Protein AF-0000000068265104 (afdb_homodimer)

Radius of gyration: 33.18 Å; Cα contacts (8 Å, |Δi|>4): 2713; chains: 2; bounding box: 72×123×111 Å

InterPro domains:
  IPR002937 Amine oxidase [PF01593] (46-385)
  IPR036188 FAD/NAD(P)-binding domain superfamily [G3DSA:3.50.50.60] (34-154)
  IPR036188 FAD/NAD(P)-binding domain superfamily [G3DSA:3.50.50.60] (238-384)
  IPR036188 FAD/NAD(P)-binding domain superfamily [SSF51905] (33-458)

Solvent-accessible surface area (backbone atoms only — not comparable to full-atom values): 57844 Å² total; per-residue (Å²): 138,82,81,77,78,79,77,80,78,79,78,79,73,76,75,77,71,79,80,69,75,72,64,69,59,55,84,78,60,70,84,62,61,63,39,51,29,38,27,40,31,34,23,51,22,23,31,38,18,41,26,51,30,21,68,74,69,40,52,26,36,32,31,15,56,45,84,61,67,5,53,52,31,18,48,42,63,88,47,88,70,35,48,33,33,70,60,42,69,70,46,24,48,39,42,65,64,57,48,61,75,52,38,25,58,82,42,66,44,45,74,45,77,39,74,33,38,36,26,35,55,48,93,59,74,84,77,64,100,60,71,32,55,56,42,56,37,51,84,48,62,72,59,31,28,56,36,40,37,76,71,29,59,68,35,27,66,37,44,63,57,50,53,54,55,52,48,51,54,41,64,25,47,51,56,50,46,70,42,62,41,58,52,49,53,34,62,71,43,84,48,66,68,46,31,54,55,36,53,57,39,42,46,44,56,54,51,21,48,61,66,44,41,52,48,40,46,54,55,49,31,45,47,35,23,21,34,52,61,56,41,55,76,62,39,82,43,44,50,62,48,11,47,54,41,45,49,19,30,64,74,42,72,56,30,44,78,33,54,29,29,25,54,50,32,49,56,63,55,55,7,35,42,96,88,34,80,41,33,45,25,35,42,52,78,22,30,22,34,53,29,48,8,45,45,47,36,17,40,74,56,62,30,45,67,41,59,62,36,37,74,54,30,53,34,64,45,96,86,54,31,39,41,26,37,28,32,71,90,64,52,62,34,35,16,58,29,39,36,30,28,47,23,60,51,52,45,54,72,60,28,33,62,60,92,64,46,58,67,71,56,52,50,52,51,72,63,54,56,22,61,19,16,38,31,38,35,42,34,35,24,61,49,76,74,36,28,62,49,59,64,64,50,95,87,62,54,74,51,63,65,48,54,6,49,27,34,40,59,34,52,33,55,65,44,46,36,50,10,37,53,31,18,76,67,21,31,62,24,89,54,38,36,33,39,38,32,26,61,33,62,79,33,66,83,25,22,52,91,70,36,33,35,35,44,34,48,29,30,22,30,41,63,53,35,54,94,74,40,70,84,43,74,66,56,47,51,53,50,51,49,52,52,43,51,55,48,26,73,50,12,64,63,38,67,78,30,54,77,46,74,46,82,35,38,18,60,47,36,21,70,75,62,56,19,49,52,22,9,82,25,36,33,42,82,42,72,43,35,35,48,42,16,6,63,37,51,89,41,20,65,27,50,50,87,36,46,44,38,29,40,16,9,34,26,20,35,63,31,50,64,75,25,39,37,16,3,45,43,30,27,55,52,48,52,57,51,59,72,73,106,134,88,79,77,82,80,75,84,74,80,77,76,74,77,73,76,71,78,81,66,74,70,64,69,58,55,85,78,58,71,85,62,60,63,39,52,30,38,28,40,30,34,23,50,21,22,32,36,18,41,25,51,31,20,68,71,70,39,52,28,36,32,33,15,56,45,85,62,66,4,54,51,30,17,46,43,63,87,47,90,69,33,48,33,32,70,59,41,68,70,45,24,48,40,42,65,64,56,47,60,74,51,39,24,58,82,43,65,45,46,73,44,78,40,74,33,38,35,25,37,58,48,93,58,73,84,77,63,101,61,70,30,55,57,41,54,37,51,84,49,63,70,58,31,27,56,36,40,36,78,69,27,59,67,36,26,66,36,44,65,56,50,52,52,54,53,48,50,52,40,64,25,47,51,55,50,45,69,41,62,41,59,53,48,53,34,63,70,44,84,49,66,67,45,31,52,55,33,51,57,38,41,46,44,56,53,50,22,48,61,66,43,41,52,46,41,46,55,56,47,30,44,48,35,23,20,34,52,62,56,42,55,75,62,40,82,44,44,51,62,48,10,48,53,42,45,49,19,30,63,75,43,72,55,29,45,78,33,53,29,29,25,53,51,31,48,56,62,57,55,7,36,43,94,88,34,76,41,34,45,26,35,43,52,77,23,30,21,35,51,30,47,8,44,45,47,36,16,39,74,58,62,30,45,67,40,59,61,36,34,74,54,31,53,34,64,45,97,87,54,31,41,42,27,36,28,33,71,89,64,52,62,32,33,17,60,32,38,36,30,28,47,24,59,51,52,43,54,71,62,28,32,63,61,91,63,46,58,67,71,57,53,51,51,50,72,63,55,56,24,61,20,17,36,32,38,35,42,33,35,25,60,47,77,73,35,28,61,48,59,64,63,49,93,86,62,54,74,53,63,65,47,53,7,48,27,34,39,60,34,52,34,54,65,42,47,36,50,10,38,51,32,18,76,66,21,31,61,25,88,55,37,36,33,38,39,32,27,62,33,61,80,33,66,85,24,24,52,93,69,36,31,36,35,44,34,48,28,29,22,30,40,63,53,34,56,94,74,40,70,83,43,74,65,55,48,49,53,51,51,50,51,53,42,51,55,48,27,75,50,11,64,64,38,67,79,31,54,77,46,74,47,81,34,41,17,60,46,36,21,71,75,62,58,20,49,51,22,8,82,25,36,33,41,82,42,71,42,36,36,48,42,16,6,61,38,51,89,40,20,65,25,50,50,87,36,45,43,38,31,39,14,9,34,28,21,35,63,31,51,64,74,25,38,37,17,3,46,42,30,26,54,52,48,51,57,52,59,72,73,105

Foldseek 3Di:
DPPCPDPPDPPPPDPPPPPPVPPCLPPPDDDDQEFAEEEEAQALLSLLLLLQLLVVPGAYAYEAQAPAHHQLLAWDCPDPFFIDSQHDWKAFQADVCSCVVLVLVVLPWDWAWAFQAEKEWDLDPCPDPDQGAIQTHGDDLVVNLVSCVVFPNQLSVLVVVVLVVLVLLLVLCVVLQQAAFQQPVLCVDPDPVSNVVSVVNCVSVVSSCVSCPPVVVVVVQLQFAQVLVVVVVRDDAFQVSLRLLCQQCFLFLDASHDTRSRPSSSSQQQTDDPHDGSIMTGIASGSSSSSSSSNSSSVVSPYNYYYSWHWFAFDADPVLATQFTATPVGRTHGHRFYEYQAFLCCVQVGHYDVVSADPVVNVLSVPFAQATFKKKKKFKFLAQFAFSNHGADPVRQDDSNQQYFYWFLRRGSVSRVQQSVQVVQQHHGLGKTWGKHWNCSRHVSRRDPSMTMIIIIIGGHGCAHPPRDHDDPVNQVVVVVSVQVRSCSGGPCSVVGTPDMDIQDLVNCCVPSVQVNSRQFSGHQGPCCARCQFVHHSQQQQDHSRHRYGYQHQSHPHTDDSHSSSSNNNSVVNVVVSVVD/DPDDPPDPDDPPPDPPPPPPVPPCLPPPDDDDQEFAEEEEAQALLSLLLLLQLLVVPGAYEYEAQAPAGHQLLAWDCPDPFFIDSQHDWKAFQAAVCSCVVLVLVVLPWDWAWAFQAEKEWDLDPCPDPDQGQIQTHGDDLVVNLVSCVVFPNQLSVLVVVVLVVLVLLLVLCVVLQQAAFQQPVLCVDPDPVSNVVSVVNCVSVVSSCVSCPPVVVVVVQLQFAQVLVVVVVRDDAFQVSLRLLCQQCFLFLDASHDTRSRPSSSSQQQTDDPHDGSIMTGIASGSSSSSSSSNSSSVVSPYNYDYSWHWFAFDADPVLATFFTATPVGRTHGHRFYEYQFFLCCVQVGHYDVVSADPVVNVLSVPFAQATFKKKKKFKFLAQFAFSNHGADPVRQDDSNQQYFYWFLRSGSVSRVQQSVQVVQQHHGLGKTWGKHWNCSRHVSRRDPSMTMIIIIIGGHGCAHPPRDHDDPVNQVVVVVSVQVRSCSGGPCSVVGTPDMDIQDLVNCCVPSVQVNSRQFNGHQGPCCARCQFVHHSQQQQDHSRHRYGYQHQSHPHIDDSHSSSSSNNSVVNSVVSVVD

Structure (mmCIF, N/CA/C/O backbone):
data_AF-0000000068265104-model_v1
#
loop_
_entity.id
_entity.type
_entity.pdbx_description
1 polymer 'Pyridine nucleotide-disulfide oxidoreductase domain-containing protein 2'
#
loop_
_atom_site.group_PDB
_atom_site.id
_atom_site.type_symbol
_atom_site.label_atom_id
_atom_site.label_alt_id
_atom_site.label_comp_id
_atom_site.label_asym_id
_atom_site.label_entity_id
_atom_site.label_seq_id
_atom_site.pdbx_PDB_ins_code
_atom_site.Cartn_x
_atom_site.Cartn_y
_atom_site.Cartn_z
_atom_site.occupancy
_atom_site.B_iso_or_equiv
_atom_site.auth_seq_id
_atom_site.auth_comp_id
_atom_site.auth_asym_id
_atom_site.auth_atom_id
_atom_site.pdbx_PDB_model_num
ATOM 1 N N . MET A 1 1 ? 15.789 -28.594 -76.938 1 16.75 1 MET A N 1
ATOM 2 C CA . MET A 1 1 ? 16.047 -29.781 -76.188 1 16.75 1 MET A CA 1
ATOM 3 C C . MET A 1 1 ? 15.664 -29.562 -74.688 1 16.75 1 MET A C 1
ATOM 5 O O . MET A 1 1 ? 16.234 -28.703 -74.062 1 16.75 1 MET A O 1
ATOM 9 N N . ALA A 1 2 ? 14.367 -29.578 -74.5 1 20.11 2 ALA A N 1
ATOM 10 C CA . ALA A 1 2 ? 13.094 -29.406 -73.812 1 20.11 2 ALA A CA 1
ATOM 11 C C . ALA A 1 2 ? 13.086 -30.172 -72.5 1 20.11 2 ALA A C 1
ATOM 13 O O . ALA A 1 2 ? 13.141 -31.391 -72.5 1 20.11 2 ALA A O 1
ATOM 14 N N . ALA A 1 3 ? 13.961 -29.453 -71.5 1 21.52 3 ALA A N 1
ATOM 15 C CA . ALA A 1 3 ? 14.5 -29.672 -70.188 1 21.52 3 ALA A CA 1
ATOM 16 C C . ALA A 1 3 ? 13.43 -30.234 -69.25 1 21.52 3 ALA A C 1
ATOM 18 O O . ALA A 1 3 ? 12.422 -29.578 -68.938 1 21.52 3 ALA A O 1
ATOM 19 N N . SER A 1 4 ? 13.109 -31.547 -69.188 1 20.06 4 SER A N 1
ATOM 20 C CA . SER A 1 4 ? 12.078 -32.469 -68.75 1 20.06 4 SER A CA 1
ATOM 21 C C . SER A 1 4 ? 11.953 -32.5 -67.188 1 20.06 4 SER A C 1
ATOM 23 O O . SER A 1 4 ? 12.625 -33.281 -66.5 1 20.06 4 SER A O 1
ATOM 25 N N . CYS A 1 5 ? 12.117 -31.312 -66.5 1 24.08 5 CYS A N 1
ATOM 26 C CA . CYS A 1 5 ? 12.367 -31.297 -65.062 1 24.08 5 CYS A CA 1
ATOM 27 C C . CYS A 1 5 ? 11.25 -32 -64.312 1 24.08 5 CYS A C 1
ATOM 29 O O . CYS A 1 5 ? 10.078 -31.656 -64.438 1 24.08 5 CYS A O 1
ATOM 31 N N . ARG A 1 6 ? 11.398 -33.312 -63.969 1 24.14 6 ARG A N 1
ATOM 32 C CA . ARG A 1 6 ? 10.633 -34.375 -63.312 1 24.14 6 ARG A CA 1
ATOM 33 C C . ARG A 1 6 ? 10.055 -33.875 -62 1 24.14 6 ARG A C 1
ATOM 35 O O . ARG A 1 6 ? 10.734 -33.219 -61.219 1 24.14 6 ARG A O 1
ATOM 42 N N . GLY A 1 7 ? 8.75 -33.656 -61.906 1 22.62 7 GLY A N 1
ATOM 43 C CA . GLY A 1 7 ? 7.688 -33.219 -61.031 1 22.62 7 GLY A CA 1
ATOM 44 C C . GLY A 1 7 ? 7.602 -34.031 -59.75 1 22.62 7 GLY A C 1
ATOM 45 O O . GLY A 1 7 ? 7.195 -35.188 -59.781 1 22.62 7 GLY A O 1
ATOM 46 N N . LEU A 1 8 ? 8.734 -34.125 -58.844 1 25.05 8 LEU A N 1
ATOM 47 C CA . LEU A 1 8 ? 8.773 -35 -57.656 1 25.05 8 LEU A CA 1
ATOM 48 C C . LEU A 1 8 ? 7.48 -34.875 -56.844 1 25.05 8 LEU A C 1
ATOM 50 O O . LEU A 1 8 ? 7.066 -33.75 -56.5 1 25.05 8 LEU A O 1
ATOM 54 N N . SER A 1 9 ? 6.527 -35.75 -57.031 1 22.89 9 SER A N 1
ATOM 55 C CA . SER A 1 9 ? 5.227 -36.062 -56.438 1 22.89 9 SER A CA 1
ATOM 56 C C . SER A 1 9 ? 5.301 -36.094 -54.906 1 22.89 9 SER A C 1
ATOM 58 O O . SER A 1 9 ? 6.113 -36.812 -54.344 1 22.89 9 SER A O 1
ATOM 60 N N . ARG A 1 10 ? 4.957 -34.938 -54.219 1 25.56 10 ARG A N 1
ATOM 61 C CA . ARG A 1 10 ? 4.938 -34.562 -52.812 1 25.56 10 ARG A CA 1
ATOM 62 C C . ARG A 1 10 ? 4.207 -35.594 -51.969 1 25.56 10 ARG A C 1
ATOM 64 O O . ARG A 1 10 ? 3.094 -36 -52.312 1 25.56 10 ARG A O 1
ATOM 71 N N . VAL A 1 11 ? 4.973 -36.469 -51.219 1 24.08 11 VAL A N 1
ATOM 72 C CA . VAL A 1 11 ? 4.625 -37.531 -50.281 1 24.08 11 VAL A CA 1
ATOM 73 C C . VAL A 1 11 ? 3.58 -37 -49.281 1 24.08 11 VAL A C 1
ATOM 75 O O . VAL A 1 11 ? 3.73 -35.906 -48.75 1 24.08 11 VAL A O 1
ATOM 78 N N . VAL A 1 12 ? 2.311 -37.344 -49.438 1 27.17 12 VAL A N 1
ATOM 79 C CA . VAL A 1 12 ? 1.102 -37.188 -48.625 1 27.17 12 VAL A CA 1
ATOM 80 C C . VAL A 1 12 ? 1.37 -37.656 -47.188 1 27.17 12 VAL A C 1
ATOM 82 O O . VAL A 1 12 ? 1.638 -38.812 -46.969 1 27.17 12 VAL A O 1
ATOM 85 N N . GLY A 1 13 ? 2.256 -36.875 -46.5 1 22.86 13 GLY A N 1
ATOM 86 C CA . GLY A 1 13 ? 2.627 -37.25 -45.156 1 22.86 13 GLY A CA 1
ATOM 87 C C . GLY A 1 13 ? 1.435 -37.594 -44.281 1 22.86 13 GLY A C 1
ATOM 88 O O . GLY A 1 13 ? 0.411 -36.906 -44.312 1 22.86 13 GLY A O 1
ATOM 89 N N . VAL A 1 14 ? 1.171 -38.875 -44 1 26.86 14 VAL A N 1
ATOM 90 C CA . VAL A 1 14 ? 0.206 -39.531 -43.125 1 26.86 14 VAL A CA 1
ATOM 91 C C . VAL A 1 14 ? 0.221 -38.844 -41.75 1 26.86 14 VAL A C 1
ATOM 93 O O . VAL A 1 14 ? 1.29 -38.562 -41.219 1 26.86 14 VAL A O 1
ATOM 96 N N . SER A 1 15 ? -0.787 -38.031 -41.5 1 25.83 15 SER A N 1
ATOM 97 C CA . SER A 1 15 ? -1.079 -37.281 -40.312 1 25.83 15 SER A CA 1
ATOM 98 C C . SER A 1 15 ? -0.967 -38.156 -39.062 1 25.83 15 SER A C 1
ATOM 100 O O . SER A 1 15 ? -1.677 -39.156 -38.938 1 25.83 15 SER A O 1
ATOM 102 N N . PRO A 1 16 ? 0.275 -38.406 -38.531 1 30.05 16 PRO A N 1
ATOM 103 C CA . PRO A 1 16 ? 0.283 -39.25 -37.344 1 30.05 16 PRO A CA 1
ATOM 104 C C . PRO A 1 16 ? -0.766 -38.812 -36.312 1 30.05 16 PRO A C 1
ATOM 106 O O . PRO A 1 16 ? -1.133 -37.656 -36.25 1 30.05 16 PRO A O 1
ATOM 109 N N . GLY A 1 17 ? -1.808 -39.562 -36.062 1 28.11 17 GLY A N 1
ATOM 110 C CA . GLY A 1 17 ? -2.852 -39.438 -35.062 1 28.11 17 GLY A CA 1
ATOM 111 C C . GLY A 1 17 ? -2.324 -38.969 -33.719 1 28.11 17 GLY A C 1
ATOM 112 O O . GLY A 1 17 ? -1.131 -39.125 -33.438 1 28.11 17 GLY A O 1
ATOM 113 N N . PRO A 1 18 ? -2.924 -37.938 -33.156 1 32.25 18 PRO A N 1
ATOM 114 C CA . PRO A 1 18 ? -2.547 -37.312 -31.891 1 32.25 18 PRO A CA 1
ATOM 115 C C . PRO A 1 18 ? -2.201 -38.312 -30.797 1 32.25 18 PRO A C 1
ATOM 117 O O . PRO A 1 18 ? -2.826 -39.375 -30.703 1 32.25 18 PRO A O 1
ATOM 120 N N . ALA A 1 19 ? -0.945 -38.5 -30.516 1 33.31 19 ALA A N 1
ATOM 121 C CA . ALA A 1 19 ? -0.547 -39.25 -29.328 1 33.31 19 ALA A CA 1
ATOM 122 C C . ALA A 1 19 ? -1.354 -38.812 -28.109 1 33.31 19 ALA A C 1
ATOM 124 O O . ALA A 1 19 ? -1.101 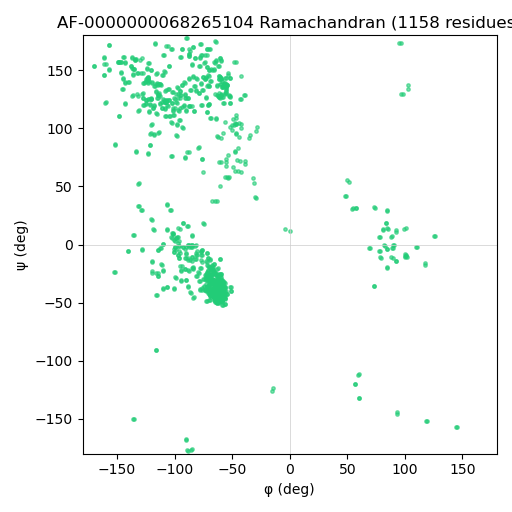-37.75 -27.547 1 33.31 19 ALA A O 1
ATOM 125 N N . VAL A 1 20 ? -2.65 -39 -28.125 1 33.41 20 VAL A N 1
ATOM 126 C CA . VAL A 1 20 ? -3.439 -38.812 -26.906 1 33.41 20 VAL A CA 1
ATOM 127 C C . VAL A 1 20 ? -2.744 -39.5 -25.734 1 33.41 20 VAL A C 1
ATOM 129 O O . VAL A 1 20 ? -2.598 -40.719 -25.719 1 33.41 20 VAL A O 1
ATOM 132 N N . ARG A 1 21 ? -1.657 -39 -25.219 1 35.62 21 ARG A N 1
ATOM 133 C CA . ARG A 1 21 ? -1.228 -39.5 -23.938 1 35.62 21 ARG A CA 1
ATOM 134 C C . ARG A 1 21 ? -2.426 -39.844 -23.047 1 35.62 21 ARG A C 1
ATOM 136 O O . ARG A 1 21 ? -3.273 -39 -22.781 1 35.62 21 ARG A O 1
ATOM 143 N N . ARG A 1 22 ? -2.791 -41.094 -23.109 1 35.44 22 ARG A N 1
ATOM 144 C CA . ARG A 1 22 ? -3.738 -41.812 -22.25 1 35.44 22 ARG A CA 1
ATOM 145 C C . ARG A 1 22 ? -3.588 -41.375 -20.797 1 35.44 22 ARG A C 1
ATOM 147 O O . ARG A 1 22 ? -2.523 -41.562 -20.203 1 35.44 22 ARG A O 1
ATOM 154 N N . VAL A 1 23 ? -3.975 -40.25 -20.469 1 38.09 23 VAL A N 1
ATOM 155 C CA . VAL A 1 23 ? -4.211 -40 -19.047 1 38.09 23 VAL A CA 1
ATOM 156 C C . VAL A 1 23 ? -4.629 -41.281 -18.359 1 38.09 23 VAL A C 1
ATOM 158 O O . VAL A 1 23 ? -5.48 -42.031 -18.875 1 38.09 23 VAL A O 1
ATOM 161 N N . HIS A 1 24 ? -3.666 -41.906 -17.75 1 34.09 24 HIS A N 1
ATOM 162 C CA . HIS A 1 24 ? -4.02 -42.938 -16.797 1 34.09 24 HIS A CA 1
ATOM 163 C C . HIS A 1 24 ? -5.348 -42.625 -16.109 1 34.09 24 HIS A C 1
ATOM 165 O O . HIS A 1 24 ? -5.418 -41.719 -15.258 1 34.09 24 HIS A O 1
ATOM 171 N N . SER A 1 25 ? -6.352 -42.375 -16.875 1 38.88 25 SER A N 1
ATOM 172 C CA . SER A 1 25 ? -7.496 -42.781 -16.062 1 38.88 25 SER A CA 1
ATOM 173 C C . SER A 1 25 ? -7.133 -43.906 -15.109 1 38.88 25 SER A C 1
ATOM 175 O O . SER A 1 25 ? -7.066 -45.062 -15.523 1 38.88 25 SER A O 1
ATOM 177 N N . GLY A 1 26 ? -5.926 -43.844 -14.508 1 36.38 26 GLY A N 1
ATOM 178 C CA . GLY A 1 26 ? -5.652 -45 -13.672 1 36.38 26 GLY A CA 1
ATOM 179 C C . GLY A 1 26 ? -6.895 -45.812 -13.359 1 36.38 26 GLY A C 1
ATOM 180 O O . GLY A 1 26 ? -7.305 -46.656 -14.164 1 36.38 26 GLY A O 1
ATOM 181 N N . ALA A 1 27 ? -7.105 -46.031 -11.992 1 40.47 27 ALA A N 1
ATOM 182 C CA . ALA A 1 27 ? -8.031 -47.094 -11.594 1 40.47 27 ALA A CA 1
ATOM 183 C C . ALA A 1 27 ? -9.398 -46.906 -12.234 1 40.47 27 ALA A C 1
ATOM 185 O O . ALA A 1 27 ? -10.078 -45.906 -11.969 1 40.47 27 ALA A O 1
ATOM 186 N N . GLY A 1 28 ? -9.586 -47.094 -13.477 1 49.06 28 GLY A N 1
ATOM 187 C CA . GLY A 1 28 ? -10.781 -47.438 -14.227 1 49.06 28 GLY A CA 1
ATOM 188 C C . GLY A 1 28 ? -11.992 -47.688 -13.352 1 49.06 28 GLY A C 1
ATOM 189 O O . GLY A 1 28 ? -12.875 -48.469 -13.703 1 49.06 28 GLY A O 1
ATOM 190 N N . GLY A 1 29 ? -11.727 -47.281 -12.219 1 67.88 29 GLY A N 1
ATOM 191 C CA . GLY A 1 29 ? -12.844 -47.625 -11.367 1 67.88 29 GLY A CA 1
ATOM 192 C C . GLY A 1 29 ? -14.016 -46.656 -11.492 1 67.88 29 GLY A C 1
ATOM 193 O O . GLY A 1 29 ? -13.891 -45.594 -12.094 1 67.88 29 GLY A O 1
ATOM 194 N N . HIS A 1 30 ? -15.031 -47 -11.453 1 87.75 30 HIS A N 1
ATOM 195 C CA . HIS A 1 30 ? -16.312 -46.281 -11.422 1 87.75 30 HIS A CA 1
ATOM 196 C C . HIS A 1 30 ? -16.406 -45.406 -10.188 1 87.75 30 HIS A C 1
ATOM 198 O O . HIS A 1 30 ? -15.844 -45.719 -9.141 1 87.75 30 HIS A O 1
ATOM 204 N N . VAL A 1 31 ? -16.703 -44.125 -10.5 1 94.88 31 VAL A N 1
ATOM 205 C CA . VAL A 1 31 ? -16.969 -43.219 -9.398 1 94.88 31 VAL A CA 1
ATOM 206 C C . VAL A 1 31 ? -17.859 -43.906 -8.359 1 94.88 31 VAL A C 1
ATOM 208 O O . VAL A 1 31 ? -18.891 -44.5 -8.695 1 94.88 31 VAL A O 1
ATOM 211 N N . LYS A 1 32 ? -17.375 -43.906 -7.199 1 95.5 32 LYS A N 1
ATOM 212 C CA . LYS A 1 32 ? -18.188 -44.438 -6.117 1 95.5 32 LYS A CA 1
ATOM 213 C C . LYS A 1 32 ? -19.266 -43.438 -5.691 1 95.5 32 LYS A C 1
ATOM 215 O O . LYS A 1 32 ? -19.141 -42.25 -5.965 1 95.5 32 LYS A O 1
ATOM 220 N N . ALA A 1 33 ? -20.234 -43.969 -4.98 1 95.81 33 ALA A N 1
ATOM 221 C CA . ALA A 1 33 ? -21.359 -43.156 -4.547 1 95.81 33 ALA A CA 1
ATOM 222 C C . ALA A 1 33 ? -20.969 -42.312 -3.342 1 95.81 33 ALA A C 1
ATOM 224 O O . ALA A 1 33 ? -21.578 -41.25 -3.094 1 95.81 33 ALA A O 1
ATOM 225 N N . GLU A 1 34 ? -19.953 -42.812 -2.621 1 97.81 34 GLU A N 1
ATOM 226 C CA . GLU A 1 34 ? -19.609 -42.125 -1.39 1 97.81 34 GLU A CA 1
ATOM 227 C C . GLU A 1 34 ? -18.094 -42.125 -1.15 1 97.81 34 GLU A C 1
ATOM 229 O O . GLU A 1 34 ? -17.438 -43.125 -1.391 1 97.81 34 GLU A O 1
ATOM 234 N N . TYR A 1 35 ? -17.547 -41.031 -0.697 1 98.25 35 TYR A N 1
ATOM 235 C CA . TYR A 1 35 ? -16.188 -40.812 -0.233 1 98.25 35 TYR A CA 1
ATOM 236 C C . TYR A 1 35 ? -16.156 -40.031 1.072 1 98.25 35 TYR A C 1
ATOM 238 O O . TYR A 1 35 ? -17.156 -39.438 1.455 1 98.25 35 TYR A O 1
ATOM 246 N N . ASP A 1 36 ? -15.07 -40.125 1.822 1 98.19 36 ASP A N 1
ATOM 247 C CA . ASP A 1 36 ? -14.922 -39.281 3.008 1 98.19 36 ASP A CA 1
ATOM 248 C C . ASP A 1 36 ? -14.711 -37.812 2.623 1 98.19 36 ASP A C 1
ATOM 250 O O . ASP A 1 36 ? -15.188 -36.906 3.312 1 98.19 36 ASP A O 1
ATOM 254 N N . ALA A 1 37 ? -13.922 -37.594 1.493 1 98.81 37 ALA A N 1
ATOM 255 C CA . ALA A 1 37 ? -13.602 -36.25 1.043 1 98.81 37 ALA A CA 1
ATOM 256 C C . ALA A 1 37 ? -13.656 -36.156 -0.479 1 98.81 37 ALA A C 1
ATOM 258 O O . ALA A 1 37 ? -13.227 -37.094 -1.181 1 98.81 37 ALA A O 1
ATOM 259 N N . VAL A 1 38 ? -14.18 -35.094 -0.966 1 98.88 38 VAL A N 1
ATOM 260 C CA . VAL A 1 38 ? -14.172 -34.75 -2.385 1 98.88 38 VAL A CA 1
ATOM 261 C C . VAL A 1 38 ? -13.312 -33.5 -2.609 1 98.88 38 VAL A C 1
ATOM 263 O O . VAL A 1 38 ? -13.453 -32.531 -1.888 1 98.88 38 VAL A O 1
ATOM 266 N N . VAL A 1 39 ? -12.414 -33.562 -3.553 1 98.94 39 VAL A N 1
ATOM 267 C CA . VAL A 1 39 ? -11.633 -32.406 -3.969 1 98.94 39 VAL A CA 1
ATOM 268 C C . VAL A 1 39 ? -12.102 -31.938 -5.348 1 98.94 39 VAL A C 1
ATOM 270 O O . VAL A 1 39 ? -12.117 -32.719 -6.301 1 98.94 39 VAL A O 1
ATOM 273 N N . ILE A 1 40 ? -12.492 -30.672 -5.422 1 98.94 40 ILE A N 1
ATOM 274 C CA . ILE A 1 40 ? -12.906 -30.062 -6.688 1 98.94 40 ILE A CA 1
ATOM 275 C C . ILE A 1 40 ? -11.695 -29.438 -7.375 1 98.94 40 ILE A C 1
ATOM 277 O O . ILE A 1 40 ? -11.148 -28.438 -6.891 1 98.94 40 ILE A O 1
ATOM 281 N N . GLY A 1 41 ? -11.305 -29.953 -8.539 1 98.75 41 GLY A N 1
ATOM 282 C CA . GLY A 1 41 ? -10.18 -29.422 -9.289 1 98.75 41 GLY A CA 1
ATOM 283 C C . GLY A 1 41 ? -8.891 -30.188 -9.047 1 98.75 41 GLY A C 1
ATOM 284 O O . GLY A 1 41 ? -8.477 -30.375 -7.898 1 98.75 41 GLY A O 1
ATOM 285 N N . ALA A 1 42 ? -8.258 -30.562 -10.141 1 98.75 42 ALA A N 1
ATOM 286 C CA . ALA A 1 42 ? -7.016 -31.328 -10.078 1 98.75 42 ALA A CA 1
ATOM 287 C C . ALA A 1 42 ? -5.812 -30.453 -10.438 1 98.75 42 ALA A C 1
ATOM 289 O O . ALA A 1 42 ? -4.906 -30.906 -11.141 1 98.75 42 ALA A O 1
ATOM 290 N N . GLY A 1 43 ? -5.875 -29.141 -10.047 1 98.25 43 GLY A N 1
ATOM 291 C CA . GLY A 1 43 ? -4.641 -28.375 -10.047 1 98.25 43 GLY A CA 1
ATOM 292 C C . GLY A 1 43 ? -3.619 -28.875 -9.047 1 98.25 43 GLY A C 1
ATOM 293 O O . GLY A 1 43 ? -3.916 -29.766 -8.242 1 98.25 43 GLY A O 1
ATOM 294 N N . HIS A 1 44 ? -2.449 -28.312 -9.039 1 98.31 44 HIS A N 1
ATOM 295 C CA . HIS A 1 44 ? -1.394 -28.844 -8.188 1 98.31 44 HIS A CA 1
ATOM 296 C C . HIS A 1 44 ? -1.791 -28.797 -6.719 1 98.31 44 HIS A C 1
ATOM 298 O O . HIS A 1 44 ? -1.5 -29.734 -5.965 1 98.31 44 HIS A O 1
ATOM 304 N N . ASN A 1 45 ? -2.432 -27.75 -6.262 1 98.75 45 ASN A N 1
ATOM 305 C CA . ASN A 1 45 ? -2.855 -27.656 -4.871 1 98.75 45 ASN A CA 1
ATOM 306 C C . ASN A 1 45 ? -3.914 -28.703 -4.535 1 98.75 45 ASN A C 1
ATOM 308 O O . ASN A 1 45 ? -3.887 -29.281 -3.453 1 98.75 45 ASN A O 1
ATOM 312 N N . GLY A 1 46 ? -4.902 -28.875 -5.441 1 98.88 46 GLY A N 1
ATOM 313 C CA . GLY A 1 46 ? -5.914 -29.891 -5.238 1 98.88 46 GLY A CA 1
ATOM 314 C C . GLY A 1 46 ? -5.336 -31.297 -5.156 1 98.88 46 GLY A C 1
ATOM 315 O O . GLY A 1 46 ? -5.723 -32.094 -4.285 1 98.88 46 GLY A O 1
ATOM 316 N N . LEU A 1 47 ? -4.441 -31.609 -6.023 1 98.88 47 LEU A N 1
ATOM 317 C CA . LEU A 1 47 ? -3.783 -32.906 -6.031 1 98.88 47 LEU A CA 1
ATOM 318 C C . LEU A 1 47 ? -2.979 -33.125 -4.75 1 98.88 47 LEU A C 1
ATOM 320 O O . LEU A 1 47 ? -2.982 -34.219 -4.184 1 98.88 47 LEU A O 1
ATOM 324 N N . VAL A 1 48 ? -2.305 -32.062 -4.324 1 98.88 48 VAL A N 1
ATOM 325 C CA . VAL A 1 48 ? -1.537 -32.125 -3.086 1 98.88 48 VAL A CA 1
ATOM 326 C C . VAL A 1 48 ? -2.477 -32.406 -1.91 1 98.88 48 VAL A C 1
ATOM 328 O O . VAL A 1 48 ? -2.197 -33.25 -1.062 1 98.88 48 VAL A O 1
ATOM 331 N N . ALA A 1 49 ? -3.58 -31.656 -1.851 1 98.94 49 ALA A N 1
ATOM 332 C CA . ALA A 1 49 ? -4.555 -31.844 -0.782 1 98.94 49 ALA A CA 1
ATOM 333 C C . ALA A 1 49 ? -5.059 -33.281 -0.756 1 98.94 49 ALA A C 1
ATOM 335 O O . ALA A 1 49 ? -5.117 -33.906 0.305 1 98.94 49 ALA A O 1
ATOM 336 N N . ALA A 1 50 ? -5.383 -33.812 -1.902 1 98.88 50 ALA A N 1
ATOM 337 C CA . ALA A 1 50 ? -5.898 -35.188 -2.02 1 98.88 50 ALA A CA 1
ATOM 338 C C . ALA A 1 50 ? -4.855 -36.188 -1.567 1 98.88 50 ALA A C 1
ATOM 340 O O . ALA A 1 50 ? -5.184 -37.156 -0.862 1 98.88 50 ALA A O 1
ATOM 341 N N . ALA A 1 51 ? -3.637 -36.031 -1.993 1 98.88 51 ALA A N 1
ATOM 342 C CA . ALA A 1 51 ? -2.555 -36.938 -1.631 1 98.88 51 ALA A CA 1
ATOM 343 C C . ALA A 1 51 ? -2.369 -37 -0.118 1 98.88 51 ALA A C 1
ATOM 345 O O . ALA A 1 51 ? -2.266 -38.062 0.462 1 98.88 51 ALA A O 1
ATOM 346 N N . TYR A 1 52 ? -2.314 -35.844 0.489 1 98.88 52 TYR A N 1
ATOM 347 C CA . TYR A 1 52 ? -2.096 -35.781 1.931 1 98.88 52 TYR A CA 1
ATOM 348 C C . TYR A 1 52 ? -3.273 -36.375 2.684 1 98.88 52 TYR A C 1
ATOM 350 O O . TYR A 1 52 ? -3.088 -37.094 3.672 1 98.88 52 TYR A O 1
ATOM 358 N N . LEU A 1 53 ? -4.504 -36.062 2.281 1 98.75 53 LEU A N 1
ATOM 359 C CA . LEU A 1 53 ? -5.672 -36.625 2.934 1 98.75 53 LEU A CA 1
ATOM 360 C C . LEU A 1 53 ? -5.648 -38.156 2.836 1 98.75 53 LEU A C 1
ATOM 362 O O . LEU A 1 53 ? -5.867 -38.844 3.832 1 98.75 53 LEU A O 1
ATOM 366 N N . GLN A 1 54 ? -5.406 -38.656 1.662 1 98.12 54 GLN A N 1
ATOM 367 C CA . GLN A 1 54 ? -5.363 -40.125 1.476 1 98.12 54 GLN A CA 1
ATOM 368 C C . GLN A 1 54 ? -4.246 -40.75 2.303 1 98.12 54 GLN A C 1
ATOM 370 O O . GLN A 1 54 ? -4.426 -41.812 2.889 1 98.12 54 GLN A O 1
ATOM 375 N N . LYS A 1 55 ? -3.105 -40.094 2.307 1 97.81 55 LYS A N 1
ATOM 376 C CA . LYS A 1 55 ? -1.979 -40.531 3.119 1 97.81 55 LYS A CA 1
ATOM 377 C C . LYS A 1 55 ? -2.365 -40.625 4.594 1 97.81 55 LYS A C 1
ATOM 379 O O . LYS A 1 55 ? -1.879 -41.5 5.316 1 97.81 55 LYS A O 1
ATOM 384 N N . LEU A 1 56 ? -3.234 -39.781 4.984 1 97.44 56 LEU A N 1
ATOM 385 C CA . LEU A 1 56 ? -3.678 -39.719 6.375 1 97.44 56 LEU A CA 1
ATOM 386 C C . LEU A 1 56 ? -4.844 -40.688 6.609 1 97.44 56 LEU A C 1
ATOM 388 O O . LEU A 1 56 ? -5.387 -40.75 7.711 1 97.44 56 LEU A O 1
ATOM 392 N N . GLY A 1 57 ? -5.309 -41.375 5.617 1 97.31 57 GLY A N 1
ATOM 393 C CA . GLY A 1 57 ? -6.305 -42.438 5.766 1 97.31 57 GLY A CA 1
ATOM 394 C C . 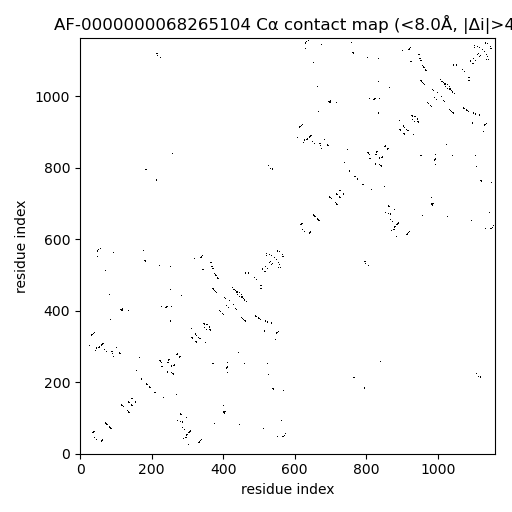GLY A 1 57 ? -7.703 -41.969 5.402 1 97.31 57 GLY A C 1
ATOM 395 O O . GLY A 1 57 ? -8.688 -42.656 5.719 1 97.31 57 GLY A O 1
ATOM 396 N N . VAL A 1 58 ? -7.836 -40.875 4.773 1 98.5 58 VAL A N 1
ATOM 397 C CA . VAL A 1 58 ? -9.133 -40.344 4.363 1 98.5 58 VAL A CA 1
ATOM 398 C C . VAL A 1 58 ? -9.43 -40.75 2.928 1 98.5 58 VAL A C 1
ATOM 400 O O . VAL A 1 58 ? -8.68 -40.438 2.008 1 98.5 58 VAL A O 1
ATOM 403 N N . ASN A 1 59 ? -10.469 -41.5 2.719 1 98.44 59 ASN A N 1
ATOM 404 C CA . ASN A 1 59 ? -10.859 -41.906 1.371 1 98.44 59 ASN A CA 1
ATOM 405 C C . ASN A 1 59 ? -11.258 -40.688 0.522 1 98.44 59 ASN A C 1
ATOM 407 O O . ASN A 1 59 ? -12.352 -40.156 0.684 1 98.44 59 ASN A O 1
ATOM 411 N N . THR A 1 60 ? -10.383 -40.344 -0.469 1 98.75 60 THR A N 1
ATOM 412 C CA . THR A 1 60 ? -10.523 -39.062 -1.146 1 98.75 60 THR A CA 1
ATOM 413 C C . THR A 1 60 ? -10.672 -39.25 -2.652 1 98.75 60 THR A C 1
ATOM 415 O O . THR A 1 60 ? -10.031 -40.125 -3.238 1 98.75 60 THR A O 1
ATOM 418 N N . VAL A 1 61 ? -11.523 -38.438 -3.312 1 98.81 61 VAL A N 1
ATOM 419 C CA . VAL A 1 61 ? -11.68 -38.438 -4.762 1 98.81 61 VAL A CA 1
ATOM 420 C C . VAL A 1 61 ? -11.445 -37 -5.281 1 98.81 61 VAL A C 1
ATOM 422 O O . VAL A 1 61 ? -11.773 -36.031 -4.602 1 98.81 61 VAL A O 1
ATOM 425 N N . VAL A 1 62 ? -10.797 -36.875 -6.469 1 98.88 62 VAL A N 1
ATOM 426 C CA . VAL A 1 62 ? -10.594 -35.625 -7.145 1 98.88 62 VAL A CA 1
ATOM 427 C C . VAL A 1 62 ? -11.391 -35.562 -8.445 1 98.88 62 VAL A C 1
ATOM 429 O O . VAL A 1 62 ? -11.32 -36.5 -9.242 1 98.88 62 VAL A O 1
ATOM 432 N N . PHE A 1 63 ? -12.172 -34.531 -8.641 1 98.81 63 PHE A N 1
ATOM 433 C CA . PHE A 1 63 ? -12.875 -34.344 -9.898 1 98.81 63 PHE A CA 1
ATOM 434 C C . PHE A 1 63 ? -12.289 -33.156 -10.656 1 98.81 63 PHE A C 1
ATOM 436 O O . PHE A 1 63 ? -12.195 -32.031 -10.117 1 98.81 63 PHE A O 1
ATOM 443 N N . GLU A 1 64 ? -11.883 -33.344 -11.859 1 98.62 64 GLU A N 1
ATOM 444 C CA . GLU A 1 64 ? -11.344 -32.344 -12.75 1 98.62 64 GLU A CA 1
ATOM 445 C C . GLU A 1 64 ? -12.234 -32.156 -13.977 1 98.62 64 GLU A C 1
ATOM 447 O O . GLU A 1 64 ? -12.695 -33.125 -14.57 1 98.62 64 GLU A O 1
ATOM 452 N N . ARG A 1 65 ? -12.531 -30.875 -14.281 1 97.81 65 ARG A N 1
ATOM 453 C CA . ARG A 1 65 ? -13.43 -30.578 -15.391 1 97.81 65 ARG A CA 1
ATOM 454 C C . ARG A 1 65 ? -12.758 -30.828 -16.734 1 97.81 65 ARG A C 1
ATOM 456 O O . ARG A 1 65 ? -13.414 -31.234 -17.688 1 97.81 65 ARG A O 1
ATOM 463 N N . ARG A 1 66 ? -11.484 -30.594 -16.859 1 97.75 66 ARG A N 1
ATOM 464 C CA . ARG A 1 66 ? -10.773 -30.719 -18.125 1 97.75 66 ARG A CA 1
ATOM 465 C C . ARG A 1 66 ? -10.352 -32.156 -18.375 1 97.75 66 ARG A C 1
ATOM 467 O O . ARG A 1 66 ? -10.406 -33 -17.469 1 97.75 66 ARG A O 1
ATOM 474 N N . HIS A 1 67 ? -9.891 -32.438 -19.547 1 96.69 67 HIS A N 1
ATOM 475 C CA . HIS A 1 67 ? -9.477 -33.781 -19.938 1 96.69 67 HIS A CA 1
ATOM 476 C C . HIS A 1 67 ? -8.07 -34.094 -19.438 1 96.69 67 HIS A C 1
ATOM 478 O O . HIS A 1 67 ? -7.613 -35.219 -19.516 1 96.69 67 HIS A O 1
ATOM 484 N N . VAL A 1 68 ? -7.438 -33.094 -18.938 1 97.25 68 VAL A N 1
ATOM 485 C CA . VAL A 1 68 ? -6.082 -33.219 -18.406 1 97.25 68 VAL A CA 1
ATOM 486 C C . VAL A 1 68 ? -6.023 -32.656 -16.984 1 97.25 68 VAL A C 1
ATOM 488 O O . VAL A 1 68 ? -6.777 -31.734 -16.656 1 97.25 68 VAL A O 1
ATOM 491 N N . ILE A 1 69 ? -5.16 -33.219 -16.094 1 98.12 69 ILE A N 1
ATOM 492 C CA . ILE A 1 69 ? -4.973 -32.688 -14.742 1 98.12 69 ILE A CA 1
ATOM 493 C C . ILE A 1 69 ? -3.898 -31.609 -14.758 1 98.12 69 ILE A C 1
ATOM 495 O O . ILE A 1 69 ? -3.211 -31.422 -15.758 1 98.12 69 ILE A O 1
ATOM 499 N N . GLY A 1 70 ? -3.826 -30.906 -13.672 1 97.94 70 GLY A N 1
ATOM 500 C CA . GLY A 1 70 ? -2.721 -29.984 -13.461 1 97.94 70 GLY A CA 1
ATOM 501 C C . GLY A 1 70 ? -3.16 -28.531 -13.344 1 97.94 70 GLY A C 1
ATOM 502 O O . GLY A 1 70 ? -2.426 -27.688 -12.82 1 97.94 70 GLY A O 1
ATOM 503 N N . GLY A 1 71 ? -4.398 -28.234 -13.797 1 97.12 71 GLY A N 1
ATOM 504 C CA . GLY A 1 71 ? -4.793 -26.844 -13.836 1 97.12 71 GLY A CA 1
ATOM 505 C C . GLY A 1 71 ? -3.852 -25.969 -14.648 1 97.12 71 GLY A C 1
ATOM 506 O O . GLY A 1 71 ? -3.566 -26.281 -15.812 1 97.12 71 GLY A O 1
ATOM 507 N N . ALA A 1 72 ? -3.275 -24.969 -13.977 1 97.69 72 ALA A N 1
ATOM 508 C CA . ALA A 1 72 ? -2.336 -24.109 -14.68 1 97.69 72 ALA A CA 1
ATOM 509 C C . ALA A 1 72 ? -0.953 -24.734 -14.758 1 97.69 72 ALA A C 1
ATOM 511 O O . ALA A 1 72 ? -0.099 -24.297 -15.531 1 97.69 72 ALA A O 1
ATOM 512 N N . SER A 1 73 ? -0.706 -25.766 -14.016 1 97.81 73 SER A N 1
ATOM 513 C CA . SER A 1 73 ? 0.517 -26.562 -14.125 1 97.81 73 SER A CA 1
ATOM 514 C C . SER A 1 73 ? 0.342 -27.719 -15.102 1 97.81 73 SER A C 1
ATOM 516 O O . SER A 1 73 ? 0.332 -28.875 -14.703 1 97.81 73 SER A O 1
ATOM 518 N N . VAL A 1 74 ? 0.338 -27.359 -16.391 1 98.12 74 VAL A N 1
ATOM 519 C CA . VAL A 1 74 ? -0.063 -28.344 -17.391 1 98.12 74 VAL A CA 1
ATOM 520 C C . VAL A 1 74 ? 0.899 -28.297 -18.578 1 98.12 74 VAL A C 1
ATOM 522 O O . VAL A 1 74 ? 1.526 -27.266 -18.844 1 98.12 74 VAL A O 1
ATOM 525 N N . THR A 1 75 ? 1.124 -29.438 -19.188 1 98.31 75 THR A N 1
ATOM 526 C CA . THR A 1 75 ? 1.802 -29.547 -20.469 1 98.31 75 THR A CA 1
ATOM 527 C C . THR A 1 75 ? 0.813 -29.906 -21.578 1 98.31 75 THR A C 1
ATOM 529 O O . THR A 1 75 ? 0.057 -30.859 -21.453 1 98.31 75 THR A O 1
ATOM 532 N N . GLU A 1 76 ? 0.793 -29.078 -22.594 1 98.06 76 GLU A N 1
ATOM 533 C CA . GLU A 1 76 ? -0.111 -29.344 -23.703 1 98.06 76 GLU A CA 1
ATOM 534 C C . GLU A 1 76 ? 0.614 -29.219 -25.047 1 98.06 76 GLU A C 1
ATOM 536 O O . GLU A 1 76 ? 1.59 -28.469 -25.156 1 98.06 76 GLU A O 1
ATOM 541 N N . GLU A 1 77 ? 0.162 -30.016 -25.953 1 97.31 77 GLU A N 1
ATOM 542 C CA . GLU A 1 77 ? 0.683 -30 -27.328 1 97.31 77 GLU A CA 1
ATOM 543 C C . GLU A 1 77 ? -0.271 -29.266 -28.266 1 97.31 77 GLU A C 1
ATOM 545 O O . GLU A 1 77 ? -0.938 -29.906 -29.094 1 97.31 77 GLU A O 1
ATOM 550 N N . ILE A 1 78 ? -0.256 -28 -28.188 1 95.31 78 ILE A N 1
ATOM 551 C CA . ILE A 1 78 ? -1.166 -27.188 -28.984 1 95.31 78 ILE A CA 1
ATOM 552 C C . ILE A 1 78 ? -0.653 -27.078 -30.422 1 95.31 78 ILE A C 1
ATOM 554 O O . ILE A 1 78 ? -1.435 -26.875 -31.359 1 95.31 78 ILE A O 1
ATOM 558 N N . ILE A 1 79 ? 0.636 -27.094 -30.609 1 96.38 79 ILE A N 1
ATOM 559 C CA . ILE A 1 79 ? 1.317 -27.219 -31.891 1 96.38 79 ILE A CA 1
ATOM 560 C C . ILE A 1 79 ? 1.949 -28.594 -32.031 1 96.38 79 ILE A C 1
ATOM 562 O O . ILE A 1 79 ? 2.768 -28.984 -31.188 1 96.38 79 ILE A O 1
ATOM 566 N N . PRO A 1 80 ? 1.551 -29.281 -33.094 1 96.31 80 PRO A N 1
ATOM 567 C CA . PRO A 1 80 ? 2.029 -30.672 -33.188 1 96.31 80 PRO A CA 1
ATOM 568 C C . PRO A 1 80 ? 3.547 -30.781 -33.062 1 96.31 80 PRO A C 1
ATOM 570 O O . PRO A 1 80 ? 4.281 -30.047 -33.719 1 96.31 80 PRO A O 1
ATOM 573 N N . GLY A 1 81 ? 3.947 -31.641 -32.188 1 96.75 81 GLY A N 1
ATOM 574 C CA . GLY A 1 81 ? 5.363 -31.891 -31.984 1 96.75 81 GLY A CA 1
ATOM 575 C C . GLY A 1 81 ? 5.98 -31.031 -30.906 1 96.75 81 GLY A C 1
ATOM 576 O O . GLY A 1 81 ? 7.105 -31.281 -30.453 1 96.75 81 GLY A O 1
ATOM 577 N N . PHE A 1 82 ? 5.316 -30.016 -30.484 1 98.5 82 PHE A N 1
ATOM 578 C CA . PHE A 1 82 ? 5.816 -29.094 -29.469 1 98.5 82 PHE A CA 1
ATOM 579 C C . PHE A 1 82 ? 4.996 -29.203 -28.188 1 98.5 82 PHE A C 1
ATOM 581 O O . PHE A 1 82 ? 3.781 -29 -28.203 1 98.5 82 PHE A O 1
ATOM 588 N N . LYS A 1 83 ? 5.637 -29.531 -27.109 1 98.44 83 LYS A N 1
ATOM 589 C CA . LYS A 1 83 ? 4.984 -29.625 -25.797 1 98.44 83 LYS A CA 1
ATOM 590 C C . LYS A 1 83 ? 5.246 -28.375 -24.969 1 98.44 83 LYS A C 1
ATOM 592 O O . LYS A 1 83 ? 6.387 -28.094 -24.578 1 98.44 83 LYS A O 1
ATOM 597 N N . PHE A 1 84 ? 4.164 -27.672 -24.641 1 98.5 84 PHE A N 1
ATOM 598 C CA . PHE A 1 84 ? 4.301 -26.406 -23.922 1 98.5 84 PHE A CA 1
ATOM 599 C C . PHE A 1 84 ? 3.838 -26.562 -22.469 1 98.5 84 PHE A C 1
ATOM 601 O O . PHE A 1 84 ? 2.842 -27.234 -22.203 1 98.5 84 PHE A O 1
ATOM 608 N N . SER A 1 85 ? 4.641 -26.078 -21.484 1 98.44 85 SER A N 1
ATOM 609 C CA . SER A 1 85 ? 4.008 -25.625 -20.25 1 98.44 85 SER A CA 1
ATOM 610 C C . SER A 1 85 ? 3.064 -24.453 -20.5 1 98.44 85 SER A C 1
ATOM 612 O O . SER A 1 85 ? 3.482 -23.297 -20.484 1 98.44 85 SER A O 1
ATOM 614 N N . ARG A 1 86 ? 1.894 -24.703 -20.703 1 98.38 86 ARG A N 1
ATOM 615 C CA . ARG A 1 86 ? 0.978 -23.797 -21.375 1 98.38 86 ARG A CA 1
ATOM 616 C C . ARG A 1 86 ? 0.692 -22.578 -20.5 1 98.38 86 ARG A C 1
ATOM 618 O O . ARG A 1 86 ? 0.458 -21.484 -21.031 1 98.38 86 ARG A O 1
ATOM 625 N N . ALA A 1 87 ? 0.646 -22.75 -19.141 1 97.62 87 ALA A N 1
ATOM 626 C CA . ALA A 1 87 ? 0.465 -21.656 -18.203 1 97.62 87 ALA A CA 1
ATOM 627 C C . ALA A 1 87 ? 1.691 -21.484 -17.297 1 97.62 87 ALA A C 1
ATOM 629 O O . ALA A 1 87 ? 2.682 -20.875 -17.703 1 97.62 87 ALA A O 1
ATOM 630 N N . SER A 1 88 ? 1.75 -22.125 -16.156 1 97.25 88 SER A N 1
ATOM 631 C CA . SER A 1 88 ? 2.961 -22.109 -15.344 1 97.25 88 SER A CA 1
ATOM 632 C C . SER A 1 88 ? 4.141 -22.734 -16.078 1 97.25 88 SER A C 1
ATOM 634 O O . SER A 1 88 ? 3.977 -23.719 -16.781 1 97.25 88 SER A O 1
ATOM 636 N N . TYR A 1 89 ? 5.371 -22.188 -15.859 1 97 89 TYR A N 1
ATOM 637 C CA . TYR A 1 89 ? 6.434 -22.609 -16.766 1 97 89 TYR A CA 1
ATOM 638 C C . TYR A 1 89 ? 7.746 -22.797 -16.016 1 97 89 TYR A C 1
ATOM 640 O O . TYR A 1 89 ? 8.734 -23.266 -16.594 1 97 89 TYR A O 1
ATOM 648 N N . LEU A 1 90 ? 7.773 -22.469 -14.773 1 95.69 90 LEU A N 1
ATOM 649 C CA . LEU A 1 90 ? 8.945 -22.672 -13.93 1 95.69 90 LEU A CA 1
ATOM 650 C C . LEU A 1 90 ? 8.547 -23.25 -12.57 1 95.69 90 LEU A C 1
ATOM 652 O O . LEU A 1 90 ? 7.414 -23.047 -12.117 1 95.69 90 LEU A O 1
ATOM 656 N N . LEU A 1 91 ? 9.438 -23.984 -12 1 95.69 91 LEU A N 1
ATOM 657 C CA . LEU A 1 91 ? 9.211 -24.531 -10.672 1 95.69 91 LEU A CA 1
ATOM 658 C C . LEU A 1 91 ? 10.273 -24.062 -9.695 1 95.69 91 LEU A C 1
ATOM 660 O O . LEU A 1 91 ? 11.469 -24.156 -9.977 1 95.69 91 LEU A O 1
ATOM 664 N N . SER A 1 92 ? 9.844 -23.484 -8.617 1 92.88 92 SER A N 1
ATOM 665 C CA . SER A 1 92 ? 10.789 -23.094 -7.582 1 92.88 92 SER A CA 1
ATOM 666 C C . SER A 1 92 ? 10.133 -23.094 -6.207 1 92.88 92 SER A C 1
ATOM 668 O O . SER A 1 92 ? 10.781 -23.391 -5.199 1 92.88 92 SER A O 1
ATOM 670 N N . LEU A 1 93 ? 8.891 -22.953 -6.164 1 93.19 93 LEU A N 1
ATOM 671 C CA . LEU A 1 93 ? 8.227 -22.594 -4.914 1 93.19 93 LEU A CA 1
ATOM 672 C C . LEU A 1 93 ? 7.602 -23.812 -4.258 1 93.19 93 LEU A C 1
ATOM 674 O O . LEU A 1 93 ? 7.086 -23.734 -3.141 1 93.19 93 LEU A O 1
ATOM 678 N N . LEU A 1 94 ? 7.613 -24.953 -4.938 1 95.94 94 LEU A N 1
ATOM 679 C CA . LEU A 1 94 ? 7.078 -26.156 -4.312 1 95.94 94 LEU A CA 1
ATOM 680 C C . LEU A 1 94 ? 7.711 -26.391 -2.943 1 95.94 94 LEU A C 1
ATOM 682 O O . LEU A 1 94 ? 8.938 -26.438 -2.82 1 95.94 94 LEU A O 1
ATOM 686 N N . ARG A 1 95 ? 6.824 -26.438 -1.957 1 95.38 95 ARG A N 1
ATOM 687 C CA . ARG A 1 95 ? 7.363 -26.609 -0.611 1 95.38 95 ARG A CA 1
ATOM 688 C C . ARG A 1 95 ? 8.195 -27.891 -0.506 1 95.38 95 ARG A C 1
ATOM 690 O O . ARG A 1 95 ? 7.758 -28.953 -0.937 1 95.38 95 ARG A O 1
ATOM 697 N N . PRO A 1 96 ? 9.352 -27.844 0.121 1 93 96 PRO A N 1
ATOM 698 C CA . PRO A 1 96 ? 10.258 -29 0.162 1 93 96 PRO A CA 1
ATOM 699 C C . PRO A 1 96 ? 9.633 -30.203 0.853 1 93 96 PRO A C 1
ATOM 701 O O . PRO A 1 96 ? 9.906 -31.344 0.468 1 93 96 PRO A O 1
ATOM 704 N N . GLN A 1 97 ? 8.828 -30 1.82 1 94.75 97 GLN A N 1
ATOM 705 C CA . GLN A 1 97 ? 8.219 -31.125 2.523 1 94.75 97 GLN A CA 1
ATOM 706 C C . GLN A 1 97 ? 7.281 -31.891 1.607 1 94.75 97 GLN A C 1
ATOM 708 O O . GLN A 1 97 ? 7.137 -33.125 1.744 1 94.75 97 GLN A O 1
ATOM 713 N N . ILE A 1 98 ? 6.668 -31.234 0.664 1 96.75 98 ILE A N 1
ATOM 714 C CA . ILE A 1 98 ? 5.77 -31.906 -0.267 1 96.75 98 ILE A CA 1
ATOM 715 C C . ILE A 1 98 ? 6.578 -32.812 -1.196 1 96.75 98 ILE A C 1
ATOM 717 O O . ILE A 1 98 ? 6.195 -33.969 -1.442 1 96.75 98 ILE A O 1
ATOM 721 N N . TYR A 1 99 ? 7.672 -32.281 -1.657 1 95.19 99 TYR A N 1
ATOM 722 C CA . TYR A 1 99 ? 8.57 -33.031 -2.523 1 95.19 99 TYR A CA 1
ATOM 723 C C . TYR A 1 99 ? 9.031 -34.312 -1.844 1 95.19 99 TYR A C 1
ATOM 725 O O . TYR A 1 99 ? 9.023 -35.406 -2.455 1 95.19 99 TYR A O 1
ATOM 733 N N . THR A 1 100 ? 9.352 -34.25 -0.571 1 95.44 100 THR A N 1
ATOM 734 C CA . THR A 1 100 ? 9.93 -35.375 0.176 1 95.44 100 THR A CA 1
ATOM 735 C C . THR A 1 100 ? 8.836 -36.312 0.67 1 95.44 100 THR A C 1
ATOM 737 O O . THR A 1 100 ? 8.922 -37.531 0.487 1 95.44 100 THR A O 1
ATOM 740 N N . GLU A 1 101 ? 7.801 -35.719 1.22 1 97.5 101 GLU A N 1
ATOM 741 C CA . GLU A 1 101 ? 6.77 -36.531 1.867 1 97.5 101 GLU A CA 1
ATOM 742 C C . GLU A 1 101 ? 5.941 -37.281 0.84 1 97.5 101 GLU A C 1
ATOM 744 O O . GLU A 1 101 ? 5.473 -38.406 1.112 1 97.5 101 GLU A O 1
ATOM 749 N N . LEU A 1 102 ? 5.797 -36.75 -0.335 1 98.19 102 LEU A N 1
ATOM 750 C CA . LEU A 1 102 ? 5.035 -37.406 -1.378 1 98.19 102 LEU A CA 1
ATOM 751 C C . LEU A 1 102 ? 5.961 -38.188 -2.32 1 98.19 102 LEU A C 1
ATOM 753 O O . LEU A 1 102 ? 5.508 -38.75 -3.32 1 98.19 102 LEU A O 1
ATOM 757 N N . GLU A 1 103 ? 7.242 -38.156 -2.031 1 97.5 103 GLU A N 1
ATOM 758 C CA . GLU A 1 103 ? 8.258 -38.906 -2.771 1 97.5 103 GLU A CA 1
ATOM 759 C C . GLU A 1 103 ? 8.141 -38.656 -4.273 1 97.5 103 GLU A C 1
ATOM 761 O O . GLU A 1 103 ? 8.07 -39.625 -5.059 1 97.5 103 GLU A O 1
ATOM 766 N N . LEU A 1 104 ? 8.148 -37.469 -4.684 1 97.38 104 LEU A N 1
ATOM 767 C CA . LEU A 1 104 ? 7.816 -37.094 -6.055 1 97.38 104 LEU A CA 1
ATOM 768 C C . LEU A 1 104 ? 8.891 -37.562 -7.023 1 97.38 104 LEU A C 1
ATOM 770 O O . LEU A 1 104 ? 8.602 -37.875 -8.188 1 97.38 104 LEU A O 1
ATOM 774 N N . LYS A 1 105 ? 10.109 -37.688 -6.598 1 95.56 105 LYS A N 1
ATOM 775 C CA . LYS A 1 105 ? 11.156 -38.219 -7.445 1 95.56 105 LYS A CA 1
ATOM 776 C C . LYS A 1 105 ? 10.844 -39.688 -7.828 1 95.56 105 LYS A C 1
ATOM 778 O O . LYS A 1 105 ? 11.031 -40.062 -8.977 1 95.56 105 LYS A O 1
ATOM 783 N N . LYS A 1 106 ? 10.398 -40.375 -6.898 1 97.56 106 LYS A N 1
ATOM 784 C CA . LYS A 1 106 ? 10.008 -41.781 -7.125 1 97.56 106 LYS A CA 1
ATOM 785 C C . LYS A 1 106 ? 8.867 -41.875 -8.133 1 97.56 106 LYS A C 1
ATOM 787 O O . LYS A 1 106 ? 8.781 -42.844 -8.891 1 97.56 106 LYS A O 1
ATOM 792 N N . HIS A 1 107 ? 8.133 -40.875 -8.102 1 98.06 107 HIS A N 1
ATOM 793 C CA . HIS A 1 107 ? 6.953 -40.906 -8.953 1 98.06 107 HIS A CA 1
ATOM 794 C C . HIS A 1 107 ? 7.215 -40.188 -10.266 1 98.06 107 HIS A C 1
ATOM 796 O O . HIS A 1 107 ? 6.273 -39.781 -10.961 1 98.06 107 HIS A O 1
ATOM 802 N N . GLY A 1 108 ? 8.469 -39.906 -10.586 1 96.81 108 GLY A N 1
ATOM 803 C CA . GLY A 1 108 ? 8.805 -39.531 -11.953 1 96.81 108 GLY A CA 1
ATOM 804 C C . GLY A 1 108 ? 9.195 -38.062 -12.094 1 96.81 108 GLY A C 1
ATOM 805 O O . GLY A 1 108 ? 9.562 -37.625 -13.188 1 96.81 108 GLY A O 1
ATOM 806 N N . LEU A 1 109 ? 9.148 -37.281 -11.023 1 97.06 109 LEU A N 1
ATOM 807 C CA . LEU A 1 109 ? 9.508 -35.875 -11.148 1 97.06 109 LEU A CA 1
ATOM 808 C C . LEU A 1 109 ? 11.008 -35.719 -11.383 1 97.06 109 LEU A C 1
ATOM 810 O O . LEU A 1 109 ? 11.82 -36.219 -10.609 1 97.06 109 LEU A O 1
ATOM 814 N N . ARG A 1 110 ? 11.359 -35.125 -12.477 1 96.44 110 ARG A N 1
ATOM 815 C CA . ARG A 1 110 ? 12.742 -34.781 -12.812 1 96.44 110 ARG A CA 1
ATOM 816 C C . ARG A 1 110 ? 12.891 -33.312 -13.125 1 96.44 110 ARG A C 1
ATOM 818 O O . ARG A 1 110 ? 12.023 -32.719 -13.781 1 96.44 110 ARG A O 1
ATOM 825 N N . LEU A 1 111 ? 14 -32.75 -12.656 1 95.5 111 LEU A N 1
ATOM 826 C CA . LEU A 1 111 ? 14.188 -31.297 -12.789 1 95.5 111 LEU A CA 1
ATOM 827 C C . LEU A 1 111 ? 15.484 -30.984 -13.531 1 95.5 111 LEU A C 1
ATOM 829 O O . LEU A 1 111 ? 16.453 -31.75 -13.445 1 95.5 111 LEU A O 1
ATOM 833 N N . HIS A 1 112 ? 15.438 -29.938 -14.328 1 96.12 112 HIS A N 1
ATOM 834 C CA . HIS A 1 112 ? 16.625 -29.328 -14.914 1 96.12 112 HIS A CA 1
ATOM 835 C C . HIS A 1 112 ? 17 -28.047 -14.18 1 96.12 112 HIS A C 1
ATOM 837 O O . HIS A 1 112 ? 16.344 -27.016 -14.359 1 96.12 112 HIS A O 1
ATOM 843 N N . PRO A 1 113 ? 18.047 -28.109 -13.359 1 93.12 113 PRO A N 1
ATOM 844 C CA . PRO A 1 113 ? 18.453 -26.875 -12.695 1 93.12 113 PRO A CA 1
ATOM 845 C C . PRO A 1 113 ? 18.969 -25.812 -13.68 1 93.12 113 PRO A C 1
ATOM 847 O O . PRO A 1 113 ? 19.531 -26.156 -14.719 1 93.12 113 PRO A O 1
ATOM 850 N N . ARG A 1 114 ? 18.781 -24.625 -13.305 1 94.31 114 ARG A N 1
ATOM 851 C CA . ARG A 1 114 ? 19.188 -23.516 -14.148 1 94.31 114 ARG A CA 1
ATOM 852 C C . ARG A 1 114 ? 20.281 -22.688 -13.484 1 94.31 114 ARG A C 1
ATOM 854 O O . ARG A 1 114 ? 20.031 -22 -12.492 1 94.31 114 ARG A O 1
ATOM 861 N N . ASN A 1 115 ? 21.406 -22.719 -14.031 1 92.88 115 ASN A N 1
ATOM 862 C CA . ASN A 1 115 ? 22.547 -21.891 -13.625 1 92.88 115 ASN A CA 1
ATOM 863 C C . ASN A 1 115 ? 23.438 -21.547 -14.812 1 92.88 115 ASN A C 1
ATOM 865 O O . ASN A 1 115 ? 24.109 -22.422 -15.359 1 92.88 115 ASN A O 1
ATOM 869 N N . PRO A 1 116 ? 23.484 -20.312 -15.258 1 96 116 PRO A N 1
ATOM 870 C CA . PRO A 1 116 ? 22.828 -19.141 -14.664 1 96 116 PRO A CA 1
ATOM 871 C C . PRO A 1 116 ? 21.312 -19.188 -14.805 1 96 116 PRO A C 1
ATOM 873 O O . PRO A 1 116 ? 20.766 -20.047 -15.508 1 96 116 PRO A O 1
ATOM 876 N N . TYR A 1 117 ? 20.656 -18.25 -14.039 1 94.94 117 TYR A N 1
ATOM 877 C CA . TYR A 1 117 ? 19.203 -18.328 -14.016 1 94.94 117 TYR A CA 1
ATOM 878 C C . TYR A 1 117 ? 18.562 -17.062 -14.555 1 94.94 117 TYR A C 1
ATOM 880 O O . TYR A 1 117 ? 17.359 -17.031 -14.844 1 94.94 117 TYR A O 1
ATOM 888 N N . SER A 1 118 ? 19.266 -15.992 -14.688 1 97.12 118 SER A N 1
ATOM 889 C CA . SER A 1 118 ? 18.688 -14.711 -15.094 1 97.12 118 SER A CA 1
ATOM 890 C C . SER A 1 118 ? 19.562 -14.016 -16.125 1 97.12 118 SER A C 1
ATOM 892 O O . SER A 1 118 ? 20.781 -13.938 -15.969 1 97.12 118 SER A O 1
ATOM 894 N N . PHE A 1 119 ? 18.984 -13.602 -17.219 1 98.5 119 PHE A N 1
ATOM 895 C CA . PHE A 1 119 ? 19.672 -12.906 -18.297 1 98.5 119 PHE A CA 1
ATOM 896 C C . PHE A 1 119 ? 18.891 -11.664 -18.719 1 98.5 119 PHE A C 1
ATOM 898 O O . PHE A 1 119 ? 17.734 -11.758 -19.141 1 98.5 119 PHE A O 1
ATOM 905 N N . THR A 1 120 ? 19.453 -10.438 -18.516 1 98.75 120 THR A N 1
ATOM 906 C CA . THR A 1 120 ? 18.859 -9.172 -18.938 1 98.75 120 THR A CA 1
ATOM 907 C C . THR A 1 120 ? 19.766 -8.469 -19.953 1 98.75 120 THR A C 1
ATOM 909 O O . THR A 1 120 ? 20.672 -7.723 -19.578 1 98.75 120 THR A O 1
ATOM 912 N N . PRO A 1 121 ? 19.453 -8.711 -21.25 1 98.06 121 PRO A N 1
ATOM 913 C CA . PRO A 1 121 ? 20.219 -8.008 -22.281 1 98.06 121 PRO A CA 1
ATOM 914 C C . PRO A 1 121 ? 19.812 -6.539 -22.422 1 98.06 121 PRO A C 1
ATOM 916 O O . PRO A 1 121 ? 18.641 -6.203 -22.266 1 98.06 121 PRO A O 1
ATOM 919 N N . MET A 1 122 ? 20.797 -5.629 -22.703 1 96.81 122 MET A N 1
ATOM 920 C CA . MET A 1 122 ? 20.531 -4.203 -22.891 1 96.81 122 MET A CA 1
ATOM 921 C C . MET A 1 122 ? 20.281 -3.889 -24.359 1 96.81 122 MET A C 1
ATOM 923 O O . MET A 1 122 ? 20.875 -4.504 -25.25 1 96.81 122 MET A O 1
ATOM 927 N N . LEU A 1 123 ? 19.266 -2.979 -24.547 1 93.31 123 LEU A N 1
ATOM 928 C CA . LEU A 1 123 ? 19.125 -2.4 -25.875 1 93.31 123 LEU A CA 1
ATOM 929 C C . LEU A 1 123 ? 19.969 -1.146 -26.016 1 93.31 123 LEU A C 1
ATOM 931 O O . LEU A 1 123 ? 19.609 -0.083 -25.5 1 93.31 123 LEU A O 1
ATOM 935 N N . GLU A 1 124 ? 21.203 -1.261 -26.234 1 86.94 124 GLU A N 1
ATOM 936 C CA . GLU A 1 124 ? 22.109 -0.126 -26.375 1 86.94 124 GLU A CA 1
ATOM 937 C C . GLU A 1 124 ? 22.359 0.188 -27.859 1 86.94 124 GLU A C 1
ATOM 939 O O . GLU A 1 124 ? 22.359 -0.713 -28.688 1 86.94 124 GLU A O 1
ATOM 944 N N . GLY A 1 125 ? 22.047 1.471 -28.344 1 69.25 125 GLY A N 1
ATOM 945 C CA . GLY A 1 125 ? 22.25 1.878 -29.719 1 69.25 125 GLY A CA 1
ATOM 946 C C . GLY A 1 125 ? 23.625 1.496 -30.25 1 69.25 125 GLY A C 1
ATOM 947 O O . GLY A 1 125 ? 24.5 1.073 -29.484 1 69.25 125 GLY A O 1
ATOM 948 N N . ASP A 1 126 ? 23.609 1.427 -31.578 1 60.5 126 ASP A N 1
ATOM 949 C CA . ASP A 1 126 ? 24.812 1.062 -32.344 1 60.5 126 ASP A CA 1
ATOM 950 C C . ASP A 1 126 ? 25.984 1.949 -31.953 1 60.5 126 ASP A C 1
ATOM 952 O O . ASP A 1 126 ? 26.031 3.123 -32.312 1 60.5 126 ASP A O 1
ATOM 956 N N . THR A 1 127 ? 26.344 1.951 -30.656 1 56.19 127 THR A N 1
ATOM 957 C CA . THR A 1 127 ? 27.5 2.773 -30.344 1 56.19 127 THR A CA 1
ATOM 958 C C . THR A 1 127 ? 28.75 2.223 -31.031 1 56.19 127 THR A C 1
ATOM 960 O O . THR A 1 127 ? 29.859 2.336 -30.5 1 56.19 127 THR A O 1
ATOM 963 N N . GLY A 1 128 ? 28.625 1.688 -32.312 1 59.84 128 GLY A N 1
ATOM 964 C CA . GLY A 1 128 ? 29.766 1.177 -33.062 1 59.84 128 GLY A CA 1
ATOM 965 C C . GLY A 1 128 ? 29.969 -0.316 -32.875 1 59.84 128 GLY A C 1
ATOM 966 O O . GLY A 1 128 ? 29 -1.073 -32.75 1 59.84 128 GLY A O 1
ATOM 967 N N . ASN A 1 129 ? 31.391 -0.889 -32.875 1 60.34 129 ASN A N 1
ATOM 968 C CA . ASN A 1 129 ? 31.844 -2.273 -32.875 1 60.34 129 ASN A CA 1
ATOM 969 C C . ASN A 1 129 ? 31.656 -2.936 -31.516 1 60.34 129 ASN A C 1
ATOM 971 O O . ASN A 1 129 ? 32.25 -3.975 -31.234 1 60.34 129 ASN A O 1
ATOM 975 N N . LYS A 1 130 ? 30.703 -2.277 -30.531 1 76.88 130 LYS A N 1
ATOM 976 C CA . LYS A 1 130 ? 30.688 -2.889 -29.203 1 76.88 130 LYS A CA 1
ATOM 977 C C . LYS A 1 130 ? 29.391 -3.637 -28.953 1 76.88 130 LYS A C 1
ATOM 979 O O . LYS A 1 130 ? 28.312 -3.143 -29.281 1 76.88 130 LYS A O 1
ATOM 984 N N . VAL A 1 131 ? 29.547 -4.965 -28.641 1 88.31 131 VAL A N 1
ATOM 985 C CA . VAL A 1 131 ? 28.453 -5.84 -28.219 1 88.31 131 VAL A CA 1
ATOM 986 C C . VAL A 1 131 ? 27.703 -5.199 -27.062 1 88.31 131 VAL A C 1
ATOM 988 O O . VAL A 1 131 ? 28.312 -4.691 -26.109 1 88.31 131 VAL A O 1
ATOM 991 N N . PRO A 1 132 ? 26.344 -5.094 -27.234 1 94.56 132 PRO A N 1
ATOM 992 C CA . PRO A 1 132 ? 25.594 -4.551 -26.109 1 94.56 132 PRO A CA 1
ATOM 993 C C . PRO A 1 132 ? 25.859 -5.297 -24.797 1 94.56 132 PRO A C 1
ATOM 995 O O . PRO A 1 132 ? 26.141 -6.496 -24.812 1 94.56 132 PRO A O 1
ATOM 998 N N . ARG A 1 133 ? 25.797 -4.559 -23.797 1 95.75 133 ARG A N 1
ATOM 999 C CA . ARG A 1 133 ? 26.016 -5.172 -22.5 1 95.75 133 ARG A CA 1
ATOM 1000 C C . ARG A 1 133 ? 24.812 -6.02 -22.078 1 95.75 133 ARG A C 1
ATOM 1002 O O . ARG A 1 133 ? 23.734 -5.914 -22.688 1 95.75 133 ARG A O 1
ATOM 1009 N N . SER A 1 134 ? 25 -6.902 -21.094 1 97.56 134 SER A N 1
ATOM 1010 C CA . SER A 1 134 ? 23.938 -7.688 -20.469 1 97.56 134 SER A CA 1
ATOM 1011 C C . SER A 1 134 ? 24.25 -7.961 -19 1 97.56 134 SER A C 1
ATOM 1013 O O . SER A 1 134 ? 25.375 -7.785 -18.562 1 97.56 134 SER A O 1
ATOM 1015 N N . LEU A 1 135 ? 23.203 -8.219 -18.266 1 98.5 135 LEU A N 1
ATOM 1016 C CA . LEU A 1 135 ? 23.328 -8.68 -16.891 1 98.5 135 LEU A CA 1
ATOM 1017 C C . LEU A 1 135 ? 22.969 -10.156 -16.766 1 98.5 135 LEU A C 1
ATOM 1019 O O . LEU A 1 135 ? 21.812 -10.539 -17.016 1 98.5 135 LEU A O 1
ATOM 1023 N N . LEU A 1 136 ? 23.953 -10.977 -16.5 1 98.31 136 LEU A N 1
ATOM 1024 C CA . LEU A 1 136 ? 23.797 -12.414 -16.328 1 98.31 136 LEU A CA 1
ATOM 1025 C C . LEU A 1 136 ? 24.031 -12.812 -14.875 1 98.31 136 LEU A C 1
ATOM 1027 O O . LEU A 1 136 ? 25.125 -12.594 -14.336 1 98.31 136 LEU A O 1
ATOM 1031 N N . LEU A 1 137 ? 23 -13.352 -14.234 1 97 137 LEU A N 1
ATOM 1032 C CA . LEU A 1 137 ? 23.109 -13.734 -12.828 1 97 137 LEU A CA 1
ATOM 1033 C C . LEU A 1 137 ? 22.953 -15.242 -12.664 1 97 137 LEU A C 1
ATOM 1035 O O . LEU A 1 137 ? 22.141 -15.859 -13.344 1 97 137 LEU A O 1
ATOM 1039 N N . GLY A 1 138 ? 23.797 -15.82 -11.805 1 94.5 138 GLY A N 1
ATOM 1040 C CA . GLY A 1 138 ? 23.75 -17.234 -11.438 1 94.5 138 GLY A CA 1
ATOM 1041 C C . GLY A 1 138 ? 23.891 -17.469 -9.945 1 94.5 138 GLY A C 1
ATOM 1042 O O . GLY A 1 138 ? 23.422 -16.656 -9.133 1 94.5 138 GLY A O 1
ATOM 1043 N N . THR A 1 139 ? 24.438 -18.578 -9.57 1 91.38 139 THR A N 1
ATOM 1044 C CA . THR A 1 139 ? 24.516 -18.938 -8.156 1 91.38 139 THR A CA 1
ATOM 1045 C C . THR A 1 139 ? 25.891 -18.547 -7.59 1 91.38 139 THR A C 1
ATOM 1047 O O . THR A 1 139 ? 26.078 -18.531 -6.371 1 91.38 139 THR A O 1
ATOM 1050 N N . ASP A 1 140 ? 26.781 -18.219 -8.43 1 94.25 140 ASP A N 1
ATOM 1051 C CA . ASP A 1 140 ? 28.125 -17.828 -7.988 1 94.25 140 ASP A CA 1
ATOM 1052 C C . ASP A 1 140 ? 28.188 -16.328 -7.691 1 94.25 140 ASP A C 1
ATOM 1054 O O . ASP A 1 140 ? 28.078 -15.508 -8.602 1 94.25 140 ASP A O 1
ATOM 1058 N N . MET A 1 141 ? 28.5 -16.016 -6.484 1 96.12 141 MET A N 1
ATOM 1059 C CA . MET A 1 141 ? 28.453 -14.633 -6.047 1 96.12 141 MET A CA 1
ATOM 1060 C C . MET A 1 141 ? 29.547 -13.812 -6.707 1 96.12 141 MET A C 1
ATOM 1062 O O . MET A 1 141 ? 29.328 -12.672 -7.117 1 96.12 141 MET A O 1
ATOM 1066 N N . ALA A 1 142 ? 30.719 -14.414 -6.766 1 97.88 142 ALA A N 1
ATOM 1067 C CA . ALA A 1 142 ? 31.828 -13.703 -7.391 1 97.88 142 ALA A CA 1
ATOM 1068 C C . ALA A 1 142 ? 31.5 -13.359 -8.844 1 97.88 142 ALA A C 1
ATOM 1070 O O . ALA A 1 142 ? 31.797 -12.25 -9.305 1 97.88 142 ALA A O 1
ATOM 1071 N N . GLU A 1 143 ? 30.938 -14.289 -9.531 1 97.75 143 GLU A N 1
ATOM 1072 C CA . GLU A 1 143 ? 30.547 -14.055 -10.914 1 97.75 143 GLU A CA 1
ATOM 1073 C C . GLU A 1 143 ? 29.438 -13.008 -11 1 97.75 143 GLU A C 1
ATOM 1075 O O . GLU A 1 143 ? 29.438 -12.18 -11.914 1 97.75 143 GLU A O 1
ATOM 1080 N N . ASN A 1 144 ? 28.516 -13.062 -10.109 1 98 144 ASN A N 1
ATOM 1081 C CA . ASN A 1 144 ? 27.453 -12.062 -10.07 1 98 144 ASN A CA 1
ATOM 1082 C C . ASN A 1 144 ? 28 -10.656 -9.867 1 98 144 ASN A C 1
ATOM 1084 O O . ASN A 1 144 ? 27.594 -9.719 -10.539 1 98 144 ASN A O 1
ATOM 1088 N N . GLN A 1 145 ? 28.906 -10.562 -8.992 1 98.62 145 GLN A N 1
ATOM 1089 C CA . GLN A 1 145 ? 29.516 -9.266 -8.719 1 98.62 145 GLN A CA 1
ATOM 1090 C C . GLN A 1 145 ? 30.25 -8.734 -9.953 1 98.62 145 GLN A C 1
ATOM 1092 O O . GLN A 1 145 ? 30.203 -7.535 -10.234 1 98.62 145 GLN A O 1
ATOM 1097 N N . LYS A 1 146 ? 30.922 -9.633 -10.625 1 98.56 146 LYS A N 1
ATOM 1098 C CA . LYS A 1 146 ? 31.594 -9.227 -11.859 1 98.56 146 LYS A CA 1
ATOM 1099 C C . LYS A 1 146 ? 30.594 -8.703 -12.891 1 98.56 146 LYS A C 1
ATOM 1101 O O . LYS A 1 146 ? 30.844 -7.691 -13.547 1 98.56 146 LYS A O 1
ATOM 1106 N N . GLN A 1 147 ? 29.484 -9.422 -13.023 1 98.5 147 GLN A N 1
ATOM 1107 C CA . GLN A 1 147 ? 28.438 -9.008 -13.953 1 98.5 147 GLN A CA 1
ATOM 1108 C C . GLN A 1 147 ? 27.859 -7.652 -13.555 1 98.5 147 GLN A C 1
ATOM 1110 O O . GLN A 1 147 ? 27.688 -6.777 -14.406 1 98.5 147 GLN A O 1
ATOM 1115 N N . ILE A 1 148 ? 27.594 -7.391 -12.336 1 98.75 148 ILE A N 1
ATOM 1116 C CA . ILE A 1 148 ? 27 -6.168 -11.82 1 98.75 148 ILE A CA 1
ATOM 1117 C C . ILE A 1 148 ? 27.984 -5.012 -11.938 1 98.75 148 ILE A C 1
ATOM 1119 O O . ILE A 1 148 ? 27.594 -3.879 -12.234 1 98.75 148 ILE A O 1
ATOM 1123 N N . ALA A 1 149 ? 29.297 -5.305 -11.758 1 98.69 149 ALA A N 1
ATOM 1124 C CA . ALA A 1 149 ? 30.344 -4.289 -11.766 1 98.69 149 ALA A CA 1
ATOM 1125 C C . ALA A 1 149 ? 30.422 -3.602 -13.125 1 98.69 149 ALA A C 1
ATOM 1127 O O . ALA A 1 149 ? 30.906 -2.467 -13.227 1 98.69 149 ALA A O 1
ATOM 1128 N N . GLN A 1 150 ? 29.891 -4.27 -14.156 1 97.19 150 GLN A N 1
ATOM 1129 C CA . GLN A 1 150 ? 29.844 -3.656 -15.477 1 97.19 150 GLN A CA 1
ATOM 1130 C C . GLN A 1 150 ? 29.031 -2.363 -15.453 1 97.19 150 GLN A C 1
ATOM 1132 O O . GLN A 1 150 ? 29.25 -1.466 -16.266 1 97.19 150 GLN A O 1
ATOM 1137 N N . PHE A 1 151 ? 28.172 -2.328 -14.523 1 98.06 151 PHE A N 1
ATOM 1138 C CA . PHE A 1 151 ? 27.25 -1.196 -14.477 1 98.06 151 PHE A CA 1
ATOM 1139 C C . PHE A 1 151 ? 27.562 -0.289 -13.289 1 98.06 151 PHE A C 1
ATOM 1141 O O . PHE A 1 151 ? 27.391 0.928 -13.367 1 98.06 151 PHE A O 1
ATOM 1148 N N . SER A 1 152 ? 27.938 -0.894 -12.141 1 98.56 152 SER A N 1
ATOM 1149 C CA . SER A 1 152 ? 28.281 -0.124 -10.945 1 98.56 152 SER A CA 1
ATOM 1150 C C . SER A 1 152 ? 29.125 -0.946 -9.984 1 98.56 152 SER A C 1
ATOM 1152 O O . SER A 1 152 ? 28.688 -1.986 -9.492 1 98.56 152 SER A O 1
ATOM 1154 N N . GLN A 1 153 ? 30.297 -0.461 -9.648 1 98.5 153 GLN A N 1
ATOM 1155 C CA . GLN A 1 153 ? 31.156 -1.106 -8.672 1 98.5 153 GLN A CA 1
ATOM 1156 C C . GLN A 1 153 ? 30.547 -1.073 -7.277 1 98.5 153 GLN A C 1
ATOM 1158 O O . GLN A 1 153 ? 30.688 -2.027 -6.512 1 98.5 153 GLN A O 1
ATOM 1163 N N . LYS A 1 154 ? 29.906 -0.027 -7.012 1 97.94 154 LYS A N 1
ATOM 1164 C CA . LYS A 1 154 ? 29.234 0.109 -5.719 1 97.94 154 LYS A CA 1
ATOM 1165 C C . LYS A 1 154 ? 28.141 -0.939 -5.555 1 97.94 154 LYS A C 1
ATOM 1167 O O . LYS A 1 154 ? 28 -1.543 -4.488 1 97.94 154 LYS A O 1
ATOM 1172 N N . ASP A 1 155 ? 27.406 -1.168 -6.598 1 98.75 155 ASP A N 1
ATOM 1173 C CA . ASP A 1 155 ? 26.344 -2.164 -6.562 1 98.75 155 ASP A CA 1
ATOM 1174 C C . ASP A 1 155 ? 26.906 -3.57 -6.375 1 98.75 155 ASP A C 1
ATOM 1176 O O . ASP A 1 155 ? 26.359 -4.375 -5.629 1 98.75 155 ASP A O 1
ATOM 1180 N N . ALA A 1 156 ? 27.953 -3.803 -7.09 1 98.81 156 ALA A N 1
ATOM 1181 C CA . ALA A 1 156 ? 28.594 -5.109 -6.992 1 98.81 156 ALA A CA 1
ATOM 1182 C C . ALA A 1 156 ? 29.016 -5.406 -5.555 1 98.81 156 ALA A C 1
ATOM 1184 O O . ALA A 1 156 ? 28.906 -6.539 -5.09 1 98.81 156 ALA A O 1
ATOM 1185 N N . GLN A 1 157 ? 29.469 -4.414 -4.906 1 98.25 157 GLN A N 1
ATOM 1186 C CA . GLN A 1 157 ? 29.922 -4.574 -3.531 1 98.25 157 GLN A CA 1
ATOM 1187 C C . GLN A 1 157 ? 28.75 -4.73 -2.574 1 98.25 157 GLN A C 1
ATOM 1189 O O . GLN A 1 157 ? 28.844 -5.441 -1.574 1 98.25 157 GLN A O 1
ATOM 1194 N N . ALA A 1 158 ? 27.656 -4.152 -2.898 1 98.25 158 ALA A N 1
ATOM 1195 C CA . ALA A 1 158 ? 26.484 -4.145 -2.02 1 98.25 158 ALA A CA 1
ATOM 1196 C C . ALA A 1 158 ? 25.656 -5.414 -2.191 1 98.25 158 ALA A C 1
ATOM 1198 O O . ALA A 1 158 ? 24.953 -5.824 -1.275 1 98.25 158 ALA A O 1
ATOM 1199 N N . PHE A 1 159 ? 25.797 -6.098 -3.271 1 98.44 159 PHE A N 1
ATOM 1200 C CA . PHE A 1 159 ? 24.875 -7.145 -3.684 1 98.44 159 PHE A CA 1
ATOM 1201 C C . PHE A 1 159 ? 24.891 -8.305 -2.691 1 98.44 159 PHE A C 1
ATOM 1203 O O . PHE A 1 159 ? 23.828 -8.812 -2.305 1 98.44 159 PHE A O 1
ATOM 1210 N N . PRO A 1 160 ? 26.031 -8.758 -2.199 1 98 160 PRO A N 1
ATOM 1211 C CA . PRO A 1 160 ? 26 -9.852 -1.222 1 98 160 PRO A CA 1
ATOM 1212 C C . PRO A 1 160 ? 25.266 -9.477 0.062 1 98 160 PRO A C 1
ATOM 1214 O O . PRO A 1 160 ? 24.578 -10.32 0.649 1 98 160 PRO A O 1
ATOM 1217 N N . ARG A 1 161 ? 25.359 -8.273 0.453 1 97.5 161 ARG A N 1
ATOM 1218 C CA . ARG A 1 161 ? 24.672 -7.82 1.656 1 97.5 161 ARG A CA 1
ATOM 1219 C C . ARG A 1 161 ? 23.172 -7.738 1.429 1 97.5 161 ARG A C 1
ATOM 1221 O O . ARG A 1 161 ? 22.375 -8.047 2.326 1 97.5 161 ARG A O 1
ATOM 1228 N N . TYR A 1 162 ? 22.875 -7.293 0.288 1 97.12 162 TYR A N 1
ATOM 1229 C CA . TYR A 1 162 ? 21.469 -7.27 -0.088 1 97.12 162 TYR A CA 1
ATOM 1230 C C . TYR A 1 162 ? 20.875 -8.672 -0.046 1 97.12 162 TYR A C 1
ATOM 1232 O O . TYR A 1 162 ? 19.781 -8.867 0.49 1 97.12 162 TYR A O 1
ATOM 1240 N N . GLU A 1 163 ? 21.516 -9.625 -0.62 1 95.56 163 GLU A N 1
ATOM 1241 C CA . GLU A 1 163 ? 21.031 -11 -0.635 1 95.56 163 GLU A CA 1
ATOM 1242 C C . GLU A 1 163 ? 20.859 -11.539 0.782 1 95.56 163 GLU A C 1
ATOM 1244 O O . GLU A 1 163 ? 19.875 -12.234 1.074 1 95.56 163 GLU A O 1
ATOM 1249 N N . GLU A 1 164 ? 21.828 -11.219 1.6 1 95.69 164 GLU A N 1
ATOM 1250 C CA . GLU A 1 164 ? 21.734 -11.648 2.992 1 95.69 164 GLU A CA 1
ATOM 1251 C C . GLU A 1 164 ? 20.531 -11.016 3.678 1 95.69 164 GLU A C 1
ATOM 1253 O O . GLU A 1 164 ? 19.844 -11.672 4.469 1 95.69 164 GLU A O 1
ATOM 1258 N N . TYR A 1 165 ? 20.359 -9.766 3.391 1 95.94 165 TYR A N 1
ATOM 1259 C CA . TYR A 1 165 ? 19.234 -9.008 3.932 1 95.94 165 TYR A CA 1
ATOM 1260 C C . TYR A 1 165 ? 17.906 -9.641 3.52 1 95.94 165 TYR A C 1
ATOM 1262 O O . TYR A 1 165 ? 17.047 -9.891 4.363 1 95.94 165 TYR A O 1
ATOM 1270 N N . MET A 1 166 ? 17.766 -9.969 2.285 1 95.88 166 MET A N 1
ATOM 1271 C CA . MET A 1 166 ? 16.531 -10.539 1.77 1 95.88 166 MET A CA 1
ATOM 1272 C C . MET A 1 166 ? 16.344 -11.969 2.268 1 95.88 166 MET A C 1
ATOM 1274 O O . MET A 1 166 ? 15.211 -12.391 2.547 1 95.88 166 MET A O 1
ATOM 1278 N N . ASN A 1 167 ? 17.375 -12.695 2.379 1 94.5 167 ASN A N 1
ATOM 1279 C CA . ASN A 1 167 ? 17.297 -14.07 2.859 1 94.5 167 ASN A CA 1
ATOM 1280 C C . ASN A 1 167 ? 16.797 -14.141 4.297 1 94.5 167 ASN A C 1
ATOM 1282 O O . ASN A 1 167 ? 16.109 -15.086 4.676 1 94.5 167 ASN A O 1
ATOM 1286 N N . ARG A 1 168 ? 17.172 -13.172 5.062 1 95.25 168 ARG A N 1
ATOM 1287 C CA . ARG A 1 168 ? 16.688 -13.125 6.434 1 95.25 168 ARG A CA 1
ATOM 1288 C C . ARG A 1 168 ? 15.172 -12.953 6.465 1 95.25 168 ARG A C 1
ATOM 1290 O O . ARG A 1 168 ? 14.484 -13.594 7.262 1 95.25 168 ARG A O 1
ATOM 1297 N N . LEU A 1 169 ? 14.688 -12.109 5.633 1 96 169 LEU A N 1
ATOM 1298 C CA . LEU A 1 169 ? 13.242 -11.93 5.547 1 96 169 LEU A CA 1
ATOM 1299 C C . LEU A 1 169 ? 12.555 -13.219 5.109 1 96 169 LEU A C 1
ATOM 1301 O O . LEU A 1 169 ? 11.508 -13.586 5.648 1 96 169 LEU A O 1
ATOM 1305 N N . VAL A 1 170 ? 13.109 -13.906 4.18 1 94.19 170 VAL A N 1
ATOM 1306 C CA . VAL A 1 170 ? 12.562 -15.156 3.678 1 94.19 170 VAL A CA 1
ATOM 1307 C C . VAL A 1 170 ? 12.531 -16.188 4.797 1 94.19 170 VAL A C 1
ATOM 1309 O O . VAL A 1 170 ? 11.539 -16.906 4.961 1 94.19 170 VAL A O 1
ATOM 1312 N N . ARG A 1 171 ? 13.586 -16.234 5.57 1 93.94 171 ARG A N 1
ATOM 1313 C CA . ARG A 1 171 ? 13.641 -17.156 6.688 1 93.94 171 ARG A CA 1
ATOM 1314 C C . ARG A 1 171 ? 12.523 -16.891 7.691 1 93.94 171 ARG A C 1
ATOM 1316 O O . ARG A 1 171 ? 11.984 -17.812 8.305 1 93.94 171 ARG A O 1
ATOM 1323 N N . ALA A 1 172 ? 12.219 -15.648 7.785 1 95.38 172 ALA A N 1
ATOM 1324 C CA . ALA A 1 172 ? 11.164 -15.258 8.719 1 95.38 172 ALA A CA 1
ATOM 1325 C C . ALA A 1 172 ? 9.789 -15.633 8.172 1 95.38 172 ALA A C 1
ATOM 1327 O O . ALA A 1 172 ? 8.906 -16.047 8.93 1 95.38 172 ALA A O 1
ATOM 1328 N N . ILE A 1 173 ? 9.562 -15.547 6.906 1 94.06 173 ILE A N 1
ATOM 1329 C CA . ILE A 1 173 ? 8.25 -15.703 6.289 1 94.06 173 ILE A CA 1
ATOM 1330 C C . ILE A 1 173 ? 8 -17.172 5.977 1 94.06 173 ILE A C 1
ATOM 1332 O O . ILE A 1 173 ? 6.852 -17.641 5.992 1 94.06 173 ILE A O 1
ATOM 1336 N N . ASP A 1 174 ? 9.008 -17.922 5.863 1 92.94 174 ASP A N 1
ATOM 1337 C CA . ASP A 1 174 ? 8.953 -19.312 5.406 1 92.94 174 ASP A CA 1
ATOM 1338 C C . ASP A 1 174 ? 7.996 -20.141 6.27 1 92.94 174 ASP A C 1
ATOM 1340 O O . ASP A 1 174 ? 7.105 -20.812 5.75 1 92.94 174 ASP A O 1
ATOM 1344 N N . PRO A 1 175 ? 8.086 -20.031 7.578 1 93.12 175 PRO A N 1
ATOM 1345 C CA . PRO A 1 175 ? 7.184 -20.844 8.406 1 93.12 175 PRO A CA 1
ATOM 1346 C C . PRO A 1 175 ? 5.727 -20.391 8.305 1 93.12 175 PRO A C 1
ATOM 1348 O O . PRO A 1 175 ? 4.812 -21.188 8.539 1 93.12 175 PRO A O 1
ATOM 1351 N N . LEU A 1 176 ? 5.527 -19.141 7.977 1 94.5 176 LEU A N 1
ATOM 1352 C CA . LEU A 1 176 ? 4.172 -18.609 7.855 1 94.5 176 LEU A CA 1
ATOM 1353 C C . LEU A 1 176 ? 3.463 -19.203 6.645 1 94.5 176 LEU A C 1
ATOM 1355 O O . LEU A 1 176 ? 2.236 -19.328 6.633 1 94.5 176 LEU A O 1
ATOM 1359 N N . LEU A 1 177 ? 4.199 -19.625 5.633 1 94.88 177 LEU A N 1
ATOM 1360 C CA . LEU A 1 177 ? 3.635 -20.203 4.422 1 94.88 177 LEU A CA 1
ATOM 1361 C C . LEU A 1 177 ? 3.117 -21.609 4.684 1 94.88 177 LEU A C 1
ATOM 1363 O O . LEU A 1 177 ? 2.195 -22.078 4.008 1 94.88 177 LEU A O 1
ATOM 1367 N N . ASP A 1 178 ? 3.67 -22.297 5.684 1 94.44 178 ASP A N 1
ATOM 1368 C CA . ASP A 1 178 ? 3.412 -23.719 5.895 1 94.44 178 ASP A CA 1
ATOM 1369 C C . ASP A 1 178 ? 2.393 -23.922 7.012 1 94.44 178 ASP A C 1
ATOM 1371 O O . ASP A 1 178 ? 2.193 -25.047 7.473 1 94.44 178 ASP A O 1
ATOM 1375 N N . ALA A 1 179 ? 1.793 -22.828 7.453 1 93.88 179 ALA A N 1
ATOM 1376 C CA . ALA A 1 179 ? 0.832 -22.922 8.547 1 93.88 179 ALA A CA 1
ATOM 1377 C C . ALA A 1 179 ? -0.391 -22.047 8.281 1 93.88 179 ALA A C 1
ATOM 1379 O O . ALA A 1 179 ? -0.316 -21.078 7.523 1 93.88 179 ALA A O 1
ATOM 1380 N N . ALA A 1 180 ? -1.495 -22.484 8.891 1 93.69 180 ALA A N 1
ATOM 1381 C CA . ALA A 1 180 ? -2.684 -21.625 8.82 1 93.69 180 ALA A CA 1
ATOM 1382 C C . ALA A 1 180 ? -2.43 -20.281 9.469 1 93.69 180 ALA A C 1
ATOM 1384 O O . ALA A 1 180 ? -1.709 -20.172 10.461 1 93.69 180 ALA A O 1
ATOM 1385 N N . PRO A 1 181 ? -2.98 -19.188 8.906 1 93.69 181 PRO A N 1
ATOM 1386 C CA . PRO A 1 181 ? -2.83 -17.875 9.547 1 93.69 181 PRO A CA 1
ATOM 1387 C C . PRO A 1 181 ? -3.424 -17.828 10.945 1 93.69 181 PRO A C 1
ATOM 1389 O O . PRO A 1 181 ? -4.254 -18.672 11.305 1 93.69 181 PRO A O 1
ATOM 1392 N N . VAL A 1 182 ? -3 -16.859 11.711 1 87.88 182 VAL A N 1
ATOM 1393 C CA . VAL A 1 182 ? -3.504 -16.688 13.07 1 87.88 182 VAL A CA 1
ATOM 1394 C C . VAL A 1 182 ? -5.012 -16.438 13.031 1 87.88 182 VAL A C 1
ATOM 1396 O O . VAL A 1 182 ? -5.504 -15.68 12.195 1 87.88 182 VAL A O 1
ATOM 1399 N N . ASP A 1 183 ? -5.664 -17.219 13.852 1 82.06 183 ASP A N 1
ATOM 1400 C CA . ASP A 1 183 ? -7.105 -17.047 14.008 1 82.06 183 ASP A CA 1
ATOM 1401 C C . ASP A 1 183 ? -7.426 -16.109 15.172 1 82.06 183 ASP A C 1
ATOM 1403 O O . ASP A 1 183 ? -7.535 -16.547 16.312 1 82.06 183 ASP A O 1
ATOM 1407 N N . MET A 1 184 ? -7.719 -14.93 14.953 1 78 184 MET A N 1
ATOM 1408 C CA . MET A 1 184 ? -7.953 -13.938 15.992 1 78 184 MET A CA 1
ATOM 1409 C C . MET A 1 184 ? -9.258 -14.219 16.734 1 78 184 MET A C 1
ATOM 1411 O O . MET A 1 184 ? -9.391 -13.883 17.906 1 78 184 MET A O 1
ATOM 1415 N N . ALA A 1 185 ? -10.125 -14.797 16.047 1 75.81 185 ALA A N 1
ATOM 1416 C CA . ALA A 1 185 ? -11.422 -15.094 16.656 1 75.81 185 ALA A CA 1
ATOM 1417 C C . ALA A 1 185 ? -11.289 -16.172 17.734 1 75.81 185 ALA A C 1
ATOM 1419 O O . ALA A 1 185 ? -12.07 -16.203 18.688 1 75.81 185 ALA A O 1
ATOM 1420 N N . ALA A 1 186 ? -10.344 -16.953 17.578 1 73.62 186 ALA A N 1
ATOM 1421 C CA . ALA A 1 186 ? -10.164 -18.062 18.516 1 73.62 186 ALA A CA 1
ATOM 1422 C C . ALA A 1 186 ? -9.75 -17.562 19.891 1 73.62 186 ALA A C 1
ATOM 1424 O O . ALA A 1 186 ? -9.977 -18.234 20.906 1 73.62 186 ALA A O 1
ATOM 1425 N N . PHE A 1 187 ? -9.242 -16.359 19.906 1 71.56 187 PHE A N 1
ATOM 1426 C CA . PHE A 1 187 ? -8.781 -15.797 21.172 1 71.56 187 PHE A CA 1
ATOM 1427 C C . PHE A 1 187 ? -9.953 -15.32 22.016 1 71.56 187 PHE A C 1
ATOM 1429 O O . PHE A 1 187 ? -9.82 -15.125 23.219 1 71.56 187 PHE A O 1
ATOM 1436 N N . GLN A 1 188 ? -11.062 -15.242 21.375 1 67.38 188 GLN A N 1
ATOM 1437 C CA . GLN A 1 188 ? -12.227 -14.742 22.078 1 67.38 188 GLN A CA 1
ATOM 1438 C C . GLN A 1 188 ? -13.125 -15.891 22.531 1 67.38 188 GLN A C 1
ATOM 1440 O O . GLN A 1 188 ? -14.133 -15.664 23.219 1 67.38 188 GLN A O 1
ATOM 1445 N N . HIS A 1 189 ? -12.688 -17.047 22.109 1 65.25 189 HIS A N 1
ATOM 1446 C CA . HIS A 1 189 ? -13.516 -18.188 22.5 1 65.25 189 HIS A CA 1
ATOM 1447 C C . HIS A 1 189 ? -13.344 -18.516 23.969 1 65.25 189 HIS A C 1
ATOM 1449 O O . HIS A 1 189 ? -12.273 -18.281 24.547 1 65.25 189 HIS A O 1
ATOM 1455 N N . ASP A 1 190 ? -14.406 -18.891 24.562 1 60.22 190 ASP A N 1
ATOM 1456 C CA . ASP A 1 190 ? -14.5 -19.141 26 1 60.22 190 ASP A CA 1
ATOM 1457 C C . ASP A 1 190 ? -13.711 -20.375 26.406 1 60.22 190 ASP A C 1
ATOM 1459 O O . ASP A 1 190 ? -13.188 -20.453 27.516 1 60.22 190 ASP A O 1
ATOM 1463 N N . SER A 1 191 ? -13.578 -21.266 25.484 1 69.56 191 SER A N 1
ATOM 1464 C CA . SER A 1 191 ? -12.914 -22.5 25.875 1 69.56 191 SER A CA 1
ATOM 1465 C C . SER A 1 191 ? -11.406 -22.312 25.984 1 69.56 191 SER A C 1
ATOM 1467 O O . SER A 1 191 ? -10.766 -21.812 25.047 1 69.56 191 SER A O 1
ATOM 1469 N N . LEU A 1 192 ? -10.836 -22.531 27.125 1 70.56 192 LEU A N 1
ATOM 1470 C CA . LEU A 1 192 ? -9.406 -22.438 27.375 1 70.56 192 LEU A CA 1
ATOM 1471 C C . LEU A 1 192 ? -8.609 -23.234 26.359 1 70.56 192 LEU A C 1
ATOM 1473 O O . LEU A 1 192 ? -7.531 -22.797 25.938 1 70.56 192 LEU A O 1
ATOM 1477 N N . LEU A 1 193 ? -9.188 -24.344 26 1 66.94 193 LEU A N 1
ATOM 1478 C CA . LEU A 1 193 ? -8.523 -25.203 25.016 1 66.94 193 LEU A CA 1
ATOM 1479 C C . LEU A 1 193 ? -8.406 -24.484 23.688 1 66.94 193 LEU A C 1
ATOM 1481 O O . LEU A 1 193 ? -7.367 -24.562 23.016 1 66.94 193 LEU A O 1
ATOM 1485 N N . GLN A 1 194 ? -9.391 -23.781 23.328 1 70.94 194 GLN A N 1
ATOM 1486 C CA . GLN A 1 194 ? -9.383 -23.047 22.062 1 70.94 194 GLN A CA 1
ATOM 1487 C C . GLN A 1 194 ? -8.406 -21.875 22.109 1 70.94 194 GLN A C 1
ATOM 1489 O O . GLN A 1 194 ? -7.746 -21.578 21.109 1 70.94 194 GLN A O 1
ATOM 1494 N N . ARG A 1 195 ? -8.25 -21.391 23.234 1 74.31 195 ARG A N 1
ATOM 1495 C CA . ARG A 1 195 ? -7.32 -20.281 23.391 1 74.31 195 ARG A CA 1
ATOM 1496 C C . ARG A 1 195 ? -5.875 -20.75 23.297 1 74.31 195 ARG A C 1
ATOM 1498 O O . ARG A 1 195 ? -5.039 -20.078 22.688 1 74.31 195 ARG A O 1
ATOM 1505 N N . LEU A 1 196 ? -5.707 -21.906 23.891 1 70.5 196 LEU A N 1
ATOM 1506 C CA . LEU A 1 196 ? -4.363 -22.469 23.812 1 70.5 196 LEU A CA 1
ATOM 1507 C C . LEU A 1 196 ? -4.004 -22.844 22.391 1 70.5 196 LEU A C 1
ATOM 1509 O O . LEU A 1 196 ? -2.869 -22.656 21.953 1 70.5 196 LEU A O 1
ATOM 1513 N N . LYS A 1 197 ? -4.98 -23.391 21.688 1 71 197 LYS A N 1
ATOM 1514 C CA . LYS A 1 197 ? -4.777 -23.703 20.281 1 71 197 LYS A CA 1
ATOM 1515 C C . LYS A 1 197 ? -4.496 -22.453 19.469 1 71 197 LYS A C 1
ATOM 1517 O O . LYS A 1 197 ? -3.652 -22.453 18.578 1 71 197 LYS A O 1
ATOM 1522 N N . ALA A 1 198 ? -5.203 -21.484 19.891 1 73.44 198 ALA A N 1
ATOM 1523 C CA . ALA A 1 198 ? -4.996 -20.203 19.219 1 73.44 198 ALA A CA 1
ATOM 1524 C C . ALA A 1 198 ? -3.586 -19.672 19.469 1 73.44 198 ALA A C 1
ATOM 1526 O O . ALA A 1 198 ? -2.975 -19.078 18.578 1 73.44 198 ALA A O 1
ATOM 1527 N N . LEU A 1 199 ? -3.082 -19.953 20.562 1 76.25 199 LEU A N 1
ATOM 1528 C CA . LEU A 1 199 ? -1.735 -19.516 20.906 1 76.25 199 LEU A CA 1
ATOM 1529 C C . LEU A 1 199 ? -0.695 -20.203 20.047 1 76.25 199 LEU A C 1
ATOM 1531 O O . LEU A 1 199 ? 0.339 -19.625 19.719 1 76.25 199 LEU A O 1
ATOM 1535 N N . SER A 1 200 ? -1.024 -21.422 19.641 1 78.31 200 SER A N 1
ATOM 1536 C CA . SER A 1 200 ? -0.092 -22.156 18.797 1 78.31 200 SER A CA 1
ATOM 1537 C C . SER A 1 200 ? 0.018 -21.531 17.422 1 78.31 200 SER A C 1
ATOM 1539 O O . SER A 1 200 ? 1.05 -21.656 16.75 1 78.31 200 SER A O 1
ATOM 1541 N N . THR A 1 201 ? -1.037 -20.922 17.016 1 79.75 201 THR A N 1
ATOM 1542 C CA . THR A 1 201 ? -1.025 -20.281 15.703 1 79.75 201 THR A CA 1
ATOM 1543 C C . THR A 1 201 ? -0.153 -19.031 15.727 1 79.75 201 THR A C 1
ATOM 1545 O O . THR A 1 201 ? 0.196 -18.484 14.68 1 79.75 201 THR A O 1
ATOM 1548 N N . LEU A 1 202 ? 0.282 -18.672 16.891 1 86.31 202 LEU A N 1
ATOM 1549 C CA . LEU A 1 202 ? 1.121 -17.484 17.031 1 86.31 202 LEU A CA 1
ATOM 1550 C C . LEU A 1 202 ? 2.598 -17.844 16.906 1 86.31 202 LEU A C 1
ATOM 1552 O O . LEU A 1 202 ? 3.443 -16.969 16.734 1 86.31 202 LEU A O 1
ATOM 1556 N N . LYS A 1 203 ? 2.881 -19.094 16.938 1 89.38 203 LYS A N 1
ATOM 1557 C CA . LYS A 1 203 ? 4.27 -19.531 17 1 89.38 203 LYS A CA 1
ATOM 1558 C C . LYS A 1 203 ? 5.047 -19.078 15.773 1 89.38 203 LYS A C 1
ATOM 1560 O O . LYS A 1 203 ? 6.141 -18.531 15.891 1 89.38 203 LYS A O 1
ATOM 1565 N N . PRO A 1 204 ? 4.477 -19.328 14.531 1 91.31 204 PRO A N 1
ATOM 1566 C CA . PRO A 1 204 ? 5.223 -18.875 13.359 1 91.31 204 PRO A CA 1
ATOM 1567 C C . PRO A 1 204 ? 5.469 -17.359 13.367 1 91.31 204 PRO A C 1
ATOM 1569 O O . PRO A 1 204 ? 6.531 -16.906 12.938 1 91.31 204 PRO A O 1
ATOM 1572 N N . LEU A 1 205 ? 4.566 -16.625 13.875 1 90.62 205 LEU A N 1
ATOM 1573 C CA . LEU A 1 205 ? 4.723 -15.172 13.938 1 90.62 205 LEU A CA 1
ATOM 1574 C C . LEU A 1 205 ? 5.809 -14.781 14.938 1 90.62 205 LEU A C 1
ATOM 1576 O O . LEU A 1 205 ? 6.609 -13.883 14.672 1 90.62 205 LEU A O 1
ATOM 1580 N N . LEU A 1 206 ? 5.777 -15.43 16.109 1 89.81 206 LEU A N 1
ATOM 1581 C CA . LEU A 1 206 ? 6.793 -15.172 17.125 1 89.81 206 LEU A CA 1
ATOM 1582 C C . LEU A 1 206 ? 8.18 -15.531 16.609 1 89.81 206 LEU A C 1
ATOM 1584 O O . LEU A 1 206 ? 9.148 -14.82 16.859 1 89.81 206 LEU A O 1
ATOM 1588 N N . ARG A 1 207 ? 8.203 -16.609 15.891 1 91.81 207 ARG A N 1
ATOM 1589 C CA . ARG A 1 207 ? 9.469 -17.016 15.297 1 91.81 207 ARG A CA 1
ATOM 1590 C C . ARG A 1 207 ? 9.953 -15.992 14.281 1 91.81 207 ARG A C 1
ATOM 1592 O O . ARG A 1 207 ? 11.141 -15.656 14.234 1 91.81 207 ARG A O 1
ATOM 1599 N N . ALA A 1 208 ? 9.078 -15.578 13.453 1 92.5 208 ALA A N 1
ATOM 1600 C CA . ALA A 1 208 ? 9.414 -14.539 12.484 1 92.5 208 ALA A CA 1
ATOM 1601 C C . ALA A 1 208 ? 9.938 -13.281 13.172 1 92.5 208 ALA A C 1
ATOM 1603 O O . ALA A 1 208 ? 10.93 -12.695 12.742 1 92.5 208 ALA A O 1
ATOM 1604 N N . GLY A 1 209 ? 9.281 -12.883 14.281 1 91.12 209 GLY A N 1
ATOM 1605 C CA . GLY A 1 209 ? 9.719 -11.727 15.047 1 91.12 209 GLY A CA 1
ATOM 1606 C C . GLY A 1 209 ? 11.109 -11.883 15.625 1 91.12 209 GLY A C 1
ATOM 1607 O O . GLY A 1 209 ? 11.898 -10.938 15.617 1 91.12 209 GLY A O 1
ATOM 1608 N N . ARG A 1 210 ? 11.344 -13.039 16.047 1 90.94 210 ARG A N 1
ATOM 1609 C CA . ARG A 1 210 ? 12.656 -13.312 16.625 1 90.94 210 ARG A CA 1
ATOM 1610 C C . ARG A 1 210 ? 13.742 -13.25 15.555 1 90.94 210 ARG A C 1
ATOM 1612 O O . ARG A 1 210 ? 14.836 -12.742 15.805 1 90.94 210 ARG A O 1
ATOM 1619 N N . ILE A 1 211 ? 13.445 -13.742 14.375 1 93.5 211 ILE A N 1
ATOM 1620 C CA . ILE A 1 211 ? 14.414 -13.773 13.281 1 93.5 211 ILE A CA 1
ATOM 1621 C C . ILE A 1 211 ? 14.719 -12.344 12.828 1 93.5 211 ILE A C 1
ATOM 1623 O O . ILE A 1 211 ? 15.875 -11.984 12.625 1 93.5 211 ILE A O 1
ATOM 1627 N N . LEU A 1 212 ? 13.711 -11.562 12.727 1 93.62 212 LEU A N 1
ATOM 1628 C CA . LEU A 1 212 ? 13.898 -10.203 12.242 1 93.62 212 LEU A CA 1
ATOM 1629 C C . LEU A 1 212 ? 14.469 -9.305 13.328 1 93.62 212 LEU A C 1
ATOM 1631 O O . LEU A 1 212 ? 15.266 -8.406 13.047 1 93.62 212 LEU A O 1
ATOM 1635 N N . GLY A 1 213 ? 14.031 -9.492 14.578 1 89.81 213 GLY A N 1
ATOM 1636 C CA . GLY A 1 213 ? 14.578 -8.797 15.734 1 89.81 213 GLY A CA 1
ATOM 1637 C C . GLY A 1 213 ? 14.445 -7.285 15.633 1 89.81 213 GLY A C 1
ATOM 1638 O O . GLY A 1 213 ? 13.375 -6.77 15.312 1 89.81 213 GLY A O 1
ATOM 1639 N N . ALA A 1 214 ? 15.547 -6.59 15.906 1 87 214 ALA A N 1
ATOM 1640 C CA . ALA A 1 214 ? 15.594 -5.129 15.961 1 87 214 ALA A CA 1
ATOM 1641 C C . ALA A 1 214 ? 15.414 -4.527 14.57 1 87 214 ALA A C 1
ATOM 1643 O O . ALA A 1 214 ? 15.07 -3.35 14.438 1 87 214 ALA A O 1
ATOM 1644 N N . ARG A 1 215 ? 15.5 -5.336 13.547 1 91.12 215 ARG A N 1
ATOM 1645 C CA . ARG A 1 215 ? 15.445 -4.82 12.18 1 91.12 215 ARG A CA 1
ATOM 1646 C C . ARG A 1 215 ? 14.047 -4.961 11.602 1 91.12 215 ARG A C 1
ATOM 1648 O O . ARG A 1 215 ? 13.828 -4.68 10.422 1 91.12 215 ARG A O 1
ATOM 1655 N N . LEU A 1 216 ? 13.125 -5.363 12.398 1 93.19 216 LEU A N 1
ATOM 1656 C CA . LEU A 1 216 ? 11.75 -5.602 11.969 1 93.19 216 LEU A CA 1
ATOM 1657 C C . LEU A 1 216 ? 11.203 -4.395 11.211 1 93.19 216 LEU A C 1
ATOM 1659 O O . LEU A 1 216 ? 10.617 -4.539 10.141 1 93.19 216 LEU A O 1
ATOM 1663 N N . PRO A 1 217 ? 11.484 -3.121 11.641 1 91.75 217 PRO A N 1
ATOM 1664 C CA . PRO A 1 217 ? 10.938 -1.98 10.898 1 91.75 217 PRO A CA 1
ATOM 1665 C C . PRO A 1 217 ? 11.516 -1.854 9.492 1 91.75 217 PRO A C 1
ATOM 1667 O O . PRO A 1 217 ? 10.828 -1.398 8.578 1 91.75 217 PRO A O 1
ATOM 1670 N N . GLN A 1 218 ? 12.719 -2.244 9.359 1 93.06 218 GLN A N 1
ATOM 1671 C CA . GLN A 1 218 ? 13.328 -2.207 8.039 1 93.06 218 GLN A CA 1
ATOM 1672 C C . GLN A 1 218 ? 12.672 -3.215 7.102 1 93.06 218 GLN A C 1
ATOM 1674 O O . GLN A 1 218 ? 12.414 -2.912 5.934 1 93.06 218 GLN A O 1
ATOM 1679 N N . TYR A 1 219 ? 12.445 -4.375 7.645 1 95.19 219 TYR A N 1
ATOM 1680 C CA . TYR A 1 219 ? 11.812 -5.414 6.844 1 95.19 219 TYR A CA 1
ATOM 1681 C C . TYR A 1 219 ? 10.344 -5.078 6.582 1 95.19 219 TYR A C 1
ATOM 1683 O O . TYR A 1 219 ? 9.797 -5.43 5.535 1 95.19 219 TYR A O 1
ATOM 1691 N N . TYR A 1 220 ? 9.773 -4.402 7.52 1 95.25 220 TYR A N 1
ATOM 1692 C CA . TYR A 1 220 ? 8.422 -3.883 7.34 1 95.25 220 TYR A CA 1
ATOM 1693 C C . TYR A 1 220 ? 8.344 -2.99 6.105 1 95.25 220 TYR A C 1
ATOM 1695 O O . TYR A 1 220 ? 7.375 -3.062 5.34 1 95.25 220 TYR A O 1
ATOM 1703 N N . GLN A 1 221 ? 9.312 -2.217 5.773 1 95.06 221 GLN A N 1
ATOM 1704 C CA . GLN A 1 221 ? 9.344 -1.331 4.617 1 95.06 221 GLN A CA 1
ATOM 1705 C C . GLN A 1 221 ? 9.406 -2.127 3.316 1 95.06 221 GLN A C 1
ATOM 1707 O O . GLN A 1 221 ? 8.875 -1.7 2.291 1 95.06 221 GLN A O 1
ATOM 1712 N N . VAL A 1 222 ? 10.047 -3.301 3.371 1 95.94 222 VAL A N 1
ATOM 1713 C CA . VAL A 1 222 ? 10.117 -4.133 2.176 1 95.94 222 VAL A CA 1
ATOM 1714 C C . VAL A 1 222 ? 8.711 -4.539 1.74 1 95.94 222 VAL A C 1
ATOM 1716 O O . VAL A 1 222 ? 8.422 -4.594 0.544 1 95.94 222 VAL A O 1
ATOM 1719 N N . LEU A 1 223 ? 7.863 -4.688 2.709 1 95.81 223 LEU A N 1
ATOM 1720 C CA . LEU A 1 223 ? 6.523 -5.195 2.428 1 95.81 223 LEU A CA 1
ATOM 1721 C C . LEU A 1 223 ? 5.559 -4.047 2.148 1 95.81 223 LEU A C 1
ATOM 1723 O O . LEU A 1 223 ? 4.539 -4.234 1.478 1 95.81 223 LEU A O 1
ATOM 1727 N N . THR A 1 224 ? 5.898 -2.824 2.605 1 96.75 224 THR A N 1
ATOM 1728 C CA . THR A 1 224 ? 4.883 -1.777 2.58 1 96.75 224 THR A CA 1
ATOM 1729 C C . THR A 1 224 ? 5.273 -0.669 1.605 1 96.75 224 THR A C 1
ATOM 1731 O O . THR A 1 224 ? 4.41 0.052 1.101 1 96.75 224 THR A O 1
ATOM 1734 N N . ALA A 1 225 ? 6.559 -0.455 1.354 1 97.12 225 ALA A N 1
ATOM 1735 C CA . ALA A 1 225 ? 7.035 0.613 0.477 1 97.12 225 ALA A CA 1
ATOM 1736 C C . ALA A 1 225 ? 6.961 0.193 -0.988 1 97.12 225 ALA A C 1
ATOM 1738 O O . ALA A 1 225 ? 6.82 -0.994 -1.294 1 97.12 225 ALA A O 1
ATOM 1739 N N . PRO A 1 226 ? 6.973 1.191 -1.941 1 96.88 226 PRO A N 1
ATOM 1740 C CA . PRO A 1 226 ? 7.289 0.81 -3.318 1 96.88 226 PRO A CA 1
ATOM 1741 C C . PRO A 1 226 ? 8.641 0.111 -3.441 1 96.88 226 PRO A C 1
ATOM 1743 O O . PRO A 1 226 ? 9.609 0.517 -2.793 1 96.88 226 PRO A O 1
ATOM 1746 N N . ILE A 1 227 ? 8.688 -0.872 -4.207 1 98 227 ILE A N 1
ATOM 1747 C CA . ILE A 1 227 ? 9.922 -1.657 -4.277 1 98 227 ILE A CA 1
ATOM 1748 C C . ILE A 1 227 ? 11.062 -0.784 -4.793 1 98 227 ILE A C 1
ATOM 1750 O O . ILE A 1 227 ? 12.227 -1.003 -4.441 1 98 227 ILE A O 1
ATOM 1754 N N . THR A 1 228 ? 10.781 0.213 -5.613 1 97.75 228 THR A N 1
ATOM 1755 C CA . THR A 1 228 ? 11.828 1.114 -6.09 1 97.75 228 THR A CA 1
ATOM 1756 C C . THR A 1 228 ? 12.516 1.809 -4.918 1 97.75 228 THR A C 1
ATOM 1758 O O . THR A 1 228 ? 13.734 2.002 -4.938 1 97.75 228 THR A O 1
ATOM 1761 N N . LYS A 1 229 ? 11.719 2.146 -3.9 1 96.38 229 LYS A N 1
ATOM 1762 C CA . LYS A 1 229 ? 12.297 2.785 -2.725 1 96.38 229 LYS A CA 1
ATOM 1763 C C . LYS A 1 229 ? 13.281 1.852 -2.021 1 96.38 229 LYS A C 1
ATOM 1765 O O . LYS A 1 229 ? 14.375 2.27 -1.632 1 96.38 229 LYS A O 1
ATOM 1770 N N . VAL A 1 230 ? 12.922 0.653 -1.887 1 96.81 230 VAL A N 1
ATOM 1771 C CA . VAL A 1 230 ? 13.766 -0.339 -1.227 1 96.81 230 VAL A CA 1
ATOM 1772 C C . VAL A 1 230 ? 15.039 -0.565 -2.043 1 96.81 230 VAL A C 1
ATOM 1774 O O . VAL A 1 230 ? 16.141 -0.554 -1.498 1 96.81 230 VAL A O 1
ATOM 1777 N N . LEU A 1 231 ? 14.883 -0.714 -3.314 1 98.19 231 LEU A N 1
ATOM 1778 C CA . LEU A 1 231 ? 16.016 -1.004 -4.176 1 98.19 231 LEU A CA 1
ATOM 1779 C C . LEU A 1 231 ? 16.953 0.204 -4.273 1 98.19 231 LEU A C 1
ATOM 1781 O O . LEU A 1 231 ? 18.172 0.05 -4.383 1 98.19 231 LEU A O 1
ATOM 1785 N N . ASP A 1 232 ? 16.422 1.394 -4.215 1 97.12 232 ASP A N 1
ATOM 1786 C CA . ASP A 1 232 ? 17.219 2.615 -4.281 1 97.12 232 ASP A CA 1
ATOM 1787 C C . ASP A 1 232 ? 18.125 2.752 -3.051 1 97.12 232 ASP A C 1
ATOM 1789 O O . ASP A 1 232 ? 19.156 3.426 -3.1 1 97.12 232 ASP A O 1
ATOM 1793 N N . GLN A 1 233 ? 17.734 2.15 -1.976 1 95.25 233 GLN A N 1
ATOM 1794 C CA . GLN A 1 233 ? 18.578 2.17 -0.78 1 95.25 233 GLN A CA 1
ATOM 1795 C C . GLN A 1 233 ? 19.812 1.305 -0.964 1 95.25 233 GLN A C 1
ATOM 1797 O O . GLN A 1 233 ? 20.844 1.553 -0.338 1 95.25 233 GLN A O 1
ATOM 1802 N N . TRP A 1 234 ? 19.734 0.368 -1.881 1 97.31 234 TRP A N 1
ATOM 1803 C CA . TRP A 1 234 ? 20.812 -0.599 -2.025 1 97.31 234 TRP A CA 1
ATOM 1804 C C . TRP A 1 234 ? 21.641 -0.312 -3.275 1 97.31 234 TRP A C 1
ATOM 1806 O O . TRP A 1 234 ? 22.859 -0.477 -3.273 1 97.31 234 TRP A O 1
ATOM 1816 N N . PHE A 1 235 ? 20.938 0.127 -4.332 1 98.38 235 PHE A N 1
ATOM 1817 C CA . PHE A 1 235 ? 21.594 0.114 -5.633 1 98.38 235 PHE A CA 1
ATOM 1818 C C . PHE A 1 235 ? 21.359 1.427 -6.371 1 98.38 235 PHE A C 1
ATOM 1820 O O . PHE A 1 235 ? 20.406 2.146 -6.082 1 98.38 235 PHE A O 1
ATOM 1827 N N . GLU A 1 236 ? 22.25 1.673 -7.328 1 97.62 236 GLU A N 1
ATOM 1828 C CA . GLU A 1 236 ? 22.109 2.891 -8.125 1 97.62 236 GLU A CA 1
ATOM 1829 C C . GLU A 1 236 ? 21.938 2.566 -9.602 1 97.62 236 GLU A C 1
ATOM 1831 O O . GLU A 1 236 ? 21.406 3.387 -10.359 1 97.62 236 GLU A O 1
ATOM 1836 N N . SER A 1 237 ? 22.391 1.373 -10.07 1 98.19 237 SER A N 1
ATOM 1837 C CA . SER A 1 237 ? 22.344 1.064 -11.5 1 98.19 237 SER A CA 1
ATOM 1838 C C . SER A 1 237 ? 20.953 0.549 -11.898 1 98.19 237 SER A C 1
ATOM 1840 O O . SER A 1 237 ? 20.406 -0.332 -11.234 1 98.19 237 SER A O 1
ATOM 1842 N N . GLU A 1 238 ? 20.438 1.026 -13.016 1 97.88 238 GLU A N 1
ATOM 1843 C CA . GLU A 1 238 ? 19.078 0.703 -13.453 1 97.88 238 GLU A CA 1
ATOM 1844 C C . GLU A 1 238 ? 18.984 -0.752 -13.898 1 97.88 238 GLU A C 1
ATOM 1846 O O . GLU A 1 238 ? 18.016 -1.443 -13.562 1 97.88 238 GLU A O 1
ATOM 1851 N N . PRO A 1 239 ? 19.984 -1.341 -14.602 1 97.94 239 PRO A N 1
ATOM 1852 C CA . PRO A 1 239 ? 19.812 -2.727 -15.039 1 97.94 239 PRO A CA 1
ATOM 1853 C C . PRO A 1 239 ? 19.625 -3.697 -13.875 1 97.94 239 PRO A C 1
ATOM 1855 O O . PRO A 1 239 ? 18.766 -4.586 -13.938 1 97.94 239 PRO A O 1
ATOM 1858 N N . LEU A 1 240 ? 20.359 -3.445 -12.82 1 98.69 240 LEU A N 1
ATOM 1859 C CA . LEU A 1 240 ? 20.203 -4.316 -11.664 1 98.69 240 LEU A CA 1
ATOM 1860 C C . LEU A 1 240 ? 18.875 -4.051 -10.961 1 98.69 240 LEU A C 1
ATOM 1862 O O . LEU A 1 240 ? 18.109 -4.98 -10.695 1 98.69 240 LEU A O 1
ATOM 1866 N N . LYS A 1 241 ? 18.562 -2.795 -10.695 1 98.56 241 LYS A N 1
ATOM 1867 C CA . LYS A 1 241 ? 17.312 -2.43 -10.023 1 98.56 241 LYS A CA 1
ATOM 1868 C C . LYS A 1 241 ? 16.094 -2.92 -10.805 1 98.56 241 LYS A C 1
ATOM 1870 O O . LYS A 1 241 ? 15.172 -3.488 -10.234 1 98.56 241 LYS A O 1
ATOM 1875 N N . ALA A 1 242 ? 16.172 -2.725 -12.102 1 98.62 242 ALA A N 1
ATOM 1876 C CA . ALA A 1 242 ? 15.039 -3.074 -12.953 1 98.62 242 ALA A CA 1
ATOM 1877 C C . ALA A 1 242 ? 14.852 -4.586 -13.023 1 98.62 242 ALA A C 1
ATOM 1879 O O . ALA A 1 242 ? 13.719 -5.078 -13.062 1 98.62 242 ALA A O 1
ATOM 1880 N N . THR A 1 243 ? 15.93 -5.316 -13.078 1 98.31 243 THR A N 1
ATOM 1881 C CA . THR A 1 243 ? 15.852 -6.773 -13.07 1 98.31 243 THR A CA 1
ATOM 1882 C C . THR A 1 243 ? 15.188 -7.27 -11.789 1 98.31 243 THR A C 1
ATOM 1884 O O . THR A 1 243 ? 14.266 -8.094 -11.844 1 98.31 243 THR A O 1
ATOM 1887 N N . LEU A 1 244 ? 15.586 -6.719 -10.695 1 98.06 244 LEU A N 1
ATOM 1888 C CA . LEU A 1 244 ? 15.016 -7.109 -9.414 1 98.06 244 LEU A CA 1
ATOM 1889 C C . LEU A 1 244 ? 13.57 -6.625 -9.297 1 98.06 244 LEU A C 1
ATOM 1891 O O . LEU A 1 244 ? 12.719 -7.336 -8.766 1 98.06 244 LEU A O 1
ATOM 1895 N N . ALA A 1 245 ? 13.281 -5.445 -9.789 1 98.62 245 ALA A N 1
ATOM 1896 C CA . ALA A 1 245 ? 11.93 -4.902 -9.773 1 98.62 245 ALA A CA 1
ATOM 1897 C C . ALA A 1 245 ? 10.992 -5.746 -10.633 1 98.62 245 ALA A C 1
ATOM 1899 O O . ALA A 1 245 ? 9.805 -5.891 -10.312 1 98.62 245 ALA A O 1
ATOM 1900 N N . THR A 1 246 ? 11.5 -6.285 -11.688 1 98.38 246 THR A N 1
ATOM 1901 C CA . THR A 1 246 ? 10.719 -7.191 -12.523 1 98.38 246 THR A CA 1
ATOM 1902 C C . THR A 1 246 ? 10.219 -8.383 -11.711 1 98.38 246 THR A C 1
ATOM 1904 O O . THR A 1 246 ? 9.039 -8.734 -11.781 1 98.38 246 THR A O 1
ATOM 1907 N N . ASP A 1 247 ? 11.062 -8.891 -10.914 1 96.12 247 ASP A N 1
ATOM 1908 C CA . ASP A 1 247 ? 10.695 -10.016 -10.055 1 96.12 247 ASP A CA 1
ATOM 1909 C C . ASP A 1 247 ? 9.648 -9.602 -9.023 1 96.12 247 ASP A C 1
ATOM 1911 O O . ASP A 1 247 ? 8.859 -10.438 -8.562 1 96.12 247 ASP A O 1
ATOM 1915 N N . ALA A 1 248 ? 9.602 -8.359 -8.727 1 97.38 248 ALA A N 1
ATOM 1916 C CA . ALA A 1 248 ? 8.68 -7.867 -7.711 1 97.38 248 ALA A CA 1
ATOM 1917 C C . ALA A 1 248 ? 7.273 -7.695 -8.281 1 97.38 248 ALA A C 1
ATOM 1919 O O . ALA A 1 248 ? 6.281 -7.816 -7.559 1 97.38 248 ALA A O 1
ATOM 1920 N N . VAL A 1 249 ? 7.191 -7.453 -9.578 1 97.69 249 VAL A N 1
ATOM 1921 C CA . VAL A 1 249 ? 5.883 -7.055 -10.086 1 97.69 249 VAL A CA 1
ATOM 1922 C C . VAL A 1 249 ? 5.348 -8.125 -11.031 1 97.69 249 VAL A C 1
ATOM 1924 O O . VAL A 1 249 ? 4.195 -8.062 -11.461 1 97.69 249 VAL A O 1
ATOM 1927 N N . ILE A 1 250 ? 6.121 -9.164 -11.328 1 96.81 250 ILE A N 1
ATOM 1928 C CA . ILE A 1 250 ? 5.754 -10.156 -12.336 1 96.81 250 ILE A CA 1
ATOM 1929 C C . ILE A 1 250 ? 4.473 -10.867 -11.906 1 96.81 250 ILE A C 1
ATOM 1931 O O . ILE A 1 250 ? 4.336 -11.281 -10.75 1 96.81 250 ILE A O 1
ATOM 1935 N N . GLY A 1 251 ? 3.504 -10.883 -12.812 1 96.62 251 GLY A N 1
ATOM 1936 C CA . GLY A 1 251 ? 2.25 -11.586 -12.594 1 96.62 251 GLY A CA 1
ATOM 1937 C C . GLY A 1 251 ? 1.23 -10.766 -11.828 1 96.62 251 GLY A C 1
ATOM 1938 O O . GLY A 1 251 ? 0.09 -11.195 -11.641 1 96.62 251 GLY A O 1
ATOM 1939 N N . ALA A 1 252 ? 1.564 -9.625 -11.391 1 96.81 252 ALA A N 1
ATOM 1940 C CA . ALA A 1 252 ? 0.667 -8.797 -10.578 1 96.81 252 ALA A CA 1
ATOM 1941 C C . ALA A 1 252 ? 0.374 -7.469 -11.266 1 96.81 252 ALA A C 1
ATOM 1943 O O . ALA A 1 252 ? 1.258 -6.875 -11.891 1 96.81 252 ALA A O 1
ATOM 1944 N N . MET A 1 253 ? -0.888 -7.031 -11.188 1 97.31 253 MET A N 1
ATOM 1945 C CA . MET A 1 253 ? -1.248 -5.711 -11.695 1 97.31 253 MET A CA 1
ATOM 1946 C C . MET A 1 253 ? -0.785 -4.617 -10.742 1 97.31 253 MET A C 1
ATOM 1948 O O . MET A 1 253 ? -1.602 -3.992 -10.062 1 97.31 253 MET A O 1
ATOM 1952 N N . THR A 1 254 ? 0.502 -4.395 -10.734 1 97.19 254 THR A N 1
ATOM 1953 C CA . THR A 1 254 ? 1.149 -3.422 -9.859 1 97.19 254 THR A CA 1
ATOM 1954 C C . THR A 1 254 ? 2.389 -2.834 -10.523 1 97.19 254 THR A C 1
ATOM 1956 O O . THR A 1 254 ? 2.883 -3.377 -11.516 1 97.19 254 THR A O 1
ATOM 1959 N N . SER A 1 255 ? 2.783 -1.655 -10.078 1 96.88 255 SER A N 1
ATOM 1960 C CA . SER A 1 255 ? 3.979 -0.95 -10.531 1 96.88 255 SER A CA 1
ATOM 1961 C C . SER A 1 255 ? 5.09 -1.021 -9.484 1 96.88 255 SER A C 1
ATOM 1963 O O . SER A 1 255 ? 4.824 -1.203 -8.297 1 96.88 255 SER A O 1
ATOM 1965 N N . PRO A 1 256 ? 6.352 -0.926 -9.977 1 97.81 256 PRO A N 1
ATOM 1966 C CA . PRO A 1 256 ? 7.422 -0.826 -8.977 1 97.81 256 PRO A CA 1
ATOM 1967 C C . PRO A 1 256 ? 7.281 0.405 -8.086 1 97.81 256 PRO A C 1
ATOM 1969 O O . PRO A 1 256 ? 7.922 0.486 -7.035 1 97.81 256 PRO A O 1
ATOM 1972 N N . HIS A 1 257 ? 6.41 1.338 -8.453 1 96.31 257 HIS A N 1
ATOM 1973 C CA . HIS A 1 257 ? 6.207 2.562 -7.688 1 96.31 257 HIS A CA 1
ATOM 1974 C C . HIS A 1 257 ? 4.969 2.463 -6.801 1 96.31 257 HIS A C 1
ATOM 1976 O O . HIS A 1 257 ? 4.652 3.4 -6.066 1 96.31 257 HIS A O 1
ATOM 1982 N N . THR A 1 258 ? 4.242 1.375 -6.848 1 96.5 258 THR A N 1
ATOM 1983 C CA . THR A 1 258 ? 3.062 1.162 -6.016 1 96.5 258 THR A CA 1
ATOM 1984 C C . THR A 1 258 ? 3.465 0.757 -4.602 1 96.5 258 THR A C 1
ATOM 1986 O O . THR A 1 258 ? 4.285 -0.146 -4.418 1 96.5 258 THR A O 1
ATOM 1989 N N . PRO A 1 259 ? 2.9 1.41 -3.605 1 96 259 PRO A N 1
ATOM 1990 C CA . PRO A 1 259 ? 3.182 0.941 -2.246 1 96 259 PRO A CA 1
ATOM 1991 C C . PRO A 1 259 ? 2.811 -0.526 -2.041 1 96 259 PRO A C 1
ATOM 1993 O O . PRO A 1 259 ? 1.774 -0.979 -2.531 1 96 259 PRO A O 1
ATOM 1996 N N . GLY A 1 260 ? 3.699 -1.248 -1.36 1 95.38 260 GLY A N 1
ATOM 1997 C CA . GLY A 1 260 ? 3.408 -2.637 -1.044 1 95.38 260 GLY A CA 1
ATOM 1998 C C . GLY A 1 260 ? 3.744 -3.59 -2.176 1 95.38 260 GLY A C 1
ATOM 1999 O O . GLY A 1 260 ? 3.305 -4.742 -2.176 1 95.38 260 GLY A O 1
ATOM 2000 N N . SER A 1 261 ? 4.566 -3.209 -3.133 1 95.19 261 SER A N 1
ATOM 2001 C CA . SER A 1 261 ? 4.871 -4.023 -4.305 1 95.19 261 SER A CA 1
ATOM 2002 C C . SER A 1 261 ? 6.051 -4.949 -4.047 1 95.19 261 SER A C 1
ATOM 2004 O O . SER A 1 261 ? 6.582 -5.562 -4.977 1 95.19 261 SER A O 1
ATOM 2006 N N . GLY A 1 262 ? 6.449 -5.176 -2.832 1 93.56 262 GLY A N 1
ATOM 2007 C CA . GLY A 1 262 ? 7.684 -5.898 -2.562 1 93.56 262 GLY A CA 1
ATOM 2008 C C . GLY A 1 262 ? 7.457 -7.375 -2.277 1 93.56 262 GLY A C 1
ATOM 2009 O O . GLY A 1 262 ? 8.406 -8.164 -2.293 1 93.56 262 GLY A O 1
ATOM 2010 N N . TYR A 1 263 ? 6.238 -7.809 -2.121 1 91.88 263 TYR A N 1
ATOM 2011 C CA . TYR A 1 263 ? 5.992 -9.164 -1.636 1 91.88 263 TYR A CA 1
ATOM 2012 C C . TYR A 1 263 ? 6.371 -10.195 -2.688 1 91.88 263 TYR A C 1
ATOM 2014 O O . TYR A 1 263 ? 7.023 -11.195 -2.377 1 91.88 263 TYR A O 1
ATOM 2022 N N . VAL A 1 264 ? 6.039 -9.961 -3.904 1 89.94 264 VAL A N 1
ATOM 2023 C CA . VAL A 1 264 ? 6.242 -10.961 -4.949 1 89.94 264 VAL A CA 1
ATOM 2024 C C . VAL A 1 264 ? 7.734 -11.156 -5.191 1 89.94 264 VAL A C 1
ATOM 2026 O O . VAL A 1 264 ? 8.156 -12.219 -5.656 1 89.94 264 VAL A O 1
ATOM 2029 N N . LEU A 1 265 ? 8.508 -10.195 -4.832 1 92.12 265 LEU A N 1
ATOM 2030 C CA . LEU A 1 265 ? 9.953 -10.336 -4.926 1 92.12 265 LEU A CA 1
ATOM 2031 C C . LEU A 1 265 ? 10.453 -11.469 -4.035 1 92.12 265 LEU A C 1
ATOM 2033 O O . LEU A 1 265 ? 11.398 -12.18 -4.395 1 92.12 265 LEU A O 1
ATOM 2037 N N . LEU A 1 266 ? 9.805 -11.695 -2.955 1 90.62 266 LEU A N 1
ATOM 2038 C CA . LEU A 1 266 ? 10.219 -12.719 -2.004 1 90.62 266 LEU A CA 1
ATOM 2039 C C . LEU A 1 266 ? 10.039 -14.117 -2.596 1 90.62 266 LEU A C 1
ATOM 2041 O O . LEU A 1 266 ? 10.758 -15.047 -2.236 1 90.62 266 LEU A O 1
ATOM 2045 N N . HIS A 1 267 ? 9.102 -14.25 -3.512 1 87.06 267 HIS A N 1
ATOM 2046 C CA . HIS A 1 267 ? 8.914 -15.523 -4.191 1 87.06 267 HIS A CA 1
ATOM 2047 C C . HIS A 1 267 ? 10.18 -15.945 -4.93 1 87.06 267 HIS A C 1
ATOM 2049 O O . HIS A 1 267 ? 10.508 -17.125 -4.996 1 87.06 267 HIS A O 1
ATOM 2055 N N . HIS A 1 268 ? 10.898 -15.016 -5.383 1 85.81 268 HIS A N 1
ATOM 2056 C CA . HIS A 1 268 ? 12.078 -15.297 -6.188 1 85.81 268 HIS A CA 1
ATOM 2057 C C . HIS A 1 268 ? 13.305 -15.523 -5.301 1 85.81 268 HIS A C 1
ATOM 2059 O O . HIS A 1 268 ? 14.305 -16.094 -5.754 1 85.81 268 HIS A O 1
ATOM 2065 N N . VAL A 1 269 ? 13.125 -15.156 -4.078 1 82.06 269 VAL A N 1
ATOM 2066 C CA . VAL A 1 269 ? 14.195 -15.375 -3.121 1 82.06 269 VAL A CA 1
ATOM 2067 C C . VAL A 1 269 ? 13.977 -16.703 -2.389 1 82.06 269 VAL A C 1
ATOM 2069 O O . VAL A 1 269 ? 14.93 -17.406 -2.076 1 82.06 269 VAL A O 1
ATOM 2072 N N . MET A 1 270 ? 12.742 -17.016 -2.24 1 85.56 270 MET A N 1
ATOM 2073 C CA . MET A 1 270 ? 12.367 -18.141 -1.392 1 85.56 270 MET A CA 1
ATOM 2074 C C . MET A 1 270 ? 12.438 -19.453 -2.162 1 85.56 270 MET A C 1
ATOM 2076 O O . MET A 1 270 ? 12.406 -20.531 -1.566 1 85.56 270 MET A O 1
ATOM 2080 N N . GLY A 1 271 ? 12.586 -19.422 -3.365 1 80.44 271 GLY A N 1
ATOM 2081 C CA . GLY A 1 271 ? 12.609 -20.656 -4.145 1 80.44 271 GLY A CA 1
ATOM 2082 C C . GLY A 1 271 ? 13.641 -21.656 -3.656 1 80.44 271 GLY A C 1
ATOM 2083 O O . GLY A 1 271 ? 14.695 -21.266 -3.145 1 80.44 271 GLY A O 1
ATOM 2084 N N . HIS A 1 272 ? 13.164 -22.891 -3.639 1 80.56 272 HIS A N 1
ATOM 2085 C CA . HIS A 1 272 ? 14.023 -23.984 -3.186 1 80.56 272 HIS A CA 1
ATOM 2086 C C . HIS A 1 272 ? 13.773 -25.25 -3.992 1 80.56 272 HIS A C 1
ATOM 2088 O O . HIS A 1 272 ? 12.633 -25.719 -4.078 1 80.56 272 HIS A O 1
ATOM 2094 N N . LEU A 1 273 ? 14.867 -25.688 -4.609 1 81.25 273 LEU A N 1
ATOM 2095 C CA . LEU A 1 273 ? 14.75 -26.938 -5.348 1 81.25 273 LEU A CA 1
ATOM 2096 C C . LEU A 1 273 ? 15.898 -27.891 -5.008 1 81.25 273 LEU A C 1
ATOM 2098 O O . LEU A 1 273 ? 17.062 -27.484 -5.047 1 81.25 273 LEU A O 1
ATOM 2102 N N . GLU A 1 274 ? 15.547 -29.031 -4.672 1 75.94 274 GLU A N 1
ATOM 2103 C CA . GLU A 1 274 ? 16.516 -30.078 -4.387 1 75.94 274 GLU A CA 1
ATOM 2104 C C . GLU A 1 274 ? 17.609 -29.594 -3.443 1 75.94 274 GLU A C 1
ATOM 2106 O O . GLU A 1 274 ? 18.797 -29.766 -3.719 1 75.94 274 GLU A O 1
ATOM 2111 N N . GLY A 1 275 ? 17.25 -28.875 -2.473 1 74.31 275 GLY A N 1
ATOM 2112 C CA . GLY A 1 275 ? 18.156 -28.469 -1.4 1 74.31 275 GLY A CA 1
ATOM 2113 C C . GLY A 1 275 ? 18.875 -27.172 -1.674 1 74.31 275 GLY A C 1
ATOM 2114 O O . GLY A 1 275 ? 19.625 -26.688 -0.829 1 74.31 275 GLY A O 1
ATOM 2115 N N . VAL A 1 276 ? 18.625 -26.578 -2.812 1 77.44 276 VAL A N 1
ATOM 2116 C CA . VAL A 1 276 ? 19.312 -25.328 -3.156 1 77.44 276 VAL A CA 1
ATOM 2117 C C . VAL A 1 276 ? 18.344 -24.156 -3.012 1 77.44 276 VAL A C 1
ATOM 2119 O O . VAL A 1 276 ? 17.344 -24.078 -3.725 1 77.44 276 VAL A O 1
ATOM 2122 N N . GLN A 1 277 ? 18.734 -23.297 -2.148 1 77.31 277 GLN A N 1
ATOM 2123 C CA . GLN A 1 277 ? 17.906 -22.109 -1.914 1 77.31 277 GLN A CA 1
ATOM 2124 C C . GLN A 1 277 ? 17.969 -21.141 -3.1 1 77.31 277 GLN A C 1
ATOM 2126 O O . GLN A 1 277 ? 19.047 -20.922 -3.67 1 77.31 277 GLN A O 1
ATOM 2131 N N . GLY A 1 278 ? 16.828 -20.609 -3.475 1 76.38 278 GLY A N 1
ATOM 2132 C CA . GLY A 1 278 ? 16.766 -19.625 -4.543 1 76.38 278 GLY A CA 1
ATOM 2133 C C . GLY A 1 278 ? 16.75 -20.25 -5.926 1 76.38 278 GLY A C 1
ATOM 2134 O O . GLY A 1 278 ? 16.578 -19.547 -6.926 1 76.38 278 GLY A O 1
ATOM 2135 N N . ALA A 1 279 ? 16.812 -21.531 -5.984 1 80.06 279 ALA A N 1
ATOM 2136 C CA . ALA A 1 279 ? 16.938 -22.219 -7.27 1 80.06 279 ALA A CA 1
ATOM 2137 C C . ALA A 1 279 ? 15.578 -22.344 -7.957 1 80.06 279 ALA A C 1
ATOM 2139 O O . ALA A 1 279 ? 14.57 -22.609 -7.305 1 80.06 279 ALA A O 1
ATOM 2140 N N . TRP A 1 280 ? 15.602 -21.984 -9.227 1 85.38 280 TRP A N 1
ATOM 2141 C CA . TRP A 1 280 ? 14.5 -22.25 -10.141 1 85.38 280 TRP A CA 1
ATOM 2142 C C . TRP A 1 280 ? 14.891 -23.312 -11.172 1 85.38 280 TRP A C 1
ATOM 2144 O O . TRP A 1 280 ? 16.062 -23.406 -11.547 1 85.38 280 TRP A O 1
ATOM 2154 N N . GLY A 1 281 ? 13.93 -24.141 -11.578 1 92.81 281 GLY A N 1
ATOM 2155 C CA . GLY A 1 281 ? 14.234 -25.156 -12.562 1 92.81 281 GLY A CA 1
ATOM 2156 C C . GLY A 1 281 ? 13.094 -25.438 -13.523 1 92.81 281 GLY A C 1
ATOM 2157 O O . GLY A 1 281 ? 11.984 -24.938 -13.328 1 92.81 281 GLY A O 1
ATOM 2158 N N . TYR A 1 282 ? 13.484 -26.031 -14.586 1 97.44 282 TYR A N 1
ATOM 2159 C CA . TYR A 1 282 ? 12.5 -26.594 -15.508 1 97.44 282 TYR A CA 1
ATOM 2160 C C . TYR A 1 282 ? 12.125 -28.016 -15.109 1 97.44 282 TYR A C 1
ATOM 2162 O O . TYR A 1 282 ? 12.969 -28.781 -14.641 1 97.44 282 TYR A O 1
ATOM 2170 N N . VAL A 1 283 ? 10.875 -28.312 -15.289 1 97.75 283 VAL A N 1
ATOM 2171 C CA . VAL A 1 283 ? 10.414 -29.688 -15.086 1 97.75 283 VAL A CA 1
ATOM 2172 C C . VAL A 1 283 ? 10.562 -30.484 -16.375 1 97.75 283 VAL A C 1
ATOM 2174 O O . VAL A 1 283 ? 10.078 -30.047 -17.438 1 97.75 283 VAL A O 1
ATOM 2177 N N . GLN A 1 284 ? 11.25 -31.609 -16.281 1 98 284 GLN A N 1
ATOM 2178 C CA . GLN A 1 284 ? 11.352 -32.469 -17.469 1 98 284 GLN A CA 1
ATOM 2179 C C . GLN A 1 284 ? 9.977 -32.875 -17.953 1 98 284 GLN A C 1
ATOM 2181 O O . GLN A 1 284 ? 9.164 -33.406 -17.188 1 98 284 GLN A O 1
ATOM 2186 N N . GLY A 1 285 ? 9.734 -32.625 -19.219 1 97.88 285 GLY A N 1
ATOM 2187 C CA . GLY A 1 285 ? 8.43 -32.969 -19.781 1 97.88 285 GLY A CA 1
ATOM 2188 C C . GLY A 1 285 ? 7.43 -31.828 -19.656 1 97.88 285 GLY A C 1
ATOM 2189 O O . GLY A 1 285 ? 6.297 -31.938 -20.125 1 97.88 285 GLY A O 1
ATOM 2190 N N . GLY A 1 286 ? 7.812 -30.75 -19.031 1 98.19 286 GLY A N 1
ATOM 2191 C CA . GLY A 1 286 ? 6.922 -29.625 -18.812 1 98.19 286 GLY A CA 1
ATOM 2192 C C . GLY A 1 286 ? 6.242 -29.656 -17.453 1 98.19 286 GLY A C 1
ATOM 2193 O O . GLY A 1 286 ? 6.324 -30.656 -16.734 1 98.19 286 GLY A O 1
ATOM 2194 N N . MET A 1 287 ? 5.531 -28.625 -17.125 1 98.19 287 MET A N 1
ATOM 2195 C CA . MET A 1 287 ? 4.934 -28.469 -15.812 1 98.19 287 MET A CA 1
ATOM 2196 C C . MET A 1 287 ? 3.859 -29.516 -15.562 1 98.19 287 MET A C 1
ATOM 2198 O O . MET A 1 287 ? 3.529 -29.812 -14.414 1 98.19 287 MET A O 1
ATOM 2202 N N . GLY A 1 288 ? 3.283 -30.047 -16.609 1 98.31 288 GLY A N 1
ATOM 2203 C CA . GLY A 1 288 ? 2.334 -31.141 -16.469 1 98.31 288 GLY A CA 1
ATOM 2204 C C . GLY A 1 288 ? 2.936 -32.375 -15.805 1 98.31 288 GLY A C 1
ATOM 2205 O O . GLY A 1 288 ? 2.23 -33.125 -15.133 1 98.31 288 GLY A O 1
ATOM 2206 N N . ALA A 1 289 ? 4.211 -32.531 -15.969 1 98.31 289 ALA A N 1
ATOM 2207 C CA . ALA A 1 289 ? 4.902 -33.656 -15.352 1 98.31 289 ALA A CA 1
ATOM 2208 C C . ALA A 1 289 ? 4.891 -33.562 -13.836 1 98.31 289 ALA A C 1
ATOM 2210 O O . ALA A 1 289 ? 4.879 -34.594 -13.133 1 98.31 289 ALA A O 1
ATOM 2211 N N . LEU A 1 290 ? 4.898 -32.344 -13.352 1 98.06 290 LEU A N 1
ATOM 2212 C CA . LEU A 1 290 ? 4.75 -32.156 -11.906 1 98.06 290 LEU A CA 1
ATOM 2213 C C . LEU A 1 290 ? 3.385 -32.656 -11.438 1 98.06 290 LEU A C 1
ATOM 2215 O O . LEU A 1 290 ? 3.289 -33.406 -10.461 1 98.06 290 LEU A O 1
ATOM 2219 N N . ALA A 1 291 ? 2.355 -32.219 -12.102 1 98.38 291 ALA A N 1
ATOM 2220 C CA . ALA A 1 291 ? 0.999 -32.656 -11.766 1 98.38 291 ALA A CA 1
ATOM 2221 C C . ALA A 1 291 ? 0.866 -34.156 -11.844 1 98.38 291 ALA A C 1
ATOM 2223 O O . ALA A 1 291 ? 0.262 -34.781 -10.961 1 98.38 291 ALA A O 1
ATOM 2224 N N . ASP A 1 292 ? 1.482 -34.75 -12.836 1 98.56 292 ASP A N 1
ATOM 2225 C CA . ASP A 1 292 ? 1.452 -36.188 -13.016 1 98.56 292 ASP A CA 1
ATOM 2226 C C . ASP A 1 292 ? 2.133 -36.906 -11.844 1 98.56 292 ASP A C 1
ATOM 2228 O O . ASP A 1 292 ? 1.644 -37.938 -11.367 1 98.56 292 ASP A O 1
ATOM 2232 N N . ALA A 1 293 ? 3.232 -36.344 -11.469 1 98.62 293 ALA A N 1
ATOM 2233 C CA . ALA A 1 293 ? 3.969 -36.938 -10.359 1 98.62 293 ALA A CA 1
ATOM 2234 C C . ALA A 1 293 ? 3.152 -36.906 -9.07 1 98.62 293 ALA A C 1
ATOM 2236 O O . ALA A 1 293 ? 3.113 -37.875 -8.32 1 98.62 293 ALA A O 1
ATOM 2237 N N . ILE A 1 294 ? 2.527 -35.781 -8.789 1 98.75 294 ILE A N 1
ATOM 2238 C CA . ILE A 1 294 ? 1.704 -35.656 -7.59 1 98.75 294 ILE A CA 1
ATOM 2239 C C . ILE A 1 294 ? 0.518 -36.594 -7.68 1 98.75 294 ILE A C 1
ATOM 2241 O O . ILE A 1 294 ? 0.19 -37.281 -6.707 1 98.75 294 ILE A O 1
ATOM 2245 N N . ALA A 1 295 ? -0.11 -36.656 -8.852 1 98.75 295 ALA A N 1
ATOM 2246 C CA . ALA A 1 295 ? -1.252 -37.531 -9.062 1 98.75 295 ALA A CA 1
ATOM 2247 C C . ALA A 1 295 ? -0.851 -39 -8.891 1 98.75 295 ALA A C 1
ATOM 2249 O O . ALA A 1 295 ? -1.6 -39.781 -8.32 1 98.75 295 ALA A O 1
ATOM 2250 N N . SER A 1 296 ? 0.258 -39.344 -9.438 1 98.69 296 SER A N 1
ATOM 2251 C CA . SER A 1 296 ? 0.773 -40.688 -9.297 1 98.69 296 SER A CA 1
ATOM 2252 C C . SER A 1 296 ? 0.979 -41.062 -7.828 1 98.69 296 SER A C 1
ATOM 2254 O O . SER A 1 296 ? 0.599 -42.156 -7.395 1 98.69 296 SER A O 1
ATOM 2256 N N . SER A 1 297 ? 1.563 -40.156 -7.113 1 98.62 297 SER A N 1
ATOM 2257 C CA . SER A 1 297 ? 1.751 -40.344 -5.68 1 98.62 297 SER A CA 1
ATOM 2258 C C . SER A 1 297 ? 0.413 -40.5 -4.965 1 98.62 297 SER A C 1
ATOM 2260 O O . SER A 1 297 ? 0.233 -41.406 -4.156 1 98.62 297 SER A O 1
ATOM 2262 N N . ALA A 1 298 ? -0.496 -39.625 -5.254 1 98.56 298 ALA A N 1
ATOM 2263 C CA . ALA A 1 298 ? -1.826 -39.688 -4.652 1 98.56 298 ALA A CA 1
ATOM 2264 C C . ALA A 1 298 ? -2.518 -41 -4.934 1 98.56 298 ALA A C 1
ATOM 2266 O O . ALA A 1 298 ? -3.096 -41.625 -4.027 1 98.56 298 ALA A O 1
ATOM 2267 N N . SER A 1 299 ? -2.436 -41.438 -6.133 1 98.12 299 SER A N 1
ATOM 2268 C CA . SER A 1 299 ? -3.068 -42.688 -6.539 1 98.12 299 SER A CA 1
ATOM 2269 C C . SER A 1 299 ? -2.418 -43.875 -5.859 1 98.12 299 SER A C 1
ATOM 2271 O O . SER A 1 299 ? -3.094 -44.875 -5.527 1 98.12 299 SER A O 1
ATOM 2273 N N . ALA A 1 300 ? -1.136 -43.812 -5.719 1 97.88 300 ALA A N 1
ATOM 2274 C CA . ALA A 1 300 ? -0.42 -44.875 -5.031 1 97.88 300 ALA A CA 1
ATOM 2275 C C . ALA A 1 300 ? -0.916 -45.031 -3.596 1 97.88 300 ALA A C 1
ATOM 2277 O O . ALA A 1 300 ? -0.933 -46.156 -3.057 1 97.88 300 ALA A O 1
ATOM 2278 N N . TYR A 1 301 ? -1.363 -43.969 -3.008 1 97.12 301 TYR A N 1
ATOM 2279 C CA . TYR A 1 301 ? -1.922 -44.031 -1.662 1 97.12 301 TYR A CA 1
ATOM 2280 C C . TYR A 1 301 ? -3.387 -44.438 -1.695 1 97.12 301 TYR A C 1
ATOM 2282 O O . TYR A 1 301 ? -3.953 -44.812 -0.668 1 97.12 301 TYR A O 1
ATOM 2290 N N . GLY A 1 302 ? -4.047 -44.281 -2.889 1 97.06 302 GLY A N 1
ATOM 2291 C CA . GLY A 1 302 ? -5.406 -44.781 -3.004 1 97.06 302 GLY A CA 1
ATOM 2292 C C . GLY A 1 302 ? -6.398 -43.719 -3.459 1 97.06 302 GLY A C 1
ATOM 2293 O O . GLY A 1 302 ? -7.605 -43.969 -3.498 1 97.06 302 GLY A O 1
ATOM 2294 N N . THR A 1 303 ? -5.926 -42.562 -3.826 1 98.25 303 THR A N 1
ATOM 2295 C CA . THR A 1 303 ? -6.809 -41.5 -4.266 1 98.25 303 THR A CA 1
ATOM 2296 C C . THR A 1 303 ? -7.438 -41.812 -5.613 1 98.25 303 THR A C 1
ATOM 2298 O O . THR A 1 303 ? -6.762 -42.344 -6.512 1 98.25 303 THR A O 1
ATOM 2301 N N . SER A 1 304 ? -8.703 -41.562 -5.77 1 98.25 304 SER A N 1
ATOM 2302 C CA . SER A 1 304 ? -9.359 -41.625 -7.074 1 98.25 304 SER A CA 1
ATOM 2303 C C . SER A 1 304 ? -9.328 -40.281 -7.77 1 98.25 304 SER A C 1
ATOM 2305 O O . SER A 1 304 ? -9.664 -39.25 -7.164 1 98.25 304 SER A O 1
ATOM 2307 N N . ILE A 1 305 ? -8.875 -40.281 -9 1 98.62 305 ILE A N 1
ATOM 2308 C CA . ILE A 1 305 ? -8.812 -39.031 -9.773 1 98.62 305 ILE A CA 1
ATOM 2309 C C . ILE A 1 305 ? -9.57 -39.219 -11.086 1 98.62 305 ILE A C 1
ATOM 2311 O O . ILE A 1 305 ? -9.273 -40.125 -11.867 1 98.62 305 ILE A O 1
ATOM 2315 N N . PHE A 1 306 ? -10.57 -38.375 -11.297 1 98.38 306 PHE A N 1
ATOM 2316 C CA . PHE A 1 306 ? -11.383 -38.438 -12.508 1 98.38 306 PHE A CA 1
ATOM 2317 C C . PHE A 1 306 ? -11.312 -37.125 -13.297 1 98.38 306 PHE A C 1
ATOM 2319 O O . PHE A 1 306 ? -11.555 -36.062 -12.742 1 98.38 306 PHE A O 1
ATOM 2326 N N . THR A 1 307 ? -10.953 -37.219 -14.555 1 97.88 307 THR A N 1
ATOM 2327 C CA . THR A 1 307 ? -10.992 -36.062 -15.461 1 97.88 307 THR A CA 1
ATOM 2328 C C . THR A 1 307 ? -12.328 -36.031 -16.203 1 97.88 307 THR A C 1
ATOM 2330 O O . THR A 1 307 ? -13.125 -36.969 -16.109 1 97.88 307 THR A O 1
ATOM 2333 N N . GLU A 1 308 ? -12.586 -34.875 -16.875 1 97.5 308 GLU A N 1
ATOM 2334 C CA . GLU A 1 308 ? -13.828 -34.656 -17.609 1 97.5 308 GLU A CA 1
ATOM 2335 C C . GLU A 1 308 ? -15.047 -34.875 -16.719 1 97.5 308 GLU A C 1
ATOM 2337 O O . GLU A 1 308 ? -16.031 -35.469 -17.141 1 97.5 308 GLU A O 1
ATOM 2342 N N . LYS A 1 309 ? -14.914 -34.594 -15.469 1 97.75 309 LYS A N 1
ATOM 2343 C CA . LYS A 1 309 ? -15.984 -34.594 -14.477 1 97.75 309 LYS A CA 1
ATOM 2344 C C . LYS A 1 309 ? -16.141 -33.25 -13.812 1 97.75 309 LYS A C 1
ATOM 2346 O O . LYS A 1 309 ? -15.508 -32.969 -12.789 1 97.75 309 LYS A O 1
ATOM 2351 N N . THR A 1 310 ? -17.031 -32.5 -14.352 1 98.06 310 THR A N 1
ATOM 2352 C CA . THR A 1 310 ? -17.266 -31.125 -13.883 1 98.06 310 THR A CA 1
ATOM 2353 C C . THR A 1 310 ? -18.219 -31.109 -12.703 1 98.06 310 THR A C 1
ATOM 2355 O O . THR A 1 310 ? -19.344 -31.594 -12.805 1 98.06 310 THR A O 1
ATOM 2358 N N . VAL A 1 311 ? -17.766 -30.625 -11.594 1 98.75 311 VAL A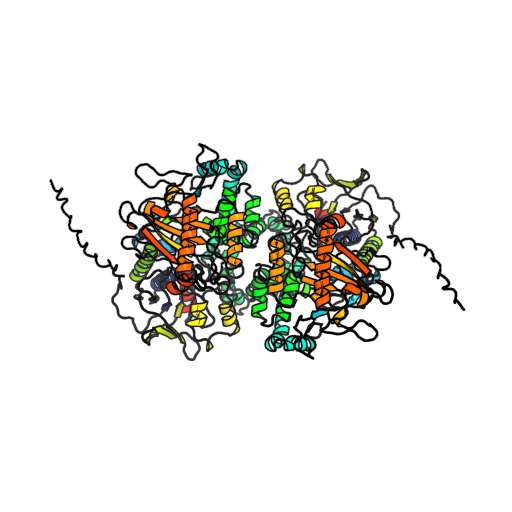 N 1
ATOM 2359 C CA . VAL A 1 311 ? -18.656 -30.406 -10.469 1 98.75 311 VAL A CA 1
ATOM 2360 C C . VAL A 1 311 ? -19.5 -29.156 -10.719 1 98.75 311 VAL A C 1
ATOM 2362 O O . VAL A 1 311 ? -18.969 -28.094 -11.047 1 98.75 311 VAL A O 1
ATOM 2365 N N . THR A 1 312 ? -20.797 -29.25 -10.492 1 98.25 312 THR A N 1
ATOM 2366 C CA . THR A 1 312 ? -21.656 -28.125 -10.805 1 98.25 312 THR A CA 1
ATOM 2367 C C . THR A 1 312 ? -22.188 -27.484 -9.523 1 98.25 312 THR A C 1
ATOM 2369 O O . THR A 1 312 ? -22.547 -26.312 -9.516 1 98.25 312 THR A O 1
ATOM 2372 N N . ARG A 1 313 ? -22.156 -28.359 -8.469 1 98.19 313 ARG A N 1
ATOM 2373 C CA . ARG A 1 313 ? -22.734 -27.812 -7.254 1 98.19 313 ARG A CA 1
ATOM 2374 C C . ARG A 1 313 ? -22.297 -28.594 -6.027 1 98.19 313 ARG A C 1
ATOM 2376 O O . ARG A 1 313 ? -22.156 -29.828 -6.086 1 98.19 313 ARG A O 1
ATOM 2383 N N . VAL A 1 314 ? -22.156 -27.859 -4.941 1 98.69 314 VAL A N 1
ATOM 2384 C CA . VAL A 1 314 ? -21.984 -28.469 -3.629 1 98.69 314 VAL A CA 1
ATOM 2385 C C . VAL A 1 314 ? -23.344 -28.781 -3.008 1 98.69 314 VAL A C 1
ATOM 2387 O O . VAL A 1 314 ? -24.234 -27.922 -3.008 1 98.69 314 VAL A O 1
ATOM 2390 N N . GLN A 1 315 ? -23.484 -29.953 -2.494 1 98.38 315 GLN A N 1
ATOM 2391 C CA . GLN A 1 315 ? -24.734 -30.344 -1.862 1 98.38 315 GLN A CA 1
ATOM 2392 C C . GLN A 1 315 ? -24.703 -30.078 -0.361 1 98.38 315 GLN A C 1
ATOM 2394 O O . GLN A 1 315 ? -23.703 -30.328 0.302 1 98.38 315 GLN A O 1
ATOM 2399 N N . VAL A 1 316 ? -25.781 -29.562 0.095 1 98.12 316 VAL A N 1
ATOM 2400 C CA . VAL A 1 316 ? -25.891 -29.188 1.501 1 98.12 316 VAL A CA 1
ATOM 2401 C C . VAL A 1 316 ? -27.141 -29.828 2.111 1 98.12 316 VAL A C 1
ATOM 2403 O O . VAL A 1 316 ? -28.188 -29.875 1.473 1 98.12 316 VAL A O 1
ATOM 2406 N N . ASN A 1 317 ? -27.062 -30.312 3.291 1 96.25 317 ASN A N 1
ATOM 2407 C CA . ASN A 1 317 ? -28.234 -30.906 3.947 1 96.25 317 ASN A CA 1
ATOM 2408 C C . ASN A 1 317 ? -29.078 -29.844 4.652 1 96.25 317 ASN A C 1
ATOM 2410 O O . ASN A 1 317 ? -28.766 -28.656 4.594 1 96.25 317 ASN A O 1
ATOM 2414 N N . SER A 1 318 ? -30.109 -30.328 5.324 1 94.62 318 SER A N 1
ATOM 2415 C CA . SER A 1 318 ? -31.078 -29.422 5.922 1 94.62 318 SER A CA 1
ATOM 2416 C C . SER A 1 318 ? -30.484 -28.688 7.117 1 94.62 318 SER A C 1
ATOM 2418 O O . SER A 1 318 ? -30.984 -27.625 7.512 1 94.62 318 SER A O 1
ATOM 2420 N N . GLU A 1 319 ? -29.391 -29.188 7.68 1 93.94 319 GLU A N 1
ATOM 2421 C CA . GLU A 1 319 ? -28.75 -28.578 8.844 1 93.94 319 GLU A CA 1
ATOM 2422 C C . GLU A 1 319 ? -27.688 -27.562 8.414 1 93.94 319 GLU A C 1
ATOM 2424 O O . GLU A 1 319 ? -27.062 -26.922 9.258 1 93.94 319 GLU A O 1
ATOM 2429 N N . GLY A 1 320 ? -27.5 -27.484 7.094 1 95.44 320 GLY A N 1
ATOM 2430 C CA . GLY A 1 320 ? -26.516 -26.531 6.609 1 95.44 320 GLY A CA 1
ATOM 2431 C C . GLY A 1 320 ? -25.094 -27.062 6.609 1 95.44 320 GLY A C 1
ATOM 2432 O O . GLY A 1 320 ? -24.141 -26.328 6.859 1 95.44 320 GLY A O 1
ATOM 2433 N N . ARG A 1 321 ? -25.062 -28.312 6.457 1 96.88 321 ARG A N 1
ATOM 2434 C CA . ARG A 1 321 ? -23.766 -28.984 6.359 1 96.88 321 ARG A CA 1
ATOM 2435 C C . ARG A 1 321 ? -23.578 -29.609 4.988 1 96.88 321 ARG A C 1
ATOM 2437 O O . ARG A 1 321 ? -24.531 -30.125 4.398 1 96.88 321 ARG A O 1
ATOM 2444 N N . VAL A 1 322 ? -22.359 -29.656 4.512 1 98 322 VAL A N 1
ATOM 2445 C CA . VAL A 1 322 ? -22.047 -30.281 3.23 1 98 322 VAL A CA 1
ATOM 2446 C C . VAL A 1 322 ? -22.453 -31.75 3.262 1 98 322 VAL A C 1
ATOM 2448 O O . VAL A 1 322 ? -22.266 -32.438 4.273 1 98 322 VAL A O 1
ATOM 2451 N N . GLN A 1 323 ? -22.969 -32.219 2.129 1 97.94 323 GLN A N 1
ATOM 2452 C CA . GLN A 1 323 ? -23.359 -33.625 2.004 1 97.94 323 GLN A CA 1
ATOM 2453 C C . GLN A 1 323 ? -22.734 -34.25 0.757 1 97.94 323 GLN A C 1
ATOM 2455 O O . GLN A 1 323 ? -22.875 -35.438 0.527 1 97.94 323 GLN A O 1
ATOM 2460 N N . GLY A 1 324 ? -22.062 -33.5 -0.028 1 98.5 324 GLY A N 1
ATOM 2461 C CA . GLY A 1 324 ? -21.438 -34 -1.234 1 98.5 324 GLY A CA 1
ATOM 2462 C C . GLY A 1 324 ? -21.438 -33.031 -2.377 1 98.5 324 GLY A C 1
ATOM 2463 O O . GLY A 1 324 ? -21.391 -31.812 -2.152 1 98.5 324 GLY A O 1
ATOM 2464 N N . VAL A 1 325 ? -21.328 -33.562 -3.648 1 98.81 325 VAL A N 1
ATOM 2465 C CA . VAL A 1 325 ? -21.328 -32.688 -4.828 1 98.81 325 VAL A CA 1
ATOM 2466 C C . VAL A 1 325 ? -22.203 -33.312 -5.918 1 98.81 325 VAL A C 1
ATOM 2468 O O . VAL A 1 325 ? -22.562 -34.5 -5.84 1 98.81 325 VAL A O 1
ATOM 2471 N N . VAL A 1 326 ? -22.578 -32.469 -6.828 1 98.62 326 VAL A N 1
ATOM 2472 C CA . VAL A 1 326 ? -23.281 -32.906 -8.031 1 98.62 326 VAL A CA 1
ATOM 2473 C C . VAL A 1 326 ? -22.422 -32.656 -9.258 1 98.62 326 VAL A C 1
ATOM 2475 O O . VAL A 1 326 ? -21.875 -31.562 -9.422 1 98.62 326 VAL A O 1
ATOM 2478 N N . LEU A 1 327 ? -22.25 -33.656 -10.047 1 98.25 327 LEU A N 1
ATOM 2479 C CA . LEU A 1 327 ? -21.5 -33.531 -11.289 1 98.25 327 LEU A CA 1
ATOM 2480 C C . LEU A 1 327 ? -22.391 -33.094 -12.43 1 98.25 327 LEU A C 1
ATOM 2482 O O . LEU A 1 327 ? -23.625 -33.094 -12.305 1 98.25 327 LEU A O 1
ATOM 2486 N N . GLN A 1 328 ? -21.812 -32.625 -13.461 1 97.31 328 GLN A N 1
ATOM 2487 C CA . GLN A 1 328 ? -22.516 -32.062 -14.617 1 97.31 328 GLN A CA 1
ATOM 2488 C C . GLN A 1 328 ? -23.453 -33.125 -15.234 1 97.31 328 GLN A C 1
ATOM 2490 O O . GLN A 1 328 ? -24.516 -32.781 -15.758 1 97.31 328 GLN A O 1
ATOM 2495 N N . ASP A 1 329 ? -23.125 -34.406 -15.18 1 94.81 329 ASP A N 1
ATOM 2496 C CA . ASP A 1 329 ? -23.969 -35.469 -15.742 1 94.81 329 ASP A CA 1
ATOM 2497 C C . ASP A 1 329 ? -25.094 -35.844 -14.789 1 94.81 329 ASP A C 1
ATOM 2499 O O . ASP A 1 329 ? -25.859 -36.75 -15.07 1 94.81 329 ASP A O 1
ATOM 2503 N N . GLY A 1 330 ? -25.172 -35.219 -13.633 1 95.62 330 GLY A N 1
ATOM 2504 C CA . GLY A 1 330 ? -26.266 -35.438 -12.695 1 95.62 330 GLY A CA 1
ATOM 2505 C C . GLY A 1 330 ? -25.891 -36.375 -11.57 1 95.62 330 GLY A C 1
ATOM 2506 O O . GLY A 1 330 ? -26.641 -36.531 -10.594 1 95.62 330 GLY A O 1
ATOM 2507 N N . LEU A 1 331 ? -24.75 -37.031 -11.688 1 96.81 331 LEU A N 1
ATOM 2508 C CA . LEU A 1 331 ? -24.312 -37.938 -10.656 1 96.81 331 LEU A CA 1
ATOM 2509 C C . LEU A 1 331 ? -24.062 -37.219 -9.336 1 96.81 331 LEU A C 1
ATOM 2511 O O . LEU A 1 331 ? -23.375 -36.188 -9.32 1 96.81 331 LEU A O 1
ATOM 2515 N N . GLU A 1 332 ? -24.656 -37.75 -8.297 1 98 332 GLU A N 1
ATOM 2516 C CA . GLU A 1 332 ? -24.422 -37.25 -6.949 1 98 332 GLU A CA 1
ATOM 2517 C C . GLU A 1 332 ? -23.375 -38.094 -6.215 1 98 332 GLU A C 1
ATOM 2519 O O . GLU A 1 332 ? -23.453 -39.312 -6.223 1 98 332 GLU A O 1
ATOM 2524 N N . VAL A 1 333 ? -22.453 -37.469 -5.691 1 98.56 333 VAL A N 1
ATOM 2525 C CA . VAL A 1 333 ? -21.422 -38.125 -4.91 1 98.56 333 VAL A CA 1
ATOM 2526 C C . VAL A 1 333 ? -21.438 -37.625 -3.473 1 98.56 333 VAL A C 1
ATOM 2528 O O . VAL A 1 333 ? -21.219 -36.438 -3.229 1 98.56 333 VAL A O 1
ATOM 2531 N N . ARG A 1 334 ? -21.656 -38.469 -2.523 1 98.44 334 ARG A N 1
ATOM 2532 C CA . ARG A 1 334 ? -21.75 -38.094 -1.115 1 98.44 334 ARG A CA 1
ATOM 2533 C C . ARG A 1 334 ? -20.359 -38 -0.485 1 98.44 334 ARG A C 1
ATOM 2535 O O . ARG A 1 334 ? -19.469 -38.781 -0.822 1 98.44 334 ARG A O 1
ATOM 2542 N N . SER A 1 335 ? -20.219 -37.031 0.433 1 98.44 335 SER A N 1
ATOM 2543 C CA . SER A 1 335 ? -18.969 -36.875 1.176 1 98.44 335 SER A CA 1
ATOM 2544 C C . SER A 1 335 ? -19.188 -36.094 2.457 1 98.44 335 SER A C 1
ATOM 2546 O O . SER A 1 335 ? -20.125 -35.281 2.551 1 98.44 335 SER A O 1
ATOM 2548 N N . LYS A 1 336 ? -18.344 -36.281 3.416 1 97.25 336 LYS A N 1
ATOM 2549 C CA . LYS A 1 336 ? -18.406 -35.531 4.676 1 97.25 336 LYS A CA 1
ATOM 2550 C C . LYS A 1 336 ? -17.875 -34.125 4.512 1 97.25 336 LYS A C 1
ATOM 2552 O O . LYS A 1 336 ? -18.359 -33.188 5.148 1 97.25 336 LYS A O 1
ATOM 2557 N N . VAL A 1 337 ? -16.812 -34.031 3.689 1 98.62 337 VAL A N 1
ATOM 2558 C CA . VAL A 1 337 ? -16.188 -32.75 3.469 1 98.62 337 VAL A CA 1
ATOM 2559 C C . VAL A 1 337 ? -15.898 -32.562 1.981 1 98.62 337 VAL A C 1
ATOM 2561 O O . VAL A 1 337 ? -15.758 -33.531 1.242 1 98.62 337 VAL A O 1
ATOM 2564 N N . VAL A 1 338 ? -15.906 -31.328 1.563 1 98.88 338 VAL A N 1
ATOM 2565 C CA . VAL A 1 338 ? -15.547 -30.938 0.206 1 98.88 338 VAL A CA 1
ATOM 2566 C C . VAL A 1 338 ? -14.438 -29.891 0.25 1 98.88 338 VAL A C 1
ATOM 2568 O O . VAL A 1 338 ? -14.547 -28.891 0.979 1 98.88 338 VAL A O 1
ATOM 2571 N N . LEU A 1 339 ? -13.32 -30.156 -0.421 1 98.94 339 LEU A N 1
ATOM 2572 C CA . LEU A 1 339 ? -12.258 -29.172 -0.616 1 98.94 339 LEU A CA 1
ATOM 2573 C C . LEU A 1 339 ? -12.273 -28.625 -2.039 1 98.94 339 LEU A C 1
ATOM 2575 O O . LEU A 1 339 ? -12.18 -29.391 -3.004 1 98.94 339 LEU A O 1
ATO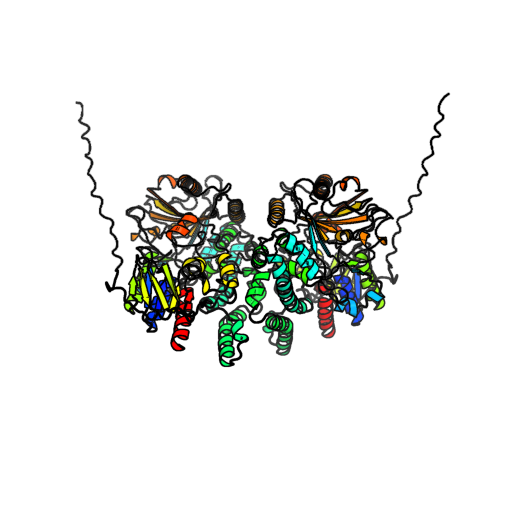M 2579 N N . SER A 1 340 ? -12.359 -27.344 -2.129 1 98.94 340 SER A N 1
ATOM 2580 C CA . SER A 1 340 ? -12.359 -26.734 -3.453 1 98.94 340 SER A CA 1
ATOM 2581 C C . SER A 1 340 ? -11 -26.125 -3.789 1 98.94 340 SER A C 1
ATOM 2583 O O . SER A 1 340 ? -10.5 -25.266 -3.066 1 98.94 340 SER A O 1
ATOM 2585 N N . SER A 1 341 ? -10.406 -26.578 -4.871 1 98.62 341 SER A N 1
ATOM 2586 C CA . SER A 1 341 ? -9.164 -26 -5.391 1 98.62 341 SER A CA 1
ATOM 2587 C C . SER A 1 341 ? -9.453 -24.922 -6.434 1 98.62 341 SER A C 1
ATOM 2589 O O . SER A 1 341 ? -8.531 -24.328 -6.984 1 98.62 341 SER A O 1
ATOM 2591 N N . ALA A 1 342 ? -10.711 -24.688 -6.742 1 98.5 342 ALA A N 1
ATOM 2592 C CA . ALA A 1 342 ? -11.117 -23.562 -7.586 1 98.5 342 ALA A CA 1
ATOM 2593 C C . ALA A 1 342 ? -10.961 -22.25 -6.84 1 98.5 342 ALA A C 1
ATOM 2595 O O . ALA A 1 342 ? -10.719 -22.234 -5.633 1 98.5 342 ALA A O 1
ATOM 2596 N N . SER A 1 343 ? -11.062 -21.188 -7.582 1 98.44 343 SER A N 1
ATOM 2597 C CA . SER A 1 343 ? -10.938 -19.875 -6.977 1 98.44 343 SER A CA 1
ATOM 2598 C C . SER A 1 343 ? -12.055 -19.609 -5.977 1 98.44 343 SER A C 1
ATOM 2600 O O . SER A 1 343 ? -13.117 -20.234 -6.047 1 98.44 343 SER A O 1
ATOM 2602 N N . PRO A 1 344 ? -11.828 -18.656 -5.031 1 98.69 344 PRO A N 1
ATOM 2603 C CA . PRO A 1 344 ? -12.898 -18.312 -4.098 1 98.69 344 PRO A CA 1
ATOM 2604 C C . PRO A 1 344 ? -14.172 -17.859 -4.809 1 98.69 344 PRO A C 1
ATOM 2606 O O . PRO A 1 344 ? -15.273 -18.25 -4.414 1 98.69 344 PRO A O 1
ATOM 2609 N N . GLN A 1 345 ? -14.062 -17.094 -5.84 1 98.56 345 GLN A N 1
ATOM 2610 C CA . GLN A 1 345 ? -15.242 -16.609 -6.539 1 98.56 345 GLN A CA 1
ATOM 2611 C C . GLN A 1 345 ? -15.992 -17.75 -7.219 1 98.56 345 GLN A C 1
ATOM 2613 O O . GLN A 1 345 ? -17.219 -17.812 -7.141 1 98.56 345 GLN A O 1
ATOM 2618 N N . VAL A 1 346 ? -15.297 -18.688 -7.824 1 98.38 346 VAL A N 1
ATOM 2619 C CA . VAL A 1 346 ? -15.938 -19.844 -8.445 1 98.38 346 VAL A CA 1
ATOM 2620 C C . VAL A 1 346 ? -16.578 -20.719 -7.371 1 98.38 346 VAL A C 1
ATOM 2622 O O . VAL A 1 346 ? -17.734 -21.141 -7.504 1 98.38 346 VAL A O 1
ATOM 2625 N N . THR A 1 347 ? -15.867 -20.953 -6.297 1 98.75 347 THR A N 1
ATOM 2626 C CA . THR A 1 347 ? -16.312 -21.844 -5.23 1 98.75 347 THR A CA 1
ATOM 2627 C C . THR A 1 347 ? -17.562 -21.297 -4.551 1 98.75 347 THR A C 1
ATOM 2629 O O . THR A 1 347 ? -18.562 -22 -4.414 1 98.75 347 THR A O 1
ATOM 2632 N N . PHE A 1 348 ? -17.562 -20.031 -4.223 1 98.69 348 PHE A N 1
ATOM 2633 C CA . PHE A 1 348 ? -18.594 -19.531 -3.324 1 98.69 348 PHE A CA 1
ATOM 2634 C C . PHE A 1 348 ? -19.703 -18.844 -4.109 1 98.69 348 PHE A C 1
ATOM 2636 O O . PHE A 1 348 ? -20.859 -18.828 -3.67 1 98.69 348 PHE A O 1
ATOM 2643 N N . LEU A 1 349 ? -19.391 -18.281 -5.297 1 98.31 349 LEU A N 1
ATOM 2644 C CA . LEU A 1 349 ? -20.406 -17.547 -6.035 1 98.31 349 LEU A CA 1
ATOM 2645 C C . LEU A 1 349 ? -21.094 -18.438 -7.062 1 98.31 349 LEU A C 1
ATOM 2647 O O . LEU A 1 349 ? -22.219 -18.172 -7.473 1 98.31 349 LEU A O 1
ATOM 2651 N N . LYS A 1 350 ? -20.438 -19.547 -7.48 1 97.75 350 LYS A N 1
ATOM 2652 C CA . LYS A 1 350 ? -21 -20.359 -8.547 1 97.75 350 LYS A CA 1
ATOM 2653 C C . LYS A 1 350 ? -21.359 -21.75 -8.039 1 97.75 350 LYS A C 1
ATOM 2655 O O . LYS A 1 350 ? -22.469 -22.25 -8.289 1 97.75 350 LYS A O 1
ATOM 2660 N N . LEU A 1 351 ? -20.531 -22.406 -7.25 1 98.5 351 LEU A N 1
ATOM 2661 C CA . LEU A 1 351 ? -20.688 -23.812 -6.898 1 98.5 351 LEU A CA 1
ATOM 2662 C C . LEU A 1 351 ? -21.531 -23.969 -5.637 1 98.5 351 LEU A C 1
ATOM 2664 O O . LEU A 1 351 ? -22.203 -24.984 -5.449 1 98.5 351 LEU A O 1
ATOM 2668 N N . THR A 1 352 ? -21.453 -22.984 -4.762 1 98.5 352 THR A N 1
ATOM 2669 C CA . THR A 1 352 ? -22.109 -23.094 -3.461 1 98.5 352 THR A CA 1
ATOM 2670 C C . THR A 1 352 ? -23.484 -22.438 -3.49 1 98.5 352 THR A C 1
ATOM 2672 O O . THR A 1 352 ? -23.609 -21.281 -3.924 1 98.5 352 THR A O 1
ATOM 2675 N N . PRO A 1 353 ? -24.5 -23.125 -2.98 1 97.25 353 PRO A N 1
ATOM 2676 C CA . PRO A 1 353 ? -25.797 -22.469 -2.869 1 97.25 353 PRO A CA 1
ATOM 2677 C C . PRO A 1 353 ? -25.75 -21.219 -1.993 1 97.25 353 PRO A C 1
ATOM 2679 O O . PRO A 1 353 ? -25.344 -21.297 -0.828 1 97.25 353 PRO A O 1
ATOM 2682 N N . GLN A 1 354 ? -26.234 -20.141 -2.461 1 95.81 354 GLN A N 1
ATOM 2683 C CA . GLN A 1 354 ? -26.031 -18.828 -1.863 1 95.81 354 GLN A CA 1
ATOM 2684 C C . GLN A 1 354 ? -26.797 -18.703 -0.547 1 95.81 354 GLN A C 1
ATOM 2686 O O . GLN A 1 354 ? -26.391 -17.953 0.342 1 95.81 354 GLN A O 1
ATOM 2691 N N . GLU A 1 355 ? -27.859 -19.406 -0.378 1 95.56 355 GLU A N 1
ATOM 2692 C CA . GLU A 1 355 ? -28.719 -19.297 0.8 1 95.56 355 GLU A CA 1
ATOM 2693 C C . GLU A 1 355 ? -28 -19.766 2.055 1 95.56 355 GLU A C 1
ATOM 2695 O O . GLU A 1 355 ? -28.422 -19.469 3.174 1 95.56 355 GLU A O 1
ATOM 2700 N N . TRP A 1 356 ? -26.906 -20.5 1.821 1 96.06 356 TRP A N 1
ATOM 2701 C CA . TRP A 1 356 ? -26.188 -21.062 2.971 1 96.06 356 TRP A CA 1
ATOM 2702 C C . TRP A 1 356 ? -24.969 -20.219 3.318 1 96.06 356 TRP A C 1
ATOM 2704 O O . TRP A 1 356 ? -24.188 -20.578 4.199 1 96.06 356 TRP A O 1
ATOM 2714 N N . LEU A 1 357 ? -24.734 -19.094 2.623 1 97.38 357 LEU A N 1
ATOM 2715 C CA . LEU A 1 357 ? -23.609 -18.188 2.891 1 97.38 357 LEU A CA 1
ATOM 2716 C C . LEU A 1 357 ? -24.109 -16.844 3.424 1 97.38 357 LEU A C 1
ATOM 2718 O O . LEU A 1 357 ? -25.109 -16.312 2.945 1 97.38 357 LEU A O 1
ATOM 2722 N N . PRO A 1 358 ? -23.391 -16.344 4.438 1 96.12 358 PRO A N 1
ATOM 2723 C CA . PRO A 1 358 ? -23.75 -15 4.883 1 96.12 358 PRO A CA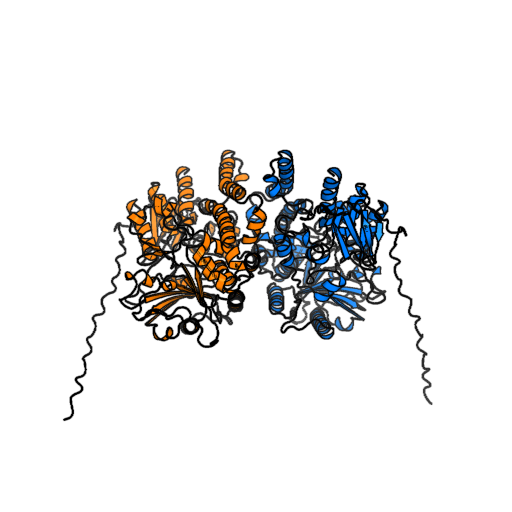 1
ATOM 2724 C C . PRO A 1 358 ? -23.594 -13.953 3.779 1 96.12 358 PRO A C 1
ATOM 2726 O O . PRO A 1 358 ? -22.656 -14.016 2.994 1 96.12 358 PRO A O 1
ATOM 2729 N N . GLU A 1 359 ? -24.5 -13.008 3.795 1 94.69 359 GLU A N 1
ATOM 2730 C CA . GLU A 1 359 ? -24.516 -11.969 2.764 1 94.69 359 GLU A CA 1
ATOM 2731 C C . GLU A 1 359 ? -23.219 -11.164 2.777 1 94.69 359 GLU A C 1
ATOM 2733 O O . GLU A 1 359 ? -22.656 -10.852 1.721 1 94.69 359 GLU A O 1
ATOM 2738 N N . ALA A 1 360 ? -22.75 -10.812 3.943 1 92.75 360 ALA A N 1
ATOM 2739 C CA . ALA A 1 360 ? -21.531 -10.023 4.07 1 92.75 360 ALA A CA 1
ATOM 2740 C C . ALA A 1 360 ? -20.328 -10.766 3.496 1 92.75 360 ALA A C 1
ATOM 2742 O O . ALA A 1 360 ? -19.453 -10.164 2.873 1 92.75 360 ALA A O 1
ATOM 2743 N N . PHE A 1 361 ? -20.328 -12.047 3.734 1 96 361 PHE A N 1
ATOM 2744 C CA . PHE A 1 361 ? -19.266 -12.883 3.195 1 96 361 PHE A CA 1
ATOM 2745 C C . PHE A 1 361 ? -19.312 -12.914 1.673 1 96 361 PHE A C 1
ATOM 2747 O O . PHE A 1 361 ? -18.297 -12.703 1.011 1 96 361 PHE A O 1
ATOM 2754 N N . THR A 1 362 ? -20.453 -13.133 1.112 1 97.5 362 THR A N 1
ATOM 2755 C CA . THR A 1 362 ? -20.625 -13.203 -0.333 1 97.5 362 THR A CA 1
ATOM 2756 C C . THR A 1 362 ? -20.25 -11.883 -0.994 1 97.5 362 THR A C 1
ATOM 2758 O O . THR A 1 362 ? -19.641 -11.867 -2.064 1 97.5 362 THR A O 1
ATOM 2761 N N . LYS A 1 363 ? -20.562 -10.852 -0.347 1 95.62 363 LYS A N 1
ATOM 2762 C CA . LYS A 1 363 ? -20.219 -9.531 -0.864 1 95.62 363 LYS A CA 1
ATOM 2763 C C . LYS A 1 363 ? -18.703 -9.336 -0.912 1 95.62 363 LYS A C 1
ATOM 2765 O O . LYS A 1 363 ? -18.172 -8.867 -1.915 1 95.62 363 LYS A O 1
ATOM 2770 N N . ARG A 1 364 ? -18.078 -9.727 0.125 1 96.25 364 ARG A N 1
ATOM 2771 C CA . ARG A 1 364 ? -16.625 -9.602 0.173 1 96.25 364 ARG A CA 1
ATOM 2772 C C . ARG A 1 364 ? -15.969 -10.445 -0.913 1 96.25 364 ARG A C 1
ATOM 2774 O O . ARG A 1 364 ? -15.016 -9.992 -1.564 1 96.25 364 ARG A O 1
ATOM 2781 N N . ILE A 1 365 ? -16.438 -11.625 -1.117 1 98.12 365 ILE A N 1
ATOM 2782 C CA . ILE A 1 365 ? -15.906 -12.531 -2.131 1 98.12 365 ILE A CA 1
ATOM 2783 C C . ILE A 1 365 ? -16.125 -11.93 -3.52 1 98.12 365 ILE A C 1
ATOM 2785 O O . ILE A 1 365 ? -15.227 -11.984 -4.371 1 98.12 365 ILE A O 1
ATOM 2789 N N . SER A 1 366 ? -17.25 -11.367 -3.723 1 97.38 366 SER A N 1
ATOM 2790 C CA . SER A 1 366 ? -17.578 -10.789 -5.023 1 97.38 366 SER A CA 1
ATOM 2791 C C . SER A 1 366 ? -16.703 -9.586 -5.328 1 97.38 366 SER A C 1
ATOM 2793 O O . SER A 1 366 ? -16.484 -9.25 -6.496 1 97.38 366 SER A O 1
ATOM 2795 N N . GLN A 1 367 ? -16.141 -8.969 -4.266 1 95.69 367 GLN A N 1
ATOM 2796 C CA . GLN A 1 367 ? -15.383 -7.73 -4.426 1 95.69 367 GLN A CA 1
ATOM 2797 C C . GLN A 1 367 ? -13.883 -7.992 -4.379 1 95.69 367 GLN A C 1
ATOM 2799 O O . GLN A 1 367 ? -13.086 -7.055 -4.348 1 95.69 367 GLN A O 1
ATOM 2804 N N . LEU A 1 368 ? -13.492 -9.203 -4.406 1 97.44 368 LEU A N 1
ATOM 2805 C CA . LEU A 1 368 ? -12.07 -9.531 -4.457 1 97.44 368 LEU A CA 1
ATOM 2806 C C . LEU A 1 368 ? -11.406 -8.914 -5.688 1 97.44 368 LEU A C 1
ATOM 2808 O O . LEU A 1 368 ? -12 -8.898 -6.77 1 97.44 368 LEU A O 1
ATOM 2812 N N . ASP A 1 369 ? -10.227 -8.328 -5.434 1 97.31 369 ASP A N 1
ATOM 2813 C CA . ASP A 1 369 ? -9.43 -7.883 -6.574 1 97.31 369 ASP A CA 1
ATOM 2814 C C . ASP A 1 369 ? -8.836 -9.07 -7.324 1 97.31 369 ASP A C 1
ATOM 2816 O O . ASP A 1 369 ? -7.98 -9.789 -6.789 1 97.31 369 ASP A O 1
ATOM 2820 N N . THR A 1 370 ? -9.266 -9.266 -8.547 1 97.75 370 THR A N 1
ATOM 2821 C CA . THR A 1 370 ? -8.781 -10.367 -9.367 1 97.75 370 THR A CA 1
ATOM 2822 C C . THR A 1 370 ? -8.117 -9.852 -10.641 1 97.75 370 THR A C 1
ATOM 2824 O O . THR A 1 370 ? -7.992 -10.586 -11.617 1 97.75 370 THR A O 1
ATOM 2827 N N . GLN A 1 371 ? -7.688 -8.625 -10.641 1 96 371 GLN A N 1
ATOM 2828 C CA . GLN A 1 371 ? -7.074 -8.055 -11.836 1 96 371 GLN A CA 1
ATOM 2829 C C . GLN A 1 371 ? -5.785 -8.789 -12.195 1 96 371 GLN A C 1
ATOM 2831 O O . GLN A 1 371 ? -5.008 -9.164 -11.312 1 96 371 GLN A O 1
ATOM 2836 N N . SER A 1 372 ? -5.66 -9.023 -13.461 1 95.19 372 SER A N 1
ATOM 2837 C CA . SER A 1 372 ? -4.469 -9.656 -14.008 1 95.19 372 SER A CA 1
ATOM 2838 C C . SER A 1 372 ? -3.824 -8.789 -15.086 1 95.19 372 SER A C 1
ATOM 2840 O O . SER A 1 372 ? -4.52 -8.156 -15.875 1 95.19 372 SER A O 1
ATOM 2842 N N . PRO A 1 373 ? -2.502 -8.758 -15.039 1 96.75 373 PRO A N 1
ATOM 2843 C CA . PRO A 1 373 ? -1.803 -8.031 -16.109 1 96.75 373 PRO A CA 1
ATOM 2844 C C . PRO A 1 373 ? -1.289 -8.961 -17.203 1 96.75 373 PRO A C 1
ATOM 2846 O O . PRO A 1 373 ? -0.623 -8.508 -18.141 1 96.75 373 PRO A O 1
ATOM 2849 N N . VAL A 1 374 ? -1.562 -10.219 -17.203 1 97.62 374 VAL A N 1
ATOM 2850 C CA . VAL A 1 374 ? -0.691 -11.195 -17.859 1 97.62 374 VAL A CA 1
ATOM 2851 C C . VAL A 1 374 ? -1.33 -11.656 -19.172 1 97.62 374 VAL A C 1
ATOM 2853 O O . VAL A 1 374 ? -2.527 -11.953 -19.219 1 97.62 374 VAL A O 1
ATOM 2856 N N . THR A 1 375 ? -0.557 -11.672 -20.156 1 98.69 375 THR A N 1
ATOM 2857 C CA . THR A 1 375 ? -0.806 -12.461 -21.359 1 98.69 375 THR A CA 1
ATOM 2858 C C . THR A 1 375 ? 0.308 -13.477 -21.578 1 98.69 375 THR A C 1
ATOM 2860 O O . THR A 1 375 ? 1.476 -13.109 -21.719 1 98.69 375 THR A O 1
ATOM 2863 N N . LYS A 1 376 ? -0.063 -14.719 -21.547 1 98.75 376 LYS A N 1
ATOM 2864 C CA . LYS A 1 376 ? 0.865 -15.812 -21.797 1 98.75 376 LYS A CA 1
ATOM 2865 C C . LYS A 1 376 ? 0.896 -16.188 -23.281 1 98.75 376 LYS A C 1
ATOM 2867 O O . LYS A 1 376 ? -0.154 -16.375 -23.891 1 98.75 376 LYS A O 1
ATOM 2872 N N . ILE A 1 377 ? 2.117 -16.188 -23.875 1 98.88 377 ILE A N 1
ATOM 2873 C CA . ILE A 1 377 ? 2.262 -16.594 -25.266 1 98.88 377 ILE A CA 1
ATOM 2874 C C . ILE A 1 377 ? 3.215 -17.781 -25.359 1 98.88 377 ILE A C 1
ATOM 2876 O O . ILE A 1 377 ? 4.359 -17.703 -24.922 1 98.88 377 ILE A O 1
ATOM 2880 N N . ASN A 1 378 ? 2.76 -18.859 -25.875 1 98.88 378 ASN A N 1
ATOM 2881 C CA . ASN A 1 378 ? 3.572 -20.031 -26.188 1 98.88 378 ASN A CA 1
ATOM 2882 C C . ASN A 1 378 ? 3.984 -20.047 -27.656 1 98.88 378 ASN A C 1
ATOM 2884 O O . ASN A 1 378 ? 3.133 -19.984 -28.547 1 98.88 378 ASN A O 1
ATOM 2888 N N . VAL A 1 379 ? 5.332 -20.172 -27.859 1 98.88 379 VAL A N 1
ATOM 2889 C CA . VAL A 1 379 ? 5.832 -19.984 -29.219 1 98.88 379 VAL A CA 1
ATOM 2890 C C . VAL A 1 379 ? 6.695 -21.172 -29.609 1 98.88 379 VAL A C 1
ATOM 2892 O O . VAL A 1 379 ? 7.551 -21.625 -28.844 1 98.88 379 VAL A O 1
ATOM 2895 N N . ALA A 1 380 ? 6.438 -21.766 -30.75 1 98.81 380 ALA A N 1
ATOM 2896 C CA . ALA A 1 380 ? 7.316 -22.734 -31.391 1 98.81 380 ALA A CA 1
ATOM 2897 C C . ALA A 1 380 ? 8.234 -22.062 -32.406 1 98.81 380 ALA A C 1
ATOM 2899 O O . ALA A 1 380 ? 7.781 -21.281 -33.219 1 98.81 380 ALA A O 1
ATOM 2900 N N . VAL A 1 381 ? 9.547 -22.328 -32.281 1 98.69 381 VAL A N 1
ATOM 2901 C CA . VAL A 1 381 ? 10.5 -21.719 -33.219 1 98.69 381 VAL A CA 1
ATOM 2902 C C . VAL A 1 381 ? 11.391 -22.797 -33.812 1 98.69 381 VAL A C 1
ATOM 2904 O O . VAL A 1 381 ? 11.578 -23.859 -33.219 1 98.69 381 VAL A O 1
ATOM 2907 N N . ASP A 1 382 ? 12.008 -22.5 -34.938 1 97.62 382 ASP A N 1
ATOM 2908 C CA . ASP A 1 382 ? 12.836 -23.484 -35.625 1 97.62 382 ASP A CA 1
ATOM 2909 C C . ASP A 1 382 ? 14.32 -23.219 -35.375 1 97.62 382 ASP A C 1
ATOM 2911 O O . ASP A 1 382 ? 15.172 -23.859 -36 1 97.62 382 ASP A O 1
ATOM 2915 N N . LYS A 1 383 ? 14.648 -22.297 -34.562 1 96.88 383 LYS A N 1
ATOM 2916 C CA . LYS A 1 383 ? 16.016 -22.047 -34.125 1 96.88 383 LYS A CA 1
ATOM 2917 C C . LYS A 1 383 ? 16.016 -21.203 -32.844 1 96.88 383 LYS A C 1
ATOM 2919 O O . LYS A 1 383 ? 15.008 -20.562 -32.5 1 96.88 383 LYS A O 1
ATOM 2924 N N . LEU A 1 384 ? 17.172 -21.219 -32.062 1 97.75 384 LEU A N 1
ATOM 2925 C CA . LEU A 1 384 ? 17.312 -20.422 -30.859 1 97.75 384 LEU A CA 1
ATOM 2926 C C . LEU A 1 384 ? 17.391 -18.938 -31.172 1 97.75 384 LEU A C 1
ATOM 2928 O O . LEU A 1 384 ? 17.984 -18.547 -32.188 1 97.75 384 LEU A O 1
ATOM 2932 N N . PRO A 1 385 ? 16.734 -18.047 -30.344 1 98.19 385 PRO A N 1
ATOM 2933 C CA . PRO A 1 385 ? 16.969 -16.625 -30.531 1 98.19 385 PRO A CA 1
ATOM 2934 C C . PRO A 1 385 ? 18.453 -16.25 -30.453 1 98.19 385 PRO A C 1
ATOM 2936 O O . PRO A 1 385 ? 19.172 -16.75 -29.594 1 98.19 385 PRO A O 1
ATOM 2939 N N . ASN A 1 386 ? 18.859 -15.461 -31.406 1 97.81 386 ASN A N 1
ATOM 2940 C CA . ASN A 1 386 ? 20.234 -14.969 -31.453 1 97.81 386 ASN A CA 1
ATOM 2941 C C . ASN A 1 386 ? 20.344 -13.555 -30.891 1 97.81 386 ASN A C 1
ATOM 2943 O O . ASN A 1 386 ? 20.25 -12.57 -31.625 1 97.81 386 ASN A O 1
ATOM 2947 N N . PHE A 1 387 ? 20.672 -13.453 -29.609 1 97.69 387 PHE A N 1
ATOM 2948 C CA . PHE A 1 387 ? 20.688 -12.156 -28.953 1 97.69 387 PHE A CA 1
ATOM 2949 C C . PHE A 1 387 ? 21.922 -11.359 -29.328 1 97.69 387 PHE A C 1
ATOM 2951 O O . PHE A 1 387 ? 23.031 -11.898 -29.328 1 97.69 387 PHE A O 1
ATOM 2958 N N . LEU A 1 388 ? 21.734 -10.102 -29.547 1 96.12 388 LEU A N 1
ATOM 2959 C CA . LEU A 1 388 ? 22.859 -9.219 -29.891 1 96.12 388 LEU A CA 1
ATOM 2960 C C . LEU A 1 388 ? 23.859 -9.172 -28.734 1 96.12 388 LEU A C 1
ATOM 2962 O O . LEU A 1 388 ? 25.078 -9.133 -28.969 1 96.12 388 LEU A O 1
ATOM 2966 N N . ALA A 1 389 ? 23.438 -9.234 -27.484 1 96.25 389 ALA A N 1
ATOM 2967 C CA . ALA A 1 389 ? 24.281 -9.117 -26.312 1 96.25 389 ALA A CA 1
ATOM 2968 C C . ALA A 1 389 ? 25.062 -10.406 -26.047 1 96.25 389 ALA A C 1
ATOM 2970 O O . ALA A 1 389 ? 26.062 -10.406 -25.344 1 96.25 389 ALA A O 1
ATOM 2971 N N . ALA A 1 390 ? 24.609 -11.492 -26.578 1 96.56 390 ALA A N 1
ATOM 2972 C CA . ALA A 1 390 ? 25.219 -12.812 -26.453 1 96.56 390 ALA A CA 1
ATOM 2973 C C . ALA A 1 390 ? 24.906 -13.68 -27.672 1 96.56 390 ALA A C 1
ATOM 2975 O O . ALA A 1 390 ? 24.062 -14.578 -27.609 1 96.56 390 ALA A O 1
ATOM 2976 N N . PRO A 1 391 ? 25.703 -13.555 -28.656 1 95.38 391 PRO A N 1
ATOM 2977 C CA . PRO A 1 391 ? 25.391 -14.227 -29.922 1 95.38 391 PRO A CA 1
ATOM 2978 C C . PRO A 1 391 ? 25.5 -15.742 -29.828 1 95.38 391 PRO A C 1
ATOM 2980 O O . PRO A 1 391 ? 26.297 -16.266 -29.047 1 95.38 391 PRO A O 1
ATOM 2983 N N . ASN A 1 392 ? 24.688 -16.422 -30.672 1 95.19 392 ASN A N 1
ATOM 2984 C CA . ASN A 1 392 ? 24.625 -17.875 -30.672 1 95.19 392 ASN A CA 1
ATOM 2985 C C . ASN A 1 392 ? 25.953 -18.5 -31.125 1 95.19 392 ASN A C 1
ATOM 2987 O O . ASN A 1 392 ? 26.719 -17.859 -31.844 1 95.19 392 ASN A O 1
ATOM 2991 N N . ALA A 1 393 ? 26.062 -19.719 -30.688 1 90.69 393 ALA A N 1
ATOM 2992 C CA . ALA A 1 393 ? 27.156 -20.531 -31.234 1 90.69 393 ALA A CA 1
ATOM 2993 C C . ALA A 1 393 ? 26.875 -20.922 -32.688 1 90.69 393 ALA A C 1
ATOM 2995 O O . ALA A 1 393 ? 25.719 -21.016 -33.094 1 90.69 393 ALA A O 1
ATOM 2996 N N . PRO A 1 394 ? 27.984 -21.156 -33.469 1 88.12 394 PRO A N 1
ATOM 2997 C CA . PRO A 1 394 ? 27.797 -21.484 -34.906 1 88.12 394 PRO A CA 1
ATOM 2998 C C . PRO A 1 394 ? 26.953 -22.734 -35.125 1 88.12 394 PRO A C 1
ATOM 3000 O O . PRO A 1 394 ? 26.172 -22.781 -36.062 1 88.12 394 PRO A O 1
ATOM 3003 N N . LYS A 1 395 ? 27 -23.703 -34.312 1 87.31 395 LYS A N 1
ATOM 3004 C CA . LYS A 1 395 ? 26.266 -24.953 -34.5 1 87.31 395 LYS A CA 1
ATOM 3005 C C . LYS A 1 395 ? 24.859 -24.875 -33.906 1 87.31 395 LYS A C 1
ATOM 3007 O O . LYS A 1 395 ? 24.094 -25.828 -34 1 87.31 395 LYS A O 1
ATOM 3012 N N . GLY A 1 396 ? 24.562 -23.828 -33.375 1 88.38 396 GLY A N 1
ATOM 3013 C CA . GLY A 1 396 ? 23.203 -23.594 -32.906 1 88.38 396 GLY A CA 1
ATOM 3014 C C . GLY A 1 396 ? 22.922 -24.234 -31.547 1 88.38 396 GLY A C 1
ATOM 3015 O O . GLY A 1 396 ? 21.766 -24.359 -31.141 1 88.38 396 GLY A O 1
ATOM 3016 N N . GLN A 1 397 ? 23.875 -24.641 -30.875 1 92.94 397 GLN A N 1
ATOM 3017 C CA . GLN A 1 397 ? 23.703 -25.234 -29.547 1 92.94 397 GLN A CA 1
ATOM 3018 C C . GLN A 1 397 ? 23.359 -24.188 -28.516 1 92.94 397 GLN A C 1
ATOM 3020 O O . GLN A 1 397 ? 23.828 -23.047 -28.594 1 92.94 397 GLN A O 1
ATOM 3025 N N . PRO A 1 398 ? 22.5 -24.594 -27.562 1 96.62 398 PRO A N 1
ATOM 3026 C CA . PRO A 1 398 ? 22.156 -23.641 -26.516 1 96.62 398 PRO A CA 1
ATOM 3027 C C . PRO A 1 398 ? 23.375 -23.188 -25.703 1 96.62 398 PRO A C 1
ATOM 3029 O O . PRO A 1 398 ? 24.266 -24 -25.422 1 96.62 398 PRO A O 1
ATOM 3032 N N . LEU A 1 399 ? 23.422 -21.969 -25.438 1 97.12 399 LEU A N 1
ATOM 3033 C CA . LEU A 1 399 ? 24.422 -21.375 -24.562 1 97.12 399 LEU A CA 1
ATOM 3034 C C . LEU A 1 399 ? 23.844 -21.078 -23.188 1 97.12 399 LEU A C 1
ATOM 3036 O O . LEU A 1 399 ? 22.625 -21.141 -23 1 97.12 399 LEU A O 1
ATOM 3040 N N . PRO A 1 400 ? 24.609 -20.75 -22.172 1 96.44 400 PRO A N 1
ATOM 3041 C CA . PRO A 1 400 ? 24.156 -20.609 -20.797 1 96.44 400 PRO A CA 1
ATOM 3042 C C . PRO A 1 400 ? 23.016 -19.609 -20.641 1 96.44 400 PRO A C 1
ATOM 3044 O O . PRO A 1 400 ? 22.094 -19.828 -19.859 1 96.44 400 PRO A O 1
ATOM 3047 N N . HIS A 1 401 ? 23.047 -18.531 -21.391 1 97.94 401 HIS A N 1
ATOM 3048 C CA . HIS A 1 401 ? 22.016 -17.516 -21.234 1 97.94 401 HIS A CA 1
ATOM 3049 C C . HIS A 1 401 ? 20.656 -18.016 -21.734 1 97.94 401 HIS A C 1
ATOM 3051 O O . HIS A 1 401 ? 19.609 -17.5 -21.328 1 97.94 401 HIS A O 1
ATOM 3057 N N . HIS A 1 402 ? 20.641 -19.047 -22.562 1 98.19 402 HIS A N 1
ATOM 3058 C CA . HIS A 1 402 ? 19.391 -19.547 -23.125 1 98.19 402 HIS A CA 1
ATOM 3059 C C . HIS A 1 402 ? 18.562 -20.266 -22.078 1 98.19 402 HIS A C 1
ATOM 3061 O O . HIS A 1 402 ? 17.344 -20.375 -22.203 1 98.19 402 HIS A O 1
ATOM 3067 N N . GLN A 1 403 ? 19.141 -20.781 -21.031 1 97.5 403 GLN A N 1
ATOM 3068 C CA . GLN A 1 403 ? 18.422 -21.547 -20.016 1 97.5 403 GLN A CA 1
ATOM 3069 C C . GLN A 1 403 ? 17.812 -20.625 -18.969 1 97.5 403 GLN A C 1
ATOM 3071 O O . GLN A 1 403 ? 17.062 -21.094 -18.094 1 97.5 403 GLN A O 1
ATOM 3076 N N . CYS A 1 404 ? 18.016 -19.344 -19.062 1 97.88 404 CYS A N 1
ATOM 3077 C CA . CYS A 1 404 ? 17.672 -18.359 -18.047 1 97.88 404 CYS A CA 1
ATOM 3078 C C . CYS A 1 404 ? 16.234 -17.875 -18.219 1 97.88 404 CYS A C 1
ATOM 3080 O O . CYS A 1 404 ? 15.594 -18.188 -19.234 1 97.88 404 CYS A O 1
ATOM 3082 N N . SER A 1 405 ? 15.703 -17.219 -17.125 1 97.56 405 SER A N 1
ATOM 3083 C CA . SER A 1 405 ? 14.664 -16.219 -17.359 1 97.56 405 SER A CA 1
ATOM 3084 C C . SER A 1 405 ? 15.234 -14.992 -18.047 1 97.56 405 SER A C 1
ATOM 3086 O O . SER A 1 405 ? 16.031 -14.258 -17.469 1 97.56 405 SER A O 1
ATOM 3088 N N . ILE A 1 406 ? 14.875 -14.844 -19.297 1 98.75 406 ILE A N 1
ATOM 3089 C CA . ILE A 1 406 ? 15.375 -13.727 -20.094 1 98.75 406 ILE A CA 1
ATOM 3090 C C . ILE A 1 406 ? 14.406 -12.547 -19.984 1 98.75 406 ILE A C 1
ATOM 3092 O O . ILE A 1 406 ? 13.234 -12.656 -20.359 1 98.75 406 ILE A O 1
ATOM 3096 N N . HIS A 1 407 ? 14.922 -11.445 -19.469 1 98.69 407 HIS A N 1
ATOM 3097 C CA . HIS A 1 407 ? 14.094 -10.266 -19.219 1 98.69 407 HIS A CA 1
ATOM 3098 C C . HIS A 1 407 ? 14.281 -9.219 -20.312 1 98.69 407 HIS A C 1
ATOM 3100 O O . HIS A 1 407 ? 15.367 -8.648 -20.453 1 98.69 407 HIS A O 1
ATOM 3106 N N . LEU A 1 408 ? 13.227 -9.031 -21.094 1 98.75 408 LEU A N 1
ATOM 3107 C CA . LEU A 1 408 ? 13.25 -8.023 -22.156 1 98.75 408 LEU A CA 1
ATOM 3108 C C . LEU A 1 408 ? 12.352 -6.844 -21.797 1 98.75 408 LEU A C 1
ATOM 3110 O O . LEU A 1 408 ? 11.305 -7.023 -21.172 1 98.75 408 LEU A O 1
ATOM 3114 N N . ASN A 1 409 ? 12.688 -5.664 -22.234 1 98.5 409 ASN A N 1
ATOM 3115 C CA . ASN A 1 409 ? 12.023 -4.422 -21.844 1 98.5 409 ASN A CA 1
ATOM 3116 C C . ASN A 1 409 ? 12.047 -4.215 -20.328 1 98.5 409 ASN A C 1
ATOM 3118 O O . ASN A 1 409 ? 11.078 -3.719 -19.75 1 98.5 409 ASN A O 1
ATOM 3122 N N . CYS A 1 410 ? 13.148 -4.727 -19.656 1 98.25 410 CYS A N 1
ATOM 3123 C CA . CYS A 1 410 ? 13.258 -4.684 -18.203 1 98.25 410 CYS A CA 1
ATOM 3124 C C . CYS A 1 410 ? 14.594 -4.086 -17.781 1 98.25 410 CYS A C 1
ATOM 3126 O O . CYS A 1 410 ? 15.164 -4.5 -16.766 1 98.25 410 CYS A O 1
ATOM 3128 N N . GLU A 1 411 ? 15.164 -3.213 -18.531 1 96.62 411 GLU A N 1
ATOM 3129 C CA . GLU A 1 411 ? 16.5 -2.695 -18.234 1 96.62 411 GLU A CA 1
ATOM 3130 C C . GLU A 1 411 ? 16.422 -1.371 -17.484 1 96.62 411 GLU A C 1
ATOM 3132 O O . GLU A 1 411 ? 17.453 -0.821 -17.078 1 96.62 411 GLU A O 1
ATOM 3137 N N . ASN A 1 412 ? 15.172 -0.888 -17.359 1 97.44 412 ASN A N 1
ATOM 3138 C CA . ASN A 1 412 ? 14.906 0.346 -16.625 1 97.44 412 ASN A CA 1
ATOM 3139 C C . ASN A 1 412 ? 13.562 0.287 -15.906 1 97.44 412 ASN A C 1
ATOM 3141 O O . ASN A 1 412 ? 12.555 -0.098 -16.5 1 97.44 412 ASN A O 1
ATOM 3145 N N . THR A 1 413 ? 13.586 0.728 -14.586 1 98.06 413 THR A N 1
ATOM 3146 C CA . THR A 1 413 ? 12.367 0.641 -13.789 1 98.06 413 THR A CA 1
ATOM 3147 C C . THR A 1 413 ? 11.273 1.521 -14.375 1 98.06 413 THR A C 1
ATOM 3149 O O . THR A 1 413 ? 10.086 1.226 -14.227 1 98.06 413 THR A O 1
ATOM 3152 N N . LEU A 1 414 ? 11.602 2.566 -15.086 1 96.44 414 LEU A N 1
ATOM 3153 C CA . LEU A 1 414 ? 10.617 3.457 -15.703 1 96.44 414 LEU A CA 1
ATOM 3154 C C . LEU A 1 414 ? 9.867 2.744 -16.812 1 96.44 414 LEU A C 1
ATOM 3156 O O . LEU A 1 414 ? 8.688 3.021 -17.047 1 96.44 414 LEU A O 1
ATOM 3160 N N . LEU A 1 415 ? 10.547 1.78 -17.484 1 97.56 415 LEU A N 1
ATOM 3161 C CA . LEU A 1 415 ? 9.883 0.99 -18.516 1 97.56 415 LEU A CA 1
ATOM 3162 C C . LEU A 1 415 ? 8.773 0.134 -17.922 1 97.56 415 LEU A C 1
ATOM 3164 O O . LEU A 1 415 ? 7.684 0.038 -18.484 1 97.56 415 LEU A O 1
ATOM 3168 N N . LEU A 1 416 ? 9.062 -0.421 -16.797 1 98.31 416 LEU A N 1
ATOM 3169 C CA . LEU A 1 416 ? 8.078 -1.241 -16.109 1 98.31 416 LEU A CA 1
ATOM 3170 C C . LEU A 1 416 ? 6.875 -0.403 -15.68 1 98.31 416 LEU A C 1
ATOM 3172 O O . LEU A 1 416 ? 5.727 -0.821 -15.852 1 98.31 416 LEU A O 1
ATOM 3176 N N . HIS A 1 417 ? 7.176 0.767 -15.18 1 97.5 417 HIS A N 1
ATOM 3177 C CA . HIS A 1 417 ? 6.125 1.669 -14.727 1 97.5 417 HIS A CA 1
ATOM 3178 C C . HIS A 1 417 ? 5.258 2.137 -15.891 1 97.5 417 HIS A C 1
ATOM 3180 O O . HIS A 1 417 ? 4.027 2.174 -15.773 1 97.5 417 HIS A O 1
ATOM 3186 N N . GLN A 1 418 ? 5.871 2.49 -17 1 96.81 418 GLN A N 1
ATOM 3187 C CA . GLN A 1 418 ? 5.133 2.955 -18.156 1 96.81 418 GLN A CA 1
ATOM 3188 C C . GLN A 1 418 ? 4.227 1.857 -18.719 1 96.81 418 GLN A C 1
ATOM 3190 O O . GLN A 1 418 ? 3.102 2.129 -19.141 1 96.81 418 GLN A O 1
ATOM 3195 N N . ALA A 1 419 ? 4.742 0.656 -18.734 1 98.38 419 ALA A N 1
ATOM 3196 C CA . ALA A 1 419 ? 3.93 -0.473 -19.188 1 98.38 419 ALA A CA 1
ATOM 3197 C C . ALA A 1 419 ? 2.688 -0.632 -18.312 1 98.38 419 ALA A C 1
ATOM 3199 O O . ALA A 1 419 ? 1.589 -0.865 -18.812 1 98.38 419 ALA A O 1
ATOM 3200 N N . PHE A 1 420 ? 2.842 -0.454 -17.047 1 97.75 420 PHE A N 1
ATOM 3201 C CA . PHE A 1 420 ? 1.736 -0.524 -16.094 1 97.75 420 PHE A CA 1
ATOM 3202 C C . PHE A 1 420 ? 0.718 0.576 -16.375 1 97.75 420 PHE A C 1
ATOM 3204 O O . PHE A 1 420 ? -0.489 0.322 -16.391 1 97.75 420 PHE A O 1
ATOM 3211 N N . GLU A 1 421 ? 1.202 1.77 -16.578 1 95 421 GLU A N 1
ATOM 3212 C CA . GLU A 1 421 ? 0.332 2.916 -16.812 1 95 421 GLU A CA 1
ATOM 3213 C C . GLU A 1 421 ? -0.497 2.719 -18.078 1 95 421 GLU A C 1
ATOM 3215 O O . GLU A 1 421 ? -1.673 3.088 -18.125 1 95 421 GLU A O 1
ATOM 3220 N N . ASP A 1 422 ? 0.086 2.121 -19.094 1 96.38 422 ASP A N 1
ATOM 3221 C CA . ASP A 1 422 ? -0.658 1.815 -20.312 1 96.38 422 ASP A CA 1
ATOM 3222 C C . ASP A 1 422 ? -1.883 0.957 -20 1 96.38 422 ASP A C 1
ATOM 3224 O O . ASP A 1 422 ? -2.994 1.278 -20.422 1 96.38 422 ASP A O 1
ATOM 3228 N N . ALA A 1 423 ? -1.639 -0.06 -19.312 1 96.75 423 ALA A N 1
ATOM 3229 C CA . ALA A 1 423 ? -2.699 -1.024 -19.016 1 96.75 423 ALA A CA 1
ATOM 3230 C C . ALA A 1 423 ? -3.791 -0.401 -18.156 1 96.75 423 ALA A C 1
ATOM 3232 O O . ALA A 1 423 ? -4.973 -0.719 -18.312 1 96.75 423 ALA A O 1
ATOM 3233 N N . LYS A 1 424 ? -3.402 0.445 -17.219 1 92.56 424 LYS A N 1
ATOM 3234 C CA . LYS A 1 424 ? -4.379 1.133 -16.375 1 92.56 424 LYS A CA 1
ATOM 3235 C C . LYS A 1 424 ? -5.281 2.037 -17.219 1 92.56 424 LYS A C 1
ATOM 3237 O O . LYS A 1 424 ? -6.434 2.273 -16.859 1 92.56 424 LYS A O 1
ATOM 3242 N N . GLY A 1 425 ? -4.727 2.461 -18.297 1 90.88 425 GLY A N 1
ATOM 3243 C CA . GLY A 1 425 ? -5.508 3.275 -19.219 1 90.88 425 GLY A CA 1
ATOM 3244 C C . GLY A 1 425 ? -6.344 2.453 -20.188 1 90.88 425 GLY A C 1
ATOM 3245 O O . GLY A 1 425 ? -7.023 3.008 -21.047 1 90.88 425 GLY A O 1
ATOM 3246 N N . GLY A 1 426 ? -6.258 1.146 -20.094 1 94.19 426 GLY A N 1
ATOM 3247 C CA . GLY A 1 426 ? -7.051 0.262 -20.938 1 94.19 426 GLY A CA 1
ATOM 3248 C C . GLY A 1 426 ? -6.34 -0.154 -22.203 1 94.19 426 GLY A C 1
ATOM 3249 O O . GLY A 1 426 ? -6.957 -0.703 -23.125 1 94.19 426 GLY A O 1
ATOM 3250 N N . LEU A 1 427 ? -5.07 0.143 -22.25 1 96.19 427 LEU A N 1
ATOM 3251 C CA . LEU A 1 427 ? -4.293 -0.209 -23.422 1 96.19 427 LEU A CA 1
ATOM 3252 C C . LEU A 1 427 ? -3.268 -1.288 -23.109 1 96.19 427 LEU A C 1
ATOM 3254 O O . LEU A 1 427 ? -2.66 -1.271 -22.031 1 96.19 427 LEU A O 1
ATOM 3258 N N . PRO A 1 428 ? -3.148 -2.279 -24.047 1 97.06 428 PRO A N 1
ATOM 3259 C CA . PRO A 1 428 ? -1.966 -3.125 -23.875 1 97.06 428 PRO A CA 1
ATOM 3260 C C . PRO A 1 428 ? -0.66 -2.336 -23.938 1 97.06 428 PRO A C 1
ATOM 3262 O O . PRO A 1 428 ? -0.545 -1.386 -24.719 1 97.06 428 PRO A O 1
ATOM 3265 N N . SER A 1 429 ? 0.277 -2.725 -23.125 1 96.62 429 SER A N 1
ATOM 3266 C CA . SER A 1 429 ? 1.542 -2.002 -23.031 1 96.62 429 SER A CA 1
ATOM 3267 C C . SER A 1 429 ? 2.193 -1.868 -24.406 1 96.62 429 SER A C 1
ATOM 3269 O O . SER A 1 429 ? 2.23 -2.828 -25.188 1 96.62 429 SER A O 1
ATOM 3271 N N . CYS A 1 430 ? 2.705 -0.693 -24.656 1 95.12 430 CYS A N 1
ATOM 3272 C CA . CYS A 1 430 ? 3.445 -0.46 -25.891 1 95.12 430 CYS A CA 1
ATOM 3273 C C . CYS A 1 430 ? 4.777 -1.197 -25.875 1 95.12 430 CYS A C 1
ATOM 3275 O O . CYS A 1 430 ? 5.219 -1.715 -26.906 1 95.12 430 CYS A O 1
ATOM 3277 N N . ARG A 1 431 ? 5.395 -1.183 -24.828 1 97.69 431 ARG A N 1
ATOM 3278 C CA . ARG A 1 431 ? 6.598 -1.957 -24.547 1 97.69 431 ARG A CA 1
ATOM 3279 C C . ARG A 1 431 ? 6.391 -2.869 -23.344 1 97.69 431 ARG A C 1
ATOM 3281 O O . ARG A 1 431 ? 6.836 -2.557 -22.234 1 97.69 431 ARG A O 1
ATOM 3288 N N . PRO A 1 432 ? 5.855 -3.996 -23.625 1 98.56 432 PRO A N 1
ATOM 3289 C CA . PRO A 1 432 ? 5.484 -4.875 -22.516 1 98.56 432 PRO A CA 1
ATOM 3290 C C . PRO A 1 432 ? 6.699 -5.469 -21.797 1 98.56 432 PRO A C 1
ATOM 3292 O O . PRO A 1 432 ? 7.742 -5.68 -22.422 1 98.56 432 PRO A O 1
ATOM 3295 N N . MET A 1 433 ? 6.574 -5.641 -20.484 1 98.69 433 MET A N 1
ATOM 3296 C CA . MET A 1 433 ? 7.504 -6.488 -19.75 1 98.69 433 MET A CA 1
ATOM 3297 C C . MET A 1 433 ? 7.449 -7.926 -20.266 1 98.69 433 MET A C 1
ATOM 3299 O O . MET A 1 433 ? 6.371 -8.508 -20.359 1 98.69 433 MET A O 1
ATOM 3303 N N . ILE A 1 434 ? 8.609 -8.492 -20.609 1 98.81 434 ILE A N 1
ATOM 3304 C CA . ILE A 1 434 ? 8.633 -9.836 -21.188 1 98.81 434 ILE A CA 1
ATOM 3305 C C . ILE A 1 434 ? 9.602 -10.719 -20.422 1 98.81 434 ILE A C 1
ATOM 3307 O O . ILE A 1 434 ? 10.781 -10.375 -20.266 1 98.81 434 ILE A O 1
ATOM 3311 N N . GLU A 1 435 ? 9.156 -11.734 -19.875 1 98.62 435 GLU A N 1
ATOM 3312 C CA . GLU A 1 435 ? 10.008 -12.836 -19.438 1 98.62 435 GLU A CA 1
ATOM 3313 C C . GLU A 1 435 ? 9.953 -14 -20.422 1 98.62 435 GLU A C 1
ATOM 3315 O O . GLU A 1 435 ? 8.891 -14.578 -20.656 1 98.62 435 GLU A O 1
ATOM 3320 N N . LEU A 1 436 ? 11.07 -14.234 -21 1 98.88 436 LEU A N 1
ATOM 3321 C CA . LEU A 1 436 ? 11.219 -15.258 -22.031 1 98.88 436 LEU A CA 1
ATOM 3322 C C . LEU A 1 436 ? 12.008 -16.453 -21.5 1 98.88 436 LEU A C 1
ATOM 3324 O O . LEU A 1 436 ? 13.125 -16.281 -21 1 98.88 436 LEU A O 1
ATOM 3328 N N . CYS A 1 437 ? 11.383 -17.641 -21.562 1 98.75 437 CYS A N 1
ATOM 3329 C CA . CYS A 1 437 ? 12.062 -18.859 -21.141 1 98.75 437 CYS A CA 1
ATOM 3330 C C . CYS A 1 437 ? 12.07 -19.891 -22.25 1 98.75 437 CYS A C 1
ATOM 3332 O O . CYS A 1 437 ? 11.102 -20 -23.016 1 98.75 437 CYS A O 1
ATOM 3334 N N . ILE A 1 438 ? 13.18 -20.641 -22.344 1 98.69 438 ILE A N 1
ATOM 3335 C CA . ILE A 1 438 ? 13.344 -21.672 -23.375 1 98.69 438 ILE A CA 1
ATOM 3336 C C . ILE A 1 438 ? 13.633 -23.016 -22.719 1 98.69 438 ILE A C 1
ATOM 3338 O O . ILE A 1 438 ? 14.734 -23.547 -22.828 1 98.69 438 ILE A O 1
ATOM 3342 N N . PRO A 1 439 ? 12.586 -23.609 -22.234 1 98.44 439 PRO A N 1
ATOM 3343 C CA . PRO A 1 439 ? 12.828 -24.859 -21.5 1 98.44 439 PRO A CA 1
ATOM 3344 C C . PRO A 1 439 ? 13.461 -25.938 -22.375 1 98.44 439 PRO A C 1
ATOM 3346 O O . PRO A 1 439 ? 14.195 -26.797 -21.859 1 98.44 439 PRO A O 1
ATOM 3349 N N . SER A 1 440 ? 13.305 -25.938 -23.641 1 98.19 440 SER A N 1
ATOM 3350 C CA . SER A 1 440 ? 13.852 -26.938 -24.547 1 98.19 440 SER A CA 1
ATOM 3351 C C . SER A 1 440 ? 15.367 -26.797 -24.672 1 98.19 440 SER A C 1
ATOM 3353 O O . SER A 1 440 ? 16.031 -27.672 -25.203 1 98.19 440 SER A O 1
ATOM 3355 N N . SER A 1 441 ? 15.906 -25.703 -24.172 1 97.62 441 SER A N 1
ATOM 3356 C CA . SER A 1 441 ? 17.359 -25.562 -24.141 1 97.62 441 SER A CA 1
ATOM 3357 C C . SER A 1 441 ? 17.984 -26.609 -23.219 1 97.62 441 SER A C 1
ATOM 3359 O O . SER A 1 441 ? 19.156 -26.969 -23.406 1 97.62 441 SER A O 1
ATOM 3361 N N . LEU A 1 442 ? 17.219 -27.094 -22.266 1 97.38 442 LEU A N 1
ATOM 3362 C CA . LEU A 1 442 ? 17.719 -28.094 -21.344 1 97.38 442 LEU A CA 1
ATOM 3363 C C . LEU A 1 442 ? 16.984 -29.422 -21.516 1 97.38 442 LEU A C 1
ATOM 3365 O O . LEU A 1 442 ? 17.516 -30.484 -21.156 1 97.38 442 LEU A O 1
ATOM 3369 N N . ASP A 1 443 ? 15.781 -29.375 -22.016 1 97.88 443 ASP A N 1
ATOM 3370 C CA . ASP A 1 443 ? 14.938 -30.562 -22.125 1 97.88 443 ASP A CA 1
ATOM 3371 C C . ASP A 1 443 ? 14.578 -30.844 -23.594 1 97.88 443 ASP A C 1
ATOM 3373 O O . ASP A 1 443 ? 13.594 -30.312 -24.109 1 97.88 443 ASP A O 1
ATOM 3377 N N . SER A 1 444 ? 15.188 -31.781 -24.172 1 95.19 444 SER A N 1
ATOM 3378 C CA . SER A 1 444 ? 15.047 -32.062 -25.594 1 95.19 444 SER A CA 1
ATOM 3379 C C . SER A 1 444 ? 13.734 -32.781 -25.891 1 95.19 444 SER A C 1
ATOM 3381 O O . SER A 1 444 ? 13.328 -32.875 -27.047 1 95.19 444 SER A O 1
ATOM 3383 N N . THR A 1 445 ? 13.023 -33.125 -24.891 1 95.06 445 THR A N 1
ATOM 3384 C CA . THR A 1 445 ? 11.789 -33.875 -25.109 1 95.06 445 THR A CA 1
ATOM 3385 C C . THR A 1 445 ? 10.648 -32.938 -25.484 1 95.06 445 THR A C 1
ATOM 3387 O O . THR A 1 445 ? 9.586 -33.375 -25.922 1 95.06 445 THR A O 1
ATOM 3390 N N . LEU A 1 446 ? 10.82 -31.672 -25.438 1 98.38 446 LEU A N 1
ATOM 3391 C CA . LEU A 1 446 ? 9.727 -30.719 -25.531 1 98.38 446 LEU A CA 1
ATOM 3392 C C . LEU A 1 446 ? 9.531 -30.266 -26.969 1 98.38 446 LEU A C 1
ATOM 3394 O O . LEU A 1 446 ? 8.492 -29.688 -27.312 1 98.38 446 LEU A O 1
ATOM 3398 N N . ALA A 1 447 ? 10.547 -30.469 -27.812 1 98 447 ALA A N 1
ATOM 3399 C CA . ALA A 1 447 ? 10.469 -30 -29.188 1 98 447 ALA A CA 1
ATOM 3400 C C . ALA A 1 447 ? 11.203 -30.938 -30.141 1 98 447 ALA A C 1
ATOM 3402 O O . ALA A 1 447 ? 12.07 -31.703 -29.719 1 98 447 ALA A O 1
ATOM 3403 N N . PRO A 1 448 ? 10.852 -30.938 -31.438 1 96.94 448 PRO A N 1
ATOM 3404 C CA . PRO A 1 448 ? 11.641 -31.703 -32.406 1 96.94 448 PRO A CA 1
ATOM 3405 C C . PRO A 1 448 ? 13.102 -31.25 -32.469 1 96.94 448 PRO A C 1
ATOM 3407 O O . PRO A 1 448 ? 13.422 -30.125 -32.062 1 96.94 448 PRO A O 1
ATOM 3410 N N . PRO A 1 449 ? 13.977 -32.156 -32.969 1 94.88 449 PRO A N 1
ATOM 3411 C CA . PRO A 1 449 ? 15.383 -31.781 -33.062 1 94.88 449 PRO A CA 1
ATOM 3412 C C . PRO A 1 449 ? 15.586 -30.5 -33.875 1 94.88 449 PRO A C 1
ATOM 3414 O O . PRO A 1 449 ? 14.992 -30.344 -34.938 1 94.88 449 PRO A O 1
ATOM 3417 N N . GLY A 1 450 ? 16.328 -29.641 -33.281 1 92.94 450 GLY A N 1
ATOM 3418 C CA . GLY A 1 450 ? 16.656 -28.391 -33.969 1 92.94 450 GLY A CA 1
ATOM 3419 C C . GLY A 1 450 ? 15.641 -27.297 -33.688 1 92.94 450 GLY A C 1
ATOM 3420 O O . GLY A 1 450 ? 15.891 -26.125 -34 1 92.94 450 GLY A O 1
ATOM 3421 N N . CYS A 1 451 ? 14.5 -27.641 -33.094 1 97.31 451 CYS A N 1
ATOM 3422 C CA . CYS A 1 451 ? 13.461 -26.672 -32.781 1 97.31 451 CYS A CA 1
ATOM 3423 C C . CYS A 1 451 ? 13.414 -26.406 -31.281 1 97.31 451 CYS A C 1
ATOM 3425 O O . CYS A 1 451 ? 14.148 -27.031 -30.516 1 97.31 451 CYS A O 1
ATOM 3427 N N . HIS A 1 452 ? 12.617 -25.375 -30.938 1 98.38 452 HIS A N 1
ATOM 3428 C CA . HIS A 1 452 ? 12.555 -25 -29.531 1 98.38 452 HIS A CA 1
ATOM 3429 C C . HIS A 1 452 ? 11.164 -24.484 -29.156 1 98.38 452 HIS A C 1
ATOM 3431 O O . HIS A 1 452 ? 10.43 -23.984 -30.016 1 98.38 452 HIS A O 1
ATOM 3437 N N . VAL A 1 453 ? 10.781 -24.719 -27.938 1 98.62 453 VAL A N 1
ATOM 3438 C CA . VAL A 1 453 ? 9.594 -24.094 -27.359 1 98.62 453 VAL A CA 1
ATOM 3439 C C . VAL A 1 453 ? 9.992 -22.891 -26.516 1 98.62 453 VAL A C 1
ATOM 3441 O O . VAL A 1 453 ? 10.969 -22.938 -25.781 1 98.62 453 VAL A O 1
ATOM 3444 N N . ILE A 1 454 ? 9.273 -21.797 -26.656 1 98.75 454 ILE A N 1
ATOM 3445 C CA . ILE A 1 454 ? 9.523 -20.562 -25.906 1 98.75 454 ILE A CA 1
ATOM 3446 C C . ILE A 1 454 ? 8.258 -20.172 -25.141 1 98.75 454 ILE A C 1
ATOM 3448 O O . ILE A 1 454 ? 7.168 -20.141 -25.703 1 98.75 454 ILE A O 1
ATOM 3452 N N . SER A 1 455 ? 8.422 -20 -23.844 1 98.69 455 SER A N 1
ATOM 3453 C CA . SER A 1 455 ? 7.371 -19.453 -22.984 1 98.69 455 SER A CA 1
ATOM 3454 C C . SER A 1 455 ? 7.547 -17.953 -22.766 1 98.69 455 SER A C 1
ATOM 3456 O O . SER A 1 455 ? 8.555 -17.516 -22.219 1 98.69 455 SER A O 1
ATOM 3458 N N . LEU A 1 456 ? 6.574 -17.156 -23.281 1 98.88 456 LEU A N 1
ATOM 3459 C CA . LEU A 1 456 ? 6.586 -15.711 -23.047 1 98.88 456 LEU A CA 1
ATOM 3460 C C . LEU A 1 456 ? 5.547 -15.32 -22 1 98.88 456 LEU A C 1
ATOM 3462 O O . LEU A 1 456 ? 4.348 -15.508 -22.219 1 98.88 456 LEU A O 1
ATOM 3466 N N . PHE A 1 457 ? 6.012 -14.93 -20.891 1 98.69 457 PHE A N 1
ATOM 3467 C CA . PHE A 1 457 ? 5.184 -14.312 -19.859 1 98.69 457 PHE A CA 1
ATOM 3468 C C . PHE A 1 457 ? 5.25 -12.789 -19.953 1 98.69 457 PHE A C 1
ATOM 3470 O O . PHE A 1 457 ? 6.281 -12.188 -19.641 1 98.69 457 PHE A O 1
ATOM 3477 N N . THR A 1 458 ? 4.109 -12.164 -20.453 1 98.81 458 THR A N 1
ATOM 3478 C CA . THR A 1 458 ? 4.172 -10.75 -20.812 1 98.81 458 THR A CA 1
ATOM 3479 C C . THR A 1 458 ? 3.16 -9.945 -20 1 98.81 458 THR A C 1
ATOM 3481 O O . THR A 1 458 ? 2.111 -10.461 -19.625 1 98.81 458 THR A O 1
ATOM 3484 N N . GLN A 1 459 ? 3.5 -8.82 -19.797 1 98.25 459 GLN A N 1
ATOM 3485 C CA . GLN A 1 459 ? 2.627 -7.832 -19.172 1 98.25 459 GLN A CA 1
ATOM 3486 C C . GLN A 1 459 ? 3.053 -6.41 -19.531 1 98.25 459 GLN A C 1
ATOM 3488 O O . GLN A 1 459 ? 4.195 -6.184 -19.938 1 98.25 459 GLN A O 1
ATOM 3493 N N . TYR A 1 460 ? 2.006 -5.422 -19.578 1 98.25 460 TYR A N 1
ATOM 3494 C CA . TYR A 1 460 ? 0.698 -5.5 -18.938 1 98.25 460 TYR A CA 1
ATOM 3495 C C . TYR A 1 460 ? -0.418 -5.488 -19.984 1 98.25 460 TYR A C 1
ATOM 3497 O O . TYR A 1 460 ? -0.385 -4.699 -20.922 1 98.25 460 TYR A O 1
ATOM 3505 N N . THR A 1 461 ? -1.394 -6.359 -19.781 1 98.19 461 THR A N 1
ATOM 3506 C CA . THR A 1 461 ? -2.576 -6.387 -20.625 1 98.19 461 THR A CA 1
ATOM 3507 C C . THR A 1 461 ? -3.85 -6.324 -19.797 1 98.19 461 THR A C 1
ATOM 3509 O O . THR A 1 461 ? -4.047 -7.141 -18.891 1 98.19 461 THR A O 1
ATOM 3512 N N . PRO A 1 462 ? -4.738 -5.355 -20.094 1 96.94 462 PRO A N 1
ATOM 3513 C CA . PRO A 1 462 ? -5.996 -5.289 -19.359 1 96.94 462 PRO A CA 1
ATOM 3514 C C . PRO A 1 462 ? -6.98 -6.391 -19.75 1 96.94 462 PRO A C 1
ATOM 3516 O O . PRO A 1 462 ? -6.836 -6.992 -20.828 1 96.94 462 PRO A O 1
ATOM 3519 N N . TYR A 1 463 ? -7.867 -6.688 -18.875 1 97 463 TYR A N 1
ATOM 3520 C CA . TYR A 1 463 ? -8.914 -7.66 -19.172 1 97 463 TYR A CA 1
ATOM 3521 C C . TYR A 1 463 ? -9.836 -7.156 -20.266 1 97 463 TYR A C 1
ATOM 3523 O O . TYR A 1 463 ? -10.195 -7.91 -21.172 1 97 463 TYR A O 1
ATOM 3531 N N . THR A 1 464 ? -10.227 -5.875 -20.094 1 95.5 464 THR A N 1
ATOM 3532 C CA . THR A 1 464 ? -11.031 -5.191 -21.109 1 95.5 464 THR A CA 1
ATOM 3533 C C . THR A 1 464 ? -10.242 -4.051 -21.734 1 95.5 464 THR A C 1
ATOM 3535 O O . THR A 1 464 ? -9.555 -3.303 -21.047 1 95.5 464 THR A O 1
ATOM 3538 N N . LEU A 1 465 ? -10.359 -3.939 -23.031 1 95.38 465 LEU A N 1
ATOM 3539 C CA . LEU A 1 465 ? -9.648 -2.883 -23.734 1 95.38 465 LEU A CA 1
ATOM 3540 C C . LEU A 1 465 ? -10.445 -1.584 -23.719 1 95.38 465 LEU A C 1
ATOM 3542 O O . LEU A 1 465 ? -11.672 -1.604 -23.547 1 95.38 465 LEU A O 1
ATOM 3546 N N . ALA A 1 466 ? -9.688 -0.475 -23.859 1 91.88 466 ALA A N 1
ATOM 3547 C CA . ALA A 1 466 ? -10.328 0.838 -23.891 1 91.88 466 ALA A CA 1
ATOM 3548 C C . ALA A 1 466 ? -11.453 0.878 -24.922 1 91.88 466 ALA A C 1
ATOM 3550 O O . ALA A 1 466 ? -11.352 0.265 -25.984 1 91.88 466 ALA A O 1
ATOM 3551 N N . GLY A 1 467 ? -12.531 1.593 -24.594 1 89.5 467 GLY A N 1
ATOM 3552 C CA . GLY A 1 467 ? -13.672 1.719 -25.469 1 89.5 467 GLY A CA 1
ATOM 3553 C C . GLY A 1 467 ? -14.57 0.496 -25.469 1 89.5 467 GLY A C 1
ATOM 3554 O O . GLY A 1 467 ? -15.43 0.343 -26.344 1 89.5 467 GLY A O 1
ATOM 3555 N N . GLY A 1 468 ? -14.312 -0.431 -24.625 1 88.19 468 GLY A N 1
ATOM 3556 C CA . GLY A 1 468 ? -15.141 -1.617 -24.5 1 88.19 468 GLY A CA 1
ATOM 3557 C C . GLY A 1 468 ? -14.781 -2.715 -25.484 1 88.19 468 GLY A C 1
ATOM 3558 O O . GLY A 1 468 ? -15.516 -3.695 -25.609 1 88.19 468 GLY A O 1
ATOM 3559 N N . LYS A 1 469 ? -13.703 -2.57 -26.062 1 90.75 469 LYS A N 1
ATOM 3560 C CA . LYS A 1 469 ? -13.25 -3.59 -27 1 90.75 469 LYS A CA 1
ATOM 3561 C C . LYS A 1 469 ? -12.859 -4.875 -26.281 1 90.75 469 LYS A C 1
ATOM 3563 O O . LYS A 1 469 ? -12.445 -4.84 -25.125 1 90.75 469 LYS A O 1
ATOM 3568 N N . ILE A 1 470 ? -13.062 -5.996 -27.047 1 93.19 470 ILE A N 1
ATOM 3569 C CA . ILE A 1 470 ? -12.742 -7.297 -26.469 1 93.19 470 ILE A CA 1
ATOM 3570 C C . ILE A 1 470 ? -11.508 -7.879 -27.156 1 93.19 470 ILE A C 1
ATOM 3572 O O . ILE A 1 470 ? -11.125 -7.434 -28.234 1 93.19 470 ILE A O 1
ATOM 3576 N N . TRP A 1 471 ? -10.906 -8.883 -26.5 1 96.94 471 TRP A N 1
ATOM 3577 C CA . TRP A 1 471 ? -9.766 -9.586 -27.078 1 96.94 471 TRP A CA 1
ATOM 3578 C C . TRP A 1 471 ? -10.211 -10.602 -28.109 1 96.94 471 TRP A C 1
ATOM 3580 O O . TRP A 1 471 ? -10.242 -11.805 -27.828 1 96.94 471 TRP A O 1
ATOM 3590 N N . ASP A 1 472 ? -10.406 -10.086 -29.266 1 96.62 472 ASP A N 1
ATOM 3591 C CA . ASP A 1 472 ? -10.703 -11.008 -30.344 1 96.62 472 ASP A CA 1
ATOM 3592 C C . ASP A 1 472 ? -9.422 -11.477 -31.031 1 96.62 472 ASP A C 1
ATOM 3594 O O . ASP A 1 472 ? -8.32 -11.195 -30.562 1 96.62 472 ASP A O 1
ATOM 3598 N N . LYS A 1 473 ? -9.57 -12.273 -32.062 1 97.19 473 LYS A N 1
ATOM 3599 C CA . LYS A 1 473 ? -8.414 -12.875 -32.719 1 97.19 473 LYS A CA 1
ATOM 3600 C C . LYS A 1 473 ? -7.469 -11.805 -33.25 1 97.19 473 LYS A C 1
ATOM 3602 O O . LYS A 1 473 ? -6.246 -11.938 -33.156 1 97.19 473 LYS A O 1
ATOM 3607 N N . GLN A 1 474 ? -7.988 -10.742 -33.719 1 97.19 474 GLN A N 1
ATOM 3608 C CA . GLN A 1 474 ? -7.184 -9.672 -34.312 1 97.19 474 GLN A CA 1
ATOM 3609 C C . GLN A 1 474 ? -6.379 -8.945 -33.219 1 97.19 474 GLN A C 1
ATOM 3611 O O . GLN A 1 474 ? -5.18 -8.711 -33.406 1 97.19 474 GLN A O 1
ATOM 3616 N N . GLU A 1 475 ? -7.07 -8.586 -32.125 1 97.19 475 GLU A N 1
ATOM 3617 C CA . GLU A 1 475 ? -6.395 -7.883 -31.031 1 97.19 475 GLU A CA 1
ATOM 3618 C C . GLU A 1 475 ? -5.309 -8.75 -30.406 1 97.19 475 GLU A C 1
ATOM 3620 O O . GLU A 1 475 ? -4.234 -8.258 -30.047 1 97.19 475 GLU A O 1
ATOM 3625 N N . LYS A 1 476 ? -5.605 -10 -30.312 1 98.19 476 LYS A N 1
ATOM 3626 C CA . LYS A 1 476 ? -4.633 -10.938 -29.766 1 98.19 476 LYS A CA 1
ATOM 3627 C C . LYS A 1 476 ? -3.385 -11.023 -30.625 1 98.19 476 LYS A C 1
ATOM 3629 O O . LYS A 1 476 ? -2.262 -10.938 -30.125 1 98.19 476 LYS A O 1
ATOM 3634 N N . ASN A 1 477 ? -3.576 -11.195 -31.844 1 98.25 477 ASN A N 1
ATOM 3635 C CA . ASN A 1 477 ? -2.453 -11.328 -32.781 1 98.25 477 ASN A CA 1
ATOM 3636 C C . ASN A 1 477 ? -1.656 -10.031 -32.875 1 98.25 477 ASN A C 1
ATOM 3638 O O . ASN A 1 477 ? -0.43 -10.055 -33 1 98.25 477 ASN A O 1
ATOM 3642 N N . ALA A 1 478 ? -2.391 -8.914 -32.844 1 97.88 478 ALA A N 1
ATOM 3643 C CA . ALA A 1 478 ? -1.704 -7.625 -32.875 1 97.88 478 ALA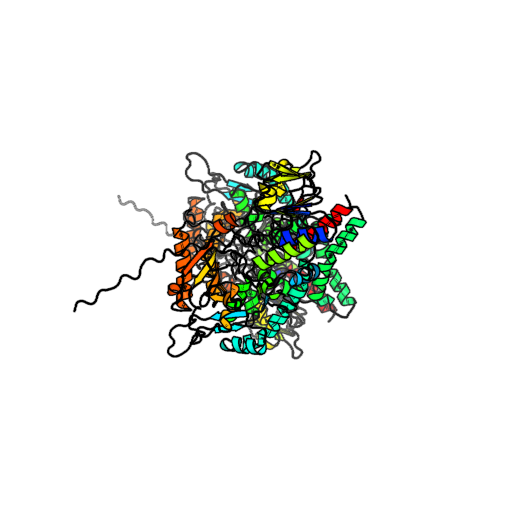 A CA 1
ATOM 3644 C C . ALA A 1 478 ? -0.787 -7.461 -31.672 1 97.88 478 ALA A C 1
ATOM 3646 O O . ALA A 1 478 ? 0.335 -6.965 -31.797 1 97.88 478 ALA A O 1
ATOM 3647 N N . TYR A 1 479 ? -1.293 -7.863 -30.562 1 98.44 479 TYR A N 1
ATOM 3648 C CA . TYR A 1 479 ? -0.479 -7.777 -29.359 1 98.44 479 TYR A CA 1
ATOM 3649 C C . TYR A 1 479 ? 0.722 -8.711 -29.438 1 98.44 479 TYR A C 1
ATOM 3651 O O . TYR A 1 479 ? 1.843 -8.32 -29.109 1 98.44 479 TYR A O 1
ATOM 3659 N N . ALA A 1 480 ? 0.51 -9.945 -29.875 1 98.75 480 ALA A N 1
ATOM 3660 C CA . ALA A 1 480 ? 1.61 -10.891 -30.016 1 98.75 480 ALA A CA 1
ATOM 3661 C C . ALA A 1 480 ? 2.666 -10.359 -30.984 1 98.75 480 ALA A C 1
ATOM 3663 O O . ALA A 1 480 ? 3.867 -10.508 -30.75 1 98.75 480 ALA A O 1
ATOM 3664 N N . ASP A 1 481 ? 2.242 -9.742 -32.062 1 98.62 481 ASP A N 1
ATOM 3665 C CA . ASP A 1 481 ? 3.17 -9.164 -33 1 98.62 481 ASP A CA 1
ATOM 3666 C C . ASP A 1 481 ? 4.02 -8.07 -32.375 1 98.62 481 ASP A C 1
ATOM 3668 O O . ASP A 1 481 ? 5.215 -7.965 -32.656 1 98.62 481 ASP A O 1
ATOM 3672 N N . LYS A 1 482 ? 3.373 -7.277 -31.562 1 98.5 482 LYS A N 1
ATOM 3673 C CA . LYS A 1 482 ? 4.105 -6.238 -30.828 1 98.5 482 LYS A CA 1
ATOM 3674 C C . LYS A 1 482 ? 5.176 -6.852 -29.938 1 98.5 482 LYS A C 1
ATOM 3676 O O . LYS A 1 482 ? 6.297 -6.348 -29.859 1 98.5 482 LYS A O 1
ATOM 3681 N N . VAL A 1 483 ? 4.801 -7.891 -29.266 1 98.81 483 VAL A N 1
ATOM 3682 C CA . VAL A 1 483 ? 5.75 -8.602 -28.422 1 98.81 483 VAL A CA 1
ATOM 3683 C C . VAL A 1 483 ? 6.898 -9.148 -29.25 1 98.81 483 VAL A C 1
ATOM 3685 O O . VAL A 1 483 ? 8.07 -9.008 -28.891 1 98.81 483 VAL A O 1
ATOM 3688 N N . PHE A 1 484 ? 6.605 -9.734 -30.391 1 98.88 484 PHE A N 1
ATOM 3689 C CA . PHE A 1 484 ? 7.621 -10.305 -31.266 1 98.88 484 PHE A CA 1
ATOM 3690 C C . PHE A 1 484 ? 8.523 -9.211 -31.828 1 98.88 484 PHE A C 1
ATOM 3692 O O . PHE A 1 484 ? 9.727 -9.422 -32.031 1 98.88 484 PHE A O 1
ATOM 3699 N N . ASP A 1 485 ? 7.922 -8.031 -32.094 1 98.69 485 ASP A N 1
ATOM 3700 C CA . ASP A 1 485 ? 8.727 -6.898 -32.531 1 98.69 485 ASP A CA 1
ATOM 3701 C C . ASP A 1 485 ? 9.75 -6.504 -31.469 1 98.69 485 ASP A C 1
ATOM 3703 O O . ASP A 1 485 ? 10.891 -6.176 -31.797 1 98.69 485 ASP A O 1
ATOM 3707 N N . CYS A 1 486 ? 9.32 -6.543 -30.25 1 98.56 486 CYS A N 1
ATOM 3708 C CA . CYS A 1 486 ? 10.242 -6.238 -29.156 1 98.56 486 CYS A CA 1
ATOM 3709 C C . CYS A 1 486 ? 11.367 -7.258 -29.109 1 98.56 486 CYS A C 1
ATOM 3711 O O . CYS A 1 486 ? 12.539 -6.891 -28.969 1 98.56 486 CYS A O 1
ATOM 3713 N N . ILE A 1 487 ? 11.047 -8.531 -29.219 1 98.75 487 ILE A N 1
ATOM 3714 C CA . ILE A 1 487 ? 12.055 -9.578 -29.172 1 98.75 487 ILE A CA 1
ATOM 3715 C C . ILE A 1 487 ? 13.008 -9.43 -30.359 1 98.75 487 ILE A C 1
ATOM 3717 O O . ILE A 1 487 ? 14.219 -9.617 -30.219 1 98.75 487 ILE A O 1
ATOM 3721 N N . GLU A 1 488 ? 12.477 -9.062 -31.484 1 98.5 488 GLU A N 1
ATOM 3722 C CA . GLU A 1 488 ? 13.266 -8.867 -32.688 1 98.5 488 GLU A CA 1
ATOM 3723 C C . GLU A 1 488 ? 14.359 -7.824 -32.5 1 98.5 488 GLU A C 1
ATOM 3725 O O . GLU A 1 488 ? 15.445 -7.938 -33.062 1 98.5 488 GLU A O 1
ATOM 3730 N N . ALA A 1 489 ? 14.062 -6.855 -31.734 1 97.31 489 ALA A N 1
ATOM 3731 C CA . ALA A 1 489 ? 15.031 -5.793 -31.469 1 97.31 489 ALA A CA 1
ATOM 3732 C C . ALA A 1 489 ? 16.219 -6.324 -30.672 1 97.31 489 ALA A C 1
ATOM 3734 O O . ALA A 1 489 ? 17.344 -5.863 -30.844 1 97.31 489 ALA A O 1
ATOM 3735 N N . TYR A 1 490 ? 16 -7.305 -29.828 1 97.88 490 TYR A N 1
ATOM 3736 C CA . TYR A 1 490 ? 17.078 -7.895 -29.016 1 97.88 490 TYR A CA 1
ATOM 3737 C C . TYR A 1 490 ? 17.75 -9.031 -29.766 1 97.88 490 TYR A C 1
ATOM 3739 O O . TYR A 1 490 ? 18.953 -9.273 -29.578 1 97.88 490 TYR A O 1
ATOM 3747 N N . ALA A 1 491 ? 17.016 -9.766 -30.5 1 97.94 491 ALA A N 1
ATOM 3748 C CA . ALA A 1 491 ? 17.453 -10.961 -31.219 1 97.94 491 ALA A CA 1
ATOM 3749 C C . ALA A 1 491 ? 16.953 -10.969 -32.656 1 97.94 491 ALA A C 1
ATOM 3751 O O . ALA A 1 491 ? 16.031 -11.727 -33 1 97.94 491 ALA A O 1
ATOM 3752 N N . PRO A 1 492 ? 17.656 -10.227 -33.469 1 97 492 PRO A N 1
ATOM 3753 C CA . PRO A 1 492 ? 17.219 -10.156 -34.875 1 97 492 PRO A CA 1
ATOM 3754 C C . PRO A 1 492 ? 17.094 -11.531 -35.531 1 97 492 PRO A C 1
ATOM 3756 O O . PRO A 1 492 ? 17.969 -12.391 -35.344 1 97 492 PRO A O 1
ATOM 3759 N N . GLY A 1 493 ? 15.984 -11.727 -36.312 1 97.75 493 GLY A N 1
ATOM 3760 C CA . GLY A 1 493 ? 15.703 -13.008 -36.938 1 97.75 493 GLY A CA 1
ATOM 3761 C C . GLY A 1 493 ? 14.656 -13.82 -36.188 1 97.75 493 GLY A C 1
ATOM 3762 O O . GLY A 1 493 ? 14.164 -14.828 -36.688 1 97.75 493 GLY A O 1
ATOM 3763 N N . PHE A 1 494 ? 14.305 -13.383 -35.062 1 98.56 494 PHE A N 1
ATOM 3764 C CA . PHE A 1 494 ? 13.352 -14.109 -34.219 1 98.56 494 PHE A CA 1
ATOM 3765 C C . PHE A 1 494 ? 12.031 -14.305 -34.938 1 98.56 494 PHE A C 1
ATOM 3767 O O . PHE A 1 494 ? 11.5 -15.422 -34.969 1 98.56 494 PHE A O 1
ATOM 3774 N N . LYS A 1 495 ? 11.484 -13.258 -35.438 1 98.5 495 LYS A N 1
ATOM 3775 C CA . LYS A 1 495 ? 10.18 -13.336 -36.094 1 98.5 495 LYS A CA 1
ATOM 3776 C C . LYS A 1 495 ? 10.172 -14.359 -37.219 1 98.5 495 LYS A C 1
ATOM 3778 O O . LYS A 1 495 ? 9.203 -15.094 -37.406 1 98.5 495 LYS A O 1
ATOM 3783 N N . GLY A 1 496 ? 11.234 -14.383 -37.938 1 98.19 496 GLY A N 1
ATOM 3784 C CA . GLY A 1 496 ? 11.352 -15.336 -39.031 1 98.19 496 GLY A CA 1
ATOM 3785 C C . GLY A 1 496 ? 11.43 -16.781 -38.562 1 98.19 496 GLY A C 1
ATOM 3786 O O . GLY A 1 496 ? 11.141 -17.688 -39.344 1 98.19 496 GLY A O 1
ATOM 3787 N N . SER A 1 497 ? 11.766 -17.016 -37.344 1 98.38 497 SER A N 1
ATOM 3788 C CA . SER A 1 497 ? 11.969 -18.375 -36.812 1 98.38 497 SER A CA 1
ATOM 3789 C C . SER A 1 497 ? 10.664 -18.953 -36.281 1 98.38 497 SER A C 1
ATOM 3791 O O . SER A 1 497 ? 10.57 -20.141 -36 1 98.38 497 SER A O 1
ATOM 3793 N N . VAL A 1 498 ? 9.609 -18.188 -36.094 1 98.62 498 VAL A N 1
ATOM 3794 C CA . VAL A 1 498 ? 8.375 -18.594 -35.438 1 98.62 498 VAL A CA 1
ATOM 3795 C C . VAL A 1 498 ? 7.59 -19.531 -36.344 1 98.62 498 VAL A C 1
ATOM 3797 O O . VAL A 1 498 ? 7.289 -19.188 -37.5 1 98.62 498 VAL A O 1
ATOM 3800 N N . VAL A 1 499 ? 7.211 -20.719 -35.844 1 97.75 499 VAL A N 1
ATOM 3801 C CA . VAL A 1 499 ? 6.477 -21.719 -36.625 1 97.75 499 VAL A CA 1
ATOM 3802 C C . VAL A 1 499 ? 5.059 -21.859 -36.094 1 97.75 499 VAL A C 1
ATOM 3804 O O . VAL A 1 499 ? 4.176 -22.391 -36.75 1 97.75 499 VAL A O 1
ATOM 3807 N N . GLY A 1 500 ? 4.805 -21.406 -34.906 1 98.12 500 GLY A N 1
ATOM 3808 C CA . GLY A 1 500 ? 3.486 -21.438 -34.281 1 98.12 500 GLY A CA 1
ATOM 3809 C C . GLY A 1 500 ? 3.406 -20.641 -33 1 98.12 500 GLY A C 1
ATOM 3810 O O . GLY A 1 500 ? 4.43 -20.375 -32.375 1 98.12 500 GLY A O 1
ATOM 3811 N N . ARG A 1 501 ? 2.201 -20.156 -32.656 1 98.31 501 ARG A N 1
ATOM 3812 C CA . ARG A 1 501 ? 2.006 -19.375 -31.453 1 98.31 501 ARG A CA 1
ATOM 3813 C C . ARG A 1 501 ? 0.643 -19.656 -30.828 1 98.31 501 ARG A C 1
ATOM 3815 O O . ARG A 1 501 ? -0.306 -20.016 -31.531 1 98.31 501 ARG A O 1
ATOM 3822 N N . ASP A 1 502 ? 0.546 -19.688 -29.578 1 98.44 502 ASP A N 1
ATOM 3823 C CA . ASP A 1 502 ? -0.643 -19.781 -28.734 1 98.44 502 ASP A CA 1
ATOM 3824 C C . ASP A 1 502 ? -0.715 -18.594 -27.766 1 98.44 502 ASP A C 1
ATOM 3826 O O . ASP A 1 502 ? 0.168 -18.406 -26.922 1 98.44 502 ASP A O 1
ATOM 3830 N N . ILE A 1 503 ? -1.778 -17.719 -27.969 1 98.75 503 ILE A N 1
ATOM 3831 C CA . ILE A 1 503 ? -1.884 -16.469 -27.219 1 98.75 503 ILE A CA 1
ATOM 3832 C C . ILE A 1 503 ? -3.012 -16.562 -26.203 1 98.75 503 ILE A C 1
ATOM 3834 O O . ILE A 1 503 ? -4.184 -16.688 -26.562 1 98.75 503 ILE A O 1
ATOM 3838 N N . LEU A 1 504 ? -2.674 -16.484 -24.922 1 98.75 504 LEU A N 1
ATOM 3839 C CA . LEU A 1 504 ? -3.645 -16.562 -23.844 1 98.75 504 LEU A CA 1
ATOM 3840 C C . LEU A 1 504 ? -3.738 -15.242 -23.094 1 98.75 504 LEU A C 1
ATOM 3842 O O . LEU A 1 504 ? -2.98 -15.008 -22.156 1 98.75 504 LEU A O 1
ATOM 3846 N N . THR A 1 505 ? -4.734 -14.422 -23.469 1 98.5 505 THR A N 1
ATOM 3847 C CA . THR A 1 505 ? -5.031 -13.172 -22.781 1 98.5 505 THR A CA 1
ATOM 3848 C C . THR A 1 505 ? -5.789 -13.43 -21.484 1 98.5 505 THR A C 1
ATOM 3850 O O . THR A 1 505 ? -6.18 -14.562 -21.203 1 98.5 505 THR A O 1
ATOM 3853 N N . PRO A 1 506 ? -5.996 -12.398 -20.688 1 98 506 PRO A N 1
ATOM 3854 C CA . PRO A 1 506 ? -6.672 -12.617 -19.406 1 98 506 PRO A CA 1
ATOM 3855 C C . PRO A 1 506 ? -8.023 -13.312 -19.562 1 98 506 PRO A C 1
ATOM 3857 O O . PRO A 1 506 ? -8.305 -14.281 -18.844 1 98 506 PRO A O 1
ATOM 3860 N N . PRO A 1 507 ? -8.836 -12.93 -20.531 1 98 507 PRO A N 1
ATOM 3861 C CA . PRO A 1 507 ? -10.094 -13.672 -20.703 1 98 507 PRO A CA 1
ATOM 3862 C C . PRO A 1 507 ? -9.867 -15.133 -21.078 1 98 507 PRO A C 1
ATOM 3864 O O . PRO A 1 507 ? -10.648 -16 -20.688 1 98 507 PRO A O 1
ATOM 3867 N N . ASP A 1 508 ? -8.859 -15.422 -21.875 1 98.38 508 ASP A N 1
ATOM 3868 C CA . ASP A 1 508 ? -8.547 -16.797 -22.234 1 98.38 508 ASP A CA 1
ATOM 3869 C C . ASP A 1 508 ? -8.133 -17.609 -21 1 98.38 508 ASP A C 1
ATOM 3871 O O . ASP A 1 508 ? -8.555 -18.75 -20.828 1 98.38 508 ASP A O 1
ATOM 3875 N N . LEU A 1 509 ? -7.289 -17 -20.203 1 98.44 509 LEU A N 1
ATOM 3876 C CA . LEU A 1 509 ? -6.852 -17.672 -18.984 1 98.44 509 LEU A CA 1
ATOM 3877 C C . LEU A 1 509 ? -8.039 -17.984 -18.078 1 98.44 509 LEU A C 1
ATOM 3879 O O . LEU A 1 509 ? -8.086 -19.047 -17.453 1 98.44 509 LEU A O 1
ATOM 3883 N N . GLU A 1 510 ? -8.938 -17.047 -18 1 98.12 510 GLU A N 1
ATOM 3884 C CA . GLU A 1 510 ? -10.148 -17.266 -17.219 1 98.12 510 GLU A CA 1
ATOM 3885 C C . GLU A 1 510 ? -10.992 -18.391 -17.812 1 98.12 510 GLU A C 1
ATOM 3887 O O . GLU A 1 510 ? -11.43 -19.297 -17.094 1 98.12 510 GLU A O 1
ATOM 3892 N N . ARG A 1 511 ? -11.195 -18.359 -19.078 1 97.19 511 ARG A N 1
ATOM 3893 C CA . ARG A 1 511 ? -12.062 -19.312 -19.766 1 97.19 511 ARG A CA 1
ATOM 3894 C C . ARG A 1 511 ? -11.469 -20.719 -19.703 1 97.19 511 ARG A C 1
ATOM 3896 O O . ARG A 1 511 ? -12.18 -21.688 -19.422 1 97.19 511 ARG A O 1
ATOM 3903 N N . ILE A 1 512 ? -10.227 -20.859 -19.922 1 97.25 512 ILE A N 1
ATOM 3904 C CA . ILE A 1 512 ? -9.602 -22.156 -20.109 1 97.25 512 ILE A CA 1
ATOM 3905 C C . ILE A 1 512 ? -9.234 -22.75 -18.75 1 97.25 512 ILE A C 1
ATOM 3907 O O . ILE A 1 512 ? -9.484 -23.938 -18.5 1 97.25 512 ILE A O 1
ATOM 3911 N N . PHE A 1 513 ? -8.711 -21.969 -17.844 1 97.44 513 PHE A N 1
ATOM 3912 C CA . PHE A 1 513 ? -8.141 -22.516 -16.625 1 97.44 513 PHE A CA 1
ATOM 3913 C C . PHE A 1 513 ? -8.984 -22.141 -15.406 1 97.44 513 PHE A C 1
ATOM 3915 O O . PHE A 1 513 ? -8.695 -22.578 -14.289 1 97.44 513 PHE A O 1
ATOM 3922 N N . GLY A 1 514 ? -10.031 -21.359 -15.586 1 96.69 514 GLY A N 1
ATOM 3923 C CA . GLY A 1 514 ? -10.891 -20.984 -14.477 1 96.69 514 GLY A CA 1
ATOM 3924 C C . GLY A 1 514 ? -10.25 -19.969 -13.539 1 96.69 514 GLY A C 1
ATOM 3925 O O . GLY A 1 514 ? -10.5 -20 -12.336 1 96.69 514 GLY A O 1
ATOM 3926 N N . LEU A 1 515 ? -9.406 -19.078 -14.078 1 97.88 515 LEU A N 1
ATOM 3927 C CA . LEU A 1 515 ? -8.719 -18.047 -13.312 1 97.88 515 LEU A CA 1
ATOM 3928 C C . LEU A 1 515 ? -9.453 -16.719 -13.422 1 97.88 515 LEU A C 1
ATOM 3930 O O . LEU A 1 515 ? -9.281 -15.992 -14.406 1 97.88 515 LEU A O 1
ATOM 3934 N N . PRO A 1 516 ? -10.211 -16.312 -12.375 1 97.31 516 PRO A N 1
ATOM 3935 C CA . PRO A 1 516 ? -11.008 -15.078 -12.492 1 97.31 516 PRO A CA 1
ATOM 3936 C C . PRO A 1 516 ? -10.164 -13.859 -12.867 1 97.31 516 PRO A C 1
ATOM 3938 O O . PRO A 1 516 ? -9.109 -13.625 -12.266 1 97.31 516 PRO A O 1
ATOM 3941 N N . GLY A 1 517 ? -10.617 -13.133 -13.898 1 97.31 517 GLY A N 1
ATOM 3942 C CA . GLY A 1 517 ? -9.891 -11.969 -14.375 1 97.31 517 GLY A CA 1
ATOM 3943 C C . GLY A 1 517 ? -8.586 -12.32 -15.062 1 97.31 517 GLY A C 1
ATOM 3944 O O . GLY A 1 517 ? -7.887 -11.438 -15.57 1 97.31 517 GLY A O 1
ATOM 3945 N N . GLY A 1 518 ? -8.273 -13.555 -15.086 1 97.88 518 GLY A N 1
ATOM 3946 C CA . GLY A 1 518 ? -7.004 -14.008 -15.617 1 97.88 518 GLY A CA 1
ATOM 3947 C C . GLY A 1 518 ? -5.895 -14.031 -14.578 1 97.88 518 GLY A C 1
ATOM 3948 O O . GLY A 1 518 ? -4.73 -14.258 -14.914 1 97.88 518 GLY A O 1
ATOM 3949 N N . ASN A 1 519 ? -6.254 -13.781 -13.359 1 97.81 519 ASN A N 1
ATOM 3950 C CA . ASN A 1 519 ? -5.262 -13.688 -12.289 1 97.81 519 ASN A CA 1
ATOM 3951 C C . ASN A 1 519 ? -4.668 -15.055 -11.953 1 97.81 519 ASN A C 1
ATOM 3953 O O . ASN A 1 519 ? -5.371 -15.93 -11.445 1 97.81 519 ASN A O 1
ATOM 3957 N N . ILE A 1 520 ? -3.422 -15.203 -12.094 1 96.56 520 ILE A N 1
ATOM 3958 C CA . ILE A 1 520 ? -2.758 -16.5 -12 1 96.56 520 ILE A CA 1
ATOM 3959 C C . ILE A 1 520 ? -2.641 -16.906 -10.531 1 96.56 520 ILE A C 1
ATOM 3961 O O . ILE A 1 520 ? -2.307 -18.062 -10.227 1 96.56 520 ILE A O 1
ATOM 3965 N N . PHE A 1 521 ? -2.959 -16.016 -9.609 1 96.69 521 PHE A N 1
ATOM 3966 C CA . PHE A 1 521 ? -2.924 -16.297 -8.18 1 96.69 521 PHE A CA 1
ATOM 3967 C C . PHE A 1 521 ? -4.336 -16.438 -7.617 1 96.69 521 PHE A C 1
ATOM 3969 O O . PHE A 1 521 ? -4.531 -16.406 -6.402 1 96.69 521 PHE A O 1
ATOM 3976 N N . HIS A 1 522 ? -5.402 -16.547 -8.422 1 97.5 522 HIS A N 1
ATOM 3977 C CA . HIS A 1 522 ? -6.824 -16.578 -8.102 1 97.5 522 HIS A CA 1
ATOM 3978 C C . HIS A 1 522 ? -7.332 -15.195 -7.684 1 97.5 522 HIS A C 1
ATOM 3980 O O . HIS A 1 522 ? -8.484 -14.844 -7.953 1 97.5 522 HIS A O 1
ATOM 3986 N N . CYS A 1 523 ? -6.566 -14.43 -7.016 1 96.38 523 CYS A N 1
ATOM 3987 C CA . CYS A 1 523 ? -6.824 -13.039 -6.641 1 96.38 523 CYS A CA 1
ATOM 3988 C C . CYS A 1 523 ? -5.52 -12.305 -6.363 1 96.38 523 CYS A C 1
ATOM 3990 O O . CYS A 1 523 ? -4.449 -12.914 -6.332 1 96.38 523 CYS A O 1
ATOM 3992 N N . ALA A 1 524 ? -5.602 -11.023 -6.18 1 96.38 524 ALA A N 1
ATOM 3993 C CA . ALA A 1 524 ? -4.426 -10.164 -6.098 1 96.38 524 ALA A CA 1
ATOM 3994 C C . ALA A 1 524 ? -3.543 -10.547 -4.914 1 96.38 524 ALA A C 1
ATOM 3996 O O . ALA A 1 524 ? -4.027 -11.094 -3.922 1 96.38 524 ALA A O 1
ATOM 3997 N N . MET A 1 525 ? -2.266 -10.234 -5.051 1 94.88 525 MET A N 1
ATOM 3998 C CA . MET A 1 525 ? -1.267 -10.523 -4.027 1 94.88 525 MET A CA 1
ATOM 3999 C C . MET A 1 525 ? -0.894 -9.258 -3.258 1 94.88 525 MET A C 1
ATOM 4001 O O . MET A 1 525 ? 0.26 -9.086 -2.859 1 94.88 525 MET A O 1
ATOM 4005 N N . SER A 1 526 ? -1.825 -8.367 -3.154 1 95.06 526 SER A N 1
ATOM 4006 C CA . SER A 1 526 ? -1.62 -7.16 -2.357 1 95.06 526 SER A CA 1
ATOM 4007 C C . SER A 1 526 ? -1.768 -7.449 -0.868 1 95.06 526 SER A C 1
ATOM 4009 O O . SER A 1 526 ? -2.361 -8.453 -0.481 1 95.06 526 SER A O 1
ATOM 4011 N N . LEU A 1 527 ? -1.253 -6.594 -0.045 1 95.69 527 LEU A N 1
ATOM 4012 C CA . LEU A 1 527 ? -1.19 -6.828 1.394 1 95.69 527 LEU A CA 1
ATOM 4013 C C . LEU A 1 527 ? -2.584 -7.062 1.968 1 95.69 527 LEU A C 1
ATOM 4015 O O . LEU A 1 527 ? -2.75 -7.84 2.91 1 95.69 527 LEU A O 1
ATOM 4019 N N . ASP A 1 528 ? -3.561 -6.41 1.381 1 96.25 528 ASP A N 1
ATOM 4020 C CA . ASP A 1 528 ? -4.91 -6.504 1.926 1 96.25 528 ASP A CA 1
ATOM 4021 C C . ASP A 1 528 ? -5.555 -7.844 1.575 1 96.25 528 ASP A C 1
ATOM 4023 O O . ASP A 1 528 ? -6.648 -8.156 2.049 1 96.25 528 ASP A O 1
ATOM 4027 N N . GLN A 1 529 ? -4.906 -8.672 0.792 1 96.94 529 GLN A N 1
ATOM 4028 C CA . GLN A 1 529 ? -5.426 -9.977 0.403 1 96.94 529 GLN A CA 1
ATOM 4029 C C . GLN A 1 529 ? -4.375 -11.07 0.603 1 96.94 529 GLN A C 1
ATOM 4031 O O . GLN A 1 529 ? -4.246 -11.977 -0.224 1 96.94 529 GLN A O 1
ATOM 4036 N N . LEU A 1 530 ? -3.525 -10.922 1.634 1 96.06 530 LEU A N 1
ATOM 4037 C CA . LEU A 1 530 ? -2.514 -11.914 1.983 1 96.06 530 LEU A CA 1
ATOM 4038 C C . LEU A 1 530 ? -2.693 -12.383 3.422 1 96.06 530 LEU A C 1
ATOM 4040 O O . LEU A 1 530 ? -3.309 -11.695 4.234 1 96.06 530 LEU A O 1
ATOM 4044 N N . TYR A 1 531 ? -2.209 -13.555 3.715 1 95.06 531 TYR A N 1
ATOM 4045 C CA . TYR A 1 531 ? -2.1 -14.125 5.051 1 95.06 531 TYR A CA 1
ATOM 4046 C C . TYR A 1 531 ? -3.469 -14.242 5.711 1 95.06 531 TYR A C 1
ATOM 4048 O O . TYR A 1 531 ? -4.355 -14.938 5.207 1 95.06 531 TYR A O 1
ATOM 4056 N N . PHE A 1 532 ? -3.756 -13.453 6.777 1 94.38 532 PHE A N 1
ATOM 4057 C CA . PHE A 1 532 ? -5 -13.617 7.52 1 94.38 532 PHE A CA 1
ATOM 4058 C C . PHE A 1 532 ? -6.133 -12.844 6.855 1 94.38 532 PHE A C 1
ATOM 4060 O O . PHE A 1 532 ? -7.242 -12.781 7.387 1 94.38 532 PHE A O 1
ATOM 4067 N N . ALA A 1 533 ? -5.828 -12.312 5.672 1 95.25 533 ALA A N 1
ATOM 4068 C CA . ALA A 1 533 ? -6.848 -11.609 4.895 1 95.25 533 ALA A CA 1
ATOM 4069 C C . ALA A 1 533 ? -7.09 -12.305 3.557 1 95.25 533 ALA A C 1
ATOM 4071 O O . ALA A 1 533 ? -7.723 -11.742 2.662 1 95.25 533 ALA A O 1
ATOM 4072 N N . ARG A 1 534 ? -6.578 -13.516 3.385 1 96.38 534 ARG A N 1
ATOM 4073 C CA . ARG A 1 534 ? -6.766 -14.289 2.158 1 96.38 534 ARG A CA 1
ATOM 4074 C C . ARG A 1 534 ? -7.598 -15.539 2.42 1 96.38 534 ARG A C 1
ATOM 4076 O O . ARG A 1 534 ? -7.242 -16.359 3.266 1 96.38 534 ARG A O 1
ATOM 4083 N N . PRO A 1 535 ? -8.719 -15.781 1.667 1 96.69 535 PRO A N 1
ATOM 4084 C CA . PRO A 1 535 ? -9.211 -14.875 0.623 1 96.69 535 PRO A CA 1
ATOM 4085 C C . PRO A 1 535 ? -9.852 -13.609 1.189 1 96.69 535 PRO A C 1
ATOM 4087 O O . PRO A 1 535 ? -9.93 -12.594 0.499 1 96.69 535 PRO A O 1
ATOM 4090 N N . VAL A 1 536 ? -10.453 -13.742 2.42 1 95.75 536 VAL A N 1
ATOM 4091 C CA . VAL A 1 536 ? -11.055 -12.586 3.082 1 95.75 536 VAL A CA 1
ATOM 4092 C C . VAL A 1 536 ? -10.82 -12.672 4.586 1 95.75 536 VAL A C 1
ATOM 4094 O O . VAL A 1 536 ? -10.586 -13.758 5.125 1 95.75 536 VAL A O 1
ATOM 4097 N N . PRO A 1 537 ? -10.859 -11.547 5.262 1 93 537 PRO A N 1
ATOM 4098 C CA . PRO A 1 537 ? -10.695 -11.562 6.715 1 93 537 PRO A CA 1
ATOM 4099 C C . PRO A 1 537 ? -11.695 -12.477 7.41 1 93 537 PRO A C 1
ATOM 4101 O O . PRO A 1 537 ? -12.859 -12.547 7.008 1 93 537 PRO A O 1
ATOM 4104 N N . LEU A 1 538 ? -11.273 -13.156 8.469 1 89.75 538 LEU A N 1
ATOM 4105 C CA . LEU A 1 538 ? -12.07 -14.031 9.32 1 89.75 538 LEU A CA 1
ATOM 4106 C C . LEU A 1 538 ? -12.273 -15.391 8.664 1 89.75 538 LEU A C 1
ATOM 4108 O O . LEU A 1 538 ? -12.742 -16.328 9.305 1 89.75 538 LEU A O 1
ATOM 4112 N N . HIS A 1 539 ? -11.938 -15.523 7.395 1 93.62 539 HIS A N 1
ATOM 4113 C CA . HIS A 1 539 ? -12.062 -16.797 6.684 1 93.62 539 HIS A CA 1
ATOM 4114 C C . HIS A 1 539 ? -10.789 -17.141 5.922 1 93.62 539 HIS A C 1
ATOM 4116 O O . HIS A 1 539 ? -10.836 -17.469 4.738 1 93.62 539 HIS A O 1
ATOM 4122 N N . SER A 1 540 ? -9.695 -17.109 6.648 1 94.31 540 SER A N 1
ATOM 4123 C CA . SER A 1 540 ? -8.398 -17.344 6.023 1 94.31 540 SER A CA 1
ATOM 4124 C C . SER A 1 540 ? -7.812 -18.672 6.461 1 94.31 540 SER A C 1
ATOM 4126 O O . SER A 1 540 ? -6.738 -19.062 5.996 1 94.31 540 SER A O 1
ATOM 4128 N N . GLY A 1 541 ? -8.484 -19.422 7.293 1 93.75 541 GLY A N 1
ATOM 4129 C CA . GLY A 1 541 ? -8.008 -20.688 7.832 1 93.75 541 GLY A CA 1
ATOM 4130 C C . GLY A 1 541 ? -8.445 -21.891 7.016 1 93.75 541 GLY A C 1
ATOM 4131 O O . GLY A 1 541 ? -8.539 -23 7.539 1 93.75 541 GLY A O 1
ATOM 4132 N N . TYR A 1 542 ? -8.852 -21.703 5.77 1 97.69 542 TYR A N 1
ATOM 4133 C CA . TYR A 1 542 ? -9.211 -22.719 4.793 1 97.69 542 TYR A CA 1
ATOM 4134 C C . TYR A 1 542 ? -10.664 -23.141 4.965 1 97.69 542 TYR A C 1
ATOM 4136 O O . TYR A 1 542 ? -11.258 -23.734 4.055 1 97.69 542 TYR A O 1
ATOM 4144 N N . ARG A 1 543 ? -11.211 -22.891 6.133 1 96.56 543 ARG A N 1
ATOM 4145 C CA . ARG A 1 543 ? -12.625 -23.156 6.379 1 96.56 543 ARG A CA 1
ATOM 4146 C C . ARG A 1 543 ? -13.5 -22.062 5.77 1 96.56 543 ARG A C 1
ATOM 4148 O O . ARG A 1 543 ? -13.023 -20.969 5.488 1 96.56 543 ARG A O 1
ATOM 4155 N N . SER A 1 544 ? -14.727 -22.391 5.434 1 97 544 SER A N 1
ATOM 4156 C CA . SER A 1 544 ? -15.719 -21.438 4.961 1 97 544 SER A CA 1
ATOM 4157 C C . SER A 1 544 ? -16.906 -21.359 5.914 1 97 544 SER A C 1
ATOM 4159 O O . SER A 1 544 ? -16.984 -22.109 6.883 1 97 544 SER A O 1
ATOM 4161 N N . PRO A 1 545 ? -17.797 -20.406 5.652 1 96.12 545 PRO A N 1
ATOM 4162 C CA . PRO A 1 545 ? -18.984 -20.344 6.504 1 96.12 545 PRO A CA 1
ATOM 4163 C C . PRO A 1 545 ? -19.859 -21.578 6.406 1 96.12 545 PRO A C 1
ATOM 4165 O O . PRO A 1 545 ? -20.641 -21.875 7.324 1 96.12 545 PRO A O 1
ATOM 4168 N N . LEU A 1 546 ? -19.812 -22.266 5.336 1 97.81 546 LEU A N 1
ATOM 4169 C CA . LEU A 1 546 ? -20.531 -23.516 5.172 1 97.81 546 LEU A CA 1
ATOM 4170 C C . LEU A 1 546 ? -19.75 -24.688 5.773 1 97.81 546 LEU A C 1
ATOM 4172 O O . LEU A 1 546 ? -18.688 -25.047 5.258 1 97.81 546 LEU A O 1
ATOM 4176 N N . SER A 1 547 ? -20.328 -25.281 6.832 1 96.81 547 SER A N 1
ATOM 4177 C CA . SER A 1 547 ? -19.641 -26.375 7.531 1 96.81 547 SER A CA 1
ATOM 4178 C C . SER A 1 547 ? -19.312 -27.516 6.586 1 96.81 547 SER A C 1
ATOM 4180 O O . SER A 1 547 ? -20.203 -28.016 5.879 1 96.81 547 SER A O 1
ATOM 4182 N N . GLY A 1 548 ? -18.031 -27.828 6.508 1 98.06 548 GLY A N 1
ATOM 4183 C CA . GLY A 1 548 ? -17.609 -28.969 5.688 1 98.06 548 GLY A CA 1
ATOM 4184 C C . GLY A 1 548 ? -17.047 -28.547 4.348 1 98.06 548 GLY A C 1
ATOM 4185 O O . GLY A 1 548 ? -16.469 -29.359 3.627 1 98.06 548 GLY A O 1
ATOM 4186 N N . LEU A 1 549 ? -17.188 -27.281 4 1 98.81 549 LEU A N 1
ATOM 4187 C CA . LEU A 1 549 ? -16.609 -26.781 2.762 1 98.81 549 LEU A CA 1
ATOM 4188 C C . LEU A 1 549 ? -15.305 -26.031 3.033 1 98.81 549 LEU A C 1
ATOM 4190 O O . LEU A 1 549 ? -15.266 -25.125 3.861 1 98.81 549 LEU A O 1
ATOM 4194 N N . TYR A 1 550 ? -14.242 -26.438 2.346 1 98.81 550 TYR A N 1
ATOM 4195 C CA . TYR A 1 550 ? -12.914 -25.875 2.541 1 98.81 550 TYR A CA 1
ATOM 4196 C C . TYR A 1 550 ? -12.344 -25.344 1.227 1 98.81 550 TYR A C 1
ATOM 4198 O O . TYR A 1 550 ? -12.742 -25.797 0.149 1 98.81 550 TYR A O 1
ATOM 4206 N N . LEU A 1 551 ? -11.492 -24.344 1.332 1 98.75 551 LEU A N 1
ATOM 4207 C CA . LEU A 1 551 ? -10.711 -23.859 0.197 1 98.75 551 LEU A CA 1
ATOM 4208 C C . LEU A 1 551 ? -9.281 -24.359 0.255 1 98.75 551 LEU A C 1
ATOM 4210 O O . LEU A 1 551 ? -8.617 -24.25 1.289 1 98.75 551 LEU A O 1
ATOM 4214 N N . CYS A 1 552 ? -8.773 -24.922 -0.892 1 98.69 552 CYS A N 1
ATOM 4215 C CA . CYS A 1 552 ? -7.426 -25.469 -0.848 1 98.69 552 CYS A CA 1
ATOM 4216 C C . CYS A 1 552 ? -6.621 -25.062 -2.074 1 98.69 552 CYS A C 1
ATOM 4218 O O . CYS A 1 552 ? -5.559 -25.609 -2.344 1 98.69 552 CYS A O 1
ATOM 4220 N N . GLY A 1 553 ? -7.16 -24.172 -2.9 1 98.19 553 GLY A N 1
ATOM 4221 C CA . GLY A 1 553 ? -6.461 -23.656 -4.07 1 98.19 553 GLY A CA 1
ATOM 4222 C C . GLY A 1 553 ? -5.656 -22.406 -3.785 1 98.19 553 GLY A C 1
ATOM 4223 O O . GLY A 1 553 ? -5.504 -22 -2.629 1 98.19 553 GLY A O 1
ATOM 4224 N N . SER A 1 554 ? -5.191 -21.719 -4.863 1 97.69 554 SER A N 1
ATOM 4225 C CA . SER A 1 554 ? -4.305 -20.562 -4.781 1 97.69 554 SER A CA 1
ATOM 4226 C C . SER A 1 554 ? -5.016 -19.375 -4.152 1 97.69 554 SER A C 1
ATOM 4228 O O . SER A 1 554 ? -4.367 -18.406 -3.723 1 97.69 554 SER A O 1
ATOM 4230 N N . GLY A 1 555 ? -6.336 -19.453 -4.145 1 98.12 555 GLY A N 1
ATOM 4231 C CA . GLY A 1 555 ? -7.098 -18.391 -3.512 1 98.12 555 GLY A CA 1
ATOM 4232 C C . GLY A 1 555 ? -6.996 -18.406 -1.997 1 98.12 555 GLY A C 1
ATOM 4233 O O . GLY A 1 555 ? -7.348 -17.422 -1.337 1 98.12 555 GLY A O 1
ATOM 4234 N N . ALA A 1 556 ? -6.527 -19.469 -1.438 1 98.12 556 ALA A N 1
ATOM 4235 C CA . ALA A 1 556 ? -6.305 -19.594 0 1 98.12 556 ALA A CA 1
ATOM 4236 C C . ALA A 1 556 ? -4.859 -19.266 0.361 1 98.12 556 ALA A C 1
ATOM 4238 O O . ALA A 1 556 ? -3.996 -19.172 -0.516 1 98.12 556 ALA A O 1
ATOM 4239 N N . HIS A 1 557 ? -4.68 -18.984 1.582 1 96.94 557 HIS A N 1
ATOM 4240 C CA . HIS A 1 557 ? -3.32 -18.797 2.078 1 96.94 557 HIS A CA 1
ATOM 4241 C C . HIS A 1 557 ? -2.453 -20.016 1.768 1 96.94 557 HIS A C 1
ATOM 4243 O O . HIS A 1 557 ? -2.902 -21.156 1.904 1 96.94 557 HIS A O 1
ATOM 4249 N N . PRO A 1 558 ? -1.261 -19.719 1.301 1 96.12 558 PRO A N 1
ATOM 4250 C CA . PRO A 1 558 ? -0.524 -18.453 1.232 1 96.12 558 PRO A CA 1
ATOM 4251 C C . PRO A 1 558 ? -0.67 -17.766 -0.12 1 96.12 558 PRO A C 1
ATOM 4253 O O . PRO A 1 558 ? -0.133 -16.672 -0.318 1 96.12 558 PRO A O 1
ATOM 4256 N N . GLY A 1 559 ? -1.357 -18.328 -1.017 1 92.75 559 GLY A N 1
ATOM 4257 C CA . GLY A 1 559 ? -1.551 -17.688 -2.305 1 92.75 559 GLY A CA 1
ATOM 4258 C C . GLY A 1 559 ? -0.985 -18.484 -3.465 1 92.75 559 GLY A C 1
ATOM 4259 O O . GLY A 1 559 ? -0.964 -19.719 -3.424 1 92.75 559 GLY A O 1
ATOM 4260 N N . GLY A 1 560 ? -0.649 -17.672 -4.445 1 86.19 560 GLY A N 1
ATOM 4261 C CA . GLY A 1 560 ? -0.298 -18.328 -5.691 1 86.19 560 GLY A CA 1
ATOM 4262 C C . GLY A 1 560 ? 1.177 -18.672 -5.793 1 86.19 560 GLY A C 1
ATOM 4263 O O . GLY A 1 560 ? 1.925 -18.5 -4.828 1 86.19 560 GLY A O 1
ATOM 4264 N N . GLY A 1 561 ? 1.44 -19.281 -6.867 1 88.44 561 GLY A N 1
ATOM 4265 C CA . GLY A 1 561 ? 2.729 -19.922 -7.113 1 88.44 561 GLY A CA 1
ATOM 4266 C C . GLY A 1 561 ? 2.695 -21.422 -6.957 1 88.44 561 GLY A C 1
ATOM 4267 O O . GLY A 1 561 ? 1.87 -21.953 -6.211 1 88.44 561 GLY A O 1
ATOM 4268 N N . VAL A 1 562 ? 3.24 -22.156 -7.84 1 95.12 562 VAL A N 1
ATOM 4269 C CA . VAL A 1 562 ? 3.244 -23.625 -7.762 1 95.12 562 VAL A CA 1
ATOM 4270 C C . VAL A 1 562 ? 3.939 -24.062 -6.477 1 95.12 562 VAL A C 1
ATOM 4272 O O . VAL A 1 562 ? 5.016 -24.672 -6.523 1 95.12 562 VAL A O 1
ATOM 4275 N N . MET A 1 563 ? 3.182 -23.781 -5.312 1 95.38 563 MET A N 1
ATOM 4276 C CA . MET A 1 563 ? 3.746 -24.016 -3.988 1 95.38 563 MET A CA 1
ATOM 4277 C C . MET A 1 563 ? 3.225 -25.312 -3.402 1 95.38 563 MET A C 1
ATOM 4279 O O . MET A 1 563 ? 3.945 -26.016 -2.682 1 95.38 563 MET A O 1
ATOM 4283 N N . GLY A 1 564 ? 2.008 -25.625 -3.598 1 97.56 564 GLY A N 1
ATOM 4284 C CA . GLY A 1 564 ? 1.356 -26.781 -2.998 1 97.56 564 GLY A CA 1
ATOM 4285 C C . GLY A 1 564 ? 0.959 -26.562 -1.551 1 97.56 564 GLY A C 1
ATOM 4286 O O . GLY A 1 564 ? 0.204 -27.344 -0.98 1 97.56 564 GLY A O 1
ATOM 4287 N N . ALA A 1 565 ? 1.349 -25.391 -0.939 1 97.56 565 ALA A N 1
ATOM 4288 C CA . ALA A 1 565 ? 1.158 -25.125 0.483 1 97.56 565 ALA A CA 1
ATOM 4289 C C . ALA A 1 565 ? -0.324 -25 0.825 1 97.56 565 ALA A C 1
ATOM 4291 O O . ALA A 1 565 ? -0.769 -25.484 1.868 1 97.56 565 ALA A O 1
ATOM 4292 N N . ALA A 1 566 ? -1.062 -24.359 -0.002 1 98.38 566 ALA A N 1
ATOM 4293 C CA . ALA A 1 566 ? -2.492 -24.219 0.257 1 98.38 566 ALA A CA 1
ATOM 4294 C C . ALA A 1 566 ? -3.166 -25.578 0.38 1 98.38 566 ALA A C 1
ATOM 4296 O O . ALA A 1 566 ? -3.969 -25.797 1.29 1 98.38 566 ALA A O 1
ATOM 4297 N N . GLY A 1 567 ? -2.816 -26.484 -0.534 1 98.69 567 GLY A N 1
ATOM 4298 C CA . GLY A 1 567 ? -3.365 -27.828 -0.496 1 98.69 567 GLY A CA 1
ATOM 4299 C C . GLY A 1 567 ? -2.949 -28.609 0.736 1 98.69 567 GLY A C 1
ATOM 4300 O O . GLY A 1 567 ? -3.787 -29.219 1.404 1 98.69 567 GLY A O 1
ATOM 4301 N N . ARG A 1 568 ? -1.688 -28.547 1.047 1 98.69 568 ARG A N 1
ATOM 4302 C CA . ARG A 1 568 ? -1.154 -29.281 2.193 1 98.69 568 ARG A CA 1
ATOM 4303 C C . ARG A 1 568 ? -1.76 -28.766 3.496 1 98.69 568 ARG A C 1
ATOM 4305 O O . ARG A 1 568 ? -2.199 -29.547 4.336 1 98.69 568 ARG A O 1
ATOM 4312 N N . ASN A 1 569 ? -1.737 -27.422 3.676 1 97.88 569 ASN A N 1
ATOM 4313 C CA . ASN A 1 569 ? -2.266 -26.828 4.895 1 97.88 569 ASN A CA 1
ATOM 4314 C C . ASN A 1 569 ? -3.75 -27.141 5.074 1 97.88 569 ASN A C 1
ATOM 4316 O O . ASN A 1 569 ? -4.188 -27.484 6.172 1 97.88 569 ASN A O 1
ATOM 4320 N N . ALA A 1 570 ? -4.488 -27.016 4.012 1 98.62 570 ALA A N 1
ATOM 4321 C CA . ALA A 1 570 ? -5.922 -27.312 4.066 1 98.62 570 ALA A CA 1
ATOM 4322 C C . ALA A 1 570 ? -6.172 -28.766 4.449 1 98.62 570 ALA A C 1
ATOM 4324 O O . ALA A 1 570 ? -7.074 -29.062 5.234 1 98.62 570 ALA A O 1
ATOM 4325 N N . ALA A 1 571 ? -5.402 -29.703 3.895 1 98.75 571 ALA A N 1
ATOM 4326 C CA . ALA A 1 571 ? -5.555 -31.125 4.195 1 98.75 571 ALA A CA 1
ATOM 4327 C C . ALA A 1 571 ? -5.375 -31.391 5.688 1 98.75 571 ALA A C 1
ATOM 4329 O O . ALA A 1 571 ? -6.125 -32.188 6.281 1 98.75 571 ALA A O 1
ATOM 4330 N N . HIS A 1 572 ? -4.426 -30.75 6.289 1 97.31 572 HIS A N 1
ATOM 4331 C CA . HIS A 1 572 ? -4.176 -30.938 7.715 1 97.31 572 HIS A CA 1
ATOM 4332 C C . HIS A 1 572 ? -5.324 -30.391 8.555 1 97.31 572 HIS A C 1
ATOM 4334 O O . HIS A 1 572 ? -5.703 -30.984 9.562 1 97.31 572 HIS A O 1
ATOM 4340 N N . VAL A 1 573 ? -5.828 -29.25 8.148 1 96.12 573 VAL A N 1
ATOM 4341 C CA . VAL A 1 573 ? -6.953 -28.656 8.859 1 96.12 573 VAL A CA 1
ATOM 4342 C C . VAL A 1 573 ? -8.172 -29.562 8.742 1 96.12 573 VAL A C 1
ATOM 4344 O O . VAL A 1 573 ? -8.859 -29.828 9.734 1 96.12 573 VAL A O 1
ATOM 4347 N N . VAL A 1 574 ? -8.43 -30.078 7.605 1 98.19 574 VAL A N 1
ATOM 4348 C CA . VAL A 1 574 ? -9.57 -30.953 7.34 1 98.19 574 VAL A CA 1
ATOM 4349 C C . VAL A 1 574 ? -9.43 -32.25 8.148 1 98.19 574 VAL A C 1
ATOM 4351 O O . VAL A 1 574 ? -10.406 -32.719 8.734 1 98.19 574 VAL A O 1
ATOM 4354 N N . PHE A 1 575 ? -8.266 -32.812 8.141 1 97.94 575 PHE A N 1
ATOM 4355 C CA . PHE A 1 575 ? -8.039 -34.031 8.875 1 97.94 575 PHE A CA 1
ATOM 4356 C C . PHE A 1 575 ? -8.359 -33.875 10.359 1 97.94 575 PHE A C 1
ATOM 4358 O O . PHE A 1 575 ? -8.992 -34.719 10.969 1 97.94 575 PHE A O 1
ATOM 4365 N N . ARG A 1 576 ? -7.891 -32.719 10.914 1 94.06 576 ARG A N 1
ATOM 4366 C CA . ARG A 1 576 ? -8.172 -32.438 12.312 1 94.06 576 ARG A CA 1
ATOM 4367 C C . ARG A 1 576 ? -9.672 -32.312 12.555 1 94.06 576 ARG A C 1
ATOM 4369 O O . ARG A 1 576 ? -10.188 -32.781 13.57 1 94.06 576 ARG A O 1
ATOM 4376 N N . ASP A 1 577 ? -10.32 -31.672 11.617 1 94.94 577 ASP A N 1
ATOM 4377 C CA . ASP A 1 577 ? -11.766 -31.5 11.75 1 94.94 577 ASP A CA 1
ATOM 4378 C C . ASP A 1 577 ? -12.492 -32.844 11.641 1 94.94 577 ASP A C 1
ATOM 4380 O O . ASP A 1 577 ? -13.477 -33.062 12.344 1 94.94 577 ASP A O 1
ATOM 4384 N N . LEU A 1 578 ? -12.055 -33.719 10.75 1 96.25 578 LEU A N 1
ATOM 4385 C CA . LEU A 1 578 ? -12.672 -35.031 10.539 1 96.25 578 LEU A CA 1
ATOM 4386 C C . LEU A 1 578 ? -12.5 -35.906 11.773 1 96.25 578 LEU A C 1
ATOM 4388 O O . LEU A 1 578 ? -13.383 -36.719 12.094 1 96.25 578 LEU A O 1
ATOM 4392 N N . LYS A 1 579 ? -11.477 -35.75 12.508 1 92.06 579 LYS A N 1
ATOM 4393 C CA . LYS A 1 579 ? -11.242 -36.531 13.727 1 92.06 579 LYS A CA 1
ATOM 4394 C C . LYS A 1 579 ? -12.18 -36.094 14.844 1 92.06 579 LYS A C 1
ATOM 4396 O O . LYS A 1 579 ? -12.516 -36.875 15.727 1 92.06 579 LYS A O 1
ATOM 4401 N N . SER A 1 580 ? -12.578 -34.875 14.781 1 84.69 580 SER A N 1
ATOM 4402 C CA . SER A 1 580 ? -13.453 -34.344 15.82 1 84.69 580 SER A CA 1
ATOM 4403 C C . SER A 1 580 ? -14.922 -34.562 15.461 1 84.69 580 SER A C 1
ATOM 4405 O O . SER A 1 580 ? -15.812 -34.344 16.281 1 84.69 580 SER A O 1
ATOM 4407 N N . MET A 1 581 ? -15.258 -35 14.289 1 77.38 581 MET A N 1
ATOM 4408 C CA . MET A 1 581 ? -16.625 -35.281 13.852 1 77.38 581 MET A CA 1
ATOM 4409 C C . MET A 1 581 ? -17.047 -36.688 14.242 1 77.38 581 MET A C 1
ATOM 4411 O O . MET A 1 581 ? -18.219 -36.906 14.57 1 77.38 581 MET A O 1
ATOM 4415 N N . MET B 1 1 ? -28.438 75.125 -19.656 1 18.8 1 MET B N 1
ATOM 4416 C CA . MET B 1 1 ? -27.922 75.625 -18.375 1 18.8 1 MET B CA 1
ATOM 4417 C C . MET B 1 1 ? -27.078 74.562 -17.688 1 18.8 1 MET B C 1
ATOM 4419 O O . MET B 1 1 ? -27.578 73.5 -17.359 1 18.8 1 MET B O 1
ATOM 4423 N N . ALA B 1 2 ? -25.875 74.438 -18.234 1 22.61 2 ALA B N 1
ATOM 4424 C CA . ALA B 1 2 ? -24.812 73.5 -18.609 1 22.61 2 ALA B CA 1
ATOM 4425 C C . ALA B 1 2 ? -24.047 73.062 -17.375 1 22.61 2 ALA B C 1
ATOM 4427 O O . ALA B 1 2 ? -23.25 73.75 -16.812 1 22.61 2 ALA B O 1
ATOM 4428 N N . ALA B 1 3 ? -24.906 72.312 -16.375 1 22.41 3 ALA B N 1
ATOM 4429 C CA . ALA B 1 3 ? -24.812 71.938 -14.977 1 22.41 3 ALA B CA 1
ATOM 4430 C C . ALA B 1 3 ? -23.531 71.125 -14.711 1 22.41 3 ALA B C 1
ATOM 4432 O O . ALA B 1 3 ? -23.234 70.188 -15.406 1 22.41 3 ALA B O 1
ATOM 4433 N N . SER B 1 4 ? -22.531 71.75 -14.078 1 22.72 4 SER B N 1
ATOM 4434 C CA . SER B 1 4 ? -21.125 71.688 -13.703 1 22.72 4 SER B CA 1
ATOM 4435 C C . SER B 1 4 ? -20.797 70.5 -12.852 1 22.72 4 SER B C 1
ATOM 4437 O O . SER B 1 4 ? -21.438 70.25 -11.828 1 22.72 4 SER B O 1
ATOM 4439 N N . CYS B 1 5 ? -20.375 69.312 -13.469 1 23.42 5 CYS B N 1
ATOM 4440 C CA . CYS B 1 5 ? -19.984 67.938 -13.18 1 23.42 5 CYS B CA 1
ATOM 4441 C C . CYS B 1 5 ? -18.859 67.938 -12.148 1 23.42 5 CYS B C 1
ATOM 4443 O O . CYS B 1 5 ? -17.719 68.25 -12.461 1 23.42 5 CYS B O 1
ATOM 4445 N N . ARG B 1 6 ? -19.125 68.562 -10.891 1 23.08 6 ARG B N 1
ATOM 4446 C CA . ARG B 1 6 ? -18.203 68.812 -9.781 1 23.08 6 ARG B CA 1
ATOM 4447 C C . ARG B 1 6 ? -17.484 67.5 -9.43 1 23.08 6 ARG B C 1
ATOM 4449 O O . ARG B 1 6 ? -18.125 66.438 -9.242 1 23.08 6 ARG B O 1
ATOM 4456 N N . GLY B 1 7 ? -16.234 67.312 -9.875 1 22.2 7 GLY B N 1
ATOM 4457 C CA . GLY B 1 7 ? -15.125 66.375 -9.883 1 22.2 7 GLY B CA 1
ATOM 4458 C C . GLY B 1 7 ? -14.727 65.938 -8.5 1 22.2 7 GLY B C 1
ATOM 4459 O O . GLY B 1 7 ? -14.344 66.75 -7.656 1 22.2 7 GLY B O 1
ATOM 4460 N N . LEU B 1 8 ? -15.555 64.938 -7.801 1 23.94 8 LEU B N 1
ATOM 4461 C CA . LEU B 1 8 ? -15.32 64.375 -6.477 1 23.94 8 LEU B CA 1
ATOM 4462 C C . LEU B 1 8 ? -13.852 64 -6.293 1 23.94 8 LEU B C 1
ATOM 4464 O O . LEU B 1 8 ? -13.297 63.25 -7.078 1 23.94 8 LEU B O 1
ATOM 4468 N N . SER B 1 9 ? -13.031 64.938 -5.746 1 21.67 9 SER B N 1
ATOM 4469 C CA . SER B 1 9 ? -11.617 65 -5.363 1 21.67 9 SER B CA 1
ATOM 4470 C C . SER B 1 9 ? -11.18 63.688 -4.664 1 21.67 9 SER B C 1
ATOM 4472 O O . SER B 1 9 ? -12.008 62.969 -4.098 1 21.67 9 SER B O 1
ATOM 4474 N N . ARG B 1 10 ? -9.891 63.25 -4.895 1 25.89 10 ARG B N 1
ATOM 4475 C CA . ARG B 1 10 ? -8.875 62.219 -4.695 1 25.89 10 ARG B CA 1
ATOM 4476 C C . ARG B 1 10 ? -8.562 62.031 -3.215 1 25.89 10 ARG B C 1
ATOM 4478 O O . ARG B 1 10 ? -7.816 62.844 -2.631 1 25.89 10 ARG B O 1
ATOM 4485 N N . VAL B 1 11 ? -9.586 61.844 -2.295 1 23.55 11 VAL B N 1
ATOM 4486 C CA . VAL B 1 11 ? -9.102 61.719 -0.925 1 23.55 11 VAL B CA 1
ATOM 4487 C C . VAL B 1 11 ? -7.977 60.688 -0.876 1 23.55 11 VAL B C 1
ATOM 4489 O O . VAL B 1 11 ? -8.125 59.562 -1.387 1 23.55 11 VAL B O 1
ATOM 4492 N N . VAL B 1 12 ? -6.715 61.094 -0.877 1 26.69 12 VAL B N 1
ATOM 4493 C CA . VAL B 1 12 ? -5.414 60.469 -0.649 1 26.69 12 VAL B CA 1
ATOM 4494 C C . VAL B 1 12 ? -5.465 59.625 0.619 1 26.69 12 VAL B C 1
ATOM 4496 O O . VAL B 1 12 ? -5.633 60.156 1.721 1 26.69 12 VAL B O 1
ATOM 4499 N N . GLY B 1 13 ? -6.324 58.594 0.553 1 23.19 13 GLY B N 1
ATOM 4500 C CA . GLY B 1 13 ? -6.48 57.75 1.735 1 23.19 13 GLY B CA 1
ATOM 4501 C C . GLY B 1 13 ? -5.156 57.344 2.35 1 23.19 13 GLY B C 1
ATOM 4502 O O . GLY B 1 13 ? -4.219 56.969 1.634 1 23.19 13 GLY B O 1
ATOM 4503 N N . VAL B 1 14 ? -4.723 57.969 3.49 1 26.7 14 VAL B N 1
ATOM 4504 C CA . VAL B 1 14 ? -3.604 57.688 4.387 1 26.7 14 VAL B CA 1
ATOM 4505 C C . VAL B 1 14 ? -3.51 56.188 4.672 1 26.7 14 VAL B C 1
ATOM 4507 O O . VAL B 1 14 ? -4.523 55.531 4.914 1 26.7 14 VAL B O 1
ATOM 4510 N N . SER B 1 15 ? -2.537 55.594 4.031 1 25.53 15 SER B N 1
ATOM 4511 C CA . SER B 1 15 ? -2.143 54.188 4.129 1 25.53 15 SER B CA 1
ATOM 4512 C C . SER B 1 15 ? -2.039 53.75 5.582 1 25.53 15 SER B C 1
ATOM 4514 O O . SER B 1 15 ? -1.257 54.312 6.355 1 25.53 15 SER B O 1
ATOM 4516 N N . PRO B 1 16 ? -3.188 53.438 6.246 1 30.33 16 PRO B N 1
ATOM 4517 C CA . PRO B 1 16 ? -2.955 53.031 7.629 1 30.33 16 PRO B CA 1
ATOM 4518 C C . PRO B 1 16 ? -1.813 52 7.754 1 30.33 16 PRO B C 1
ATOM 4520 O O . PRO B 1 16 ? -1.558 51.25 6.824 1 30.33 16 PRO B O 1
ATOM 4523 N N . GLY B 1 17 ? -0.664 52.375 8.297 1 27.8 17 GLY B N 1
ATOM 4524 C CA . GLY B 1 17 ? 0.492 51.562 8.617 1 27.8 17 GLY B CA 1
ATOM 4525 C C . GLY B 1 17 ? 0.12 50.188 9.18 1 27.8 17 GLY B C 1
ATOM 4526 O O . GLY B 1 17 ? -1 50 9.656 1 27.8 17 GLY B O 1
ATOM 4527 N N . PRO B 1 18 ? 0.688 49.156 8.602 1 32.28 18 PRO B N 1
ATOM 4528 C CA . PRO B 1 18 ? 0.437 47.75 8.953 1 32.28 18 PRO B CA 1
ATOM 4529 C C . PRO B 1 18 ? 0.365 47.531 10.461 1 32.28 18 PRO B C 1
ATOM 4531 O O . PRO B 1 18 ? 1.102 48.156 11.219 1 32.28 18 PRO B O 1
ATOM 4534 N N . ALA B 1 19 ? -0.812 47.438 10.992 1 31.8 19 ALA B N 1
ATOM 4535 C CA . ALA B 1 19 ? -0.913 46.969 12.375 1 31.8 19 ALA B CA 1
ATOM 4536 C C . ALA B 1 19 ? 0.028 45.781 12.617 1 31.8 19 ALA B C 1
ATOM 4538 O O . ALA B 1 19 ? -0.241 44.656 12.18 1 31.8 19 ALA B O 1
ATOM 4539 N N . VAL B 1 20 ? 1.324 46 12.469 1 33 20 VAL B N 1
ATOM 4540 C CA . VAL B 1 20 ? 2.295 45 12.93 1 33 20 VAL B CA 1
ATOM 4541 C C . VAL B 1 20 ? 1.881 44.469 14.305 1 33 20 VAL B C 1
ATOM 4543 O O . VAL B 1 20 ? 1.854 45.219 15.281 1 33 20 VAL B O 1
ATOM 4546 N N . ARG B 1 21 ? 0.844 43.688 14.391 1 35.44 21 ARG B N 1
ATOM 4547 C CA . ARG B 1 21 ? 0.715 43 15.664 1 35.44 21 ARG B CA 1
ATOM 4548 C C . ARG B 1 21 ? 2.082 42.625 16.219 1 35.44 21 ARG B C 1
ATOM 4550 O O . ARG B 1 21 ? 2.846 41.906 15.562 1 35.44 21 ARG B O 1
ATOM 4557 N N . ARG B 1 22 ? 2.619 43.531 17.016 1 34.97 22 ARG B N 1
ATOM 4558 C CA . ARG B 1 22 ? 3.787 43.344 17.875 1 34.97 22 ARG B CA 1
ATOM 4559 C C . ARG B 1 22 ? 3.809 41.969 18.516 1 34.97 22 ARG B C 1
ATOM 4561 O O . ARG B 1 22 ? 2.906 41.625 19.281 1 34.97 22 ARG B O 1
ATOM 4568 N N . VAL B 1 23 ? 4.012 40.969 17.781 1 37.69 23 VAL B N 1
ATOM 4569 C CA . VAL B 1 23 ? 4.426 39.781 18.484 1 37.69 23 VAL B CA 1
ATOM 4570 C C . VAL B 1 23 ? 5.176 40.156 19.75 1 37.69 23 VAL B C 1
ATOM 4572 O O . VAL B 1 23 ? 6.035 41.031 19.734 1 37.69 23 VAL B O 1
ATOM 4575 N N . HIS B 1 24 ? 4.457 40.062 20.828 1 33.94 24 HIS B N 1
ATOM 4576 C CA . HIS B 1 24 ? 5.133 40.062 22.109 1 33.94 24 HIS B CA 1
ATOM 4577 C C . HIS B 1 24 ? 6.508 39.406 22.016 1 33.94 24 HIS B C 1
ATOM 4579 O O . HIS B 1 24 ? 6.609 38.188 21.844 1 33.94 24 HIS B O 1
ATOM 4585 N N . SER B 1 25 ? 7.32 39.906 21.172 1 38.69 25 SER B N 1
ATOM 4586 C CA . SER B 1 25 ? 8.625 39.594 21.734 1 38.69 25 SER B CA 1
ATOM 4587 C C . SER B 1 25 ? 8.562 39.531 23.266 1 38.69 25 SER B C 1
ATOM 4589 O O . SER B 1 25 ? 8.547 40.594 23.922 1 38.69 25 SER B O 1
ATOM 4591 N N . GLY B 1 26 ? 7.484 38.938 23.797 1 36.5 26 GLY B N 1
ATOM 4592 C CA . GLY B 1 26 ? 7.48 38.969 25.25 1 36.5 26 GLY B CA 1
ATOM 4593 C C . GLY B 1 26 ? 8.828 39.344 25.844 1 36.5 26 GLY B C 1
ATOM 4594 O O . GLY B 1 26 ? 9.156 40.531 25.953 1 36.5 26 GLY B O 1
ATOM 4595 N N . ALA B 1 27 ? 9.336 38.406 26.734 1 40.53 27 ALA B N 1
ATOM 4596 C CA . ALA B 1 27 ? 10.414 38.812 27.625 1 40.53 27 ALA B CA 1
ATOM 4597 C C . ALA B 1 27 ? 11.602 39.375 26.844 1 40.53 27 ALA B C 1
ATOM 4599 O O . ALA B 1 27 ? 12.242 38.625 26.078 1 40.53 27 ALA B O 1
ATOM 4600 N N . GLY B 1 28 ? 11.531 40.469 26.203 1 48.88 28 GLY B N 1
ATOM 4601 C CA . GLY B 1 28 ? 12.562 41.438 25.828 1 48.88 28 GLY B CA 1
ATOM 4602 C C . GLY B 1 28 ? 13.945 41.031 26.312 1 48.88 28 GLY B C 1
ATOM 4603 O O . GLY B 1 28 ? 14.797 41.906 26.531 1 48.88 28 GLY B O 1
ATOM 4604 N N . GLY B 1 29 ? 13.875 39.875 26.703 1 68.19 29 GLY B N 1
ATOM 4605 C CA . GLY B 1 29 ? 15.172 39.562 27.281 1 68.19 29 GLY B CA 1
ATOM 4606 C C . GLY B 1 29 ? 16.203 39.188 26.234 1 68.19 29 GLY B C 1
ATOM 4607 O O . GLY B 1 29 ? 15.875 38.969 25.062 1 68.19 29 GLY B O 1
ATOM 4608 N N . HIS B 1 30 ? 17.234 39.469 26.312 1 88 30 HIS B N 1
ATOM 4609 C CA . HIS B 1 30 ? 18.422 39.125 25.531 1 88 30 HIS B CA 1
ATOM 4610 C C . HIS B 1 30 ? 18.672 37.625 25.562 1 88 30 HIS B C 1
ATOM 4612 O O . HIS B 1 30 ? 18.359 36.938 26.547 1 88 30 HIS B O 1
ATOM 4618 N N . VAL B 1 31 ? 18.781 37.094 24.328 1 95 31 VAL B N 1
ATOM 4619 C CA . VAL B 1 31 ? 19.172 35.688 24.234 1 95 31 VAL B CA 1
ATOM 4620 C C . VAL B 1 31 ? 20.297 35.406 25.234 1 95 31 VAL B C 1
ATOM 4622 O O . VAL B 1 31 ? 21.297 36.125 25.281 1 95 31 VAL B O 1
ATOM 4625 N N . LYS B 1 32 ? 20.062 34.469 26.031 1 95.56 32 LYS B N 1
ATOM 4626 C CA . LYS B 1 32 ? 21.125 34.031 26.938 1 95.56 32 LYS B CA 1
ATOM 4627 C C . LYS B 1 32 ? 22.156 33.188 26.203 1 95.56 32 LYS B C 1
ATOM 4629 O O . LYS B 1 32 ? 21.891 32.625 25.141 1 95.56 32 LYS B O 1
ATOM 4634 N N . ALA B 1 33 ? 23.297 33.062 26.875 1 95.88 33 ALA B N 1
ATOM 4635 C CA . ALA B 1 33 ? 24.406 32.312 26.266 1 95.88 33 ALA B CA 1
ATOM 4636 C C . ALA B 1 33 ? 24.188 30.812 26.422 1 95.88 33 ALA B C 1
ATOM 4638 O O . ALA B 1 33 ? 24.734 30.031 25.641 1 95.88 33 ALA B O 1
ATOM 4639 N N . GLU B 1 34 ? 23.375 30.484 27.453 1 97.81 34 GLU B N 1
ATOM 4640 C CA . GLU B 1 34 ? 23.219 29.062 27.719 1 97.81 34 GLU B CA 1
ATOM 4641 C C . GLU B 1 34 ? 21.797 28.734 28.156 1 97.81 34 GLU B C 1
ATOM 4643 O O . GLU B 1 34 ? 21.188 29.5 28.922 1 97.81 34 GLU B O 1
ATOM 4648 N N . TYR B 1 35 ? 21.25 27.641 27.688 1 98.25 35 TYR B N 1
ATOM 4649 C CA . TYR B 1 35 ? 19.984 27.031 28.078 1 98.25 35 TYR B CA 1
ATOM 4650 C C . TYR B 1 35 ? 20.125 25.531 28.281 1 98.25 35 TYR B C 1
ATOM 4652 O O . TYR B 1 35 ? 21.125 24.938 27.844 1 98.25 35 TYR B O 1
ATOM 4660 N N . ASP B 1 36 ? 19.219 24.906 29 1 98.12 36 ASP B N 1
ATOM 4661 C CA . ASP B 1 36 ? 19.234 23.453 29.094 1 98.12 36 ASP B CA 1
ATOM 4662 C C . ASP B 1 36 ? 18.812 22.812 27.781 1 98.12 36 ASP B C 1
ATOM 4664 O O . ASP B 1 36 ? 19.328 21.75 27.406 1 98.12 36 ASP B O 1
ATOM 4668 N N . ALA B 1 37 ? 17.812 23.469 27.078 1 98.81 37 ALA B N 1
ATOM 4669 C CA . ALA B 1 37 ? 17.281 22.938 25.828 1 98.81 37 ALA B CA 1
ATOM 4670 C C . ALA B 1 37 ? 17.031 24.062 24.812 1 98.81 37 ALA B C 1
ATOM 4672 O O . ALA B 1 37 ? 16.562 25.141 25.188 1 98.81 37 ALA B O 1
ATOM 4673 N N . VAL B 1 38 ? 17.344 23.812 23.609 1 98.88 38 VAL B N 1
ATOM 4674 C CA . VAL B 1 38 ? 17.031 24.688 22.484 1 98.88 38 VAL B CA 1
ATOM 4675 C C . VAL B 1 38 ? 16.047 24 21.547 1 98.88 38 VAL B C 1
ATOM 4677 O O . VAL B 1 38 ? 16.219 22.844 21.188 1 98.88 38 VAL B O 1
ATOM 4680 N N . VAL B 1 39 ? 14.977 24.672 21.188 1 98.94 39 VAL B N 1
ATOM 4681 C CA . VAL B 1 39 ? 14.031 24.203 20.188 1 98.94 39 VAL B CA 1
ATOM 4682 C C . VAL B 1 39 ? 14.172 25.016 18.906 1 98.94 39 VAL B C 1
ATOM 4684 O O . VAL B 1 39 ? 14.086 26.234 18.938 1 98.94 39 VAL B O 1
ATOM 4687 N N . ILE B 1 40 ? 14.43 24.312 17.812 1 98.94 40 ILE B N 1
ATOM 4688 C CA . ILE B 1 40 ? 14.523 24.953 16.5 1 98.94 40 ILE B CA 1
ATOM 4689 C C . ILE B 1 40 ? 13.156 24.969 15.836 1 98.94 40 ILE B C 1
ATOM 4691 O O . ILE B 1 40 ? 12.625 23.922 15.461 1 98.94 40 ILE B O 1
ATOM 4695 N N . GLY B 1 41 ? 12.602 26.156 15.617 1 98.69 41 GLY B N 1
ATOM 4696 C CA . GLY B 1 41 ? 11.312 26.297 14.969 1 98.69 41 GLY B CA 1
ATOM 4697 C C . GLY B 1 41 ? 10.164 26.484 15.945 1 98.69 41 GLY B C 1
ATOM 4698 O O . GLY B 1 41 ? 10.008 25.672 16.875 1 98.69 41 GLY B O 1
ATOM 4699 N N . ALA B 1 42 ? 9.367 27.5 15.688 1 98.75 42 ALA B N 1
ATOM 4700 C CA . ALA B 1 42 ? 8.234 27.828 16.562 1 98.75 42 ALA B CA 1
ATOM 4701 C C . ALA B 1 42 ? 6.914 27.438 15.898 1 98.75 42 ALA B C 1
ATOM 4703 O O . ALA B 1 42 ? 5.934 28.172 15.984 1 98.75 42 ALA B O 1
ATOM 4704 N N . GLY B 1 43 ? 6.934 26.312 15.109 1 98.25 43 GLY B N 1
ATOM 4705 C CA . GLY B 1 43 ? 5.66 25.703 14.75 1 98.25 43 GLY B CA 1
ATOM 4706 C C . GLY B 1 43 ? 4.902 25.156 15.945 1 98.25 43 GLY B C 1
ATOM 4707 O O . GLY B 1 43 ? 5.426 25.125 17.062 1 98.25 43 GLY B O 1
ATOM 4708 N N . HIS B 1 44 ? 3.701 24.688 15.742 1 98.31 44 HIS B N 1
ATOM 4709 C CA . HIS B 1 44 ? 2.883 24.266 16.875 1 98.31 44 HIS B CA 1
ATOM 4710 C C . HIS B 1 44 ? 3.553 23.141 17.656 1 98.31 44 HIS B C 1
ATOM 4712 O O . HIS B 1 44 ? 3.5 23.125 18.891 1 98.31 44 HIS B O 1
ATOM 4718 N N . ASN B 1 45 ? 4.168 22.188 16.984 1 98.75 45 ASN B N 1
ATOM 4719 C CA . ASN B 1 45 ? 4.844 21.094 17.672 1 98.75 45 ASN B CA 1
ATOM 4720 C C . ASN B 1 45 ? 6.039 21.594 18.484 1 98.75 45 ASN B C 1
ATOM 4722 O O . ASN B 1 45 ? 6.281 21.125 19.594 1 98.75 45 ASN B O 1
ATOM 4726 N N . GLY B 1 46 ? 6.852 22.5 17.891 1 98.88 46 GLY B N 1
ATOM 4727 C CA . GLY B 1 46 ? 7.973 23.078 18.609 1 98.88 46 GLY B CA 1
ATOM 4728 C C . GLY B 1 46 ? 7.555 23.844 19.844 1 98.88 46 GLY B C 1
ATOM 4729 O O . GLY B 1 46 ? 8.18 23.703 20.906 1 98.88 46 GLY B O 1
ATOM 4730 N N . LEU B 1 47 ? 6.535 24.609 19.719 1 98.88 47 LEU B N 1
ATOM 4731 C CA . LEU B 1 47 ? 6.012 25.375 20.859 1 98.88 47 LEU B CA 1
ATOM 4732 C C . LEU B 1 47 ? 5.496 24.453 21.953 1 98.88 47 LEU B C 1
ATOM 4734 O O . LEU B 1 47 ? 5.711 24.703 23.141 1 98.88 47 LEU B O 1
ATOM 4738 N N . VAL B 1 48 ? 4.824 23.391 21.516 1 98.88 48 VAL B N 1
ATOM 4739 C CA . VAL B 1 48 ? 4.32 22.406 22.469 1 98.88 48 VAL B CA 1
ATOM 4740 C C . VAL B 1 48 ? 5.492 21.75 23.203 1 98.88 48 VAL B C 1
ATOM 4742 O O . VAL B 1 48 ? 5.461 21.609 24.438 1 98.88 48 VAL B O 1
ATOM 4745 N N . ALA B 1 49 ? 6.512 21.328 22.453 1 98.94 49 ALA B N 1
ATOM 4746 C CA . ALA B 1 49 ? 7.691 20.719 23.062 1 98.94 49 ALA B CA 1
ATOM 4747 C C . ALA B 1 49 ? 8.32 21.656 24.094 1 98.94 49 ALA B C 1
ATOM 4749 O O . ALA B 1 49 ? 8.648 21.234 25.203 1 98.94 49 ALA B O 1
ATOM 4750 N N . ALA B 1 50 ? 8.461 22.906 23.734 1 98.88 50 ALA B N 1
ATOM 4751 C CA . ALA B 1 50 ? 9.07 23.906 24.625 1 98.88 50 ALA B CA 1
ATOM 4752 C C . ALA B 1 50 ? 8.234 24.094 25.891 1 98.88 50 ALA B C 1
ATOM 4754 O O . ALA B 1 50 ? 8.781 24.188 26.984 1 98.88 50 ALA B O 1
ATOM 4755 N N . ALA B 1 51 ? 6.941 24.203 25.734 1 98.88 51 ALA B N 1
ATOM 4756 C CA . ALA B 1 51 ? 6.043 24.391 26.859 1 98.88 51 ALA B CA 1
ATOM 4757 C C . ALA B 1 51 ? 6.156 23.234 27.859 1 98.88 51 ALA B C 1
ATOM 4759 O O . ALA B 1 51 ? 6.27 23.453 29.062 1 98.88 51 ALA B O 1
ATOM 4760 N N . TYR B 1 52 ? 6.121 22.047 27.344 1 98.88 52 TYR B N 1
ATOM 4761 C CA . TYR B 1 52 ? 6.18 20.875 28.219 1 98.88 52 TYR B CA 1
ATOM 4762 C C . TYR B 1 52 ? 7.531 20.781 28.906 1 98.88 52 TYR B C 1
ATOM 4764 O O . TYR B 1 52 ? 7.605 20.453 30.094 1 98.88 52 TYR B O 1
ATOM 4772 N N . LEU B 1 53 ? 8.617 21 28.172 1 98.75 53 LEU B N 1
ATOM 4773 C CA . LEU B 1 53 ? 9.938 20.969 28.797 1 98.75 53 LEU B CA 1
ATOM 4774 C C . LEU B 1 53 ? 10.039 22 29.922 1 98.75 53 LEU B C 1
ATOM 4776 O O . LEU B 1 53 ? 10.508 21.688 31.016 1 98.75 53 LEU B O 1
ATOM 4780 N N . GLN B 1 54 ? 9.617 23.203 29.641 1 98.12 54 GLN B N 1
ATOM 4781 C CA . GLN B 1 54 ? 9.672 24.25 30.656 1 98.12 54 GLN B CA 1
ATOM 4782 C C . GLN B 1 54 ? 8.805 23.906 31.859 1 98.12 54 GLN B C 1
ATOM 4784 O O . GLN B 1 54 ? 9.188 24.141 33 1 98.12 54 GLN B O 1
ATOM 4789 N N . LYS B 1 55 ? 7.633 23.391 31.578 1 97.81 55 LYS B N 1
ATOM 4790 C CA . LYS B 1 55 ? 6.73 22.938 32.625 1 97.81 55 LYS B CA 1
ATOM 4791 C C . LYS B 1 55 ? 7.402 21.891 33.531 1 97.81 55 LYS B C 1
ATOM 4793 O O . LYS B 1 55 ? 7.148 21.828 34.719 1 97.81 55 LYS B O 1
ATOM 4798 N N . LEU B 1 56 ? 8.25 21.125 32.938 1 97.38 56 LEU B N 1
ATOM 4799 C CA . LEU B 1 56 ? 8.945 20.062 33.625 1 97.38 56 LEU B CA 1
ATOM 4800 C C . LEU B 1 56 ? 10.219 20.594 34.281 1 97.38 56 LEU B C 1
ATOM 4802 O O . LEU B 1 56 ? 10.969 19.828 34.906 1 97.38 56 LEU B O 1
ATOM 4806 N N . GLY B 1 57 ? 10.539 21.844 34.156 1 97.25 57 GLY B N 1
ATOM 4807 C CA . GLY B 1 57 ? 11.641 22.484 34.875 1 97.25 57 GLY B CA 1
ATOM 4808 C C . GLY B 1 57 ? 12.891 22.609 34.031 1 97.25 57 GLY B C 1
ATOM 4809 O O . GLY B 1 57 ? 13.969 22.891 34.562 1 97.25 57 GLY B O 1
ATOM 4810 N N . VAL B 1 58 ? 12.797 22.406 32.75 1 98.5 58 VAL B N 1
ATOM 4811 C CA . VAL B 1 58 ? 13.938 22.531 31.844 1 98.5 58 VAL B CA 1
ATOM 4812 C C . VAL B 1 58 ? 13.984 23.922 31.25 1 98.5 58 VAL B C 1
ATOM 4814 O O . VAL B 1 58 ? 13.039 24.359 30.594 1 98.5 58 VAL B O 1
ATOM 4817 N N . ASN B 1 59 ? 15.031 24.656 31.5 1 98.38 59 ASN B N 1
ATOM 4818 C CA . ASN B 1 59 ? 15.188 25.984 30.922 1 98.38 59 ASN B CA 1
ATOM 4819 C C . ASN B 1 59 ? 15.297 25.922 29.391 1 98.38 59 ASN B C 1
ATOM 4821 O O . ASN B 1 59 ? 16.344 25.547 28.859 1 98.38 59 ASN B O 1
ATOM 4825 N N . THR B 1 60 ? 14.219 26.375 28.688 1 98.75 60 THR B N 1
ATOM 4826 C CA . THR B 1 60 ? 14.102 26.109 27.266 1 98.75 60 THR B CA 1
ATOM 4827 C C . THR B 1 60 ? 13.977 27.406 26.469 1 98.75 60 THR B C 1
ATOM 4829 O O . THR B 1 60 ? 13.312 28.344 26.906 1 98.75 60 THR B O 1
ATOM 4832 N N . VAL B 1 61 ? 14.609 27.5 25.297 1 98.81 61 VAL B N 1
ATOM 4833 C CA . VAL B 1 61 ? 14.477 28.609 24.359 1 98.81 61 VAL B CA 1
ATOM 4834 C C . VAL B 1 61 ? 14.016 28.094 23 1 98.81 61 VAL B C 1
ATOM 4836 O O . VAL B 1 61 ? 14.375 26.984 22.594 1 98.81 61 VAL B O 1
ATOM 4839 N N . VAL B 1 62 ? 13.148 28.875 22.312 1 98.88 62 VAL B N 1
ATOM 4840 C CA . VAL B 1 62 ? 12.695 28.578 20.953 1 98.88 62 VAL B CA 1
ATOM 4841 C C . VAL B 1 62 ? 13.219 29.641 19.984 1 98.88 62 VAL B C 1
ATOM 4843 O O . VAL B 1 62 ? 13.086 30.828 20.234 1 98.88 62 VAL B O 1
ATOM 4846 N N . PHE B 1 63 ? 13.844 29.203 18.922 1 98.75 63 PHE B N 1
ATOM 4847 C CA . PHE B 1 63 ? 14.273 30.109 17.859 1 98.75 63 PHE B CA 1
ATOM 4848 C C . PHE B 1 63 ? 13.438 29.906 16.594 1 98.75 63 PHE B C 1
ATOM 4850 O O . PHE B 1 63 ? 13.344 28.781 16.094 1 98.75 63 PHE B O 1
ATOM 4857 N N . GLU B 1 64 ? 12.836 30.922 16.109 1 98.62 64 GLU B N 1
ATOM 4858 C CA . GLU B 1 64 ? 12.039 30.922 14.883 1 98.62 64 GLU B CA 1
ATOM 4859 C C . GLU B 1 64 ? 12.648 31.828 13.828 1 98.62 64 GLU B C 1
ATOM 4861 O O . GLU B 1 64 ? 13.07 32.938 14.133 1 98.62 64 GLU B O 1
ATOM 4866 N N . ARG B 1 65 ? 12.766 31.297 12.594 1 97.81 65 ARG B N 1
ATOM 4867 C CA . ARG B 1 65 ? 13.398 32.031 11.516 1 97.81 65 ARG B CA 1
ATOM 4868 C C . ARG B 1 65 ? 12.508 33.188 11.031 1 97.81 65 ARG B C 1
ATOM 4870 O O . ARG B 1 65 ? 12.992 34.219 10.633 1 97.81 65 ARG B O 1
ATOM 4877 N N . ARG B 1 66 ? 11.211 33 11.023 1 97.69 66 ARG B N 1
ATOM 4878 C CA . ARG B 1 66 ? 10.281 34 10.484 1 97.69 66 ARG B CA 1
ATOM 4879 C C . ARG B 1 66 ? 9.945 35.062 11.531 1 97.69 66 ARG B C 1
ATOM 4881 O O . ARG B 1 66 ? 10.258 34.875 12.711 1 97.69 66 ARG B O 1
ATOM 4888 N N . HIS B 1 67 ? 9.297 36.094 11.133 1 96.69 67 HIS B N 1
ATOM 4889 C CA . HIS B 1 67 ? 8.93 37.188 12 1 96.69 67 HIS B CA 1
ATOM 4890 C C . HIS B 1 67 ? 7.691 36.875 12.82 1 96.69 67 HIS B C 1
ATOM 4892 O O . HIS B 1 67 ? 7.336 37.594 13.742 1 96.69 67 HIS B O 1
ATOM 4898 N N . VAL B 1 68 ? 7.074 35.781 12.469 1 97.25 68 VAL B N 1
ATOM 4899 C CA . VAL B 1 68 ? 5.867 35.344 13.156 1 97.25 68 VAL B CA 1
ATOM 4900 C C . VAL B 1 68 ? 6.027 33.875 13.578 1 97.25 68 VAL B C 1
ATOM 4902 O O . VAL B 1 68 ? 6.734 33.125 12.93 1 97.25 68 VAL B O 1
ATOM 4905 N N . ILE B 1 69 ? 5.422 33.469 14.734 1 98.12 69 ILE B N 1
ATOM 4906 C CA . ILE B 1 69 ? 5.453 32.094 15.188 1 98.12 69 ILE B CA 1
ATOM 4907 C C . ILE B 1 69 ? 4.297 31.312 14.555 1 98.12 69 ILE B C 1
ATOM 4909 O O . ILE B 1 69 ? 3.412 31.906 13.93 1 98.12 69 ILE B O 1
ATOM 4913 N N . GLY B 1 70 ? 4.379 30.031 14.672 1 97.88 70 GLY B N 1
ATOM 4914 C CA . GLY B 1 70 ? 3.258 29.172 14.305 1 97.88 70 GLY B CA 1
ATOM 4915 C C . GLY B 1 70 ? 3.578 28.219 13.172 1 97.88 70 GLY B C 1
ATOM 4916 O O . GLY B 1 70 ? 2.887 27.219 12.984 1 97.88 70 GLY B O 1
ATOM 4917 N N . GLY B 1 71 ? 4.672 28.484 12.43 1 97.12 71 GLY B N 1
ATOM 4918 C CA . GLY B 1 71 ? 4.922 27.672 11.25 1 97.12 71 GLY B CA 1
ATOM 4919 C C . GLY B 1 71 ? 3.77 27.672 10.266 1 97.12 71 GLY B C 1
ATOM 4920 O O . GLY B 1 71 ? 3.301 28.734 9.859 1 97.12 71 GLY B O 1
ATOM 4921 N N . ALA B 1 72 ? 3.236 26.469 10.008 1 97.62 72 ALA B N 1
ATOM 4922 C CA . ALA B 1 72 ? 2.105 26.391 9.094 1 97.62 72 ALA B CA 1
ATOM 4923 C C . ALA B 1 72 ? 0.795 26.719 9.805 1 97.62 72 ALA B C 1
ATOM 4925 O O . ALA B 1 72 ? -0.226 26.953 9.156 1 97.62 72 ALA B O 1
ATOM 4926 N N . SER B 1 73 ? 0.79 26.766 11.102 1 97.75 73 SER B N 1
ATOM 4927 C CA . SER B 1 73 ? -0.355 27.234 11.875 1 97.75 73 SER B CA 1
ATOM 4928 C C . SER B 1 73 ? -0.267 28.719 12.148 1 97.75 73 SER B C 1
ATOM 4930 O O . SER B 1 73 ? -0.074 29.141 13.289 1 97.75 73 SER B O 1
ATOM 4932 N N . VAL B 1 74 ? -0.547 29.516 11.094 1 98.12 74 VAL B N 1
ATOM 4933 C CA . VAL B 1 74 ? -0.257 30.938 11.172 1 98.12 74 VAL B CA 1
ATOM 4934 C C . VAL B 1 74 ? -1.429 31.734 10.602 1 98.12 74 VAL B C 1
ATOM 4936 O O . VAL B 1 74 ? -2.186 31.234 9.773 1 98.12 74 VAL B O 1
ATOM 4939 N N . THR B 1 75 ? -1.665 32.875 11.164 1 98.31 75 THR B N 1
ATOM 4940 C CA . THR B 1 75 ? -2.568 33.875 10.594 1 98.31 75 THR B CA 1
ATOM 4941 C C . THR B 1 75 ? -1.786 35.062 10.016 1 98.31 75 THR B C 1
ATOM 4943 O O . THR B 1 75 ? -0.936 35.625 10.688 1 98.31 75 THR B O 1
ATOM 4946 N N . GLU B 1 76 ? -2.031 35.344 8.758 1 98.06 76 GLU B N 1
ATOM 4947 C CA . GLU B 1 76 ? -1.343 36.438 8.109 1 98.06 76 GLU B CA 1
ATOM 4948 C C . GLU B 1 76 ? -2.322 37.344 7.348 1 98.06 76 GLU B C 1
ATOM 4950 O O . GLU B 1 76 ? -3.369 36.875 6.895 1 98.06 76 GLU B O 1
ATOM 4955 N N . GLU B 1 77 ? -1.99 38.562 7.32 1 97.31 77 GLU B N 1
ATOM 4956 C CA . GLU B 1 77 ? -2.768 39.562 6.582 1 97.31 77 GLU B CA 1
ATOM 4957 C C . GLU B 1 77 ? -2.084 39.938 5.27 1 97.31 77 GLU B C 1
ATOM 4959 O O . GLU B 1 77 ? -1.548 41.031 5.129 1 97.31 77 GLU B O 1
ATOM 4964 N N . ILE B 1 78 ? -2.188 39.062 4.328 1 95.19 78 ILE B N 1
ATOM 4965 C CA . ILE B 1 78 ? -1.525 39.25 3.041 1 95.19 78 ILE B CA 1
ATOM 4966 C C . ILE B 1 78 ? -2.314 40.25 2.193 1 95.19 78 ILE B C 1
ATOM 4968 O O . ILE B 1 78 ? -1.754 40.906 1.31 1 95.19 78 ILE B O 1
ATOM 4972 N N . ILE B 1 79 ? -3.604 40.281 2.355 1 96.31 79 ILE B N 1
ATOM 4973 C CA . ILE B 1 79 ? -4.508 41.281 1.799 1 96.31 79 ILE B CA 1
ATOM 4974 C C . ILE B 1 79 ? -5.023 42.219 2.914 1 96.31 79 ILE B C 1
ATOM 4976 O O . ILE B 1 79 ? -5.625 41.719 3.879 1 96.31 79 ILE B O 1
ATOM 4980 N N . PRO B 1 80 ? -4.781 43.5 2.723 1 96.25 80 PRO B N 1
ATOM 4981 C CA . PRO B 1 80 ? -5.137 44.406 3.822 1 96.25 80 PRO B CA 1
ATOM 4982 C C . PRO B 1 80 ? -6.582 44.219 4.281 1 96.25 80 PRO B C 1
ATOM 4984 O O . PRO B 1 80 ? -7.5 44.219 3.453 1 96.25 80 PRO B O 1
ATOM 4987 N N . GLY B 1 81 ? -6.734 44.031 5.551 1 96.69 81 GLY B N 1
ATOM 4988 C CA . GLY B 1 81 ? -8.055 43.906 6.145 1 96.69 81 GLY B CA 1
ATOM 4989 C C . GLY B 1 81 ? -8.531 42.469 6.246 1 96.69 81 GLY B C 1
ATOM 4990 O O . GLY B 1 81 ? -9.516 42.188 6.93 1 96.69 81 GLY B O 1
ATOM 4991 N N . PHE B 1 82 ? -7.891 41.594 5.586 1 98.44 82 PHE B N 1
ATOM 4992 C CA . PHE B 1 82 ? -8.266 40.188 5.578 1 98.44 82 PHE B CA 1
ATOM 4993 C C . PHE B 1 82 ? -7.215 39.344 6.281 1 98.44 82 PHE B C 1
ATOM 4995 O O . PHE B 1 82 ? -6.047 39.312 5.883 1 98.44 82 PHE B O 1
ATOM 5002 N N . LYS B 1 83 ? -7.598 38.625 7.316 1 98.44 83 LYS B N 1
ATOM 5003 C CA . LYS B 1 83 ? -6.703 37.75 8.047 1 98.44 83 LYS B CA 1
ATOM 5004 C C . LYS B 1 83 ? -6.91 36.281 7.641 1 98.44 83 LYS B C 1
ATOM 5006 O O . LYS B 1 83 ? -7.977 35.719 7.883 1 98.44 83 LYS B O 1
ATOM 5011 N N . PHE B 1 84 ? -5.852 35.719 7.09 1 98.5 84 PHE B N 1
ATOM 5012 C CA . PHE B 1 84 ? -5.961 34.344 6.574 1 98.5 84 PHE B CA 1
ATOM 5013 C C . PHE B 1 84 ? -5.215 33.375 7.473 1 98.5 84 PHE B C 1
ATOM 5015 O O . PHE B 1 84 ? -4.125 33.688 7.969 1 98.5 84 PHE B O 1
ATOM 5022 N N . SER B 1 85 ? -5.859 32.219 7.844 1 98.5 85 SER B N 1
ATOM 5023 C CA . SER B 1 85 ? -5.043 31.047 8.125 1 98.5 85 SER B CA 1
ATOM 5024 C C . SER B 1 85 ? -4.277 30.594 6.887 1 98.5 85 SER B C 1
ATOM 5026 O O . SER B 1 85 ? -4.789 29.812 6.086 1 98.5 85 SER B O 1
ATOM 5028 N N . ARG B 1 86 ? -3.141 31.031 6.742 1 98.31 86 ARG B N 1
ATOM 5029 C CA . ARG B 1 86 ? -2.461 31.062 5.449 1 98.31 86 ARG B CA 1
ATOM 5030 C C . ARG B 1 86 ? -2.127 29.641 4.977 1 98.31 86 ARG B C 1
ATOM 5032 O O . ARG B 1 86 ? -2.1 29.375 3.771 1 98.31 86 ARG B O 1
ATOM 5039 N N . ALA B 1 87 ? -1.804 28.703 5.938 1 97.62 87 ALA B N 1
ATOM 5040 C CA . ALA B 1 87 ? -1.545 27.297 5.617 1 97.62 87 ALA B CA 1
ATOM 5041 C C . ALA B 1 87 ? -2.582 26.391 6.266 1 97.62 87 ALA B C 1
ATOM 5043 O O . ALA B 1 87 ? -3.684 26.219 5.734 1 97.62 87 ALA B O 1
ATOM 5044 N N . SER B 1 88 ? -2.359 25.906 7.473 1 97.19 88 SER B N 1
ATOM 5045 C CA . SER B 1 88 ? -3.389 25.156 8.18 1 97.19 88 SER B CA 1
ATOM 5046 C C . SER B 1 88 ? -4.625 26 8.438 1 97.19 88 SER B C 1
ATOM 5048 O O . SER B 1 88 ? -4.508 27.188 8.75 1 97.19 88 SER B O 1
ATOM 5050 N N . TYR B 1 89 ? -5.836 25.375 8.391 1 96.94 89 TYR B N 1
ATOM 5051 C CA . TYR B 1 89 ? -7.008 26.234 8.375 1 96.94 89 TYR B CA 1
ATOM 5052 C C . TYR B 1 89 ? -8.125 25.656 9.234 1 96.94 89 TYR B C 1
ATOM 5054 O O . TYR B 1 89 ? -9.156 26.297 9.438 1 96.94 89 TYR B O 1
ATOM 5062 N N . LEU B 1 90 ? -7.934 24.484 9.742 1 95.62 90 LEU B N 1
ATOM 5063 C CA . LEU B 1 90 ? -8.898 23.859 10.641 1 95.62 90 LEU B CA 1
ATOM 5064 C C . LEU B 1 90 ? -8.188 23.203 11.82 1 95.62 90 LEU B C 1
ATOM 5066 O O . LEU B 1 90 ? -7.016 22.828 11.719 1 95.62 90 LEU B O 1
ATOM 5070 N N . LEU B 1 91 ? -8.883 23.141 12.906 1 95.62 91 LEU B N 1
ATOM 5071 C CA . LEU B 1 91 ? -8.344 22.484 14.094 1 95.62 91 LEU B CA 1
ATOM 5072 C C . LEU B 1 91 ? -9.242 21.328 14.523 1 95.62 91 LEU B C 1
ATOM 5074 O O . LEU B 1 91 ? -10.461 21.5 14.656 1 95.62 91 LEU B O 1
ATOM 5078 N N . SER B 1 92 ? -8.68 20.188 14.648 1 92.81 92 SER B N 1
ATOM 5079 C CA . SER B 1 92 ? -9.438 19.047 15.156 1 92.81 92 SER B CA 1
ATOM 5080 C C . SER B 1 92 ? -8.523 18.047 15.852 1 92.81 92 SER B C 1
ATOM 5082 O O . SER B 1 92 ? -8.938 17.375 16.812 1 92.81 92 SER B O 1
ATOM 5084 N N . LEU B 1 93 ? -7.312 18.047 15.523 1 92.94 93 LEU B N 1
ATOM 5085 C CA . LEU B 1 93 ? -6.457 16.922 15.875 1 92.94 93 LEU B CA 1
ATOM 5086 C C . LEU B 1 93 ? -5.602 17.234 17.094 1 92.94 93 LEU B C 1
ATOM 5088 O O . LEU B 1 93 ? -4.883 16.375 17.594 1 92.94 93 LEU B O 1
ATOM 5092 N N . LEU B 1 94 ? -5.641 18.484 17.578 1 95.88 94 LEU B N 1
ATOM 5093 C CA . LEU B 1 94 ? -4.891 18.812 18.781 1 95.88 94 LEU B CA 1
ATOM 5094 C C . LEU B 1 94 ? -5.219 17.844 19.906 1 95.88 94 LEU B C 1
ATOM 5096 O O . LEU B 1 94 ? -6.387 17.656 20.266 1 95.88 94 LEU B O 1
ATOM 5100 N N . ARG B 1 95 ? -4.164 17.188 20.375 1 95.31 95 ARG B N 1
ATOM 5101 C CA . ARG B 1 95 ? -4.41 16.203 21.422 1 95.31 95 ARG B CA 1
ATOM 5102 C C . ARG B 1 95 ? -5.082 16.844 22.625 1 95.31 95 ARG B C 1
ATOM 5104 O O . ARG B 1 95 ? -4.637 17.891 23.109 1 95.31 95 ARG B O 1
ATOM 5111 N N . PRO B 1 96 ? -6.082 16.219 23.203 1 92.88 96 PRO B N 1
ATOM 5112 C CA . PRO B 1 96 ? -6.852 16.828 24.297 1 92.88 96 PRO B CA 1
ATOM 5113 C C . PRO B 1 96 ? -6 17.109 25.531 1 92.88 96 PRO B C 1
ATOM 5115 O O . PRO B 1 96 ? -6.234 18.094 26.234 1 92.88 96 PRO B O 1
ATOM 5118 N N . GLN B 1 97 ? -5.043 16.297 25.797 1 94.69 97 GLN B N 1
ATOM 5119 C CA . GLN B 1 97 ? -4.203 16.516 26.969 1 94.69 97 GLN B CA 1
ATOM 5120 C C . GLN B 1 97 ? -3.393 17.812 26.828 1 94.69 97 GLN B C 1
ATOM 5122 O O . GLN B 1 97 ? -3.113 18.469 27.828 1 94.69 97 GLN B O 1
ATOM 5127 N N . ILE B 1 98 ? -3.047 18.172 25.641 1 96.69 98 ILE B N 1
ATOM 5128 C CA . ILE B 1 98 ? -2.289 19.406 25.422 1 96.69 98 ILE B CA 1
ATOM 5129 C C . ILE B 1 98 ? -3.172 20.609 25.719 1 96.69 98 ILE B C 1
ATOM 5131 O O . ILE B 1 98 ? -2.74 21.562 26.375 1 96.69 98 ILE B O 1
ATOM 5135 N N . TYR B 1 99 ? -4.379 20.531 25.25 1 95.12 99 TYR B N 1
ATOM 5136 C CA . TYR B 1 99 ? -5.355 21.594 25.484 1 95.12 99 TYR B CA 1
ATOM 5137 C C . TYR B 1 99 ? -5.555 21.828 26.969 1 95.12 99 TYR B C 1
ATOM 5139 O O . TYR B 1 99 ? -5.57 22.984 27.422 1 95.12 99 TYR B O 1
ATOM 5147 N N . THR B 1 100 ? -5.625 20.766 27.734 1 95.38 100 THR B N 1
ATOM 5148 C CA . THR B 1 100 ? -5.938 20.844 29.156 1 95.38 100 THR B CA 1
ATOM 5149 C C . THR B 1 100 ? -4.688 21.156 29.969 1 95.38 100 THR B C 1
ATOM 5151 O O . THR B 1 100 ? -4.699 22.047 30.828 1 95.38 100 THR B O 1
ATOM 5154 N N . GLU B 1 101 ? -3.627 20.469 29.656 1 97.44 101 GLU B N 1
ATOM 5155 C CA . GLU B 1 101 ? -2.422 20.562 30.484 1 97.44 101 GLU B CA 1
ATOM 5156 C C . GLU B 1 101 ? -1.74 21.922 30.281 1 97.44 101 GLU B C 1
ATOM 5158 O O . GLU B 1 101 ? -1.123 22.453 31.219 1 97.44 101 GLU B O 1
ATOM 5163 N N . LEU B 1 102 ? -1.881 22.484 29.109 1 98.19 102 LEU B N 1
ATOM 5164 C CA . LEU B 1 102 ? -1.276 23.797 28.859 1 98.19 102 LEU B CA 1
ATOM 5165 C C . LEU B 1 102 ? -2.295 24.906 29.062 1 98.19 102 LEU B C 1
ATOM 5167 O O . LEU B 1 102 ? -1.995 26.078 28.797 1 98.19 102 LEU B O 1
ATOM 5171 N N . GLU B 1 103 ? -3.482 24.562 29.469 1 97.5 103 GLU B N 1
ATOM 5172 C CA . GLU B 1 103 ? -4.555 25.5 29.797 1 97.5 103 GLU B CA 1
ATOM 5173 C C . GLU B 1 103 ? -4.746 26.516 28.672 1 97.5 103 GLU B C 1
ATOM 5175 O O . GLU B 1 103 ? -4.75 27.719 28.922 1 97.5 103 GLU B O 1
ATOM 5180 N N . LEU B 1 104 ? -4.961 26.078 27.5 1 97.31 104 LEU B N 1
ATOM 5181 C CA . LEU B 1 104 ? -4.938 26.938 26.312 1 97.31 104 LEU B CA 1
ATOM 5182 C C . LEU B 1 104 ? -6.133 27.875 26.312 1 97.31 104 LEU B C 1
ATOM 5184 O O . LEU B 1 104 ? -6.047 28.984 25.781 1 97.31 104 LEU B O 1
ATOM 5188 N N . LYS B 1 105 ? -7.223 27.5 26.875 1 95.56 105 LYS B N 1
ATOM 5189 C CA . LYS B 1 105 ? -8.359 28.406 27 1 95.56 105 LYS B CA 1
ATOM 5190 C C . LYS B 1 105 ? -8 29.641 27.828 1 95.56 105 LYS B C 1
ATOM 5192 O O . LYS B 1 105 ? -8.367 30.766 27.484 1 95.56 105 LYS B O 1
ATOM 5197 N N . LYS B 1 106 ? -7.316 29.406 28.859 1 97.56 106 LYS B N 1
ATOM 5198 C CA . LYS B 1 106 ? -6.855 30.484 29.719 1 97.56 106 LYS B CA 1
ATOM 5199 C C . LYS B 1 106 ? -5.926 31.438 28.953 1 97.56 106 LYS B C 1
ATOM 5201 O O . LYS B 1 106 ? -5.895 32.625 29.234 1 97.56 106 LYS B O 1
ATOM 5206 N N . HIS B 1 107 ? -5.281 30.875 28.078 1 98.06 107 HIS B N 1
ATOM 5207 C CA . HIS B 1 107 ? -4.289 31.656 27.344 1 98.06 107 HIS B CA 1
ATOM 5208 C C . HIS B 1 107 ? -4.867 32.188 26.047 1 98.06 107 HIS B C 1
ATOM 5210 O O . HIS B 1 107 ? -4.117 32.562 25.141 1 98.06 107 HIS B O 1
ATOM 5216 N N . GLY B 1 108 ? -6.191 32.125 25.875 1 96.81 108 GLY B N 1
ATOM 5217 C CA . GLY B 1 108 ? -6.824 32.938 24.828 1 96.81 108 GLY B CA 1
ATOM 5218 C C . GLY B 1 108 ? -7.359 32.094 23.688 1 96.81 108 GLY B C 1
ATOM 5219 O O . GLY B 1 108 ? -7.965 32.625 22.766 1 96.81 108 GLY B O 1
ATOM 5220 N N . LEU B 1 109 ? -7.176 30.766 23.703 1 97.06 109 LEU B N 1
ATOM 5221 C CA . LEU B 1 109 ? -7.684 29.953 22.609 1 97.06 109 LEU B CA 1
ATOM 5222 C C . LEU B 1 109 ? -9.211 29.891 22.641 1 97.06 109 LEU B C 1
ATOM 5224 O O . LEU B 1 109 ? -9.805 29.531 23.672 1 97.06 109 LEU B O 1
ATOM 5228 N N . ARG B 1 110 ? -9.82 30.328 21.594 1 96.38 110 ARG B N 1
ATOM 5229 C CA . ARG B 1 110 ? -11.266 30.25 21.406 1 96.38 110 ARG B CA 1
ATOM 5230 C C . ARG B 1 110 ? -11.609 29.547 20.094 1 96.38 110 ARG B C 1
ATOM 5232 O O . ARG B 1 110 ? -10.938 29.766 19.078 1 96.38 110 ARG B O 1
ATOM 5239 N N . LEU B 1 111 ? -12.648 28.719 20.156 1 95.5 111 LEU B N 1
ATOM 5240 C CA . LEU B 1 111 ? -12.992 27.906 19 1 95.5 111 LEU B CA 1
ATOM 5241 C C . LEU B 1 111 ? -14.43 28.156 18.562 1 95.5 111 LEU B C 1
ATOM 5243 O O . LEU B 1 111 ? -15.281 28.484 19.391 1 95.5 111 LEU B O 1
ATOM 5247 N N . HIS B 1 112 ? -14.641 28.125 17.266 1 96.12 112 HIS B N 1
ATOM 5248 C CA . HIS B 1 112 ? -15.977 28.078 16.672 1 96.12 112 HIS B CA 1
ATOM 5249 C C . HIS B 1 112 ? -16.312 26.672 16.188 1 96.12 112 HIS B C 1
ATOM 5251 O O . HIS B 1 112 ? -15.805 26.219 15.156 1 96.12 112 HIS B O 1
ATOM 5257 N N . PRO B 1 113 ? -17.172 25.984 16.938 1 93.06 113 PRO B N 1
ATOM 5258 C CA . PRO B 1 113 ? -17.562 24.656 16.469 1 93.06 113 PRO B CA 1
ATOM 5259 C C . PRO B 1 113 ? -18.359 24.703 15.156 1 93.06 113 PRO B C 1
ATOM 5261 O O . PRO B 1 113 ? -19.062 25.672 14.898 1 93.06 113 PRO B O 1
ATOM 5264 N N . ARG B 1 114 ? -18.203 23.688 14.43 1 94.25 114 ARG B N 1
ATOM 5265 C CA . ARG B 1 114 ? -18.859 23.594 13.133 1 94.25 114 ARG B CA 1
ATOM 5266 C C . ARG B 1 114 ? -19.875 22.469 13.117 1 94.25 114 ARG B C 1
ATOM 5268 O O . ARG B 1 114 ? -19.516 21.297 13.125 1 94.25 114 ARG B O 1
ATOM 5275 N N . ASN B 1 115 ? -21.078 22.812 13.023 1 92.88 115 ASN B N 1
ATOM 5276 C CA . ASN B 1 115 ? -22.188 21.875 12.852 1 92.88 115 ASN B CA 1
ATOM 5277 C C . ASN B 1 115 ? -23.312 22.5 12.031 1 92.88 115 ASN B C 1
ATOM 5279 O O . ASN B 1 115 ? -24.016 23.391 12.508 1 92.88 115 ASN B O 1
ATOM 5283 N N . PRO B 1 116 ? -23.562 22.062 10.805 1 96 116 PRO B N 1
ATOM 5284 C CA . PRO B 1 116 ? -22.922 20.922 10.133 1 96 116 PRO B CA 1
ATOM 5285 C C . PRO B 1 116 ? -21.469 21.203 9.789 1 96 116 PRO B C 1
ATOM 5287 O O . PRO B 1 116 ? -21 22.328 9.922 1 96 116 PRO B O 1
ATOM 5290 N N . TYR B 1 117 ? -20.766 20.078 9.398 1 94.94 117 TYR B N 1
ATOM 5291 C CA . TYR B 1 117 ? -19.328 20.25 9.203 1 94.94 117 TYR B CA 1
ATOM 5292 C C . TYR B 1 117 ? -18.922 19.922 7.773 1 94.94 117 TYR B C 1
ATOM 5294 O O . TYR B 1 117 ? -17.812 20.25 7.34 1 94.94 117 TYR B O 1
ATOM 5302 N N . SER B 1 118 ? -19.734 19.297 7 1 97.06 118 SER B N 1
ATOM 5303 C CA . SER B 1 118 ? -19.375 18.859 5.66 1 97.06 118 SER B CA 1
ATOM 5304 C C . SER B 1 118 ? -20.5 19.125 4.664 1 97.06 118 SER B C 1
ATOM 5306 O O . SER B 1 118 ? -21.656 18.844 4.938 1 97.06 118 SER B O 1
ATOM 5308 N N . PHE B 1 119 ? -20.172 19.781 3.572 1 98.5 119 PHE B N 1
ATOM 5309 C CA . PHE B 1 119 ? -21.125 20.109 2.516 1 98.5 119 PHE B CA 1
ATOM 5310 C C . PHE B 1 119 ? -20.562 19.719 1.149 1 98.5 119 PHE B C 1
ATOM 5312 O O . PHE B 1 119 ? -19.516 20.219 0.743 1 98.5 119 PHE B O 1
ATOM 5319 N N . THR B 1 120 ? -21.188 18.75 0.437 1 98.69 120 THR B N 1
ATOM 5320 C CA . THR B 1 120 ? -20.812 18.328 -0.907 1 98.69 120 THR B CA 1
ATOM 5321 C C . THR B 1 120 ? -21.953 18.594 -1.896 1 98.69 120 THR B C 1
ATOM 5323 O O . THR B 1 120 ? -22.828 17.75 -2.07 1 98.69 120 THR B O 1
ATOM 5326 N N . PRO B 1 121 ? -21.875 19.766 -2.551 1 98.06 121 PRO B N 1
ATOM 5327 C CA . PRO B 1 121 ? -22.891 20.047 -3.57 1 98.06 121 PRO B CA 1
ATOM 5328 C C . PRO B 1 121 ? -22.656 19.266 -4.863 1 98.06 121 PRO B C 1
ATOM 5330 O O . PRO B 1 121 ? -21.516 19.047 -5.258 1 98.06 121 PRO B O 1
ATOM 5333 N N . MET B 1 122 ? -23.75 18.812 -5.551 1 96.75 122 MET B N 1
ATOM 5334 C CA . MET B 1 122 ? -23.672 18.094 -6.812 1 96.75 122 MET B CA 1
ATOM 5335 C C . MET B 1 122 ? -23.734 19.062 -7.996 1 96.75 122 MET B C 1
ATOM 5337 O O . MET B 1 122 ? -24.422 20.078 -7.941 1 96.75 122 MET B O 1
ATOM 5341 N N . LEU B 1 123 ? -22.859 18.734 -9.008 1 93.25 123 LEU B N 1
ATOM 5342 C CA . LEU B 1 123 ? -23.031 19.406 -10.281 1 93.25 123 LEU B CA 1
ATOM 5343 C C . LEU B 1 123 ? -24.016 18.656 -11.172 1 93.25 123 LEU B C 1
ATOM 5345 O O . LEU B 1 123 ? -23.672 17.641 -11.766 1 93.25 123 LEU B O 1
ATOM 5349 N N . GLU B 1 124 ? -25.234 18.797 -10.984 1 86.94 124 GLU B N 1
ATOM 5350 C CA . GLU B 1 124 ? -26.25 18.125 -11.773 1 86.94 124 GLU B CA 1
ATOM 5351 C C . GLU B 1 124 ? -26.812 19.047 -12.852 1 86.94 124 GLU B C 1
ATOM 5353 O O . GLU B 1 124 ? -26.891 20.266 -12.656 1 86.94 124 GLU B O 1
ATOM 5358 N N . GLY B 1 125 ? -26.734 18.625 -14.195 1 69.38 125 GLY B N 1
ATOM 5359 C CA . GLY B 1 125 ? -27.25 19.422 -15.297 1 69.38 125 GLY B CA 1
ATOM 5360 C C . GLY B 1 125 ? -28.656 19.938 -15.055 1 69.38 125 GLY B C 1
ATOM 5361 O O . GLY B 1 125 ? -29.312 19.531 -14.094 1 69.38 125 GLY B O 1
ATOM 5362 N N . ASP B 1 126 ? -28.906 21.016 -15.805 1 60.59 126 ASP B N 1
ATOM 5363 C CA . ASP B 1 126 ? -30.203 21.703 -15.734 1 60.59 126 ASP B CA 1
ATOM 5364 C C . ASP B 1 126 ? -31.359 20.734 -15.961 1 60.59 126 ASP B C 1
ATOM 5366 O O . ASP B 1 126 ? -31.578 20.266 -17.078 1 60.59 126 ASP B O 1
ATOM 5370 N N . THR B 1 127 ? -31.406 19.672 -15.102 1 56.31 127 THR B N 1
ATOM 5371 C CA . THR B 1 127 ? -32.562 18.797 -15.32 1 56.31 127 THR B CA 1
ATOM 5372 C C . THR B 1 127 ? -33.875 19.547 -15.07 1 56.31 127 THR B C 1
ATOM 5374 O O . THR B 1 127 ? -34.844 18.969 -14.594 1 56.31 127 THR B O 1
ATOM 5377 N N . GLY B 1 128 ? -33.969 20.891 -15.461 1 59.97 128 GLY B N 1
ATOM 5378 C CA . GLY B 1 128 ? -35.188 21.688 -15.312 1 59.97 128 GLY B CA 1
ATOM 5379 C C . GLY B 1 128 ? -35.219 22.469 -14.016 1 59.97 128 GLY B C 1
ATOM 5380 O O . GLY B 1 128 ? -34.188 22.969 -13.555 1 59.97 128 GLY B O 1
ATOM 5381 N N . ASN B 1 129 ? -36.562 22.656 -13.305 1 60.03 129 ASN B N 1
ATOM 5382 C CA . ASN B 1 129 ? -36.875 23.5 -12.148 1 60.03 129 ASN B CA 1
ATOM 5383 C C . ASN B 1 129 ? -36.344 22.891 -10.852 1 60.03 129 ASN B C 1
ATOM 5385 O O . ASN B 1 129 ? -36.781 23.281 -9.758 1 60.03 129 ASN B O 1
ATOM 5389 N N . LYS B 1 130 ? -35.25 21.812 -10.938 1 76.56 130 LYS B N 1
ATOM 5390 C CA . LYS B 1 130 ? -34.938 21.172 -9.664 1 76.56 130 LYS B CA 1
ATOM 5391 C C . LYS B 1 130 ? -33.531 21.578 -9.195 1 76.56 130 LYS B C 1
ATOM 5393 O O . LYS B 1 130 ? -32.594 21.641 -9.992 1 76.56 130 LYS B O 1
ATOM 5398 N N . VAL B 1 131 ? -33.531 22.156 -7.957 1 88.19 131 VAL B N 1
ATOM 5399 C CA . VAL B 1 131 ? -32.281 22.484 -7.242 1 88.19 131 VAL B CA 1
ATOM 5400 C C . VAL B 1 131 ? -31.375 21.266 -7.18 1 88.19 131 VAL B C 1
ATOM 5402 O O . VAL B 1 131 ? -31.844 20.156 -6.879 1 88.19 131 VAL B O 1
ATOM 5405 N N . PRO B 1 132 ? -30.109 21.469 -7.625 1 94.5 132 PRO B N 1
ATOM 5406 C CA . PRO B 1 132 ? -29.188 20.328 -7.516 1 94.5 132 PRO B CA 1
ATOM 5407 C C . PRO B 1 132 ? -29.125 19.766 -6.098 1 94.5 132 PRO B C 1
ATOM 5409 O O . PRO B 1 132 ? -29.281 20.5 -5.125 1 94.5 132 PRO B O 1
ATOM 5412 N N . ARG B 1 133 ? -28.953 18.531 -6.078 1 95.75 133 ARG B N 1
ATOM 5413 C CA . ARG B 1 133 ? -28.844 17.891 -4.77 1 95.75 133 ARG B CA 1
ATOM 5414 C C . ARG B 1 133 ? -27.516 18.219 -4.102 1 95.75 133 ARG B C 1
ATOM 5416 O O . ARG B 1 133 ? -26.594 18.719 -4.754 1 95.75 133 ARG B O 1
ATOM 5423 N N . SER B 1 134 ? -27.438 17.984 -2.787 1 97.56 134 SER B N 1
ATOM 5424 C CA . SER B 1 134 ? -26.203 18.109 -2.008 1 97.56 134 SER B CA 1
ATOM 5425 C C . SER B 1 134 ? -26.188 17.109 -0.849 1 97.56 134 SER B C 1
ATOM 5427 O O . SER B 1 134 ? -27.234 16.547 -0.496 1 97.56 134 SER B O 1
ATOM 5429 N N . LEU B 1 135 ? -25 16.812 -0.406 1 98.5 135 LEU B N 1
ATOM 5430 C CA . LEU B 1 135 ? -24.812 16.016 0.807 1 98.5 135 LEU B CA 1
ATOM 5431 C C . LEU B 1 135 ? -24.297 16.891 1.947 1 98.5 135 LEU B C 1
ATOM 5433 O O . LEU B 1 135 ? -23.188 17.422 1.878 1 98.5 135 LEU B O 1
ATOM 5437 N N . LEU B 1 136 ? -25.141 17.109 2.934 1 98.31 136 LEU B N 1
ATOM 5438 C CA . LEU B 1 136 ? -24.812 17.891 4.117 1 98.31 136 LEU B CA 1
ATOM 5439 C C . LEU B 1 136 ? -24.719 17 5.352 1 98.31 136 LEU B C 1
ATOM 5441 O O . LEU B 1 136 ? -25.703 16.344 5.723 1 98.31 136 LEU B O 1
ATOM 5445 N N . LEU B 1 137 ? -23.547 16.938 5.961 1 96.94 137 LEU B N 1
ATOM 5446 C CA . LEU B 1 137 ? -23.344 16.078 7.125 1 96.94 137 LEU B CA 1
ATOM 5447 C C . LEU B 1 137 ? -23.031 16.922 8.359 1 96.94 137 LEU B C 1
ATOM 5449 O O . LEU B 1 137 ? -22.297 17.906 8.266 1 96.94 137 LEU B O 1
ATOM 5453 N N . GLY B 1 138 ? -23.625 16.531 9.492 1 94.5 138 GLY B N 1
ATOM 5454 C CA . GLY B 1 138 ? -23.375 17.141 10.789 1 94.5 138 GLY B CA 1
ATOM 5455 C C . GLY B 1 138 ? -23.203 16.125 11.906 1 94.5 138 GLY B C 1
ATOM 5456 O O . GLY B 1 138 ? -22.688 15.031 11.68 1 94.5 138 GLY B O 1
ATOM 5457 N N . THR B 1 139 ? -23.562 16.484 13.102 1 91.31 139 THR B N 1
ATOM 5458 C CA . THR B 1 139 ? -23.344 15.609 14.242 1 91.31 139 THR B CA 1
ATOM 5459 C C . THR B 1 139 ? -24.594 14.797 14.555 1 91.31 139 THR B C 1
ATOM 5461 O O . THR B 1 139 ? -24.531 13.828 15.312 1 91.31 139 THR B O 1
ATOM 5464 N N . ASP B 1 140 ? -25.656 15.156 13.969 1 94.12 140 ASP B N 1
ATOM 5465 C CA . ASP B 1 140 ? -26.906 14.445 14.195 1 94.12 140 ASP B CA 1
ATOM 5466 C C . ASP B 1 140 ? -27.062 13.266 13.234 1 94.12 140 ASP B C 1
ATOM 5468 O O . ASP B 1 140 ? -27.203 13.461 12.023 1 94.12 140 ASP B O 1
ATOM 5472 N N . MET B 1 141 ? -27.156 12.109 13.789 1 96.12 141 MET B N 1
ATOM 5473 C CA . MET B 1 141 ? -27.156 10.898 12.969 1 96.12 141 MET B CA 1
ATOM 5474 C C . MET B 1 141 ? -28.438 10.789 12.156 1 96.12 141 MET B C 1
ATOM 5476 O O . MET B 1 141 ? -28.406 10.414 10.977 1 96.12 141 MET B O 1
ATOM 5480 N N . ALA B 1 142 ? -29.531 11.109 12.797 1 97.88 142 ALA B N 1
ATOM 5481 C CA . ALA B 1 142 ? -30.797 11.047 12.086 1 97.88 142 ALA B CA 1
ATOM 5482 C C . ALA B 1 142 ? -30.797 11.977 10.883 1 97.88 142 ALA B C 1
ATOM 5484 O O . ALA B 1 142 ? -31.281 11.617 9.805 1 97.88 142 ALA B O 1
ATOM 5485 N N . GLU B 1 143 ? -30.297 13.141 11.078 1 97.75 143 GLU B N 1
ATOM 5486 C CA . GLU B 1 143 ? -30.203 14.102 9.977 1 97.75 143 GLU B CA 1
ATOM 5487 C C . GLU B 1 143 ? -29.234 13.617 8.906 1 97.75 143 GLU B C 1
ATOM 5489 O O . GLU B 1 143 ? -29.484 13.797 7.711 1 97.75 143 GLU B O 1
ATOM 5494 N N . ASN B 1 144 ? -28.156 13.047 9.312 1 98 144 ASN B N 1
ATOM 5495 C CA . ASN B 1 144 ? -27.203 12.492 8.359 1 98 144 ASN B CA 1
ATOM 5496 C C . ASN B 1 144 ? -27.828 11.398 7.5 1 98 144 ASN B C 1
ATOM 5498 O O . ASN B 1 144 ? -27.641 11.367 6.285 1 98 144 ASN B O 1
ATOM 5502 N N . GLN B 1 145 ? -28.547 10.578 8.141 1 98.62 145 GLN B N 1
ATOM 5503 C CA . GLN B 1 145 ? -29.219 9.5 7.418 1 98.62 145 GLN B CA 1
ATOM 5504 C C . GLN B 1 145 ? -30.219 10.055 6.402 1 98.62 145 GLN B C 1
ATOM 5506 O O . GLN B 1 145 ? -30.344 9.523 5.297 1 98.62 145 GLN B O 1
ATOM 5511 N N . LYS B 1 146 ? -30.906 11.07 6.82 1 98.56 146 LYS B N 1
ATOM 5512 C CA . LYS B 1 146 ? -31.844 11.703 5.898 1 98.56 146 LYS B CA 1
ATOM 5513 C C . LYS B 1 146 ? -31.125 12.266 4.676 1 98.56 146 LYS B C 1
ATOM 5515 O O . LYS B 1 146 ? -31.594 12.109 3.547 1 98.56 146 LYS B O 1
ATOM 5520 N N . GLN B 1 147 ? -30.016 12.922 4.93 1 98.5 147 GLN B N 1
ATOM 5521 C CA . GLN B 1 147 ? -29.203 13.484 3.842 1 98.5 147 GLN B CA 1
ATOM 5522 C C . GLN B 1 147 ? -28.688 12.383 2.92 1 98.5 147 GLN B C 1
ATOM 5524 O O . GLN B 1 147 ? -28.766 12.5 1.695 1 98.5 147 GLN B O 1
ATOM 5529 N N . ILE B 1 148 ? -28.219 11.297 3.414 1 98.75 148 ILE B N 1
ATOM 5530 C CA . ILE B 1 148 ? -27.641 10.188 2.66 1 98.75 148 ILE B CA 1
ATOM 5531 C C . ILE B 1 148 ? -28.734 9.461 1.888 1 98.75 148 ILE B C 1
ATOM 5533 O O . ILE B 1 148 ? -28.516 9.008 0.761 1 98.75 148 ILE B O 1
ATOM 5537 N N . ALA B 1 149 ? -29.953 9.383 2.484 1 98.69 149 ALA B N 1
ATOM 5538 C CA . ALA B 1 149 ? -31.078 8.648 1.896 1 98.69 149 ALA B CA 1
ATOM 5539 C C . ALA B 1 149 ? -31.484 9.258 0.559 1 98.69 149 ALA B C 1
ATOM 5541 O O . ALA B 1 149 ? -32.094 8.578 -0.284 1 98.69 149 ALA B O 1
ATOM 5542 N N . GLN B 1 150 ? -31.109 10.523 0.338 1 97.25 150 GLN B N 1
ATOM 5543 C CA . GLN B 1 150 ? -31.375 11.164 -0.946 1 97.25 150 GLN B CA 1
ATOM 5544 C C . GLN B 1 150 ? -30.688 10.406 -2.086 1 97.25 150 GLN B C 1
ATOM 5546 O O . GLN B 1 150 ? -31.156 10.453 -3.229 1 97.25 150 GLN B O 1
ATOM 5551 N N . PHE B 1 151 ? -29.672 9.742 -1.722 1 98.06 151 PHE B N 1
ATOM 5552 C CA . PHE B 1 151 ? -28.875 9.078 -2.746 1 98.06 151 PHE B CA 1
ATOM 5553 C C . PHE B 1 151 ? -29.031 7.566 -2.672 1 98.06 151 PHE B C 1
ATOM 5555 O O . PHE B 1 151 ? -28.984 6.879 -3.693 1 98.06 151 PHE B O 1
ATOM 5562 N N . SER B 1 152 ? -29.125 7.027 -1.432 1 98.56 152 SER B N 1
ATOM 5563 C CA . SER B 1 152 ? -29.297 5.59 -1.238 1 98.56 152 SER B CA 1
ATOM 5564 C C . SER B 1 152 ? -29.844 5.281 0.145 1 98.56 152 SER B C 1
ATOM 5566 O O . SER B 1 152 ? -29.219 5.602 1.159 1 98.56 152 SER B O 1
ATOM 5568 N N . GLN B 1 153 ? -30.984 4.613 0.204 1 98.5 153 GLN B N 1
ATOM 5569 C CA . GLN B 1 153 ? -31.578 4.184 1.464 1 98.5 153 GLN B CA 1
ATOM 5570 C C . GLN B 1 153 ? -30.703 3.143 2.162 1 98.5 153 GLN B C 1
ATOM 5572 O O . GLN B 1 153 ? -30.594 3.139 3.391 1 98.5 153 GLN B O 1
ATOM 5577 N N . LYS B 1 154 ? -30.125 2.336 1.386 1 97.88 154 LYS B N 1
ATOM 5578 C CA . LYS B 1 154 ? -29.234 1.315 1.931 1 97.88 154 LYS B CA 1
ATOM 5579 C C . LYS B 1 154 ? -28.031 1.948 2.629 1 97.88 154 LYS B C 1
ATOM 5581 O O . LYS B 1 154 ? -27.641 1.516 3.713 1 97.88 154 LYS B O 1
ATOM 5586 N N . ASP B 1 155 ? -27.5 2.969 2.039 1 98.75 155 ASP B N 1
ATOM 5587 C CA . ASP B 1 155 ? -26.359 3.666 2.623 1 98.75 155 ASP B CA 1
ATOM 5588 C C . ASP B 1 155 ? -26.75 4.355 3.93 1 98.75 155 ASP B C 1
ATOM 5590 O O . ASP B 1 155 ? -25.984 4.336 4.895 1 98.75 155 ASP B O 1
ATOM 5594 N N . ALA B 1 156 ? -27.891 4.953 3.885 1 98.81 156 ALA B N 1
ATOM 5595 C CA . ALA B 1 156 ? -28.375 5.637 5.078 1 98.81 156 ALA B CA 1
ATOM 5596 C C . ALA B 1 156 ? -28.484 4.672 6.258 1 98.81 156 ALA B C 1
ATOM 5598 O O . ALA B 1 156 ? -28.172 5.039 7.395 1 98.81 156 ALA B O 1
ATOM 5599 N N . GLN B 1 157 ? -28.875 3.508 5.969 1 98.31 157 GLN B N 1
ATOM 5600 C CA . GLN B 1 157 ? -29.031 2.502 7.012 1 98.31 157 GLN B CA 1
ATOM 5601 C C . GLN B 1 157 ? -27.688 1.971 7.477 1 98.31 157 GLN B C 1
ATOM 5603 O O . GLN B 1 157 ? -27.516 1.636 8.648 1 98.31 157 GLN B O 1
ATOM 5608 N N . ALA B 1 158 ? -26.734 1.964 6.625 1 98.25 158 ALA B N 1
ATOM 5609 C CA . ALA B 1 158 ? -25.422 1.388 6.922 1 98.25 158 ALA B CA 1
ATOM 5610 C C . ALA B 1 158 ? -24.531 2.395 7.641 1 98.25 158 ALA B C 1
ATOM 5612 O O . ALA B 1 158 ? -23.625 2.012 8.375 1 98.25 158 ALA B O 1
ATOM 5613 N N . PHE B 1 159 ? -24.812 3.648 7.547 1 98.44 159 PHE B N 1
ATOM 5614 C CA . PHE B 1 159 ? -23.891 4.715 7.926 1 98.44 159 PHE B CA 1
ATOM 5615 C C . PHE B 1 159 ? -23.609 4.672 9.422 1 98.44 159 PHE B C 1
ATOM 5617 O O . PHE B 1 159 ? -22.453 4.793 9.844 1 98.44 159 PHE B O 1
ATOM 5624 N N . PRO B 1 160 ? -24.594 4.469 10.297 1 98 160 PRO B N 1
ATOM 5625 C CA . PRO B 1 160 ? -24.281 4.398 11.727 1 98 160 PRO B CA 1
ATOM 5626 C C . PRO B 1 160 ? -23.344 3.244 12.07 1 98 160 PRO B C 1
ATOM 5628 O O . PRO B 1 160 ? -22.484 3.383 12.945 1 98 160 PRO B O 1
ATOM 5631 N N . ARG B 1 161 ? -23.453 2.174 11.383 1 97.5 161 ARG B N 1
ATOM 5632 C CA . ARG B 1 161 ? -22.594 1.022 11.625 1 97.5 161 ARG B CA 1
ATOM 5633 C C . ARG B 1 161 ? -21.172 1.29 11.133 1 97.5 161 ARG B C 1
ATOM 5635 O O . ARG B 1 161 ? -20.203 0.868 11.766 1 97.5 161 ARG B O 1
ATOM 5642 N N . TYR B 1 162 ? -21.156 1.917 10.039 1 97.06 162 TYR B N 1
ATOM 5643 C CA . TYR B 1 162 ? -19.859 2.328 9.523 1 97.06 162 TYR B CA 1
ATOM 5644 C C . TYR B 1 162 ? -19.141 3.232 10.523 1 97.06 162 TYR B C 1
ATOM 5646 O O . TYR B 1 162 ? -17.953 3.051 10.789 1 97.06 162 TYR B O 1
ATOM 5654 N N . GLU B 1 163 ? -19.797 4.211 11.031 1 95.56 163 GLU B N 1
ATOM 5655 C CA . GLU B 1 163 ? -19.188 5.137 11.992 1 95.56 163 GLU B CA 1
ATOM 5656 C C . GLU B 1 163 ? -18.703 4.398 13.234 1 95.56 163 GLU B C 1
ATOM 5658 O O . GLU B 1 163 ? -17.625 4.703 13.766 1 95.56 163 GLU B O 1
ATOM 5663 N N . GLU B 1 164 ? -19.516 3.469 13.672 1 95.62 164 GLU B N 1
ATOM 5664 C CA . GLU B 1 164 ? -19.109 2.672 14.828 1 95.62 164 GLU B CA 1
ATOM 5665 C C . GLU B 1 164 ? -17.859 1.861 14.523 1 95.62 164 GLU B C 1
ATOM 5667 O O . GLU B 1 164 ? -16.969 1.734 15.375 1 95.62 164 GLU B O 1
ATOM 5672 N N . TYR B 1 165 ? -17.875 1.317 13.344 1 95.94 165 TYR B N 1
ATOM 5673 C CA . TYR B 1 165 ? -16.734 0.531 12.875 1 95.94 165 TYR B CA 1
ATOM 5674 C C . TYR B 1 165 ? -15.461 1.367 12.852 1 95.94 165 TYR B C 1
ATOM 5676 O O . TYR B 1 165 ? -14.438 0.955 13.391 1 95.94 165 TYR B O 1
ATOM 5684 N N . MET B 1 166 ? -15.539 2.533 12.328 1 95.88 166 MET B N 1
ATOM 5685 C CA . MET B 1 166 ? -14.375 3.41 12.219 1 95.88 166 MET B CA 1
ATOM 5686 C C . MET B 1 166 ? -13.961 3.941 13.586 1 95.88 166 MET B C 1
ATOM 5688 O O . MET B 1 166 ? -12.766 4.098 13.867 1 95.88 166 MET B O 1
ATOM 5692 N N . ASN B 1 167 ? -14.875 4.227 14.422 1 94.5 167 ASN B N 1
ATOM 5693 C CA . ASN B 1 167 ? -14.586 4.727 15.758 1 94.5 167 ASN B CA 1
ATOM 5694 C C . ASN B 1 167 ? -13.812 3.705 16.578 1 94.5 167 ASN B C 1
ATOM 5696 O O . ASN B 1 167 ? -12.977 4.074 17.406 1 94.5 167 ASN B O 1
ATOM 5700 N N . ARG B 1 168 ? -14.125 2.465 16.375 1 95.25 168 ARG B N 1
ATOM 5701 C CA . ARG B 1 168 ? -13.383 1.419 17.078 1 95.25 168 ARG B CA 1
ATOM 5702 C C . ARG B 1 168 ? -11.914 1.431 16.672 1 95.25 168 ARG B C 1
ATOM 5704 O O . ARG B 1 168 ? -11.031 1.279 17.516 1 95.25 168 ARG B O 1
ATOM 5711 N N . LEU B 1 169 ? -11.688 1.587 15.422 1 95.94 169 LEU B N 1
ATOM 5712 C CA . LEU B 1 169 ? -10.305 1.674 14.953 1 95.94 169 LEU B CA 1
ATOM 5713 C C . LEU B 1 169 ? -9.602 2.887 15.547 1 95.94 169 LEU B C 1
ATOM 5715 O O . LEU B 1 169 ? -8.438 2.797 15.953 1 95.94 169 LEU B O 1
ATOM 5719 N N . VAL B 1 170 ? -10.266 3.984 15.617 1 94.19 170 VAL B N 1
ATOM 5720 C CA . VAL B 1 170 ? -9.703 5.211 16.172 1 94.19 170 VAL B CA 1
ATOM 5721 C C . VAL B 1 170 ? -9.359 5 17.656 1 94.19 170 VAL B C 1
ATOM 5723 O O . VAL B 1 170 ? -8.297 5.422 18.109 1 94.19 170 VAL B O 1
ATOM 5726 N N . ARG B 1 171 ? -10.234 4.32 18.344 1 93.88 171 ARG B N 1
ATOM 5727 C CA . ARG B 1 171 ? -9.984 4.039 19.766 1 93.88 171 ARG B CA 1
ATOM 5728 C C . ARG B 1 171 ? -8.727 3.193 19.938 1 93.88 171 ARG B C 1
ATOM 5730 O O . ARG B 1 171 ? -7.992 3.348 20.906 1 93.88 171 ARG B O 1
ATOM 5737 N N . ALA B 1 172 ? -8.523 2.375 18.969 1 95.31 172 ALA B N 1
ATOM 5738 C CA . ALA B 1 172 ? -7.352 1.507 19.016 1 95.31 172 ALA B CA 1
ATOM 5739 C C . ALA B 1 172 ? -6.078 2.291 18.719 1 95.31 172 ALA B C 1
ATOM 5741 O O . ALA B 1 172 ? -5.031 2.043 19.328 1 95.31 172 ALA B O 1
ATOM 5742 N N . ILE B 1 173 ? -6.117 3.238 17.844 1 94.06 173 ILE B N 1
ATOM 5743 C CA . ILE B 1 173 ? -4.938 3.936 17.344 1 94.06 173 ILE B CA 1
ATOM 5744 C C . ILE B 1 173 ? -4.613 5.125 18.25 1 94.06 173 ILE B C 1
ATOM 5746 O O . ILE B 1 173 ? -3.451 5.508 18.391 1 94.06 173 ILE B O 1
ATOM 5750 N N . ASP B 1 174 ? -5.551 5.594 18.953 1 92.88 174 ASP B N 1
ATOM 5751 C CA . ASP B 1 174 ? -5.457 6.816 19.734 1 92.88 174 ASP B CA 1
ATOM 5752 C C . ASP B 1 174 ? -4.281 6.754 20.719 1 92.88 174 ASP B C 1
ATOM 5754 O O . ASP B 1 174 ? -3.445 7.66 20.75 1 92.88 174 ASP B O 1
ATOM 5758 N N . PRO B 1 175 ? -4.113 5.676 21.438 1 93.06 175 PRO B N 1
ATOM 5759 C CA . PRO B 1 175 ? -3 5.625 22.391 1 93.06 175 PRO B CA 1
ATOM 5760 C C . PRO B 1 175 ? -1.641 5.555 21.703 1 93.06 175 PRO B C 1
ATOM 5762 O O . PRO B 1 175 ? -0.628 5.957 22.281 1 93.06 175 PRO B O 1
ATOM 5765 N N . LEU B 1 176 ? -1.629 5.047 20.5 1 94.5 176 LEU B N 1
ATOM 5766 C CA . LEU B 1 176 ? -0.379 4.93 19.75 1 94.5 176 LEU B CA 1
ATOM 5767 C C . LEU B 1 176 ? 0.135 6.309 19.344 1 94.5 176 LEU B C 1
ATOM 5769 O O . LEU B 1 176 ? 1.343 6.5 19.188 1 94.5 176 LEU B O 1
ATOM 5773 N N . LEU B 1 177 ? -0.749 7.281 19.188 1 94.81 177 LEU B N 1
ATOM 5774 C CA . LEU B 1 177 ? -0.378 8.633 18.797 1 94.81 177 LEU B CA 1
ATOM 5775 C C . LEU B 1 177 ? 0.308 9.367 19.938 1 94.81 177 LEU B C 1
ATOM 5777 O O . LEU B 1 177 ? 1.116 10.273 19.703 1 94.81 177 LEU B O 1
ATOM 5781 N N . ASP B 1 178 ? 0.032 8.969 21.188 1 94.31 178 ASP B N 1
ATOM 5782 C CA . ASP B 1 178 ? 0.458 9.727 22.359 1 94.31 178 ASP B CA 1
ATOM 5783 C C . ASP B 1 178 ? 1.691 9.094 23 1 94.31 178 ASP B C 1
ATOM 5785 O O . ASP B 1 178 ? 2.078 9.461 24.109 1 94.31 178 ASP B O 1
ATOM 5789 N N . ALA B 1 179 ? 2.262 8.125 22.312 1 93.81 179 ALA B N 1
ATOM 5790 C CA . ALA B 1 179 ? 3.424 7.43 22.859 1 93.81 179 ALA B CA 1
ATOM 5791 C C . ALA B 1 179 ? 4.484 7.199 21.781 1 93.81 179 ALA B C 1
ATOM 5793 O O . ALA B 1 179 ? 4.172 7.164 20.594 1 93.81 179 ALA B O 1
ATOM 5794 N N . ALA B 1 180 ? 5.715 7.098 22.266 1 93.56 180 ALA B N 1
ATOM 5795 C CA . ALA B 1 180 ? 6.781 6.73 21.344 1 93.56 180 ALA B CA 1
ATOM 5796 C C . ALA B 1 180 ? 6.531 5.352 20.734 1 93.56 180 ALA B C 1
ATOM 5798 O O . ALA B 1 180 ? 6.012 4.457 21.406 1 93.56 180 ALA B O 1
ATOM 5799 N N . PRO B 1 181 ? 6.855 5.148 19.453 1 93.62 181 PRO B N 1
ATOM 5800 C CA . PRO B 1 181 ? 6.707 3.822 18.844 1 93.62 181 PRO B CA 1
ATOM 5801 C C . PRO B 1 181 ? 7.555 2.76 19.547 1 93.62 181 PRO B C 1
ATOM 5803 O O . PRO B 1 181 ? 8.508 3.092 20.25 1 93.62 181 PRO B O 1
ATOM 5806 N N . VAL B 1 182 ? 7.195 1.531 19.344 1 87.88 182 VAL B N 1
ATOM 5807 C CA . VAL B 1 182 ? 7.934 0.415 19.922 1 87.88 182 VAL B CA 1
ATOM 5808 C C . VAL B 1 182 ? 9.375 0.431 19.422 1 87.88 182 VAL B C 1
ATOM 5810 O O . VAL B 1 182 ? 9.625 0.655 18.234 1 87.88 182 VAL B O 1
ATOM 5813 N N . ASP B 1 183 ? 10.25 0.339 20.391 1 81.88 183 ASP B N 1
ATOM 5814 C CA . ASP B 1 183 ? 11.672 0.251 20.062 1 81.88 183 ASP B CA 1
ATOM 5815 C C . ASP B 1 183 ? 12.125 -1.203 19.984 1 81.88 183 ASP B C 1
ATOM 5817 O O . ASP B 1 183 ? 12.492 -1.805 21 1 81.88 183 ASP B O 1
ATOM 5821 N N . MET B 1 184 ? 12.258 -1.747 18.891 1 78 184 MET B N 1
ATOM 5822 C CA . MET B 1 184 ? 12.602 -3.154 18.688 1 78 184 MET B CA 1
ATOM 5823 C C . MET B 1 184 ? 14.039 -3.426 19.109 1 78 184 MET B C 1
ATOM 5825 O O . MET B 1 184 ? 14.375 -4.535 19.531 1 78 184 MET B O 1
ATOM 5829 N N . ALA B 1 185 ? 14.82 -2.455 18.984 1 75.62 185 ALA B N 1
ATOM 5830 C CA . ALA B 1 185 ? 16.234 -2.613 19.328 1 75.62 185 ALA B CA 1
ATOM 5831 C C . ALA B 1 185 ? 16.406 -2.787 20.828 1 75.62 185 ALA B C 1
ATOM 5833 O O . ALA B 1 185 ? 17.359 -3.436 21.281 1 75.62 185 ALA B O 1
ATOM 5834 N N . ALA B 1 186 ? 15.523 -2.27 21.547 1 73.5 186 ALA B N 1
ATOM 5835 C CA . ALA B 1 186 ? 15.625 -2.316 23 1 73.5 186 ALA B CA 1
ATOM 5836 C C . ALA B 1 186 ? 15.438 -3.74 23.516 1 73.5 186 ALA B C 1
ATOM 5838 O O . ALA B 1 186 ? 15.914 -4.078 24.609 1 73.5 186 ALA B O 1
ATOM 5839 N N . PHE B 1 187 ? 14.836 -4.555 22.703 1 71.25 187 PHE B N 1
ATOM 5840 C CA . PHE B 1 187 ? 14.586 -5.926 23.109 1 71.25 187 PHE B CA 1
ATOM 5841 C C . PHE B 1 187 ? 15.852 -6.766 23.031 1 71.25 187 PHE B C 1
ATOM 5843 O O . PHE B 1 187 ? 15.938 -7.84 23.625 1 71.25 187 PHE B O 1
ATOM 5850 N N . GLN B 1 188 ? 16.781 -6.215 22.359 1 67.06 188 GLN B N 1
ATOM 5851 C CA . GLN B 1 188 ? 18.031 -6.969 22.188 1 67.06 188 GLN B CA 1
ATOM 5852 C C . GLN B 1 188 ? 19.094 -6.516 23.172 1 67.06 188 GLN B C 1
ATOM 5854 O O . GLN B 1 188 ? 20.188 -7.078 23.219 1 67.06 188 GLN B O 1
ATOM 5859 N N . HIS B 1 189 ? 18.688 -5.496 23.906 1 65.25 189 HIS B N 1
ATOM 5860 C CA . HIS B 1 189 ? 19.672 -5.004 24.859 1 65.25 189 HIS B CA 1
ATOM 5861 C C . HIS B 1 189 ? 19.828 -5.953 26.047 1 65.25 189 HIS B C 1
ATOM 5863 O O . HIS B 1 189 ? 18.875 -6.645 26.406 1 65.25 189 HIS B O 1
ATOM 5869 N N . ASP B 1 190 ? 21.016 -6.074 26.484 1 60.44 190 ASP B N 1
ATOM 5870 C CA . ASP B 1 190 ? 21.406 -7.023 27.516 1 60.44 190 ASP B CA 1
ATOM 5871 C C . ASP B 1 190 ? 20.828 -6.637 28.875 1 60.44 190 ASP B C 1
ATOM 5873 O O . ASP B 1 190 ? 20.547 -7.504 29.703 1 60.44 190 ASP B O 1
ATOM 5877 N N . SER B 1 191 ? 20.594 -5.383 29.031 1 69.5 191 SER B N 1
ATOM 5878 C CA . SER B 1 191 ? 20.141 -4.977 30.359 1 69.5 191 SER B CA 1
ATOM 5879 C C . SER B 1 191 ? 18.672 -5.316 30.562 1 69.5 191 SER B C 1
ATOM 5881 O O . SER B 1 191 ? 17.828 -4.969 29.734 1 69.5 191 SER B O 1
ATOM 5883 N N . LEU B 1 192 ? 18.344 -6.113 31.531 1 69.88 192 LEU B N 1
ATOM 5884 C CA . LEU B 1 192 ? 17 -6.512 31.875 1 69.88 192 LEU B CA 1
ATOM 5885 C C . LEU B 1 192 ? 16.094 -5.293 32.031 1 69.88 192 LEU B C 1
ATOM 5887 O O . LEU B 1 192 ? 14.922 -5.332 31.656 1 69.88 192 LEU B O 1
ATOM 5891 N N . LEU B 1 193 ? 16.703 -4.266 32.562 1 66.5 193 LEU B N 1
ATOM 5892 C CA . LEU B 1 193 ? 15.938 -3.037 32.781 1 66.5 193 LEU B CA 1
ATOM 5893 C C . LEU B 1 193 ? 15.5 -2.453 31.438 1 66.5 193 LEU B C 1
ATOM 5895 O O . LEU B 1 193 ? 14.367 -1.985 31.297 1 66.5 193 LEU B O 1
ATOM 5899 N N . GLN B 1 194 ? 16.312 -2.52 30.484 1 71 194 GLN B N 1
ATOM 5900 C CA . GLN B 1 194 ? 16 -1.996 29.156 1 71 194 GLN B CA 1
ATOM 5901 C C . GLN B 1 194 ? 14.953 -2.857 28.469 1 71 194 GLN B C 1
ATOM 5903 O O . GLN B 1 194 ? 14.086 -2.34 27.75 1 71 194 GLN B O 1
ATOM 5908 N N . ARG B 1 195 ? 14.969 -4.047 28.797 1 74.06 195 ARG B N 1
ATOM 5909 C CA . ARG B 1 195 ? 13.992 -4.957 28.203 1 74.06 195 ARG B CA 1
ATOM 5910 C C . ARG B 1 195 ? 12.602 -4.723 28.781 1 74.06 195 ARG B C 1
ATOM 5912 O O . ARG B 1 195 ? 11.609 -4.746 28.062 1 74.06 195 ARG B O 1
ATOM 5919 N N . LEU B 1 196 ? 12.656 -4.48 30.062 1 70.25 196 LEU B N 1
ATOM 5920 C CA . LEU B 1 196 ? 11.383 -4.203 30.719 1 70.25 196 LEU B CA 1
ATOM 5921 C C . LEU B 1 196 ? 10.797 -2.881 30.219 1 70.25 196 LEU B C 1
ATOM 5923 O O . LEU B 1 196 ? 9.586 -2.77 30.031 1 70.25 196 LEU B O 1
ATOM 5927 N N . LYS B 1 197 ? 11.664 -1.92 30.031 1 70.75 197 LYS B N 1
ATOM 5928 C CA . LYS B 1 197 ? 11.227 -0.644 29.484 1 70.75 197 LYS B CA 1
ATOM 5929 C C . LYS B 1 197 ? 10.688 -0.821 28.062 1 70.75 197 LYS B C 1
ATOM 5931 O O . LYS B 1 197 ? 9.688 -0.196 27.688 1 70.75 197 LYS B O 1
ATOM 5936 N N . ALA B 1 198 ? 11.367 -1.687 27.438 1 73 198 ALA B N 1
ATOM 5937 C CA . ALA B 1 198 ? 10.922 -1.987 26.078 1 73 198 ALA B CA 1
ATOM 5938 C C . ALA B 1 198 ? 9.539 -2.637 26.094 1 73 198 ALA B C 1
ATOM 5940 O O . ALA B 1 198 ? 8.719 -2.381 25.219 1 73 198 ALA B O 1
ATOM 5941 N N . LEU B 1 199 ? 9.281 -3.363 27.062 1 76 199 LEU B N 1
ATOM 5942 C CA . LEU B 1 199 ? 7.984 -4.027 27.188 1 76 199 LEU B CA 1
ATOM 5943 C C . LEU B 1 199 ? 6.871 -3.012 27.406 1 76 199 LEU B C 1
ATOM 5945 O O . LEU B 1 199 ? 5.738 -3.219 26.953 1 76 199 LEU B O 1
ATOM 5949 N N . SER B 1 200 ? 7.234 -1.908 28.047 1 77.94 200 SER B N 1
ATOM 5950 C CA . SER B 1 200 ? 6.23 -0.875 28.281 1 77.94 200 SER B CA 1
ATOM 5951 C C . SER B 1 200 ? 5.797 -0.218 26.969 1 77.94 200 SER B C 1
ATOM 5953 O O . SER B 1 200 ? 4.672 0.275 26.859 1 77.94 200 SER B O 1
ATOM 5955 N N . THR B 1 201 ? 6.691 -0.188 26.047 1 79.56 201 THR B N 1
ATOM 5956 C CA . THR B 1 201 ? 6.367 0.408 24.766 1 79.56 201 THR B CA 1
ATOM 5957 C C . THR B 1 201 ? 5.406 -0.482 23.984 1 79.56 201 THR B C 1
ATOM 5959 O O . THR B 1 201 ? 4.812 -0.046 22.984 1 79.56 201 THR B O 1
ATOM 5962 N N . LEU B 1 202 ? 5.176 -1.645 24.5 1 86.25 202 LEU B N 1
ATOM 5963 C CA . LEU B 1 202 ? 4.277 -2.578 23.828 1 86.25 202 LEU B CA 1
ATOM 5964 C C . LEU B 1 202 ? 2.842 -2.393 24.328 1 86.25 202 LEU B C 1
ATOM 5966 O O . LEU B 1 202 ? 1.901 -2.891 23.703 1 86.25 202 LEU B O 1
ATOM 5970 N N . LYS B 1 203 ? 2.686 -1.663 25.359 1 89.31 203 LYS B N 1
ATOM 5971 C CA . LYS B 1 203 ? 1.385 -1.554 26.016 1 89.31 203 LYS B CA 1
ATOM 5972 C C . LYS B 1 203 ? 0.344 -0.963 25.062 1 89.31 203 LYS B C 1
ATOM 5974 O O . LYS B 1 203 ? -0.753 -1.508 24.922 1 89.31 203 LYS B O 1
ATOM 5979 N N . PRO B 1 204 ? 0.684 0.197 24.406 1 91.25 204 PRO B N 1
ATOM 5980 C CA . PRO B 1 204 ? -0.316 0.743 23.484 1 91.25 204 PRO B CA 1
ATOM 5981 C C . PRO B 1 204 ? -0.694 -0.238 22.375 1 91.25 204 PRO B C 1
ATOM 5983 O O . PRO B 1 204 ? -1.856 -0.291 21.953 1 91.25 204 PRO B O 1
ATOM 5986 N N . LEU B 1 205 ? 0.212 -1.004 21.922 1 90.62 205 LEU B N 1
ATOM 5987 C CA . LEU B 1 205 ? -0.059 -1.979 20.875 1 90.62 205 LEU B CA 1
ATOM 5988 C C . LEU B 1 205 ? -0.962 -3.096 21.391 1 90.62 205 LEU B C 1
ATOM 5990 O O . LEU B 1 205 ? -1.879 -3.531 20.688 1 90.62 205 LEU B O 1
ATOM 5994 N N . LEU B 1 206 ? -0.644 -3.594 22.594 1 89.81 206 LEU B N 1
ATOM 5995 C CA . LEU B 1 206 ? -1.463 -4.637 23.203 1 89.81 206 LEU B CA 1
ATOM 5996 C C . LEU B 1 206 ? -2.885 -4.141 23.438 1 89.81 206 LEU B C 1
ATOM 5998 O O . LEU B 1 206 ? -3.85 -4.879 23.234 1 89.81 206 LEU B O 1
ATOM 6002 N N . ARG B 1 207 ? -2.949 -2.91 23.844 1 91.81 207 ARG B N 1
ATOM 6003 C CA . ARG B 1 207 ? -4.266 -2.314 24.031 1 91.81 207 ARG B CA 1
ATOM 6004 C C . ARG B 1 207 ? -5.031 -2.217 22.719 1 91.81 207 ARG B C 1
ATOM 6006 O O . ARG B 1 207 ? -6.227 -2.506 22.672 1 91.81 207 ARG B O 1
ATOM 6013 N N . ALA B 1 208 ? -4.371 -1.762 21.734 1 92.56 208 ALA B N 1
ATOM 6014 C CA . ALA B 1 208 ? -4.984 -1.693 20.406 1 92.56 208 ALA B CA 1
ATOM 6015 C C . ALA B 1 208 ? -5.477 -3.066 19.969 1 92.56 208 ALA B C 1
ATOM 6017 O O . ALA B 1 208 ? -6.586 -3.195 19.438 1 92.56 208 ALA B O 1
ATOM 6018 N N . GLY B 1 209 ? -4.66 -4.113 20.203 1 91.12 209 GLY B N 1
ATOM 6019 C CA . GLY B 1 209 ? -5.047 -5.473 19.859 1 91.12 209 GLY B CA 1
ATOM 6020 C C . GLY B 1 209 ? -6.285 -5.945 20.594 1 91.12 209 GLY B C 1
ATOM 6021 O O . GLY B 1 209 ? -7.145 -6.605 20 1 91.12 209 GLY B O 1
ATOM 6022 N N . ARG B 1 210 ? -6.316 -5.566 21.781 1 91 210 ARG B N 1
ATOM 6023 C CA . ARG B 1 210 ? -7.465 -5.953 22.594 1 91 210 ARG B CA 1
ATOM 6024 C C . ARG B 1 210 ? -8.734 -5.27 22.109 1 91 210 ARG B C 1
ATOM 6026 O O . ARG B 1 210 ? -9.805 -5.883 22.078 1 91 210 ARG B O 1
ATOM 6033 N N . ILE B 1 211 ? -8.633 -4.027 21.719 1 93.56 211 ILE B N 1
ATOM 6034 C CA . ILE B 1 211 ? -9.789 -3.258 21.266 1 93.56 211 ILE B CA 1
ATOM 6035 C C . ILE B 1 211 ? -10.305 -3.828 19.953 1 93.56 211 ILE B C 1
ATOM 6037 O O . ILE B 1 211 ? -11.508 -3.998 19.766 1 93.56 211 ILE B O 1
ATOM 6041 N N . LEU B 1 212 ? -9.422 -4.152 19.094 1 93.69 212 LEU B N 1
ATOM 6042 C CA . LEU B 1 212 ? -9.82 -4.648 17.781 1 93.69 212 LEU B CA 1
ATOM 6043 C C . LEU B 1 212 ? -10.258 -6.109 17.859 1 93.69 212 LEU B C 1
ATOM 6045 O O . LEU B 1 212 ? -11.164 -6.527 17.141 1 93.69 212 LEU B O 1
ATOM 6049 N N . GLY B 1 213 ? -9.562 -6.91 18.672 1 89.81 213 GLY B N 1
ATOM 6050 C CA . GLY B 1 213 ? -9.938 -8.289 18.938 1 89.81 213 GLY B CA 1
ATOM 6051 C C . GLY B 1 213 ? -9.969 -9.148 17.688 1 89.81 213 GLY B C 1
ATOM 6052 O O . GLY B 1 213 ? -9.023 -9.125 16.891 1 89.81 213 GLY B O 1
ATOM 6053 N N . ALA B 1 214 ? -11.055 -9.898 17.516 1 87.12 214 ALA B N 1
ATOM 6054 C CA . ALA B 1 214 ? -11.219 -10.859 16.422 1 87.12 214 ALA B CA 1
ATOM 6055 C C . ALA B 1 214 ? -11.359 -10.148 15.086 1 87.12 214 ALA B C 1
ATOM 6057 O O . ALA B 1 214 ? -11.156 -10.758 14.031 1 87.12 214 ALA B O 1
ATOM 6058 N N . ARG B 1 215 ? -11.578 -8.867 15.109 1 91.06 215 ARG B N 1
ATOM 6059 C CA . ARG B 1 215 ? -11.836 -8.133 13.875 1 91.06 215 ARG B CA 1
ATOM 6060 C C . ARG B 1 215 ? -10.562 -7.461 13.359 1 91.06 215 ARG B C 1
ATOM 6062 O O . ARG B 1 215 ? -10.602 -6.707 12.391 1 91.06 215 ARG B O 1
ATOM 6069 N N . LEU B 1 216 ? -9.469 -7.738 13.984 1 93.25 216 LEU B N 1
ATOM 6070 C CA . LEU B 1 216 ? -8.195 -7.125 13.633 1 93.25 216 LEU B CA 1
ATOM 6071 C C . LEU B 1 216 ? -7.918 -7.25 12.141 1 93.25 216 LEU B C 1
ATOM 6073 O O . LEU B 1 216 ? -7.535 -6.273 11.492 1 93.25 216 LEU B O 1
ATOM 6077 N N . PRO B 1 217 ? -8.234 -8.406 11.469 1 91.81 217 PRO B N 1
ATOM 6078 C CA . PRO B 1 217 ? -7.949 -8.5 10.039 1 91.81 217 PRO B CA 1
ATOM 6079 C C . PRO B 1 217 ? -8.797 -7.547 9.203 1 91.81 217 PRO B C 1
ATOM 6081 O O . PRO B 1 217 ? -8.344 -7.059 8.164 1 91.81 217 PRO B O 1
ATOM 6084 N N . GLN B 1 218 ? -9.961 -7.312 9.656 1 93.12 218 GLN B N 1
ATOM 6085 C CA . GLN B 1 218 ? -10.812 -6.367 8.945 1 93.12 218 GLN B CA 1
ATOM 6086 C C . GLN B 1 218 ? -10.258 -4.949 9.031 1 93.12 218 GLN B C 1
ATOM 6088 O O . GLN B 1 218 ? -10.258 -4.215 8.039 1 93.12 218 GLN B O 1
ATOM 6093 N N . TYR B 1 219 ? -9.828 -4.621 10.211 1 95.19 219 TYR B N 1
ATOM 6094 C CA . TYR B 1 219 ? -9.266 -3.291 10.406 1 95.19 219 TYR B CA 1
ATOM 6095 C C . TYR B 1 219 ? -7.918 -3.162 9.703 1 95.19 219 TYR B C 1
ATOM 6097 O O . TYR B 1 219 ? -7.555 -2.08 9.234 1 95.19 219 TYR B O 1
ATOM 6105 N N . TYR B 1 220 ? -7.234 -4.258 9.641 1 95.25 220 TYR B N 1
ATOM 6106 C CA . TYR B 1 220 ? -6 -4.32 8.867 1 95.25 220 TYR B CA 1
ATOM 6107 C C . TYR B 1 220 ? -6.246 -3.922 7.414 1 95.25 220 TYR B C 1
ATOM 6109 O O . TYR B 1 220 ? -5.445 -3.195 6.82 1 95.25 220 TYR B O 1
ATOM 6117 N N . GLN B 1 221 ? -7.332 -4.238 6.805 1 95 221 GLN B N 1
ATOM 6118 C CA . GLN B 1 221 ? -7.672 -3.902 5.426 1 95 221 GLN B CA 1
ATOM 6119 C C . GLN B 1 221 ? -7.914 -2.404 5.27 1 95 221 GLN B C 1
ATOM 6121 O O . GLN B 1 221 ? -7.633 -1.831 4.215 1 95 221 GLN B O 1
ATOM 6126 N N . VAL B 1 222 ? -8.422 -1.771 6.332 1 95.94 222 VAL B N 1
ATOM 6127 C CA . VAL B 1 222 ? -8.648 -0.331 6.27 1 95.94 222 VAL B CA 1
ATOM 6128 C C . VAL B 1 222 ? -7.32 0.39 6.047 1 95.94 222 VAL B C 1
ATOM 6130 O O . VAL B 1 222 ? -7.262 1.377 5.312 1 95.94 222 VAL B O 1
ATOM 6133 N N . LEU B 1 223 ? -6.289 -0.184 6.586 1 95.75 223 LEU B N 1
ATOM 6134 C CA . LEU B 1 223 ? -4.988 0.475 6.551 1 95.75 223 LEU B CA 1
ATOM 6135 C C . LEU B 1 223 ? -4.203 0.063 5.309 1 95.75 223 LEU B C 1
ATOM 6137 O O . LEU B 1 223 ? -3.328 0.8 4.848 1 95.75 223 LEU B O 1
ATOM 6141 N N . THR B 1 224 ? -4.562 -1.092 4.703 1 96.69 224 THR B N 1
ATOM 6142 C CA . THR B 1 224 ? -3.672 -1.633 3.684 1 96.69 224 THR B CA 1
ATOM 6143 C C . THR B 1 224 ? -4.344 -1.611 2.314 1 96.69 224 THR B C 1
ATOM 6145 O O . THR B 1 224 ? -3.666 -1.597 1.284 1 96.69 224 THR B O 1
ATOM 6148 N N . ALA B 1 225 ? -5.664 -1.668 2.246 1 97.12 225 ALA B N 1
ATOM 6149 C CA . ALA B 1 225 ? -6.398 -1.707 0.983 1 97.12 225 ALA B CA 1
ATOM 6150 C C . ALA B 1 225 ? -6.574 -0.305 0.406 1 97.12 225 ALA B C 1
ATOM 6152 O O . ALA B 1 225 ? -6.379 0.69 1.108 1 97.12 225 ALA B O 1
ATOM 6153 N N . PRO B 1 226 ? -6.859 -0.205 -0.941 1 96.88 226 PRO B N 1
ATOM 6154 C CA . PRO B 1 226 ? -7.402 1.068 -1.421 1 96.88 226 PRO B CA 1
ATOM 6155 C C . PRO B 1 226 ? -8.68 1.476 -0.694 1 96.88 226 PRO B C 1
ATOM 6157 O O . PRO B 1 226 ? -9.539 0.631 -0.432 1 96.88 226 PRO B O 1
ATOM 6160 N N . ILE B 1 227 ? -8.789 2.688 -0.39 1 98 227 ILE B N 1
ATOM 6161 C CA . ILE B 1 227 ? -9.922 3.117 0.415 1 98 227 IL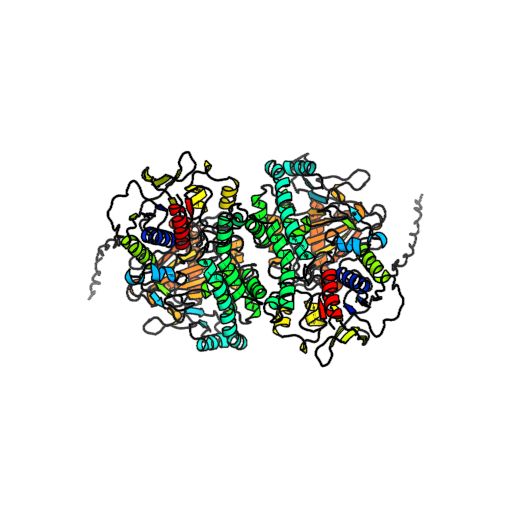E B CA 1
ATOM 6162 C C . ILE B 1 227 ? -11.219 2.863 -0.349 1 98 227 ILE B C 1
ATOM 6164 O O . ILE B 1 227 ? -12.266 2.625 0.256 1 98 227 ILE B O 1
ATOM 6168 N N . THR B 1 228 ? -11.195 2.9 -1.67 1 97.75 228 THR B N 1
ATOM 6169 C CA . THR B 1 228 ? -12.391 2.605 -2.451 1 97.75 228 THR B CA 1
ATOM 6170 C C . THR B 1 228 ? -12.906 1.2 -2.15 1 97.75 228 THR B C 1
ATOM 6172 O O . THR B 1 228 ? -14.117 0.976 -2.078 1 97.75 228 THR B O 1
ATOM 6175 N N . LYS B 1 229 ? -11.953 0.279 -1.951 1 96.38 229 LYS B N 1
ATOM 6176 C CA . LYS B 1 229 ? -12.359 -1.086 -1.622 1 96.38 229 LYS B CA 1
ATOM 6177 C C . LYS B 1 229 ? -13.094 -1.135 -0.287 1 96.38 229 LYS B C 1
ATOM 6179 O O . LYS B 1 229 ? -14.125 -1.796 -0.166 1 96.38 229 LYS B O 1
ATOM 6184 N N . VAL B 1 230 ? -12.609 -0.459 0.659 1 96.81 230 VAL B N 1
ATOM 6185 C CA . VAL B 1 230 ? -13.219 -0.425 1.986 1 96.81 230 VAL B CA 1
ATOM 6186 C C . VAL B 1 230 ? -14.594 0.228 1.912 1 96.81 230 VAL B C 1
ATOM 6188 O O . VAL B 1 230 ? -15.57 -0.304 2.445 1 96.81 230 VAL B O 1
ATOM 6191 N N . LEU B 1 231 ? -14.672 1.334 1.232 1 98.19 231 LEU B N 1
ATOM 6192 C CA . LEU B 1 231 ? -15.93 2.072 1.158 1 98.19 231 LEU B CA 1
ATOM 6193 C C . LEU B 1 231 ? -16.969 1.304 0.344 1 98.19 231 LEU B C 1
ATOM 6195 O O . LEU B 1 231 ? -18.156 1.369 0.634 1 98.19 231 LEU B O 1
ATOM 6199 N N . ASP B 1 232 ? -16.547 0.545 -0.641 1 97.12 232 ASP B N 1
ATOM 6200 C CA . ASP B 1 232 ? -17.453 -0.247 -1.466 1 97.12 232 ASP B CA 1
ATOM 6201 C C . ASP B 1 232 ? -18.109 -1.363 -0.651 1 97.12 232 ASP B C 1
ATOM 6203 O O . ASP B 1 232 ? -19.188 -1.844 -0.998 1 97.12 232 ASP B O 1
ATOM 6207 N N . GLN B 1 233 ? -17.469 -1.78 0.391 1 95.19 233 GLN B N 1
ATOM 6208 C CA . GLN B 1 233 ? -18.047 -2.793 1.264 1 95.19 233 GLN B CA 1
ATOM 6209 C C . GLN B 1 233 ? -19.219 -2.223 2.062 1 95.19 233 GLN B C 1
ATOM 6211 O O . GLN B 1 233 ? -20.125 -2.959 2.453 1 95.19 233 GLN B O 1
ATOM 6216 N N . TRP B 1 234 ? -19.234 -0.916 2.215 1 97.25 234 TRP B N 1
ATOM 6217 C CA . TRP B 1 234 ? -20.219 -0.298 3.086 1 97.25 234 TRP B CA 1
ATOM 6218 C C . TRP B 1 234 ? -21.297 0.409 2.268 1 97.25 234 TRP B C 1
ATOM 6220 O O . TRP B 1 234 ? -22.484 0.395 2.635 1 97.25 234 TRP B O 1
ATOM 6230 N N . PHE B 1 235 ? -20.859 1.017 1.149 1 98.38 235 PHE B N 1
ATOM 6231 C CA . PHE B 1 235 ? -21.75 1.966 0.5 1 98.38 235 PHE B CA 1
ATOM 6232 C C . PHE B 1 235 ? -21.797 1.729 -1.005 1 98.38 235 PHE B C 1
ATOM 6234 O O . PHE B 1 235 ? -20.859 1.15 -1.573 1 98.38 235 PHE B O 1
ATOM 6241 N N . GLU B 1 236 ? -22.859 2.227 -1.604 1 97.56 236 GLU B N 1
ATOM 6242 C CA . GLU B 1 236 ? -23 2.086 -3.051 1 97.56 236 GLU B CA 1
ATOM 6243 C C . GLU B 1 236 ? -23.078 3.449 -3.732 1 97.56 236 GLU B C 1
ATOM 6245 O O . GLU B 1 236 ? -22.812 3.568 -4.93 1 97.56 236 GLU B O 1
ATOM 6250 N N . SER B 1 237 ? -23.516 4.527 -3.008 1 98.19 237 SER B N 1
ATOM 6251 C CA . SER B 1 237 ? -23.703 5.828 -3.641 1 98.19 237 SER B CA 1
ATOM 6252 C C . SER B 1 237 ? -22.391 6.59 -3.754 1 98.19 237 SER B C 1
ATOM 6254 O O . SER B 1 237 ? -21.641 6.688 -2.781 1 98.19 237 SER B O 1
ATOM 6256 N N . GLU B 1 238 ? -22.156 7.203 -4.902 1 97.88 238 GLU B N 1
ATOM 6257 C CA . GLU B 1 238 ? -20.875 7.867 -5.18 1 97.88 238 GLU B CA 1
ATOM 6258 C C . GLU B 1 238 ? -20.734 9.141 -4.348 1 97.88 238 GLU B C 1
ATOM 6260 O O . GLU B 1 238 ? -19.656 9.406 -3.797 1 97.88 238 GLU B O 1
ATOM 6265 N N . PRO B 1 239 ? -21.797 9.945 -4.113 1 97.94 239 PRO B N 1
ATOM 6266 C CA . PRO B 1 239 ? -21.578 11.18 -3.346 1 97.94 239 PRO B CA 1
ATOM 6267 C C . PRO B 1 239 ? -21.078 10.906 -1.927 1 97.94 239 PRO B C 1
ATOM 6269 O O . PRO B 1 239 ? -20.172 11.594 -1.445 1 97.94 239 PRO B O 1
ATOM 6272 N N . LEU B 1 240 ? -21.625 9.859 -1.338 1 98.69 240 LEU B N 1
ATOM 6273 C CA . LEU B 1 240 ? -21.156 9.523 0.006 1 98.69 240 LEU B CA 1
ATOM 6274 C C . LEU B 1 240 ? -19.75 8.945 -0.03 1 98.69 240 LEU B C 1
ATOM 6276 O O . LEU B 1 240 ? -18.859 9.398 0.701 1 98.69 240 LEU B O 1
ATOM 6280 N N . LYS B 1 241 ? -19.5 7.98 -0.908 1 98.56 241 LYS B N 1
ATOM 6281 C CA . LYS B 1 241 ? -18.188 7.352 -1.026 1 98.56 241 LYS B CA 1
ATOM 6282 C C . LYS B 1 241 ? -17.109 8.383 -1.356 1 98.56 241 LYS B C 1
ATOM 6284 O O . LYS B 1 241 ? -16.031 8.383 -0.752 1 98.56 241 LYS B O 1
ATOM 6289 N N . ALA B 1 242 ? -17.453 9.25 -2.277 1 98.62 242 ALA B N 1
ATOM 6290 C CA . ALA B 1 242 ? -16.469 10.234 -2.74 1 98.62 242 ALA B CA 1
ATOM 6291 C C . ALA B 1 242 ? -16.172 11.258 -1.652 1 98.62 242 ALA B C 1
ATOM 6293 O O . ALA B 1 242 ? -15.023 11.711 -1.521 1 98.62 242 ALA B O 1
ATOM 6294 N N . THR B 1 243 ? -17.172 11.648 -0.912 1 98.25 243 THR B N 1
ATOM 6295 C CA . THR B 1 243 ? -16.953 12.57 0.203 1 98.25 243 THR B CA 1
ATOM 6296 C C . THR B 1 243 ? -16.016 11.961 1.23 1 98.25 243 THR B C 1
ATOM 6298 O O . THR B 1 243 ? -15.047 12.602 1.656 1 98.25 243 THR B O 1
ATOM 6301 N N . LEU B 1 244 ? -16.234 10.727 1.545 1 98 244 LEU B N 1
ATOM 6302 C CA . LEU B 1 244 ? -15.391 10.039 2.512 1 98 244 LEU B CA 1
ATOM 6303 C C . LEU B 1 244 ? -14.008 9.781 1.932 1 98 244 LEU B C 1
ATOM 6305 O O . LEU B 1 244 ? -13 9.898 2.637 1 98 244 LEU B O 1
ATOM 6309 N N . ALA B 1 245 ? -13.93 9.438 0.667 1 98.62 245 ALA B N 1
ATOM 6310 C CA . ALA B 1 245 ? -12.648 9.211 -0.005 1 98.62 245 ALA B CA 1
ATOM 6311 C C . ALA B 1 245 ? -11.82 10.492 -0.056 1 98.62 245 ALA B C 1
ATOM 6313 O O . ALA B 1 245 ? -10.594 10.453 0.019 1 98.62 245 ALA B O 1
ATOM 6314 N N . THR B 1 246 ? -12.484 11.609 -0.176 1 98.38 246 THR B N 1
ATOM 6315 C CA . THR B 1 246 ? -11.797 12.891 -0.134 1 98.38 246 THR B CA 1
ATOM 6316 C C . THR B 1 246 ? -11.039 13.055 1.18 1 98.38 246 THR B C 1
ATOM 6318 O O . THR B 1 246 ? -9.867 13.453 1.183 1 98.38 246 THR B O 1
ATOM 6321 N N . ASP B 1 247 ? -11.656 12.68 2.225 1 96.06 247 ASP B N 1
ATOM 6322 C CA . ASP B 1 247 ? -11.031 12.75 3.541 1 96.06 247 ASP B CA 1
ATOM 6323 C C . ASP B 1 247 ? -9.844 11.797 3.639 1 96.06 247 ASP B C 1
ATOM 6325 O O . ASP B 1 247 ? -8.906 12.047 4.402 1 96.06 247 ASP B O 1
ATOM 6329 N N . ALA B 1 248 ? -9.852 10.797 2.848 1 97.38 248 ALA B N 1
ATOM 6330 C CA . ALA B 1 248 ? -8.797 9.789 2.898 1 97.38 248 ALA B CA 1
ATOM 6331 C C . ALA B 1 248 ? -7.559 10.25 2.148 1 97.38 248 ALA B C 1
ATOM 6333 O O . ALA B 1 248 ? -6.438 9.867 2.49 1 97.38 248 ALA B O 1
ATOM 6334 N N . VAL B 1 249 ? -7.754 11.109 1.162 1 97.69 249 VAL B N 1
ATOM 6335 C CA . VAL B 1 249 ? -6.609 11.375 0.297 1 97.69 249 VAL B CA 1
ATOM 6336 C C . VAL B 1 249 ? -6.168 12.828 0.448 1 97.69 249 VAL B C 1
ATOM 6338 O O . VAL B 1 249 ? -5.129 13.227 -0.079 1 97.69 249 VAL B O 1
ATOM 6341 N N . ILE B 1 250 ? -6.895 13.633 1.217 1 96.81 250 ILE B N 1
ATOM 6342 C CA . ILE B 1 250 ? -6.633 15.07 1.312 1 96.81 250 ILE B CA 1
ATOM 6343 C C . ILE B 1 250 ? -5.234 15.305 1.874 1 96.81 250 ILE B C 1
ATOM 6345 O O . ILE B 1 250 ? -4.844 14.68 2.861 1 96.81 250 ILE B O 1
ATOM 6349 N N . GLY B 1 251 ? -4.457 16.109 1.15 1 96.62 251 GLY B N 1
ATOM 6350 C CA . GLY B 1 251 ? -3.125 16.5 1.589 1 96.62 251 GLY B CA 1
ATOM 6351 C C . GLY B 1 251 ? -2.057 15.484 1.221 1 96.62 251 GLY B C 1
ATOM 6352 O O . GLY B 1 251 ? -0.867 15.719 1.441 1 96.62 251 GLY B O 1
ATOM 6353 N N . ALA B 1 252 ? -2.408 14.391 0.659 1 96.81 252 ALA B N 1
ATOM 6354 C CA . ALA B 1 252 ? -1.452 13.336 0.338 1 96.81 252 ALA B CA 1
ATOM 6355 C C . ALA B 1 252 ? -1.422 13.062 -1.163 1 96.81 252 ALA B C 1
ATOM 6357 O O . ALA B 1 252 ? -2.463 13.086 -1.825 1 96.81 252 ALA B O 1
ATOM 6358 N N . MET B 1 253 ? -0.208 12.844 -1.689 1 97.25 253 MET B N 1
ATOM 6359 C CA . MET B 1 253 ? -0.078 12.445 -3.088 1 97.25 253 MET B CA 1
ATOM 6360 C C . MET B 1 253 ? -0.448 10.977 -3.271 1 97.25 253 MET B C 1
ATOM 6362 O O . MET B 1 253 ? 0.422 10.141 -3.506 1 97.25 253 MET B O 1
ATOM 6366 N N . THR B 1 254 ? -1.726 10.711 -3.191 1 97.12 254 THR B N 1
ATOM 6367 C CA . THR B 1 254 ? -2.279 9.367 -3.287 1 97.12 254 THR B CA 1
ATOM 6368 C C . THR B 1 254 ? -3.674 9.398 -3.904 1 97.12 254 THR B C 1
ATOM 6370 O O . THR B 1 254 ? -4.297 10.453 -3.988 1 97.12 254 THR B O 1
ATOM 6373 N N . SER B 1 255 ? -4.074 8.266 -4.473 1 96.88 255 SER B N 1
ATOM 6374 C CA . SER B 1 255 ? -5.395 8.062 -5.062 1 96.88 255 SER B CA 1
ATOM 6375 C C . SER B 1 255 ? -6.273 7.199 -4.16 1 96.88 255 SER B C 1
ATOM 6377 O O . SER B 1 255 ? -5.766 6.422 -3.35 1 96.88 255 SER B O 1
ATOM 6379 N N . PRO B 1 256 ? -7.609 7.398 -4.285 1 97.81 256 PRO B N 1
ATOM 6380 C CA . PRO B 1 256 ? -8.469 6.465 -3.553 1 97.81 256 PRO B CA 1
ATOM 6381 C C . PRO B 1 256 ? -8.273 5.016 -3.992 1 97.81 256 PRO B C 1
ATOM 6383 O O . PRO B 1 256 ? -8.703 4.094 -3.295 1 97.81 256 PRO B O 1
ATOM 6386 N N . HIS B 1 257 ? -7.578 4.793 -5.102 1 96.31 257 HIS B N 1
ATOM 6387 C CA . HIS B 1 257 ? -7.348 3.453 -5.625 1 96.31 257 HIS B CA 1
ATOM 6388 C C . HIS B 1 257 ? -5.961 2.947 -5.25 1 96.31 257 HIS B C 1
ATOM 6390 O O . HIS B 1 257 ? -5.59 1.823 -5.598 1 96.31 257 HIS B O 1
ATOM 6396 N N . THR B 1 258 ? -5.16 3.732 -4.578 1 96.5 258 THR B N 1
ATOM 6397 C CA . THR B 1 258 ? -3.826 3.336 -4.137 1 96.5 258 THR B CA 1
ATOM 6398 C C . THR B 1 258 ? -3.906 2.459 -2.889 1 96.5 258 THR B C 1
ATOM 6400 O O . THR B 1 258 ? -4.586 2.807 -1.923 1 96.5 258 THR B O 1
ATOM 6403 N N . PRO B 1 259 ? -3.225 1.331 -2.895 1 96 259 PRO B N 1
ATOM 6404 C CA . PRO B 1 259 ? -3.191 0.55 -1.656 1 96 259 PRO B CA 1
ATOM 6405 C C . PRO B 1 259 ? -2.652 1.347 -0.471 1 96 259 PRO B C 1
ATOM 6407 O O . PRO B 1 259 ? -1.689 2.104 -0.619 1 96 259 PRO B O 1
ATOM 6410 N N . GLY B 1 260 ? -3.316 1.188 0.671 1 95.31 260 GLY B N 1
ATOM 6411 C CA . GLY B 1 260 ? -2.84 1.843 1.879 1 95.31 260 GLY B CA 1
ATOM 6412 C C . GLY B 1 260 ? -3.301 3.283 1.997 1 95.31 260 GLY B C 1
ATOM 6413 O O . GLY B 1 260 ? -2.762 4.047 2.799 1 95.31 260 GLY B O 1
ATOM 6414 N N . SER B 1 261 ? -4.324 3.707 1.282 1 95.19 261 SER B N 1
ATOM 6415 C CA . SER B 1 261 ? -4.773 5.098 1.256 1 95.19 261 SER B CA 1
ATOM 6416 C C . SER B 1 261 ? -5.793 5.367 2.355 1 95.19 261 SER B C 1
ATOM 6418 O O . SER B 1 261 ? -6.434 6.422 2.369 1 95.19 261 SER B O 1
ATOM 6420 N N . GLY B 1 262 ? -5.926 4.539 3.348 1 93.56 262 GLY B N 1
ATOM 6421 C CA . GLY B 1 262 ? -7.008 4.672 4.309 1 93.56 262 GLY B CA 1
ATOM 6422 C C . GLY B 1 262 ? -6.598 5.398 5.574 1 93.56 262 GLY B C 1
ATOM 6423 O O . GLY B 1 262 ? -7.449 5.82 6.359 1 93.56 262 GLY B O 1
ATOM 6424 N N . TYR B 1 263 ? -5.332 5.672 5.77 1 91.75 263 TYR B N 1
ATOM 6425 C CA . TYR B 1 263 ? -4.871 6.168 7.062 1 91.75 263 TYR B CA 1
ATOM 6426 C C . TYR B 1 263 ? -5.348 7.594 7.301 1 91.75 263 TYR B C 1
ATOM 6428 O O . TYR B 1 263 ? -5.828 7.922 8.391 1 91.75 263 TYR B O 1
ATOM 6436 N N . VAL B 1 264 ? -5.289 8.422 6.312 1 89.81 264 VAL B N 1
ATOM 6437 C CA . VAL B 1 264 ? -5.602 9.836 6.492 1 89.81 264 VAL B CA 1
ATOM 6438 C C . VAL B 1 264 ? -7.09 10.008 6.789 1 89.81 264 VAL B C 1
ATOM 6440 O O . VAL B 1 264 ? -7.496 10.992 7.406 1 89.81 264 VAL B O 1
ATOM 6443 N N . LEU B 1 265 ? -7.855 9.047 6.414 1 92.12 265 LEU B N 1
ATOM 6444 C CA . LEU B 1 265 ? -9.281 9.062 6.738 1 92.12 265 LEU B CA 1
ATOM 6445 C C . LEU B 1 265 ? -9.492 9.039 8.25 1 92.12 265 LEU B C 1
ATOM 6447 O O . LEU B 1 265 ? -10.414 9.672 8.766 1 92.12 265 LEU B O 1
ATOM 6451 N N . LEU B 1 266 ? -8.617 8.414 8.953 1 90.56 266 LEU B N 1
ATOM 6452 C CA . LEU B 1 266 ? -8.742 8.281 10.398 1 90.56 266 LEU B CA 1
ATOM 6453 C C . LEU B 1 266 ? -8.555 9.633 11.086 1 90.56 266 LEU B C 1
ATOM 6455 O O . LEU B 1 266 ? -9.109 9.867 12.164 1 90.56 266 LEU B O 1
ATOM 6459 N N . HIS B 1 267 ? -7.809 10.508 10.453 1 86.81 267 HIS B N 1
ATOM 6460 C CA . HIS B 1 267 ? -7.648 11.852 10.992 1 86.81 267 HIS B CA 1
ATOM 6461 C C . HIS B 1 267 ? -8.992 12.562 11.117 1 86.81 267 HIS B C 1
ATOM 6463 O O . HIS B 1 267 ? -9.211 13.32 12.062 1 86.81 267 HIS B O 1
ATOM 6469 N N . HIS B 1 268 ? -9.852 12.266 10.266 1 85.81 268 HIS B N 1
ATOM 6470 C CA . HIS B 1 268 ? -11.148 12.945 10.219 1 85.81 268 HIS B CA 1
ATOM 6471 C C . HIS B 1 268 ? -12.141 12.297 11.172 1 85.81 268 HIS B C 1
ATOM 6473 O O . HIS B 1 268 ? -13.148 12.906 11.539 1 85.81 268 HIS B O 1
ATOM 6479 N N . VAL B 1 269 ? -11.75 11.133 11.594 1 82.12 269 VAL B N 1
ATOM 6480 C CA . VAL B 1 269 ? -12.594 10.43 12.555 1 82.12 269 VAL B CA 1
ATOM 6481 C C . VAL B 1 269 ? -12.117 10.711 13.977 1 82.12 269 VAL B C 1
ATOM 6483 O O . VAL B 1 269 ? -12.922 10.836 14.898 1 82.12 269 VAL B O 1
ATOM 6486 N N . MET B 1 270 ? -10.859 10.914 14.07 1 85.5 270 MET B N 1
ATOM 6487 C CA . MET B 1 270 ? -10.219 11.008 15.383 1 85.5 270 MET B CA 1
ATOM 6488 C C . MET B 1 270 ? -10.32 12.422 15.938 1 85.5 270 MET B C 1
ATOM 6490 O O . MET B 1 270 ? -10.078 12.641 17.125 1 85.5 270 MET B O 1
ATOM 6494 N N . GLY B 1 271 ? -10.703 13.312 15.211 1 80.38 271 GLY B N 1
ATOM 6495 C CA . GLY B 1 271 ? -10.766 14.688 15.695 1 80.38 271 GLY B CA 1
ATOM 6496 C C . GLY B 1 271 ? -11.594 14.836 16.953 1 80.38 271 GLY B C 1
ATOM 6497 O O . GLY B 1 271 ? -12.562 14.102 17.156 1 80.38 271 GLY B O 1
ATOM 6498 N N . HIS B 1 272 ? -11.008 15.648 17.844 1 80.56 272 HIS B N 1
ATOM 6499 C CA . HIS B 1 272 ? -11.656 15.898 19.109 1 80.56 272 HIS B CA 1
ATOM 6500 C C . HIS B 1 272 ? -11.453 17.344 19.562 1 80.56 272 HIS B C 1
ATOM 6502 O O . HIS B 1 272 ? -10.312 17.812 19.641 1 80.56 272 HIS B O 1
ATOM 6508 N N . LEU B 1 273 ? -12.602 18 19.75 1 81.25 273 LEU B N 1
ATOM 6509 C CA . LEU B 1 273 ? -12.508 19.359 20.25 1 81.25 273 LEU B CA 1
ATOM 6510 C C . LEU B 1 273 ? -13.477 19.578 21.406 1 81.25 273 LEU B C 1
ATOM 6512 O O . LEU B 1 273 ? -14.664 19.266 21.297 1 81.25 273 LEU B O 1
ATOM 6516 N N . GLU B 1 274 ? -12.969 20.078 22.422 1 75.56 274 GLU B N 1
ATOM 6517 C CA . GLU B 1 274 ? -13.758 20.422 23.594 1 75.56 274 GLU B CA 1
ATOM 6518 C C . GLU B 1 274 ? -14.688 19.281 24 1 75.56 274 GLU B C 1
ATOM 6520 O O . GLU B 1 274 ? -15.891 19.5 24.203 1 75.56 274 GLU B O 1
ATOM 6525 N N . GLY B 1 275 ? -14.219 18.109 23.953 1 74.06 275 GLY B N 1
ATOM 6526 C CA . GLY B 1 275 ? -14.93 16.953 24.469 1 74.06 275 GLY B CA 1
ATOM 6527 C C . GLY B 1 275 ? -15.812 16.281 23.438 1 74.06 275 GLY B C 1
ATOM 6528 O O . GLY B 1 275 ? -16.422 15.242 23.703 1 74.06 275 GLY B O 1
ATOM 6529 N N . VAL B 1 276 ? -15.836 16.812 22.234 1 77.38 276 VAL B N 1
ATOM 6530 C CA . VAL B 1 276 ? -16.688 16.234 21.203 1 77.38 276 VAL B CA 1
ATOM 6531 C C . VAL B 1 276 ? -15.828 15.477 20.188 1 77.38 276 VAL B C 1
ATOM 6533 O O . VAL B 1 276 ? -14.992 16.078 19.5 1 77.38 276 VAL B O 1
ATOM 6536 N N . GLN B 1 277 ? -16.125 14.234 20.109 1 77.44 277 GLN B N 1
ATOM 6537 C CA . GLN B 1 277 ? -15.391 13.383 19.188 1 77.44 277 GLN B CA 1
ATOM 6538 C C . GLN B 1 277 ? -15.766 13.688 17.734 1 77.44 277 GLN B C 1
ATOM 6540 O O . GLN B 1 277 ? -16.938 13.898 17.422 1 77.44 277 GLN B O 1
ATOM 6545 N N . GLY B 1 278 ? -14.766 13.75 16.875 1 76.44 278 GLY B N 1
ATOM 6546 C CA . GLY B 1 278 ? -14.992 13.961 15.453 1 76.44 278 GLY B CA 1
ATOM 6547 C C . GLY B 1 278 ? -15.195 15.422 15.094 1 76.44 278 GLY B C 1
ATOM 6548 O O . GLY B 1 278 ? -15.297 15.766 13.914 1 76.44 278 GLY B O 1
ATOM 6549 N N . ALA B 1 279 ? -15.141 16.266 16.078 1 80.06 279 ALA B N 1
ATOM 6550 C CA . ALA B 1 279 ? -15.453 17.672 15.844 1 80.06 279 ALA B CA 1
ATOM 6551 C C . ALA B 1 279 ? -14.242 18.422 15.266 1 80.06 279 ALA B C 1
ATOM 6553 O O . ALA B 1 279 ? -13.109 18.172 15.672 1 80.06 279 ALA B O 1
ATOM 6554 N N . TRP B 1 280 ? -14.555 19.172 14.219 1 85.38 280 TRP B N 1
ATOM 6555 C CA . TRP B 1 280 ? -13.625 20.141 13.672 1 85.38 280 TRP B CA 1
ATOM 6556 C C . TRP B 1 280 ? -14.109 21.562 13.93 1 85.38 280 TRP B C 1
ATOM 6558 O O . TRP B 1 280 ? -15.32 21.812 14 1 85.38 280 TRP B O 1
ATOM 6568 N N . GLY B 1 281 ? -13.172 22.5 14.148 1 92.69 281 GLY B N 1
ATOM 6569 C CA . GLY B 1 281 ? -13.57 23.875 14.406 1 92.69 281 GLY B CA 1
ATOM 6570 C C . GLY B 1 281 ? -12.617 24.891 13.812 1 92.69 281 GLY B C 1
ATOM 6571 O O . GLY B 1 281 ? -11.539 24.531 13.328 1 92.69 281 GLY B O 1
ATOM 6572 N N . TYR B 1 282 ? -13.148 26.047 13.703 1 97.44 282 TYR B N 1
ATOM 6573 C CA . TYR B 1 282 ? -12.312 27.203 13.391 1 97.44 282 TYR B CA 1
ATOM 6574 C C . TYR B 1 282 ? -11.742 27.828 14.656 1 97.44 282 TYR B C 1
ATOM 6576 O O . TYR B 1 282 ? -12.406 27.875 15.695 1 97.44 282 TYR B O 1
ATOM 6584 N N . VAL B 1 283 ? -10.523 28.281 14.547 1 97.75 283 VAL B N 1
ATOM 6585 C CA . VAL B 1 283 ? -9.914 29.016 15.641 1 97.75 283 VAL B CA 1
ATOM 6586 C C . VAL B 1 283 ? -10.234 30.5 15.492 1 97.75 283 VAL B C 1
ATOM 6588 O O . VAL B 1 283 ? -10.008 31.094 14.438 1 97.75 283 VAL B O 1
ATOM 6591 N N . GLN B 1 284 ? -10.789 31.078 16.562 1 98 284 GLN B N 1
ATOM 6592 C CA . GLN B 1 284 ? -11.047 32.5 16.516 1 98 284 GLN B CA 1
ATOM 6593 C C . GLN B 1 284 ? -9.75 33.281 16.281 1 98 284 GLN B C 1
ATOM 6595 O O . GLN B 1 284 ? -8.766 33.094 17 1 98 284 GLN B O 1
ATOM 6600 N N . GLY B 1 285 ? -9.781 34.125 15.281 1 97.88 285 GLY B N 1
ATOM 6601 C CA . GLY B 1 285 ? -8.594 34.906 14.93 1 97.88 285 GLY B CA 1
ATOM 6602 C C . GLY B 1 285 ? -7.699 34.188 13.938 1 97.88 285 GLY B C 1
ATOM 6603 O O . GLY B 1 285 ? -6.676 34.719 13.516 1 97.88 285 GLY B O 1
ATOM 6604 N N . GLY B 1 286 ? -8.047 32.969 13.57 1 98.12 286 GLY B N 1
ATOM 6605 C CA . GLY B 1 286 ? -7.238 32.188 12.656 1 98.12 286 GLY B CA 1
ATOM 6606 C C . GLY B 1 286 ? -6.309 31.219 13.375 1 98.12 286 GLY B C 1
ATOM 6607 O O . GLY B 1 286 ? -6.16 31.297 14.594 1 98.12 286 GLY B O 1
ATOM 6608 N N . MET B 1 287 ? -5.645 30.391 12.633 1 98.19 287 MET B N 1
ATOM 6609 C CA . MET B 1 287 ? -4.82 29.328 13.188 1 98.19 287 MET B CA 1
ATOM 6610 C C . MET B 1 287 ? -3.627 29.891 13.945 1 98.19 287 MET B C 1
ATOM 6612 O O . MET B 1 287 ? -3.057 29.219 14.805 1 98.19 287 MET B O 1
ATOM 6616 N N . GLY B 1 288 ? -3.217 31.109 13.609 1 98.31 288 GLY B N 1
ATOM 6617 C CA . GLY B 1 288 ? -2.158 31.766 14.367 1 98.31 288 GLY B CA 1
ATOM 6618 C C . GLY B 1 288 ? -2.504 31.969 15.828 1 98.31 288 GLY B C 1
ATOM 6619 O O . GLY B 1 288 ? -1.616 31.984 16.688 1 98.31 288 GLY B O 1
ATOM 6620 N N . ALA B 1 289 ? -3.77 32.062 16.109 1 98.25 289 ALA B N 1
ATOM 6621 C CA . ALA B 1 289 ? -4.223 32.25 17.484 1 98.25 289 ALA B CA 1
ATOM 6622 C C . ALA B 1 289 ? -3.918 31 18.328 1 98.25 289 ALA B C 1
ATOM 6624 O O . ALA B 1 289 ? -3.676 31.109 19.531 1 98.25 289 ALA B O 1
ATOM 6625 N N . LEU B 1 290 ? -3.934 29.859 17.672 1 98.06 290 LEU B N 1
ATOM 6626 C CA . LEU B 1 290 ? -3.527 28.656 18.375 1 98.06 290 LEU B CA 1
ATOM 6627 C C . LEU B 1 290 ? -2.057 28.719 18.766 1 98.06 290 LEU B C 1
ATOM 6629 O O . LEU B 1 290 ? -1.704 28.438 19.922 1 98.06 290 LEU B O 1
ATOM 6633 N N . ALA B 1 291 ? -1.228 29.062 17.844 1 98.38 291 ALA B N 1
ATOM 6634 C CA . ALA B 1 291 ? 0.201 29.203 18.109 1 98.38 291 ALA B CA 1
ATOM 6635 C C . ALA B 1 291 ? 0.455 30.219 19.219 1 98.38 291 ALA B C 1
ATOM 6637 O O . ALA B 1 291 ? 1.272 30 20.109 1 98.38 291 ALA B O 1
ATOM 6638 N N . ASP B 1 292 ? -0.29 31.297 19.188 1 98.5 292 ASP B N 1
ATOM 6639 C CA . ASP B 1 292 ? -0.163 32.344 20.188 1 98.5 292 ASP B CA 1
ATOM 6640 C C . ASP B 1 292 ? -0.535 31.828 21.578 1 98.5 292 ASP B C 1
ATOM 6642 O O . ASP B 1 292 ? 0.128 32.156 22.562 1 98.5 292 ASP B O 1
ATOM 6646 N N . ALA B 1 293 ? -1.576 31.078 21.578 1 98.62 293 ALA B N 1
ATOM 6647 C CA . ALA B 1 293 ? -2.025 30.531 22.859 1 98.62 293 ALA B CA 1
ATOM 6648 C C . ALA B 1 293 ? -0.981 29.594 23.453 1 98.62 293 ALA B C 1
ATOM 6650 O O . ALA B 1 293 ? -0.708 29.625 24.641 1 98.62 293 ALA B O 1
ATOM 6651 N N . ILE B 1 294 ? -0.42 28.719 22.625 1 98.75 294 ILE B N 1
ATOM 6652 C CA . ILE B 1 294 ? 0.605 27.797 23.094 1 98.75 294 ILE B CA 1
ATOM 6653 C C . ILE B 1 294 ? 1.834 28.578 23.547 1 98.75 294 ILE B C 1
ATOM 6655 O O . ILE B 1 294 ? 2.406 28.281 24.609 1 98.75 294 ILE B O 1
ATOM 6659 N N . ALA B 1 295 ? 2.227 29.562 22.75 1 98.75 295 ALA B N 1
ATOM 6660 C CA . ALA B 1 295 ? 3.383 30.391 23.078 1 98.75 295 ALA B CA 1
ATOM 6661 C C . ALA B 1 295 ? 3.16 31.141 24.391 1 98.75 295 ALA B C 1
ATOM 6663 O O . ALA B 1 295 ? 4.074 31.266 25.203 1 98.75 295 ALA B O 1
ATOM 6664 N N . SER B 1 296 ? 2.002 31.672 24.547 1 98.62 296 SER B N 1
ATOM 6665 C CA . SER B 1 296 ? 1.652 32.375 25.781 1 98.62 296 SER B CA 1
ATOM 6666 C C . SER B 1 296 ? 1.768 31.438 26.984 1 98.62 296 SER B C 1
ATOM 6668 O O . SER B 1 296 ? 2.322 31.828 28.016 1 98.62 296 SER B O 1
ATOM 6670 N N . SER B 1 297 ? 1.259 30.266 26.844 1 98.62 297 SER B N 1
ATOM 6671 C CA . SER B 1 297 ? 1.372 29.266 27.891 1 98.62 297 SER B CA 1
ATOM 6672 C C . SER B 1 297 ? 2.83 28.938 28.188 1 98.62 297 SER B C 1
ATOM 6674 O O . SER B 1 297 ? 3.248 28.891 29.344 1 98.62 297 SER B O 1
ATOM 6676 N N . ALA B 1 298 ? 3.58 28.688 27.156 1 98.56 298 ALA B N 1
ATOM 6677 C CA . ALA B 1 298 ? 5 28.375 27.297 1 98.56 298 ALA B CA 1
ATOM 6678 C C . ALA B 1 298 ? 5.742 29.5 28.016 1 98.56 298 ALA B C 1
ATOM 6680 O O . ALA B 1 298 ? 6.539 29.234 28.922 1 98.56 298 ALA B O 1
ATOM 6681 N N . SER B 1 299 ? 5.461 30.688 27.656 1 98.06 299 SER B N 1
ATOM 6682 C CA . SER B 1 299 ? 6.117 31.844 28.25 1 98.06 299 SER B CA 1
ATOM 6683 C C . SER B 1 299 ? 5.727 32 29.719 1 98.06 299 SER B C 1
ATOM 6685 O O . SER B 1 299 ? 6.543 32.438 30.531 1 98.06 299 SER B O 1
ATOM 6687 N N . ALA B 1 300 ? 4.5 31.734 29.984 1 97.81 300 ALA B N 1
ATOM 6688 C CA . ALA B 1 300 ? 4.035 31.797 31.359 1 97.81 300 ALA B CA 1
ATOM 6689 C C . ALA B 1 300 ? 4.812 30.844 32.25 1 97.81 300 ALA B C 1
ATOM 6691 O O . ALA B 1 300 ? 5.039 31.125 33.438 1 97.81 300 ALA B O 1
ATOM 6692 N N . TYR B 1 301 ? 5.27 29.766 31.719 1 97.06 301 TYR B N 1
ATOM 6693 C CA . TYR B 1 301 ? 6.082 28.812 32.469 1 97.06 301 TYR B CA 1
ATOM 6694 C C . TYR B 1 301 ? 7.543 29.25 32.469 1 97.06 301 TYR B C 1
ATOM 6696 O O . TYR B 1 301 ? 8.328 28.75 33.281 1 97.06 301 TYR B O 1
ATOM 6704 N N . GLY B 1 302 ? 7.945 30.109 31.5 1 97 302 GLY B N 1
ATOM 6705 C CA . GLY B 1 302 ? 9.297 30.641 31.547 1 97 302 GLY B CA 1
ATOM 6706 C C . GLY B 1 302 ? 10.07 30.422 30.266 1 97 302 GLY B C 1
ATOM 6707 O O . GLY B 1 302 ? 11.266 30.734 30.203 1 97 302 GLY B O 1
ATOM 6708 N N . THR B 1 303 ? 9.43 29.938 29.234 1 98.25 303 THR B N 1
ATOM 6709 C CA . THR B 1 303 ? 10.109 29.688 27.969 1 98.25 303 THR B CA 1
ATOM 6710 C C . THR B 1 303 ? 10.492 31 27.281 1 98.25 303 THR B C 1
ATOM 6712 O O . THR B 1 303 ? 9.703 31.938 27.281 1 98.25 303 THR B O 1
ATOM 6715 N N . SER B 1 304 ? 11.68 31.078 26.75 1 98.25 304 SER B N 1
ATOM 6716 C CA . SER B 1 304 ? 12.07 32.188 25.875 1 98.25 304 SER B CA 1
ATOM 6717 C C . SER B 1 304 ? 11.773 31.859 24.422 1 98.25 304 SER B C 1
ATOM 6719 O O . SER B 1 304 ? 12.117 30.781 23.938 1 98.25 304 SER B O 1
ATOM 6721 N N . ILE B 1 305 ? 11.094 32.781 23.766 1 98.56 305 ILE B N 1
ATOM 6722 C CA . ILE B 1 305 ? 10.766 32.594 22.359 1 98.56 305 ILE B CA 1
ATOM 6723 C C . ILE B 1 305 ? 11.266 33.781 21.547 1 98.56 305 ILE B C 1
ATOM 6725 O O . ILE B 1 305 ? 10.906 34.938 21.828 1 98.56 305 ILE B O 1
ATOM 6729 N N . PHE B 1 306 ? 12.133 33.5 20.578 1 98.38 306 PHE B N 1
ATOM 6730 C CA . PHE B 1 306 ? 12.688 34.562 19.75 1 98.38 306 PHE B CA 1
ATOM 6731 C C . PHE B 1 306 ? 12.352 34.344 18.281 1 98.38 306 PHE B C 1
ATOM 6733 O O . PHE B 1 306 ? 12.602 33.281 17.734 1 98.38 306 PHE B O 1
ATOM 6740 N N . THR B 1 307 ? 11.758 35.344 17.641 1 97.88 307 THR B N 1
ATOM 6741 C CA . THR B 1 307 ? 11.516 35.312 16.203 1 97.88 307 THR B CA 1
ATOM 6742 C C . THR B 1 307 ? 12.664 36 15.453 1 97.88 307 THR B C 1
ATOM 6744 O O . THR B 1 307 ? 13.555 36.562 16.062 1 97.88 307 THR B O 1
ATOM 6747 N N . GLU B 1 308 ? 12.672 35.812 14.109 1 97.44 308 GLU B N 1
ATOM 6748 C CA . GLU B 1 308 ? 13.719 36.344 13.25 1 97.44 308 GLU B CA 1
ATOM 6749 C C . GLU B 1 308 ? 15.102 35.906 13.719 1 97.44 308 GLU B C 1
ATOM 6751 O O . GLU B 1 308 ? 16.047 36.719 13.727 1 97.44 308 GLU B O 1
ATOM 6756 N N . LYS B 1 309 ? 15.195 34.781 14.297 1 97.69 309 LYS B N 1
ATOM 6757 C CA . LYS B 1 309 ? 16.438 34.125 14.703 1 97.69 309 LYS B CA 1
ATOM 6758 C C . LYS B 1 309 ? 16.594 32.75 14.023 1 97.69 309 LYS B C 1
ATOM 6760 O O . LYS B 1 309 ? 16.125 31.75 14.547 1 97.69 309 LYS B O 1
ATOM 6765 N N . THR B 1 310 ? 17.312 32.781 12.953 1 98.06 310 THR B N 1
ATOM 6766 C CA . THR B 1 310 ? 17.484 31.578 12.133 1 98.06 310 THR B CA 1
ATOM 6767 C C . THR B 1 310 ? 18.656 30.75 12.648 1 98.06 310 THR B C 1
ATOM 6769 O O . THR B 1 310 ? 19.781 31.234 12.742 1 98.06 310 THR B O 1
ATOM 6772 N N . VAL B 1 311 ? 18.359 29.562 13.031 1 98.75 311 VAL B N 1
ATOM 6773 C CA . VAL B 1 311 ? 19.438 28.625 13.367 1 98.75 311 VAL B CA 1
ATOM 6774 C C . VAL B 1 311 ? 20.094 28.109 12.086 1 98.75 311 VAL B C 1
ATOM 6776 O O . VAL B 1 311 ? 19.406 27.656 11.172 1 98.75 311 VAL B O 1
ATOM 6779 N N . THR B 1 312 ? 21.422 28.125 12.055 1 98.19 312 THR B N 1
ATOM 6780 C CA . THR B 1 312 ? 22.094 27.734 10.828 1 98.19 312 THR B CA 1
ATOM 6781 C C . THR B 1 312 ? 22.812 26.391 11 1 98.19 312 THR B C 1
ATOM 6783 O O . THR B 1 312 ? 23.047 25.688 10.023 1 98.19 312 THR B O 1
ATOM 6786 N N . ARG B 1 313 ? 23.062 26.125 12.32 1 98.19 313 ARG B N 1
ATOM 6787 C CA . ARG B 1 313 ? 23.828 24.891 12.516 1 98.19 313 ARG B CA 1
ATOM 6788 C C . ARG B 1 313 ? 23.703 24.391 13.953 1 98.19 313 ARG B C 1
ATOM 6790 O O . ARG B 1 313 ? 23.656 25.188 14.891 1 98.19 313 ARG B O 1
ATOM 6797 N N . VAL B 1 314 ? 23.703 23.078 14.062 1 98.69 314 VAL B N 1
ATOM 6798 C CA . VAL B 1 314 ? 23.844 22.438 15.359 1 98.69 314 VAL B CA 1
ATOM 6799 C C . VAL B 1 314 ? 25.312 22.266 15.703 1 98.69 314 VAL B C 1
ATOM 6801 O O . VAL B 1 314 ? 26.109 21.812 14.875 1 98.69 314 VAL B O 1
ATOM 6804 N N . GLN B 1 315 ? 25.656 22.625 16.906 1 98.38 315 GLN B N 1
ATOM 6805 C CA . GLN B 1 315 ? 27.047 22.5 17.344 1 98.38 315 GLN B CA 1
ATOM 6806 C C . GLN B 1 315 ? 27.281 21.172 18.047 1 98.38 315 GLN B C 1
ATOM 6808 O O . GLN B 1 315 ? 26.453 20.734 18.844 1 98.38 315 GLN B O 1
ATOM 6813 N N . VAL B 1 316 ? 28.375 20.594 17.719 1 98.12 316 VAL B N 1
ATOM 6814 C CA . VAL B 1 316 ? 28.719 19.281 18.266 1 98.12 316 VAL B CA 1
ATOM 6815 C C . VAL B 1 316 ? 30.109 19.328 18.891 1 98.12 316 VAL B C 1
ATOM 6817 O O . VAL B 1 316 ? 31.031 19.969 18.344 1 98.12 316 VAL B O 1
ATOM 6820 N N . ASN B 1 317 ? 30.328 18.734 20 1 96.19 317 ASN B N 1
ATOM 6821 C CA . ASN B 1 317 ? 31.641 18.703 20.625 1 96.19 317 ASN B CA 1
ATOM 6822 C C . ASN B 1 317 ? 32.5 17.578 20.078 1 96.19 317 ASN B C 1
ATOM 6824 O O . ASN B 1 317 ? 32.094 16.844 19.172 1 96.19 317 ASN B O 1
ATOM 6828 N N . SER B 1 318 ? 33.688 17.453 20.672 1 94.56 318 SER B N 1
ATOM 6829 C CA . SER B 1 318 ? 34.656 16.516 20.141 1 94.56 318 SER B CA 1
ATOM 6830 C C . SER B 1 318 ? 34.25 15.07 20.406 1 94.56 318 SER B C 1
ATOM 6832 O O . SER B 1 318 ? 34.719 14.148 19.734 1 94.56 318 SER B O 1
ATOM 6834 N N . GLU B 1 319 ? 33.344 14.844 21.344 1 93.88 319 GLU B N 1
ATOM 6835 C CA . GLU B 1 319 ? 32.875 13.5 21.688 1 93.88 319 GLU B CA 1
ATOM 6836 C C . GLU B 1 319 ? 31.656 13.102 20.859 1 93.88 319 GLU B C 1
ATOM 6838 O O . GLU B 1 319 ? 31.156 11.984 20.984 1 93.88 319 GLU B O 1
ATOM 6843 N N . GLY B 1 320 ? 31.219 14.047 20.031 1 95.31 320 GLY B N 1
ATOM 6844 C CA . GLY B 1 320 ? 30.078 13.734 19.188 1 95.31 320 GLY B CA 1
ATOM 6845 C C . GLY B 1 320 ? 28.75 13.945 19.875 1 95.31 320 GLY B C 1
ATOM 6846 O O . GLY B 1 320 ? 27.797 13.195 19.641 1 95.31 320 GLY B O 1
ATOM 6847 N N . ARG B 1 321 ? 28.781 14.844 20.75 1 96.81 321 ARG B N 1
ATOM 6848 C CA . ARG B 1 321 ? 27.562 15.219 21.453 1 96.81 321 ARG B CA 1
ATOM 6849 C C . ARG B 1 321 ? 27.172 16.656 21.156 1 96.81 321 ARG B C 1
ATOM 6851 O O . ARG B 1 321 ? 28.047 17.531 21 1 96.81 321 ARG B O 1
ATOM 6858 N N . VAL B 1 322 ? 25.906 16.938 21.125 1 97.94 322 VAL B N 1
ATOM 6859 C CA . VAL B 1 322 ? 25.406 18.281 20.906 1 97.94 322 VAL B CA 1
ATOM 6860 C C . VAL B 1 322 ? 25.938 19.219 21.984 1 97.94 322 VAL B C 1
ATOM 6862 O O . VAL B 1 322 ? 26.016 18.844 23.156 1 97.94 322 VAL B O 1
ATOM 6865 N N . GLN B 1 323 ? 26.281 20.438 21.547 1 97.94 323 GLN B N 1
ATOM 6866 C CA . GLN B 1 323 ? 26.75 21.453 22.484 1 97.94 323 GLN B CA 1
ATOM 6867 C C . GLN B 1 323 ? 25.969 22.75 22.328 1 97.94 323 GLN B C 1
ATOM 6869 O O . GLN B 1 323 ? 26.172 23.703 23.078 1 97.94 323 GLN B O 1
ATOM 6874 N N . GLY B 1 324 ? 25.094 22.828 21.406 1 98.5 324 GLY B N 1
ATOM 6875 C CA . GLY B 1 324 ? 24.281 24.031 21.188 1 98.5 324 GLY B CA 1
ATOM 6876 C C . GLY B 1 324 ? 23.969 24.281 19.734 1 98.5 324 GLY B C 1
ATOM 6877 O O . GLY B 1 324 ? 23.859 23.344 18.938 1 98.5 324 GLY B O 1
ATOM 6878 N N . VAL B 1 325 ? 23.656 25.578 19.406 1 98.81 325 VAL B N 1
ATOM 6879 C CA . VAL B 1 325 ? 23.359 25.953 18.031 1 98.81 325 VAL B CA 1
ATOM 6880 C C . VAL B 1 325 ? 24.047 27.266 17.672 1 98.81 325 VAL B C 1
ATOM 6882 O O . VAL B 1 325 ? 24.531 27.984 18.562 1 98.81 325 VAL B O 1
ATOM 6885 N N . VAL B 1 326 ? 24.172 27.484 16.406 1 98.62 326 VAL B N 1
ATOM 6886 C CA . VAL B 1 326 ? 24.656 28.75 15.883 1 98.62 326 VAL B CA 1
ATOM 6887 C C . VAL B 1 326 ? 23.547 29.453 15.102 1 98.62 326 VAL B C 1
ATOM 6889 O O . VAL B 1 326 ? 22.891 28.844 14.266 1 98.62 326 VAL B O 1
ATOM 6892 N N . LEU B 1 327 ? 23.328 30.688 15.438 1 98.25 327 LEU B N 1
ATOM 6893 C CA . LEU B 1 327 ? 22.344 31.5 14.734 1 98.25 327 LEU B CA 1
ATOM 6894 C C . LEU B 1 327 ? 22.953 32.188 13.516 1 98.25 327 LEU B C 1
ATOM 6896 O O . LEU B 1 327 ? 24.188 32.188 13.367 1 98.25 327 LEU B O 1
ATOM 6900 N N . GLN B 1 328 ? 22.125 32.625 12.648 1 97.31 328 GLN B N 1
ATOM 6901 C CA . GLN B 1 328 ? 22.547 33.25 11.391 1 97.31 328 GLN B CA 1
ATOM 6902 C C . GLN B 1 328 ? 23.438 34.469 11.641 1 97.31 328 GLN B C 1
ATOM 6904 O O . GLN B 1 328 ? 24.344 34.75 10.859 1 97.31 328 GLN B O 1
ATOM 6909 N N . ASP B 1 329 ? 23.25 35.188 12.727 1 94.75 329 ASP B N 1
ATOM 6910 C CA . ASP B 1 329 ? 24.047 36.375 13.039 1 94.75 329 ASP B CA 1
ATOM 6911 C C . ASP B 1 329 ? 25.375 35.969 13.695 1 94.75 329 ASP B C 1
ATOM 6913 O O . ASP B 1 329 ? 26.156 36.844 14.094 1 94.75 329 ASP B O 1
ATOM 6917 N N . GLY B 1 330 ? 25.625 34.688 13.906 1 95.56 330 GLY B N 1
ATOM 6918 C CA . GLY B 1 330 ? 26.891 34.219 14.43 1 95.56 330 GLY B CA 1
ATOM 6919 C C . GLY B 1 330 ? 26.844 33.906 15.914 1 95.56 330 GLY B C 1
ATOM 6920 O O . GLY B 1 330 ? 27.781 33.312 16.469 1 95.56 330 GLY B O 1
ATOM 6921 N N . LEU B 1 331 ? 25.766 34.281 16.562 1 96.81 331 LEU B N 1
ATOM 6922 C CA . LEU B 1 331 ? 25.625 34.031 17.984 1 96.81 331 LEU B CA 1
ATOM 6923 C C . LEU B 1 331 ? 25.562 32.531 18.266 1 96.81 331 LEU B C 1
ATOM 6925 O O . LEU B 1 331 ? 24.812 31.812 17.625 1 96.81 331 LEU B O 1
ATOM 6929 N N . GLU B 1 332 ? 26.391 32.125 19.188 1 98.06 332 GLU B N 1
ATOM 6930 C CA . GLU B 1 332 ? 26.375 30.734 19.656 1 98.06 332 GLU B CA 1
ATOM 6931 C C . GLU B 1 332 ? 25.594 30.594 20.953 1 98.06 332 GLU B C 1
ATOM 6933 O O . GLU B 1 332 ? 25.781 31.375 21.891 1 98.06 332 GLU B O 1
ATOM 6938 N N . VAL B 1 333 ? 24.734 29.719 20.969 1 98.56 333 VAL B N 1
ATOM 6939 C CA . VAL B 1 333 ? 23.938 29.438 22.156 1 98.56 333 VAL B CA 1
ATOM 6940 C C . VAL B 1 333 ? 24.188 28.016 22.625 1 98.56 333 VAL B C 1
ATOM 6942 O O . VAL B 1 333 ? 23.906 27.047 21.906 1 98.56 333 VAL B O 1
ATOM 6945 N N . ARG B 1 334 ? 24.656 27.844 23.812 1 98.44 334 ARG B N 1
ATOM 6946 C CA . ARG B 1 334 ? 24.984 26.531 24.359 1 98.44 334 ARG B CA 1
ATOM 6947 C C . ARG B 1 334 ? 23.75 25.844 24.938 1 98.44 334 ARG B C 1
ATOM 6949 O O . ARG B 1 334 ? 22.875 26.516 25.5 1 98.44 334 ARG B O 1
ATOM 6956 N N . SER B 1 335 ? 23.703 24.516 24.797 1 98.38 335 SER B N 1
ATOM 6957 C CA . SER B 1 335 ? 22.609 23.734 25.359 1 98.38 335 SER B CA 1
ATOM 6958 C C . SER B 1 335 ? 23 22.266 25.469 1 98.38 335 SER B C 1
ATOM 6960 O O . SER B 1 335 ? 23.859 21.781 24.734 1 98.38 335 SER B O 1
ATOM 6962 N N . LYS B 1 336 ? 22.375 21.562 26.359 1 97.31 336 LYS B N 1
ATOM 6963 C CA . LYS B 1 336 ? 22.609 20.141 26.547 1 97.31 336 LYS B CA 1
ATOM 6964 C C . LYS B 1 336 ? 21.938 19.328 25.453 1 97.31 336 LYS B C 1
ATOM 6966 O O . LYS B 1 336 ? 22.453 18.297 25.016 1 97.31 336 LYS B O 1
ATOM 6971 N N . VAL B 1 337 ? 20.719 19.797 25.094 1 98.62 337 VAL B N 1
ATOM 6972 C CA . VAL B 1 337 ? 19.953 19.094 24.078 1 98.62 337 VAL B CA 1
ATOM 6973 C C . VAL B 1 337 ? 19.359 20.094 23.094 1 98.62 337 VAL B C 1
ATOM 6975 O O . VAL B 1 337 ? 19.172 21.266 23.422 1 98.62 337 VAL B O 1
ATOM 6978 N N . VAL B 1 338 ? 19.172 19.656 21.891 1 98.88 338 VAL B N 1
ATOM 6979 C CA . VAL B 1 338 ? 18.531 20.422 20.844 1 98.88 338 VAL B CA 1
ATOM 6980 C C . VAL B 1 338 ? 17.359 19.625 20.266 1 98.88 338 VAL B C 1
ATOM 6982 O O . VAL B 1 338 ? 17.5 18.453 19.922 1 98.88 338 VAL B O 1
ATOM 6985 N N . LEU B 1 339 ? 16.156 20.203 20.266 1 98.94 339 LEU B N 1
ATOM 6986 C CA . LEU B 1 339 ? 14.992 19.641 19.609 1 98.94 339 LEU B CA 1
ATOM 6987 C C . LEU B 1 339 ? 14.688 20.391 18.312 1 98.94 339 LEU B C 1
ATOM 6989 O O . LEU B 1 339 ? 14.477 21.609 18.344 1 98.94 339 LEU B O 1
ATOM 6993 N N . SER B 1 340 ? 14.633 19.672 17.25 1 98.94 340 SER B N 1
ATOM 6994 C CA . SER B 1 340 ? 14.328 20.312 15.984 1 98.94 340 SER B CA 1
ATOM 6995 C C . SER B 1 340 ? 12.875 20.062 15.578 1 98.94 340 SER B C 1
ATOM 6997 O O . SER B 1 340 ? 12.445 18.922 15.453 1 98.94 340 SER B O 1
ATOM 6999 N N . SER B 1 341 ? 12.125 21.125 15.383 1 98.62 341 SER B N 1
ATOM 7000 C CA . SER B 1 341 ? 10.766 21.047 14.867 1 98.62 341 SER B CA 1
ATOM 7001 C C . SER B 1 341 ? 10.742 21.203 13.352 1 98.62 341 SER B C 1
ATOM 7003 O O . SER B 1 341 ? 9.672 21.172 12.734 1 98.62 341 SER B O 1
ATOM 7005 N N . ALA B 1 342 ? 11.883 21.422 12.742 1 98.44 342 ALA B N 1
ATOM 7006 C CA . ALA B 1 342 ? 12 21.406 11.281 1 98.44 342 ALA B CA 1
ATOM 7007 C C . ALA B 1 342 ? 11.875 19.984 10.742 1 98.44 342 ALA B C 1
ATOM 7009 O O . ALA B 1 342 ? 11.875 19.016 11.508 1 98.44 342 ALA B O 1
ATOM 7010 N N . SER B 1 343 ? 11.734 19.906 9.461 1 98.38 343 SER B N 1
ATOM 7011 C CA . SER B 1 343 ? 11.602 18.594 8.828 1 98.38 343 SER B CA 1
ATOM 7012 C C . SER B 1 343 ? 12.867 17.766 9.016 1 98.38 343 SER B C 1
ATOM 7014 O O . SER B 1 343 ? 13.945 18.312 9.258 1 98.38 343 SER B O 1
ATOM 7016 N N . PRO B 1 344 ? 12.742 16.422 8.898 1 98.62 344 PRO B N 1
ATOM 7017 C CA . PRO B 1 344 ? 13.938 15.578 8.984 1 98.62 344 PRO B CA 1
ATOM 7018 C C . PRO B 1 344 ? 15 15.961 7.957 1 98.62 344 PRO B C 1
ATOM 7020 O O . PRO B 1 344 ? 16.188 16 8.281 1 98.62 344 PRO B O 1
ATOM 7023 N N . GLN B 1 345 ? 14.617 16.266 6.773 1 98.56 345 GLN B N 1
ATOM 7024 C CA . GLN B 1 345 ? 15.594 16.609 5.738 1 98.56 345 GLN B CA 1
ATOM 7025 C C . GLN B 1 345 ? 16.297 17.922 6.062 1 98.56 345 GLN B C 1
ATOM 7027 O O . GLN B 1 345 ? 17.531 18.016 5.926 1 98.56 345 GLN B O 1
ATOM 7032 N N . VAL B 1 346 ? 15.594 18.922 6.562 1 98.31 346 VAL B N 1
ATOM 7033 C CA . VAL B 1 346 ? 16.203 20.172 6.953 1 98.31 346 VAL B CA 1
ATOM 7034 C C . VAL B 1 346 ? 17.125 19.953 8.156 1 98.31 346 VAL B C 1
ATOM 7036 O O . VAL B 1 346 ? 18.266 20.438 8.172 1 98.31 346 VAL B O 1
ATOM 7039 N N . THR B 1 347 ? 16.656 19.203 9.117 1 98.75 347 THR B N 1
ATOM 7040 C CA . THR B 1 347 ? 17.375 18.984 10.367 1 98.75 347 THR B CA 1
ATOM 7041 C C . THR B 1 347 ? 18.688 18.234 10.109 1 98.75 347 THR B C 1
ATOM 7043 O O . THR B 1 347 ? 19.75 18.656 10.547 1 98.75 347 THR B O 1
ATOM 7046 N N . PHE B 1 348 ? 18.625 17.188 9.336 1 98.69 348 PHE B N 1
ATOM 7047 C CA . PHE B 1 348 ? 19.75 16.266 9.289 1 98.69 348 PHE B CA 1
ATOM 7048 C C . PHE B 1 348 ? 20.625 16.547 8.07 1 98.69 348 PHE B C 1
ATOM 7050 O O . PHE B 1 348 ? 21.844 16.297 8.102 1 98.69 348 PHE B O 1
ATOM 7057 N N . LEU B 1 349 ? 20.031 17.078 6.98 1 98.31 349 LEU B N 1
ATOM 7058 C CA . LEU B 1 349 ? 20.812 17.281 5.77 1 98.31 349 LEU B CA 1
ATOM 7059 C C . LEU B 1 349 ? 21.375 18.703 5.707 1 98.31 349 LEU B C 1
ATOM 7061 O O . LEU B 1 349 ? 22.375 18.953 5.035 1 98.31 349 LEU B O 1
ATOM 7065 N N . LYS B 1 350 ? 20.75 19.672 6.43 1 97.75 350 LYS B N 1
ATOM 7066 C CA . LYS B 1 350 ? 21.172 21.062 6.312 1 97.75 350 LYS B CA 1
ATOM 7067 C C . LYS B 1 350 ? 21.75 21.578 7.625 1 97.75 350 LYS B C 1
ATOM 7069 O O . LYS B 1 350 ? 22.812 22.188 7.645 1 97.75 350 LYS B O 1
ATOM 7074 N N . LEU B 1 351 ? 21.156 21.297 8.766 1 98.5 351 LEU B N 1
ATOM 7075 C CA . LEU B 1 351 ? 21.516 21.922 10.039 1 98.5 351 LEU B CA 1
ATOM 7076 C C . LEU B 1 351 ? 22.594 21.109 10.75 1 98.5 351 LEU B C 1
ATOM 7078 O O . LEU B 1 351 ? 23.375 21.672 11.523 1 98.5 351 LEU B O 1
ATOM 7082 N N . THR B 1 352 ? 22.594 19.812 10.539 1 98.5 352 THR B N 1
ATOM 7083 C CA . THR B 1 352 ? 23.5 18.938 11.281 1 98.5 352 THR B CA 1
ATOM 7084 C C . THR B 1 352 ? 24.766 18.672 10.492 1 98.5 352 THR B C 1
ATOM 7086 O O . THR B 1 352 ? 24.719 18.312 9.32 1 98.5 352 THR B O 1
ATOM 7089 N N . PRO B 1 353 ? 25.938 18.812 11.141 1 97.19 353 PRO B N 1
ATOM 7090 C CA . PRO B 1 353 ? 27.156 18.438 10.445 1 97.19 353 PRO B CA 1
ATOM 7091 C C . PRO B 1 353 ? 27.172 16.969 10.016 1 97.19 353 PRO B C 1
ATOM 7093 O O . PRO B 1 353 ? 27.016 16.078 10.859 1 97.19 353 PRO B O 1
ATOM 7096 N N . GLN B 1 354 ? 27.438 16.672 8.812 1 95.69 354 GLN B N 1
ATOM 7097 C CA . GLN B 1 354 ? 27.234 15.375 8.195 1 95.69 354 GLN B CA 1
ATOM 7098 C C . GLN B 1 354 ? 28.234 14.344 8.742 1 95.69 354 GLN B C 1
ATOM 7100 O O . GLN B 1 354 ? 27.938 13.148 8.781 1 95.69 354 GLN B O 1
ATOM 7105 N N . GLU B 1 355 ? 29.375 14.766 9.18 1 95.5 355 GLU B N 1
ATOM 7106 C CA . GLU B 1 355 ? 30.438 13.867 9.641 1 95.5 355 GLU B CA 1
ATOM 7107 C C . GLU B 1 355 ? 30.016 13.125 10.906 1 95.5 355 GLU B C 1
ATOM 7109 O O . GLU B 1 355 ? 30.625 12.117 11.273 1 95.5 355 GLU B O 1
ATOM 7114 N N . TRP B 1 356 ? 28.953 13.672 11.547 1 96 356 TRP B N 1
ATOM 7115 C CA . TRP B 1 356 ? 28.547 13.062 12.805 1 96 356 TRP B CA 1
ATOM 7116 C C . TRP B 1 356 ? 27.344 12.148 12.602 1 96 356 TRP B C 1
ATOM 7118 O O . TRP B 1 356 ? 26.781 11.625 13.562 1 96 356 TRP B O 1
ATOM 7128 N N . LEU B 1 357 ? 26.859 11.945 11.352 1 97.38 357 LEU B N 1
ATOM 7129 C CA . LEU B 1 357 ? 25.734 11.078 11.039 1 97.38 357 LEU B CA 1
ATOM 7130 C C . LEU B 1 357 ? 26.203 9.867 10.227 1 97.38 357 LEU B C 1
ATOM 7132 O O . LEU B 1 357 ? 27.031 9.992 9.328 1 97.38 357 LEU B O 1
ATOM 7136 N N . PRO B 1 358 ? 25.641 8.703 10.594 1 96.12 358 PRO B N 1
ATOM 7137 C CA . PRO B 1 358 ? 25.953 7.547 9.75 1 96.12 358 PRO B CA 1
ATOM 7138 C C . PRO B 1 358 ? 25.5 7.73 8.305 1 96.12 358 PRO B C 1
ATOM 7140 O O . PRO B 1 358 ? 24.422 8.289 8.062 1 96.12 358 PRO B O 1
ATOM 7143 N N . GLU B 1 359 ? 26.297 7.203 7.402 1 94.75 359 GLU B N 1
ATOM 7144 C CA . GLU B 1 359 ? 26.016 7.352 5.977 1 94.75 359 GLU B CA 1
ATOM 7145 C C . GLU B 1 359 ? 24.672 6.715 5.613 1 94.75 359 GLU B C 1
ATOM 7147 O O . GLU B 1 359 ? 23.891 7.285 4.84 1 94.75 359 GLU B O 1
ATOM 7152 N N . ALA B 1 360 ? 24.406 5.551 6.141 1 92.81 360 ALA B N 1
ATOM 7153 C CA . ALA B 1 360 ? 23.156 4.848 5.844 1 92.81 360 ALA B CA 1
ATOM 7154 C C . ALA B 1 360 ? 21.953 5.652 6.309 1 92.81 360 ALA B C 1
ATOM 7156 O O . ALA B 1 360 ? 20.922 5.668 5.637 1 92.81 360 ALA B O 1
ATOM 7157 N N . PHE B 1 361 ? 22.125 6.277 7.441 1 96 361 PHE B N 1
ATOM 7158 C CA . PHE B 1 361 ? 21.047 7.121 7.973 1 96 361 PHE B CA 1
ATOM 7159 C C . PHE B 1 361 ? 20.812 8.32 7.059 1 96 361 PHE B C 1
ATOM 7161 O O . PHE B 1 361 ? 19.672 8.602 6.695 1 96 361 PHE B O 1
ATOM 7168 N N . THR B 1 362 ? 21.828 9 6.668 1 97.5 362 THR B N 1
ATOM 7169 C CA . THR B 1 362 ? 21.734 10.18 5.812 1 97.5 362 THR B CA 1
ATOM 7170 C C . THR B 1 362 ? 21.125 9.82 4.465 1 97.5 362 THR B C 1
ATOM 7172 O O . THR B 1 362 ? 20.312 10.578 3.928 1 97.5 362 THR B O 1
ATOM 7175 N N . LYS B 1 363 ? 21.453 8.703 4 1 95.69 363 LYS B N 1
ATOM 7176 C CA . LYS B 1 363 ? 20.891 8.242 2.734 1 95.69 363 LYS B CA 1
ATOM 7177 C C . LYS B 1 363 ? 19.391 8.016 2.848 1 95.69 363 LYS B C 1
ATOM 7179 O O . LYS B 1 363 ? 18.625 8.438 1.979 1 95.69 363 LYS B O 1
ATOM 7184 N N . ARG B 1 364 ? 19 7.395 3.893 1 96.31 364 ARG B N 1
ATOM 7185 C CA . ARG B 1 364 ? 17.578 7.145 4.105 1 96.31 364 ARG B CA 1
ATOM 7186 C C . ARG B 1 364 ? 16.812 8.453 4.227 1 96.31 364 ARG B C 1
ATOM 7188 O O . ARG B 1 364 ? 15.719 8.586 3.67 1 96.31 364 ARG B O 1
ATOM 7195 N N . ILE B 1 365 ? 17.344 9.406 4.93 1 98.12 365 ILE B N 1
ATOM 7196 C CA . ILE B 1 365 ? 16.703 10.703 5.117 1 98.12 365 ILE B CA 1
ATOM 7197 C C . ILE B 1 365 ? 16.594 11.422 3.773 1 98.12 365 ILE B C 1
ATOM 7199 O O . ILE B 1 365 ? 15.57 12.031 3.471 1 98.12 365 ILE B O 1
ATOM 7203 N N . SER B 1 366 ? 17.625 11.328 2.996 1 97.38 366 SER B N 1
ATOM 7204 C CA . SER B 1 366 ? 17.625 12 1.701 1 97.38 366 SER B CA 1
ATOM 7205 C C . SER B 1 366 ? 16.594 11.391 0.755 1 97.38 366 SER B C 1
ATOM 7207 O O . SER B 1 366 ? 16.125 12.055 -0.167 1 97.38 366 SER B O 1
ATOM 7209 N N . GLN B 1 367 ? 16.203 10.125 1.036 1 95.75 367 GLN B N 1
ATOM 7210 C CA . GLN B 1 367 ? 15.32 9.398 0.133 1 95.75 367 GLN B CA 1
ATOM 7211 C C . GLN B 1 367 ? 13.883 9.391 0.659 1 95.75 367 GLN B C 1
ATOM 7213 O O . GLN B 1 367 ? 13.023 8.703 0.11 1 95.75 367 GLN B O 1
ATOM 7218 N N . LEU B 1 368 ? 13.609 10.141 1.649 1 97.44 368 LEU B N 1
ATOM 7219 C CA . LEU B 1 368 ? 12.242 10.25 2.146 1 97.44 368 LEU B CA 1
ATOM 7220 C C . LEU B 1 368 ? 11.305 10.75 1.051 1 97.44 368 LEU B C 1
ATOM 7222 O O . LEU B 1 368 ? 11.664 11.633 0.274 1 97.44 368 LEU B O 1
ATOM 7226 N N . ASP B 1 369 ? 10.148 10.078 0.982 1 97.25 369 ASP B N 1
ATOM 7227 C CA . ASP B 1 369 ? 9.102 10.602 0.105 1 97.25 369 ASP B CA 1
ATOM 7228 C C . ASP B 1 369 ? 8.484 11.875 0.685 1 97.25 369 ASP B C 1
ATOM 7230 O O . ASP B 1 369 ? 7.832 11.828 1.729 1 97.25 369 ASP B O 1
ATOM 7234 N N . THR B 1 370 ? 8.688 12.984 0.01 1 97.75 370 THR B N 1
ATOM 7235 C CA . THR B 1 370 ? 8.156 14.266 0.464 1 97.75 370 THR B CA 1
ATOM 7236 C C . THR B 1 370 ? 7.219 14.859 -0.581 1 97.75 370 THR B C 1
ATOM 7238 O O . THR B 1 370 ? 6.977 16.062 -0.588 1 97.75 370 THR B O 1
ATOM 7241 N N . GLN B 1 371 ? 6.68 14.055 -1.445 1 95.94 371 GLN B N 1
ATOM 7242 C CA . GLN B 1 371 ? 5.793 14.555 -2.488 1 95.94 371 GLN B CA 1
ATOM 7243 C C . GLN B 1 371 ? 4.535 15.172 -1.89 1 95.94 371 GLN B C 1
ATOM 7245 O O . GLN B 1 371 ? 3.979 14.648 -0.923 1 95.94 371 GLN B O 1
ATOM 7250 N N . SER B 1 372 ? 4.188 16.297 -2.449 1 95.06 372 SER B N 1
ATOM 7251 C CA . SER B 1 372 ? 2.977 17 -2.062 1 95.06 372 SER B CA 1
ATOM 7252 C C . SER B 1 372 ? 2.057 17.219 -3.26 1 95.06 372 SER B C 1
ATOM 7254 O O . SER B 1 372 ? 2.523 17.484 -4.367 1 95.06 372 SER B O 1
ATOM 7256 N N . PRO B 1 373 ? 0.766 17.047 -3 1 96.75 373 PRO B N 1
ATOM 7257 C CA . PRO B 1 373 ? -0.191 17.359 -4.066 1 96.75 373 PRO B CA 1
ATOM 7258 C C . PRO B 1 373 ? -0.816 18.734 -3.922 1 96.75 373 PRO B C 1
ATOM 7260 O O . PRO B 1 373 ? -1.688 19.109 -4.711 1 96.75 373 PRO B O 1
ATOM 7263 N N . VAL B 1 374 ? -0.428 19.562 -3.01 1 97.62 374 VAL B N 1
ATOM 7264 C CA . VAL B 1 374 ? -1.315 20.594 -2.49 1 97.62 374 VAL B CA 1
ATOM 7265 C C . VAL B 1 374 ? -0.902 21.953 -3.045 1 97.62 374 VAL B C 1
ATOM 7267 O O . VAL B 1 374 ? 0.285 22.281 -3.076 1 97.62 374 VAL B O 1
ATOM 7270 N N . THR B 1 375 ? -1.854 22.656 -3.477 1 98.69 375 THR B N 1
ATOM 7271 C CA . THR B 1 375 ? -1.768 24.109 -3.643 1 98.69 375 THR B CA 1
ATOM 7272 C C . THR B 1 375 ? -2.803 24.812 -2.771 1 98.69 375 THR B C 1
ATOM 7274 O O . THR B 1 375 ? -4.004 24.594 -2.922 1 98.69 375 THR B O 1
ATOM 7277 N N . LYS B 1 376 ? -2.328 25.594 -1.868 1 98.75 376 LYS B N 1
ATOM 7278 C CA . LYS B 1 376 ? -3.182 26.391 -0.994 1 98.75 376 LYS B CA 1
ATOM 7279 C C . LYS B 1 376 ? -3.465 27.75 -1.604 1 98.75 376 LYS B C 1
ATOM 7281 O O . LYS B 1 376 ? -2.543 28.453 -2.039 1 98.75 376 LYS B O 1
ATOM 7286 N N . ILE B 1 377 ? -4.766 28.109 -1.719 1 98.88 377 ILE B N 1
ATOM 7287 C CA . ILE B 1 377 ? -5.141 29.422 -2.227 1 98.88 377 ILE B CA 1
ATOM 7288 C C . ILE B 1 377 ? -5.98 30.156 -1.187 1 98.88 377 ILE B C 1
ATOM 7290 O O . ILE B 1 377 ? -7.023 29.656 -0.756 1 98.88 377 ILE B O 1
ATOM 7294 N N . ASN B 1 378 ? -5.539 31.266 -0.738 1 98.88 378 ASN B N 1
ATOM 7295 C CA . ASN B 1 378 ? -6.289 32.188 0.131 1 98.88 378 ASN B CA 1
ATOM 7296 C C . ASN B 1 378 ? -6.973 33.281 -0.667 1 98.88 378 ASN B C 1
ATOM 7298 O O . ASN B 1 378 ? -6.316 34 -1.419 1 98.88 378 ASN B O 1
ATOM 7302 N N . VAL B 1 379 ? -8.305 33.375 -0.429 1 98.88 379 VAL B N 1
ATOM 7303 C CA . VAL B 1 379 ? -9.07 34.281 -1.297 1 98.88 379 VAL B CA 1
ATOM 7304 C C . VAL B 1 379 ? -9.883 35.25 -0.449 1 98.88 379 VAL B C 1
ATOM 7306 O O . VAL B 1 379 ? -10.531 34.844 0.521 1 98.88 379 VAL B O 1
ATOM 7309 N N . ALA B 1 380 ? -9.805 36.5 -0.737 1 98.81 380 ALA B N 1
ATOM 7310 C CA . ALA B 1 380 ? -10.695 37.531 -0.201 1 98.81 380 ALA B CA 1
ATOM 7311 C C . ALA B 1 380 ? -11.852 37.812 -1.158 1 98.81 380 ALA B C 1
ATOM 7313 O O . ALA B 1 380 ? -11.641 38 -2.357 1 98.81 380 ALA B O 1
ATOM 7314 N N . VAL B 1 381 ? -13.086 37.781 -0.625 1 98.69 381 VAL B N 1
ATOM 7315 C CA . VAL B 1 381 ? -14.242 38 -1.475 1 98.69 381 VAL B CA 1
ATOM 7316 C C . VAL B 1 381 ? -15.141 39.062 -0.839 1 98.69 381 VAL B C 1
ATOM 7318 O O . VAL B 1 381 ? -15.102 39.281 0.377 1 98.69 381 VAL B O 1
ATOM 7321 N N . ASP B 1 382 ? -15.984 39.688 -1.639 1 97.62 382 ASP B N 1
ATOM 7322 C CA . ASP B 1 382 ? -16.828 40.75 -1.126 1 97.62 382 ASP B CA 1
ATOM 7323 C C . ASP B 1 382 ? -18.266 40.281 -0.9 1 97.62 382 ASP B C 1
ATOM 7325 O O . ASP B 1 382 ? -19.156 41.062 -0.591 1 97.62 382 ASP B O 1
ATOM 7329 N N . LYS B 1 383 ? -18.516 39.031 -1.048 1 96.81 383 LYS B N 1
ATOM 7330 C CA . LYS B 1 383 ? -19.781 38.375 -0.71 1 96.81 383 LYS B CA 1
ATOM 7331 C C . LYS B 1 383 ? -19.609 36.875 -0.582 1 96.81 383 LYS B C 1
ATOM 7333 O O . LYS B 1 383 ? -18.625 36.312 -1.066 1 96.81 383 LYS B O 1
ATOM 7338 N N . LEU B 1 384 ? -20.578 36.188 0.102 1 97.75 384 LEU B N 1
ATOM 7339 C CA . LEU B 1 384 ? -20.562 34.75 0.259 1 97.75 384 LEU B CA 1
ATOM 7340 C C . LEU B 1 384 ? -20.828 34.062 -1.071 1 97.75 384 LEU B C 1
ATOM 7342 O O . LEU B 1 384 ? -21.656 34.531 -1.865 1 97.75 384 LEU B O 1
ATOM 7346 N N . PRO B 1 385 ? -20.109 32.906 -1.378 1 98.19 385 PRO B N 1
ATOM 7347 C CA . PRO B 1 385 ? -20.516 32.125 -2.551 1 98.19 385 PRO B CA 1
ATOM 7348 C C . PRO B 1 385 ? -21.984 31.703 -2.504 1 98.19 385 PRO B C 1
ATOM 7350 O O . PRO B 1 385 ? -22.469 31.297 -1.452 1 98.19 385 PRO B O 1
ATOM 7353 N N . ASN B 1 386 ? -22.641 31.906 -3.602 1 97.75 386 ASN B N 1
ATOM 7354 C CA . ASN B 1 386 ? -24.047 31.516 -3.748 1 97.75 386 ASN B CA 1
ATOM 7355 C C . ASN B 1 386 ? -24.172 30.172 -4.469 1 97.75 386 ASN B C 1
ATOM 7357 O O . ASN B 1 386 ? -24.328 30.125 -5.691 1 97.75 386 ASN B O 1
ATOM 7361 N N . PHE B 1 387 ? -24.25 29.094 -3.719 1 97.69 387 PHE B N 1
ATOM 7362 C CA . PHE B 1 387 ? -24.25 27.766 -4.312 1 97.69 387 PHE B CA 1
ATOM 7363 C C . PHE B 1 387 ? -25.609 27.438 -4.918 1 97.69 387 PHE B C 1
ATOM 7365 O O . PHE B 1 387 ? -26.656 27.672 -4.293 1 97.69 387 PHE B O 1
ATOM 7372 N N . LEU B 1 388 ? -25.594 26.844 -6.062 1 96.06 388 LEU B N 1
ATOM 7373 C CA . LEU B 1 388 ? -26.828 26.438 -6.727 1 96.06 388 LEU B CA 1
ATOM 7374 C C . LEU B 1 388 ? -27.594 25.422 -5.879 1 96.06 388 LEU B C 1
ATOM 7376 O O . LEU B 1 388 ? -28.828 25.469 -5.816 1 96.06 388 LEU B O 1
ATOM 7380 N N . ALA B 1 389 ? -26.922 24.547 -5.156 1 96.25 389 ALA B N 1
ATOM 7381 C CA . ALA B 1 389 ? -27.531 23.469 -4.367 1 96.25 389 ALA B CA 1
ATOM 7382 C C . ALA B 1 389 ? -28.109 24.016 -3.068 1 96.25 389 ALA B C 1
ATOM 7384 O O . ALA B 1 389 ? -28.953 23.375 -2.436 1 96.25 389 ALA B O 1
ATOM 7385 N N . ALA B 1 390 ? -27.688 25.141 -2.629 1 96.44 390 ALA B N 1
ATOM 7386 C CA . ALA B 1 390 ? -28.141 25.812 -1.413 1 96.44 390 ALA B CA 1
ATOM 7387 C C . ALA B 1 390 ? -28 27.328 -1.538 1 96.44 390 ALA B C 1
ATOM 7389 O O . ALA B 1 390 ? -27.078 27.922 -0.975 1 96.44 390 ALA B O 1
ATOM 7390 N N . PRO B 1 391 ? -28.969 27.938 -2.082 1 95.25 391 PRO B N 1
ATOM 7391 C CA . PRO B 1 391 ? -28.859 29.359 -2.391 1 95.25 391 PRO B CA 1
ATOM 7392 C C . PRO B 1 391 ? -28.797 30.234 -1.139 1 95.25 391 PRO B C 1
ATOM 7394 O O . PRO B 1 391 ? -29.391 29.891 -0.112 1 95.25 391 PRO B O 1
ATOM 7397 N N . ASN B 1 392 ? -28.094 31.391 -1.28 1 95.06 392 ASN B N 1
ATOM 7398 C CA . ASN B 1 392 ? -27.906 32.312 -0.176 1 95.06 392 ASN B CA 1
ATOM 7399 C C . ASN B 1 392 ? -29.234 32.938 0.285 1 95.06 392 ASN B C 1
ATOM 7401 O O . ASN B 1 392 ? -30.188 33 -0.49 1 95.06 392 ASN B O 1
ATOM 7405 N N . ALA B 1 393 ? -29.156 33.344 1.521 1 90.25 393 ALA B N 1
ATOM 7406 C CA . ALA B 1 393 ? -30.25 34.156 2.031 1 90.25 393 ALA B CA 1
ATOM 7407 C C . ALA B 1 393 ? -30.219 35.562 1.403 1 90.25 393 ALA B C 1
ATOM 7409 O O . ALA B 1 393 ? -29.156 36.031 1.006 1 90.25 393 ALA B O 1
ATOM 7410 N N . PRO B 1 394 ? -31.422 36.219 1.315 1 87.75 394 PRO B N 1
ATOM 7411 C CA . PRO B 1 394 ? -31.5 37.531 0.677 1 87.75 394 PRO B CA 1
ATOM 7412 C C . PRO B 1 394 ? -30.594 38.562 1.355 1 87.75 394 PRO B C 1
ATOM 7414 O O . PRO B 1 394 ? -30 39.406 0.683 1 87.75 394 PRO B O 1
ATOM 7417 N N . LYS B 1 395 ? -30.391 38.531 2.604 1 87 395 LYS B N 1
ATOM 7418 C CA . LYS B 1 395 ? -29.609 39.531 3.318 1 87 395 LYS B CA 1
ATOM 7419 C C . LYS B 1 395 ? -28.125 39.156 3.334 1 87 395 LYS B C 1
ATOM 7421 O O . LYS B 1 395 ? -27.312 39.906 3.889 1 87 395 LYS B O 1
ATOM 7426 N N . GLY B 1 396 ? -27.812 38.125 2.793 1 87.94 396 GLY B N 1
ATOM 7427 C CA . GLY B 1 396 ? -26.422 37.75 2.637 1 87.94 396 GLY B CA 1
ATOM 7428 C C . GLY B 1 396 ? -25.828 37.125 3.887 1 87.94 396 GLY B C 1
ATOM 7429 O O . GLY B 1 396 ? -24.609 37 4.004 1 87.94 396 GLY B O 1
ATOM 7430 N N . GLN B 1 397 ? -26.578 36.781 4.793 1 92.69 397 GLN B N 1
ATOM 7431 C CA . GLN B 1 397 ? -26.109 36.156 6.023 1 92.69 397 GLN B CA 1
ATOM 7432 C C . GLN B 1 397 ? -25.672 34.719 5.773 1 92.69 397 GLN B C 1
ATOM 7434 O O . GLN B 1 397 ? -26.234 34.031 4.938 1 92.69 397 GLN B O 1
ATOM 7439 N N . PRO B 1 398 ? -24.609 34.344 6.488 1 96.56 398 PRO B N 1
ATOM 7440 C CA . PRO B 1 398 ? -24.156 32.969 6.324 1 96.56 398 PRO B CA 1
ATOM 7441 C C . PRO B 1 398 ? -25.234 31.938 6.703 1 96.56 398 PRO B C 1
ATOM 7443 O O . PRO B 1 398 ? -25.969 32.156 7.672 1 96.56 398 PRO B O 1
ATOM 7446 N N . LEU B 1 399 ? -25.328 30.969 5.93 1 97 399 LEU B N 1
ATOM 7447 C CA . LEU B 1 399 ? -26.203 29.828 6.184 1 97 399 LEU B CA 1
ATOM 7448 C C . LEU B 1 399 ? -25.391 28.625 6.672 1 97 399 LEU B C 1
ATOM 7450 O O . LEU B 1 399 ? -24.156 28.641 6.598 1 97 399 LEU B O 1
ATOM 7454 N N . PRO B 1 400 ? -25.984 27.578 7.18 1 96.31 400 PRO B N 1
ATOM 7455 C CA . PRO B 1 400 ? -25.281 26.453 7.82 1 96.31 400 PRO B CA 1
ATOM 7456 C C . PRO B 1 400 ? -24.234 25.812 6.906 1 96.31 400 PRO B C 1
ATOM 7458 O O . PRO B 1 400 ? -23.156 25.438 7.371 1 96.31 400 PRO B O 1
ATOM 7461 N N . HIS B 1 401 ? -24.5 25.719 5.641 1 97.94 401 HIS B N 1
ATOM 7462 C CA . HIS B 1 401 ? -23.547 25.047 4.754 1 97.94 401 HIS B CA 1
ATOM 7463 C C . HIS B 1 401 ? -22.281 25.875 4.574 1 97.94 401 HIS B C 1
ATOM 7465 O O . HIS B 1 401 ? -21.234 25.344 4.223 1 97.94 401 HIS B O 1
ATOM 7471 N N . HIS B 1 402 ? -22.328 27.156 4.855 1 98.12 402 HIS B N 1
ATOM 7472 C CA . HIS B 1 402 ? -21.172 28.031 4.664 1 98.12 402 HIS B CA 1
ATOM 7473 C C . HIS B 1 402 ? -20.094 27.75 5.695 1 98.12 402 HIS B C 1
ATOM 7475 O O . HIS B 1 402 ? -18.906 28.047 5.465 1 98.12 402 HIS B O 1
ATOM 7481 N N . GLN B 1 403 ? -20.406 27.219 6.844 1 97.5 403 GLN B N 1
ATOM 7482 C CA . GLN B 1 403 ? -19.438 26.984 7.914 1 97.5 403 GLN B CA 1
ATOM 7483 C C . GLN B 1 403 ? -18.719 25.656 7.719 1 97.5 403 GLN B C 1
ATOM 7485 O O . GLN B 1 403 ? -17.781 25.328 8.461 1 97.5 403 GLN B O 1
ATOM 7490 N N . CYS B 1 404 ? -19.062 24.891 6.703 1 97.81 404 CYS B N 1
ATOM 7491 C CA . CYS B 1 404 ? -18.609 23.516 6.496 1 97.81 404 CYS B CA 1
ATOM 7492 C C . CYS B 1 404 ? -17.297 23.484 5.734 1 97.81 404 CYS B C 1
ATOM 7494 O O . CYS B 1 404 ? -16.828 24.516 5.234 1 97.81 404 CYS B O 1
ATOM 7496 N N . SER B 1 405 ? -16.609 22.281 5.789 1 97.5 405 SER B N 1
ATOM 7497 C CA . SER B 1 405 ? -15.742 21.938 4.676 1 97.5 405 SER B CA 1
ATOM 7498 C C . SER B 1 405 ? -16.547 21.641 3.414 1 97.5 405 SER B C 1
ATOM 7500 O O . SER B 1 405 ? -17.281 20.656 3.357 1 97.5 405 SER B O 1
ATOM 7502 N N . ILE B 1 406 ? -16.453 22.547 2.482 1 98.75 406 ILE B N 1
ATOM 7503 C CA . ILE B 1 406 ? -17.203 22.406 1.236 1 98.75 406 ILE B CA 1
ATOM 7504 C C . ILE B 1 406 ? -16.344 21.672 0.203 1 98.75 406 ILE B C 1
ATOM 7506 O O . ILE B 1 406 ? -15.266 22.141 -0.158 1 98.75 406 ILE B O 1
ATOM 7510 N N . HIS B 1 407 ? -16.859 20.531 -0.243 1 98.69 407 HIS B N 1
ATOM 7511 C CA . HIS B 1 407 ? -16.109 19.672 -1.162 1 98.69 407 HIS B CA 1
ATOM 7512 C C . HIS B 1 407 ? -16.594 19.859 -2.596 1 98.69 407 HIS B C 1
ATOM 7514 O O . HIS B 1 407 ? -17.734 19.5 -2.914 1 98.69 407 HIS B O 1
ATOM 7520 N N . LEU B 1 408 ? -15.734 20.438 -3.414 1 98.75 408 LEU B N 1
ATOM 7521 C CA . LEU B 1 408 ? -16.062 20.609 -4.824 1 98.75 408 LEU B CA 1
ATOM 7522 C C . LEU B 1 408 ? -15.219 19.688 -5.699 1 98.75 408 LEU B C 1
ATOM 7524 O O . LEU B 1 408 ? -14.062 19.406 -5.379 1 98.75 408 LEU B O 1
ATOM 7528 N N . ASN B 1 409 ? -15.742 19.25 -6.809 1 98.5 409 ASN B N 1
ATOM 7529 C CA . ASN B 1 409 ? -15.141 18.234 -7.668 1 98.5 409 ASN B CA 1
ATOM 7530 C C . ASN B 1 409 ? -14.891 16.922 -6.91 1 98.5 409 ASN B C 1
ATOM 7532 O O . ASN B 1 409 ? -13.883 16.25 -7.129 1 98.5 409 ASN B O 1
ATOM 7536 N N . CYS B 1 410 ? -15.781 16.625 -5.895 1 98.25 410 CYS B N 1
ATOM 7537 C CA . CYS B 1 410 ? -15.609 15.461 -5.027 1 98.25 410 CYS B CA 1
ATOM 7538 C C . CYS B 1 410 ? -16.891 14.625 -4.973 1 98.25 410 CYS B C 1
ATOM 7540 O O . CYS B 1 410 ? -17.219 14.055 -3.934 1 98.25 410 CYS B O 1
ATOM 7542 N N . GLU B 1 411 ? -17.672 14.609 -5.984 1 96.56 411 GLU B N 1
ATOM 7543 C CA . GLU B 1 411 ? -18.969 13.93 -5.953 1 96.56 411 GLU B CA 1
ATOM 7544 C C . GLU B 1 411 ? -18.859 12.516 -6.527 1 96.56 411 GLU B C 1
ATOM 7546 O O . GLU B 1 411 ? -19.828 11.758 -6.504 1 96.56 411 GLU B O 1
ATOM 7551 N N . ASN B 1 412 ? -17.672 12.242 -7.07 1 97.44 412 ASN B N 1
ATOM 7552 C CA . ASN B 1 412 ? -17.375 10.93 -7.633 1 97.44 412 ASN B CA 1
ATOM 7553 C C . ASN B 1 412 ? -15.922 10.531 -7.402 1 97.44 412 ASN B C 1
ATOM 7555 O O . ASN B 1 412 ? -15.008 11.328 -7.652 1 97.44 412 ASN B O 1
ATOM 7559 N N . THR B 1 413 ? -15.719 9.242 -6.953 1 98.06 413 THR B N 1
ATOM 7560 C CA . THR B 1 413 ? -14.375 8.789 -6.633 1 98.06 413 THR B CA 1
ATOM 7561 C C . THR B 1 413 ? -13.492 8.789 -7.879 1 98.06 413 THR B C 1
ATOM 7563 O O . THR B 1 413 ? -12.273 8.969 -7.789 1 98.06 413 THR B O 1
ATOM 7566 N N . LEU B 1 414 ? -14.039 8.656 -9.047 1 96.5 414 LEU B N 1
ATOM 7567 C CA . LEU B 1 414 ? -13.289 8.656 -10.297 1 96.5 414 LEU B CA 1
ATOM 7568 C C . LEU B 1 414 ? -12.703 10.039 -10.57 1 96.5 414 LEU B C 1
ATOM 7570 O O . LEU B 1 414 ? -11.617 10.156 -11.148 1 96.5 414 LEU B O 1
ATOM 7574 N N . LEU B 1 415 ? -13.406 11.094 -10.102 1 97.56 415 LEU B N 1
ATOM 7575 C CA . LEU B 1 415 ? -12.891 12.453 -10.25 1 97.56 415 LEU B CA 1
ATOM 7576 C C . LEU B 1 415 ? -11.609 12.633 -9.438 1 97.56 415 LEU B C 1
ATOM 7578 O O . LEU B 1 415 ? -10.648 13.242 -9.914 1 97.56 415 LEU B O 1
ATOM 7582 N N . LEU B 1 416 ? -11.633 12.094 -8.266 1 98.31 416 LEU B N 1
ATOM 7583 C CA . LEU B 1 416 ? -10.453 12.172 -7.406 1 98.31 416 LEU B CA 1
ATOM 7584 C C . LEU B 1 416 ? -9.281 11.43 -8.031 1 98.31 416 LEU B C 1
ATOM 7586 O O . LEU B 1 416 ? -8.156 11.93 -8.031 1 98.31 416 LEU B O 1
ATOM 7590 N N . HIS B 1 417 ? -9.578 10.281 -8.57 1 97.56 417 HIS B N 1
ATOM 7591 C CA . HIS B 1 417 ? -8.547 9.453 -9.203 1 97.56 417 HIS B CA 1
ATOM 7592 C C . HIS B 1 417 ? -7.969 10.141 -10.43 1 97.56 417 HIS B C 1
ATOM 7594 O O . HIS B 1 417 ? -6.75 10.148 -10.633 1 97.56 417 HIS B O 1
ATOM 7600 N N . GLN B 1 418 ? -8.812 10.719 -11.258 1 96.81 418 GLN B N 1
ATOM 7601 C CA . GLN B 1 418 ? -8.359 11.406 -12.461 1 96.81 418 GLN B CA 1
ATOM 7602 C C . GLN B 1 418 ? -7.48 12.602 -12.125 1 96.81 418 GLN B C 1
ATOM 7604 O O . GLN B 1 418 ? -6.492 12.867 -12.805 1 96.81 418 GLN B O 1
ATOM 7609 N N . ALA B 1 419 ? -7.879 13.32 -11.102 1 98.44 419 ALA B N 1
ATOM 7610 C CA . ALA B 1 419 ? -7.07 14.453 -10.656 1 98.44 419 ALA B CA 1
ATOM 7611 C C . ALA B 1 419 ? -5.672 14 -10.25 1 98.44 419 ALA B C 1
ATOM 7613 O O . ALA B 1 419 ? -4.676 14.641 -10.586 1 98.44 419 ALA B O 1
ATOM 7614 N N . PHE B 1 420 ? -5.594 12.891 -9.594 1 97.75 420 PHE B N 1
ATOM 7615 C CA . PHE B 1 420 ? -4.32 12.305 -9.18 1 97.75 420 PHE B CA 1
ATOM 7616 C C . PHE B 1 420 ? -3.484 11.922 -10.398 1 97.75 420 PHE B C 1
ATOM 7618 O O . PHE B 1 420 ? -2.287 12.211 -10.445 1 97.75 420 PHE B O 1
ATOM 7625 N N . GLU B 1 421 ? -4.113 11.281 -11.344 1 95 421 GLU B N 1
ATOM 7626 C CA . GLU B 1 421 ? -3.42 10.836 -12.547 1 95 421 GLU B CA 1
ATOM 7627 C C . GLU B 1 421 ? -2.838 12.016 -13.32 1 95 421 GLU B C 1
ATOM 7629 O O . GLU B 1 421 ? -1.731 11.922 -13.859 1 95 421 GLU B O 1
ATOM 7634 N N . ASP B 1 422 ? -3.545 13.109 -13.359 1 96.38 422 ASP B N 1
ATOM 7635 C CA . ASP B 1 422 ? -3.029 14.312 -14 1 96.38 422 ASP B CA 1
ATOM 7636 C C . ASP B 1 422 ? -1.693 14.727 -13.391 1 96.38 422 ASP B C 1
ATOM 7638 O O . ASP B 1 422 ? -0.72 14.961 -14.117 1 96.38 422 ASP B O 1
ATOM 7642 N N . ALA B 1 423 ? -1.704 14.812 -12.133 1 96.69 423 ALA B N 1
ATOM 7643 C CA . ALA B 1 423 ? -0.525 15.305 -11.422 1 96.69 423 ALA B CA 1
ATOM 7644 C C . ALA B 1 423 ? 0.652 14.344 -11.594 1 96.69 423 ALA B C 1
ATOM 7646 O O . ALA B 1 423 ? 1.805 14.773 -11.672 1 96.69 423 ALA B O 1
ATOM 7647 N N . LYS B 1 424 ? 0.377 13.047 -11.602 1 92.69 424 LYS B N 1
ATOM 7648 C CA . LYS B 1 424 ? 1.431 12.062 -11.812 1 92.69 424 LYS B CA 1
ATOM 7649 C C . LYS B 1 424 ? 2.064 12.219 -13.195 1 92.69 424 LYS B C 1
ATOM 7651 O O . LYS B 1 424 ? 3.242 11.906 -13.383 1 92.69 424 LYS B O 1
ATOM 7656 N N . GLY B 1 425 ? 1.268 12.734 -14.07 1 90.94 425 GLY B N 1
ATOM 7657 C CA . GLY B 1 425 ? 1.777 13.008 -15.398 1 90.94 425 GLY B CA 1
ATOM 7658 C C . GLY B 1 425 ? 2.479 14.344 -15.516 1 90.94 425 GLY B C 1
ATOM 7659 O O . GLY B 1 425 ? 2.918 14.734 -16.594 1 90.94 425 GLY B O 1
ATOM 7660 N N . GLY B 1 426 ? 2.547 15.094 -14.445 1 94.25 426 GLY B N 1
ATOM 7661 C CA . GLY B 1 426 ? 3.242 16.359 -14.414 1 94.25 426 GLY B CA 1
ATOM 7662 C C . GLY B 1 426 ? 2.338 17.547 -14.734 1 94.25 426 GLY B C 1
ATOM 7663 O O . GLY B 1 426 ? 2.818 18.656 -14.992 1 94.25 426 GLY B O 1
ATOM 7664 N N . LEU B 1 427 ? 1.067 17.281 -14.727 1 96.19 427 LEU B N 1
ATOM 7665 C CA . LEU B 1 427 ? 0.112 18.344 -15.016 1 96.19 427 LEU B CA 1
ATOM 7666 C C . LEU B 1 427 ? -0.728 18.672 -13.789 1 96.19 427 LEU B C 1
ATOM 7668 O O . LEU B 1 427 ? -1.114 17.781 -13.039 1 96.19 427 LEU B O 1
ATOM 7672 N N . PRO B 1 428 ? -0.938 20.016 -13.578 1 97.06 428 PRO B N 1
ATOM 7673 C CA . PRO B 1 428 ? -1.982 20.297 -12.594 1 97.06 428 PRO B CA 1
ATOM 7674 C C . PRO B 1 428 ? -3.34 19.719 -12.984 1 97.06 428 PRO B C 1
ATOM 7676 O O . PRO B 1 428 ? -3.688 19.703 -14.172 1 97.06 428 PRO B O 1
ATOM 7679 N N . SER B 1 429 ? -4.062 19.25 -12.008 1 96.62 429 SER B N 1
ATOM 7680 C CA . SER B 1 429 ? -5.348 18.609 -12.273 1 96.62 429 SER B CA 1
ATOM 7681 C C . SER B 1 429 ? -6.262 19.516 -13.086 1 96.62 429 SER B C 1
ATOM 7683 O O . SER B 1 429 ? -6.359 20.719 -12.812 1 96.62 429 SER B O 1
ATOM 7685 N N . CYS B 1 430 ? -6.914 18.922 -14.039 1 95.06 430 CYS B N 1
ATOM 7686 C CA . CYS B 1 430 ? -7.895 19.656 -14.828 1 95.06 430 CYS B CA 1
ATOM 7687 C C . CYS B 1 430 ? -9.125 19.984 -13.992 1 95.06 430 CYS B C 1
ATOM 7689 O O . CYS B 1 430 ? -9.703 21.062 -14.133 1 95.06 430 CYS B O 1
ATOM 7691 N N . ARG B 1 431 ? -9.523 19.109 -13.25 1 97.62 431 ARG B N 1
ATOM 7692 C CA . ARG B 1 431 ? -10.578 19.266 -12.25 1 97.62 431 ARG B CA 1
ATOM 7693 C C . ARG B 1 431 ? -10.055 18.938 -10.859 1 97.62 431 ARG B C 1
ATOM 7695 O O . ARG B 1 431 ? -10.297 17.844 -10.344 1 97.62 431 ARG B O 1
ATOM 7702 N N . PRO B 1 432 ? -9.492 19.922 -10.258 1 98.56 432 PRO B N 1
ATOM 7703 C CA . PRO B 1 432 ? -8.836 19.641 -8.977 1 98.56 432 PRO B CA 1
ATOM 7704 C C . PRO B 1 432 ? -9.828 19.344 -7.855 1 98.56 432 PRO B C 1
ATOM 7706 O O . PRO B 1 432 ? -10.945 19.859 -7.867 1 98.56 432 PRO B O 1
ATOM 7709 N N . MET B 1 433 ? -9.43 18.453 -6.957 1 98.69 433 MET B N 1
ATOM 7710 C CA . MET B 1 433 ? -10.117 18.328 -5.676 1 98.69 433 MET B CA 1
ATOM 7711 C C . MET B 1 433 ? -10.031 19.625 -4.883 1 98.69 433 MET B C 1
ATOM 7713 O O . MET B 1 433 ? -8.945 20.188 -4.699 1 98.69 433 MET B O 1
ATOM 7717 N N . ILE B 1 434 ? -11.18 20.156 -4.434 1 98.81 434 ILE B N 1
ATOM 7718 C CA . ILE B 1 434 ? -11.195 21.438 -3.746 1 98.81 434 ILE B CA 1
ATOM 7719 C C . ILE B 1 434 ? -11.914 21.297 -2.406 1 98.81 434 ILE B C 1
ATOM 7721 O O . ILE B 1 434 ? -13.062 20.859 -2.354 1 98.81 434 ILE B O 1
ATOM 7725 N N . GLU B 1 435 ? -11.281 21.562 -1.384 1 98.62 435 GLU B N 1
ATOM 7726 C CA . GLU B 1 435 ? -11.914 21.828 -0.1 1 98.62 435 GLU B CA 1
ATOM 7727 C C . GLU B 1 435 ? -11.953 23.328 0.192 1 98.62 435 GLU B C 1
ATOM 7729 O O . GLU B 1 435 ? -10.906 23.969 0.294 1 98.62 435 GLU B O 1
ATOM 7734 N N . LEU B 1 436 ? -13.133 23.828 0.245 1 98.88 436 LEU B N 1
ATOM 7735 C CA . LEU B 1 436 ? -13.375 25.25 0.446 1 98.88 436 LEU B CA 1
ATOM 7736 C C . LEU B 1 436 ? -13.938 25.516 1.841 1 98.88 436 LEU B C 1
ATOM 7738 O O . LEU B 1 436 ? -14.945 24.922 2.234 1 98.88 436 LEU B O 1
ATOM 7742 N N . CYS B 1 437 ? -13.234 26.359 2.604 1 98.75 437 CYS B N 1
ATOM 7743 C CA . CYS B 1 437 ? -13.695 26.75 3.934 1 98.75 437 CYS B CA 1
ATOM 7744 C C . CYS B 1 437 ? -13.828 28.25 4.051 1 98.75 437 CYS B C 1
ATOM 7746 O O . CYS B 1 437 ? -13.023 29 3.484 1 98.75 437 CYS B O 1
ATOM 7748 N N . ILE B 1 438 ? -14.859 28.688 4.785 1 98.69 438 ILE B N 1
ATOM 7749 C CA . ILE B 1 438 ? -15.125 30.109 4.984 1 98.69 438 ILE B CA 1
ATOM 7750 C C . ILE B 1 438 ? -15.156 30.422 6.48 1 98.69 438 ILE B C 1
ATOM 7752 O O . ILE B 1 438 ? -16.219 30.734 7.035 1 98.69 438 ILE B O 1
ATOM 7756 N N . PRO B 1 439 ? -13.977 30.516 7.035 1 98.44 439 PRO B N 1
ATOM 7757 C CA . PRO B 1 439 ? -13.953 30.719 8.484 1 98.44 439 PRO B CA 1
ATOM 7758 C C . PRO B 1 439 ? -14.641 32 8.922 1 98.44 439 PRO B C 1
ATOM 7760 O O . PRO B 1 439 ? -15.18 32.094 10.023 1 98.44 439 PRO B O 1
ATOM 7763 N N . SER B 1 440 ? -14.734 33 8.117 1 98.19 440 SER B N 1
ATOM 7764 C CA . SER B 1 440 ? -15.359 34.281 8.445 1 98.19 440 SER B CA 1
ATOM 7765 C C . SER B 1 440 ? -16.875 34.156 8.562 1 98.19 440 SER B C 1
ATOM 7767 O O . SER B 1 440 ? -17.547 35.062 9.047 1 98.19 440 SER B O 1
ATOM 7769 N N . SER B 1 441 ? -17.406 33.031 8.125 1 97.56 441 SER B N 1
ATOM 7770 C CA . SER B 1 441 ? -18.828 32.781 8.32 1 97.56 441 SER B CA 1
ATOM 7771 C C . SER B 1 441 ? -19.172 32.656 9.797 1 97.56 441 SER B C 1
ATOM 7773 O O . SER B 1 441 ? -20.312 32.938 10.195 1 97.56 441 SER B O 1
ATOM 7775 N N . LEU B 1 442 ? -18.188 32.312 10.602 1 97.31 442 LEU B N 1
ATOM 7776 C CA . LEU B 1 442 ? -18.406 32.156 12.039 1 97.31 442 LEU B CA 1
ATOM 7777 C C . LEU B 1 442 ? -17.594 33.188 12.812 1 97.31 442 LEU B C 1
ATOM 7779 O O . LEU B 1 442 ? -17.938 33.531 13.945 1 97.31 442 LEU B O 1
ATOM 7783 N N . ASP B 1 443 ? -16.531 33.688 12.25 1 97.88 443 ASP B N 1
ATOM 7784 C CA . ASP B 1 443 ? -15.609 34.594 12.93 1 97.88 443 ASP B CA 1
ATOM 7785 C C . ASP B 1 443 ? -15.516 35.938 12.195 1 97.88 443 ASP B C 1
ATOM 7787 O O . ASP B 1 443 ? -14.703 36.094 11.281 1 97.88 443 ASP B O 1
ATOM 7791 N N . SER B 1 444 ? -16.141 36.906 12.688 1 95.19 444 SER B N 1
ATOM 7792 C CA . SER B 1 444 ? -16.25 38.188 12.008 1 95.19 444 SER B CA 1
ATOM 7793 C C . SER B 1 444 ? -14.961 39 12.125 1 95.19 444 SER B C 1
ATOM 7795 O O . SER B 1 444 ? -14.773 40 11.422 1 95.19 444 SER B O 1
ATOM 7797 N N . THR B 1 445 ? -14.039 38.531 12.875 1 95.06 445 THR B N 1
ATOM 7798 C CA . THR B 1 445 ? -12.797 39.281 13.078 1 95.06 445 THR B CA 1
ATOM 7799 C C . THR B 1 445 ? -11.852 39.062 11.898 1 95.06 445 THR B C 1
ATOM 7801 O O . THR B 1 445 ? -10.852 39.781 11.766 1 95.06 445 THR B O 1
ATOM 7804 N N . LEU B 1 446 ? -12.133 38.25 10.984 1 98.38 446 LEU B N 1
ATOM 7805 C CA . LEU B 1 446 ? -11.172 37.812 9.977 1 98.38 446 LEU B CA 1
ATOM 7806 C C . LEU B 1 446 ? -11.297 38.656 8.711 1 98.38 446 LEU B C 1
ATOM 7808 O O . LEU B 1 446 ? -10.406 38.625 7.859 1 98.38 446 LEU B O 1
ATOM 7812 N N . ALA B 1 447 ? -12.43 39.344 8.57 1 98 447 ALA B N 1
ATOM 7813 C CA . ALA B 1 447 ? -12.672 40.094 7.355 1 98 447 ALA B CA 1
ATOM 7814 C C . ALA B 1 447 ? -13.484 41.375 7.652 1 98 447 ALA B C 1
ATOM 7816 O O . ALA B 1 447 ? -14.188 41.438 8.664 1 98 447 ALA B O 1
ATOM 7817 N N . PRO B 1 448 ? -13.398 42.406 6.785 1 96.88 448 PRO B N 1
ATOM 7818 C CA . PRO B 1 448 ? -14.281 43.562 6.938 1 96.88 448 PRO B CA 1
ATOM 7819 C C . PRO B 1 448 ? -15.758 43.188 6.84 1 96.88 448 PRO B C 1
ATOM 7821 O O . PRO B 1 448 ? -16.094 42.125 6.281 1 96.88 448 PRO B O 1
ATOM 7824 N N . PRO B 1 449 ? -16.625 44.062 7.426 1 94.75 449 PRO B N 1
ATOM 7825 C CA . PRO B 1 449 ? -18.062 43.75 7.332 1 94.75 449 PRO B CA 1
ATOM 7826 C C . PRO B 1 449 ? -18.531 43.562 5.895 1 94.75 449 PRO B C 1
ATOM 7828 O O . PRO B 1 449 ? -18.172 44.344 5.008 1 94.75 449 PRO B O 1
ATOM 7831 N N . GLY B 1 450 ? -19.219 42.5 5.738 1 92.81 450 GLY B N 1
ATOM 7832 C CA . GLY B 1 450 ? -19.781 42.188 4.43 1 92.81 450 GLY B CA 1
ATOM 7833 C C . GLY B 1 450 ? -18.844 41.406 3.547 1 92.81 450 GLY B C 1
ATOM 7834 O O . GLY B 1 450 ? -19.25 40.875 2.516 1 92.81 450 GLY B O 1
ATOM 7835 N N . CYS B 1 451 ? -17.578 41.281 3.943 1 97.31 451 CYS B N 1
ATOM 7836 C CA . CYS B 1 451 ? -16.594 40.5 3.191 1 97.31 451 CYS B CA 1
ATOM 7837 C C . CYS B 1 451 ? -16.281 39.188 3.879 1 97.31 451 CYS B C 1
ATOM 7839 O O . CYS B 1 451 ? -16.797 38.906 4.973 1 97.31 451 CYS B O 1
ATOM 7841 N N . HIS B 1 452 ? -15.531 38.344 3.143 1 98.38 452 HIS B N 1
ATOM 7842 C CA . HIS B 1 452 ? -15.234 37.031 3.682 1 98.38 452 HIS B CA 1
ATOM 7843 C C . HIS B 1 452 ? -13.852 36.562 3.246 1 98.38 452 HIS B C 1
ATOM 7845 O O . HIS B 1 452 ? -13.344 36.969 2.199 1 98.38 452 HIS B O 1
ATOM 7851 N N . VAL B 1 453 ? -13.219 35.812 4.082 1 98.62 453 VAL B N 1
ATOM 7852 C CA . VAL B 1 453 ? -12 35.062 3.729 1 98.62 453 VAL B CA 1
ATOM 7853 C C . VAL B 1 453 ? -12.344 33.625 3.379 1 98.62 453 VAL B C 1
ATOM 7855 O O . VAL B 1 453 ? -13.148 33 4.062 1 98.62 453 VAL B O 1
ATOM 7858 N N . ILE B 1 454 ? -11.773 33.125 2.307 1 98.75 454 ILE B N 1
ATOM 7859 C CA . ILE B 1 454 ? -11.984 31.75 1.859 1 98.75 454 ILE B CA 1
ATOM 7860 C C . ILE B 1 454 ? -10.641 31.016 1.771 1 98.75 454 ILE B C 1
ATOM 7862 O O . ILE B 1 454 ? -9.688 31.547 1.191 1 98.75 454 ILE B O 1
ATOM 7866 N N . SER B 1 455 ? -10.562 29.891 2.461 1 98.69 455 SER B N 1
ATOM 7867 C CA . SER B 1 455 ? -9.414 29 2.355 1 98.69 455 SER B CA 1
ATOM 7868 C C . SER B 1 455 ? -9.688 27.859 1.363 1 98.69 455 SER B C 1
ATOM 7870 O O . SER B 1 455 ? -10.609 27.062 1.557 1 98.69 455 SER B O 1
ATOM 7872 N N . LEU B 1 456 ? -8.906 27.844 0.249 1 98.88 456 LEU B N 1
ATOM 7873 C CA . LEU B 1 456 ? -9.008 26.75 -0.721 1 98.88 456 LEU B CA 1
ATOM 7874 C C . LEU B 1 456 ? -7.828 25.797 -0.594 1 98.88 456 LEU B C 1
ATOM 7876 O O . LEU B 1 456 ? -6.676 26.188 -0.806 1 98.88 456 LEU B O 1
ATOM 7880 N N . PHE B 1 457 ? -8.109 24.641 -0.125 1 98.69 457 PHE B N 1
ATOM 7881 C CA . PHE B 1 457 ? -7.152 23.547 -0.145 1 98.69 457 PHE B CA 1
ATOM 7882 C C . PHE B 1 457 ? -7.379 22.656 -1.363 1 98.69 457 PHE B C 1
ATOM 7884 O O . PHE B 1 457 ? -8.375 21.938 -1.437 1 98.69 457 PHE B O 1
ATOM 7891 N N . THR B 1 458 ? -6.426 22.766 -2.379 1 98.81 458 THR B N 1
ATOM 7892 C CA . THR B 1 458 ? -6.684 22.141 -3.674 1 98.81 458 THR B CA 1
ATOM 7893 C C . THR B 1 458 ? -5.609 21.109 -4 1 98.81 458 THR B C 1
ATOM 7895 O O . THR B 1 458 ? -4.465 21.234 -3.562 1 98.81 458 THR B O 1
ATOM 7898 N N . GLN B 1 459 ? -6.016 20.203 -4.688 1 98.31 459 GLN B N 1
ATOM 7899 C CA . GLN B 1 459 ? -5.129 19.188 -5.238 1 98.31 459 GLN B CA 1
ATOM 7900 C C . GLN B 1 459 ? -5.742 18.531 -6.473 1 98.31 459 GLN B C 1
ATOM 7902 O O . GLN B 1 459 ? -6.953 18.609 -6.68 1 98.31 459 GLN B O 1
ATOM 7907 N N . TYR B 1 460 ? -4.82 18.031 -7.469 1 98.25 460 TYR B N 1
ATOM 7908 C CA . TYR B 1 460 ? -3.41 17.719 -7.266 1 98.25 460 TYR B CA 1
ATOM 7909 C C . TYR B 1 460 ? -2.52 18.609 -8.117 1 98.25 460 TYR B C 1
ATOM 7911 O O . TYR B 1 460 ? -2.809 18.844 -9.297 1 98.25 460 TYR B O 1
ATOM 7919 N N . THR B 1 461 ? -1.446 19.109 -7.508 1 98.19 461 THR B N 1
ATOM 7920 C CA . THR B 1 461 ? -0.455 19.891 -8.234 1 98.19 461 THR B CA 1
ATOM 7921 C C . THR B 1 461 ? 0.946 19.328 -8.016 1 98.19 461 THR B C 1
ATOM 7923 O O . THR B 1 461 ? 1.388 19.172 -6.875 1 98.19 461 THR B O 1
ATOM 7926 N N . PRO B 1 462 ? 1.671 19.031 -9.109 1 96.94 462 PRO B N 1
ATOM 7927 C CA . PRO B 1 462 ? 3.039 18.531 -8.953 1 96.94 462 PRO B CA 1
ATOM 7928 C C . PRO B 1 462 ? 4.023 19.625 -8.547 1 96.94 462 PRO B C 1
ATOM 7930 O O . PRO B 1 462 ? 3.734 20.812 -8.711 1 96.94 462 PRO B O 1
ATOM 7933 N N . TYR B 1 463 ? 5.086 19.219 -7.945 1 97 463 TYR B N 1
ATOM 7934 C CA . TYR B 1 463 ? 6.141 20.156 -7.574 1 97 463 TYR B CA 1
ATOM 7935 C C . TYR B 1 463 ? 6.777 20.781 -8.812 1 97 463 TYR B C 1
ATOM 7937 O O . TYR B 1 463 ? 7.027 21.984 -8.852 1 97 463 TYR B O 1
ATOM 7945 N N . THR B 1 464 ? 7.078 19.875 -9.773 1 95.5 464 THR B N 1
ATOM 7946 C CA . THR B 1 464 ? 7.605 20.297 -11.07 1 95.5 464 THR B CA 1
ATOM 7947 C C . THR B 1 464 ? 6.605 19.984 -12.188 1 95.5 464 THR B C 1
ATOM 7949 O O . THR B 1 464 ? 5.996 18.922 -12.203 1 95.5 464 THR B O 1
ATOM 7952 N N . LEU B 1 465 ? 6.457 20.922 -13.07 1 95.38 465 LEU B N 1
ATOM 7953 C CA . LEU B 1 465 ? 5.531 20.734 -14.188 1 95.38 465 LEU B CA 1
ATOM 7954 C C . LEU B 1 465 ? 6.195 19.984 -15.328 1 95.38 465 LEU B C 1
ATOM 7956 O O . LEU B 1 465 ? 7.422 19.984 -15.453 1 95.38 465 LEU B O 1
ATOM 7960 N N . ALA B 1 466 ? 5.316 19.312 -16.125 1 91.94 466 ALA B N 1
ATOM 7961 C CA . ALA B 1 466 ? 5.812 18.562 -17.281 1 91.94 466 ALA B CA 1
ATOM 7962 C C . ALA B 1 466 ? 6.703 19.438 -18.156 1 91.94 466 ALA B C 1
ATOM 7964 O O . ALA B 1 466 ? 6.445 20.641 -18.312 1 91.94 466 ALA B O 1
ATOM 7965 N N . GLY B 1 467 ? 7.75 18.859 -18.719 1 89.56 467 GLY B N 1
ATOM 7966 C CA . GLY B 1 467 ? 8.68 19.578 -19.562 1 89.56 467 GLY B CA 1
ATOM 7967 C C . GLY B 1 467 ? 9.672 20.422 -18.797 1 89.56 467 GLY B C 1
ATOM 7968 O O . GLY B 1 467 ? 10.352 21.281 -19.375 1 89.56 467 GLY B O 1
ATOM 7969 N N . GLY B 1 468 ? 9.68 20.328 -17.531 1 88.19 468 GLY B N 1
ATOM 7970 C CA . GLY B 1 468 ? 10.633 21.047 -16.688 1 88.19 468 GLY B CA 1
ATOM 7971 C C . GLY B 1 468 ? 10.195 22.453 -16.375 1 88.19 468 GLY B C 1
ATOM 7972 O O . GLY B 1 468 ? 10.977 23.25 -15.844 1 88.19 468 GLY B O 1
ATOM 7973 N N . LYS B 1 469 ? 9 22.719 -16.625 1 90.75 469 LYS B N 1
ATOM 7974 C CA . LYS B 1 469 ? 8.477 24.047 -16.312 1 90.75 469 LYS B CA 1
ATOM 7975 C C . LYS B 1 469 ? 8.359 24.266 -14.812 1 90.75 469 LYS B C 1
ATOM 7977 O O . LYS B 1 469 ? 8.172 23.297 -14.062 1 90.75 469 LYS B O 1
ATOM 7982 N N . ILE B 1 470 ? 8.508 25.578 -14.445 1 93.19 470 ILE B N 1
ATOM 7983 C CA . ILE B 1 470 ? 8.43 25.922 -13.031 1 93.19 470 ILE B CA 1
ATOM 7984 C C . ILE B 1 470 ? 7.141 26.688 -12.758 1 93.19 470 ILE B C 1
ATOM 7986 O O . ILE B 1 470 ? 6.516 27.219 -13.688 1 93.19 470 ILE B O 1
ATOM 7990 N N . TRP B 1 471 ? 6.773 26.766 -11.484 1 96.94 471 TRP B N 1
ATOM 7991 C CA . TRP B 1 471 ? 5.609 27.531 -11.062 1 96.94 471 TRP B CA 1
ATOM 7992 C C . TRP B 1 471 ? 5.938 29.016 -10.984 1 96.94 471 TRP B C 1
ATOM 7994 O O . TRP B 1 471 ? 6.137 29.562 -9.898 1 96.94 471 TRP B O 1
ATOM 8004 N N . ASP B 1 472 ? 5.867 29.609 -12.117 1 96.56 472 ASP B N 1
ATOM 8005 C CA . ASP B 1 472 ? 6.027 31.062 -12.125 1 96.56 472 ASP B CA 1
ATOM 8006 C C . ASP B 1 472 ? 4.684 31.766 -11.922 1 96.56 472 ASP B C 1
ATOM 8008 O O . ASP B 1 472 ? 3.674 31.109 -11.648 1 96.56 472 ASP B O 1
ATOM 8012 N N . LYS B 1 473 ? 4.715 33.062 -11.953 1 97.12 473 LYS B N 1
ATOM 8013 C CA . LYS B 1 473 ? 3.514 33.844 -11.664 1 97.12 473 LYS B CA 1
ATOM 8014 C C . LYS B 1 473 ? 2.389 33.5 -12.633 1 97.12 473 LYS B C 1
ATOM 8016 O O . LYS B 1 473 ? 1.227 33.375 -12.234 1 97.12 473 LYS B O 1
ATOM 8021 N N . GLN B 1 474 ? 2.699 33.25 -13.844 1 97.12 474 GLN B N 1
ATOM 8022 C CA . GLN B 1 474 ? 1.706 32.938 -14.867 1 97.12 474 GLN B CA 1
ATOM 8023 C C . GLN B 1 474 ? 1.057 31.578 -14.625 1 97.12 474 GLN B C 1
ATOM 8025 O O . GLN B 1 474 ? -0.169 31.453 -14.672 1 97.12 474 GLN B O 1
ATOM 8030 N N . GLU B 1 475 ? 1.915 30.562 -14.359 1 97.12 475 GLU B N 1
ATOM 8031 C CA . GLU B 1 475 ? 1.399 29.219 -14.117 1 97.12 475 GLU B CA 1
ATOM 8032 C C . GLU B 1 475 ? 0.54 29.172 -12.852 1 97.12 475 GLU B C 1
ATOM 8034 O O . GLU B 1 475 ? -0.485 28.5 -12.812 1 97.12 475 GLU B O 1
ATOM 8039 N N . LYS B 1 476 ? 0.955 29.922 -11.891 1 98.19 476 LYS B N 1
ATOM 8040 C CA . LYS B 1 476 ? 0.202 29.984 -10.641 1 98.19 476 LYS B CA 1
ATOM 8041 C C . LYS B 1 476 ? -1.179 30.594 -10.867 1 98.19 476 LYS B C 1
ATOM 8043 O O . LYS B 1 476 ? -2.186 30.047 -10.414 1 98.19 476 LYS B O 1
ATOM 8048 N N . ASN B 1 477 ? -1.21 31.672 -11.508 1 98.25 477 ASN B N 1
ATOM 8049 C CA . ASN B 1 477 ? -2.475 32.344 -11.75 1 98.25 477 ASN B CA 1
ATOM 8050 C C . ASN B 1 477 ? -3.391 31.547 -12.656 1 98.25 477 ASN B C 1
ATOM 8052 O O . ASN B 1 477 ? -4.609 31.531 -12.469 1 98.25 477 ASN B O 1
ATOM 8056 N N . ALA B 1 478 ? -2.779 30.906 -13.648 1 97.88 478 ALA B N 1
ATOM 8057 C CA . ALA B 1 478 ? -3.574 30.047 -14.531 1 97.88 478 ALA B CA 1
ATOM 8058 C C . ALA B 1 478 ? -4.25 28.938 -13.75 1 97.88 478 ALA B C 1
ATOM 8060 O O . ALA B 1 478 ? -5.418 28.609 -13.992 1 97.88 478 ALA B O 1
ATOM 8061 N N . TYR B 1 479 ? -3.506 28.375 -12.867 1 98.44 479 TYR B N 1
ATOM 8062 C CA . TYR B 1 479 ? -4.078 27.312 -12.047 1 98.44 479 TYR B CA 1
ATOM 8063 C C . TYR B 1 479 ? -5.176 27.859 -11.141 1 98.44 479 TYR B C 1
ATOM 8065 O O . TYR B 1 479 ? -6.242 27.25 -11.016 1 98.44 479 TYR B O 1
ATOM 8073 N N . ALA B 1 480 ? -4.938 28.969 -10.477 1 98.75 480 ALA B N 1
ATOM 8074 C CA . ALA B 1 480 ? -5.953 29.578 -9.625 1 98.75 480 ALA B CA 1
ATOM 8075 C C . ALA B 1 480 ? -7.219 29.891 -10.414 1 98.75 480 ALA B C 1
ATOM 8077 O O . ALA B 1 480 ? -8.336 29.688 -9.922 1 98.75 480 ALA B O 1
ATOM 8078 N N . ASP B 1 481 ? -7.062 30.375 -11.617 1 98.62 481 ASP B N 1
ATOM 8079 C CA . ASP B 1 481 ? -8.211 30.672 -12.477 1 98.62 481 ASP B CA 1
ATOM 8080 C C . ASP B 1 481 ? -9.016 29.406 -12.766 1 98.62 481 ASP B C 1
ATOM 8082 O O . ASP B 1 481 ? -10.25 29.438 -12.789 1 98.62 481 ASP B O 1
ATOM 8086 N N . LYS B 1 482 ? -8.305 28.328 -13.008 1 98.5 482 LYS B N 1
ATOM 8087 C CA . LYS B 1 482 ? -8.977 27.062 -13.227 1 98.5 482 LYS B CA 1
ATOM 8088 C C . LYS B 1 482 ? -9.789 26.641 -12.008 1 98.5 482 LYS B C 1
ATOM 8090 O O . LYS B 1 482 ? -10.914 26.156 -12.133 1 98.5 482 LYS B O 1
ATOM 8095 N N . VAL B 1 483 ? -9.195 26.812 -10.867 1 98.81 483 VAL B N 1
ATOM 8096 C CA . VAL B 1 483 ? -9.891 26.516 -9.617 1 98.81 483 VAL B CA 1
ATOM 8097 C C . VAL B 1 483 ? -11.125 27.391 -9.484 1 98.81 483 VAL B C 1
ATOM 8099 O O . VAL B 1 483 ? -12.211 26.906 -9.141 1 98.81 483 VAL B O 1
ATOM 8102 N N . PHE B 1 484 ? -11 28.672 -9.773 1 98.88 484 PHE B N 1
ATOM 8103 C CA . PHE B 1 484 ? -12.117 29.609 -9.672 1 98.88 484 PHE B CA 1
ATOM 8104 C C . PHE B 1 484 ? -13.203 29.281 -10.68 1 98.88 484 PHE B C 1
ATOM 8106 O O . PHE B 1 484 ? -14.391 29.453 -10.398 1 98.88 484 PHE B O 1
ATOM 8113 N N . ASP B 1 485 ? -12.773 28.797 -11.875 1 98.69 485 ASP B N 1
ATOM 8114 C CA . ASP B 1 485 ? -13.75 28.344 -12.859 1 98.69 485 ASP B CA 1
ATOM 8115 C C . ASP B 1 485 ? -14.586 27.188 -12.328 1 98.69 485 ASP B C 1
ATOM 8117 O O . ASP B 1 485 ? -15.789 27.125 -12.555 1 98.69 485 ASP B O 1
ATOM 8121 N N . CYS B 1 486 ? -13.922 26.312 -11.641 1 98.56 486 CYS B N 1
ATOM 8122 C CA . CYS B 1 486 ? -14.641 25.188 -11.039 1 98.56 486 CYS B CA 1
ATOM 8123 C C . CYS B 1 486 ? -15.641 25.688 -10 1 98.56 486 CYS B C 1
ATOM 8125 O O . CYS B 1 486 ? -16.797 25.234 -9.977 1 98.56 486 CYS B O 1
ATOM 8127 N N . ILE B 1 487 ? -15.227 26.594 -9.141 1 98.75 487 ILE B N 1
ATOM 8128 C CA . ILE B 1 487 ? -16.109 27.125 -8.109 1 98.75 487 ILE B CA 1
ATOM 8129 C C . ILE B 1 487 ? -17.281 27.859 -8.758 1 98.75 487 ILE B C 1
ATOM 8131 O O . ILE B 1 487 ? -18.422 27.75 -8.289 1 98.75 487 ILE B O 1
ATOM 8135 N N . GLU B 1 488 ? -17.016 28.547 -9.828 1 98.5 488 GLU B N 1
ATOM 8136 C CA . GLU B 1 488 ? -18.031 29.281 -10.562 1 98.5 488 GLU B CA 1
ATOM 8137 C C . GLU B 1 488 ? -19.156 28.359 -11.031 1 98.5 488 GLU B C 1
ATOM 8139 O O . GLU B 1 488 ? -20.312 28.766 -11.07 1 98.5 488 GLU B O 1
ATOM 8144 N N . ALA B 1 489 ? -18.828 27.188 -11.375 1 97.31 489 ALA B N 1
ATOM 8145 C CA . ALA B 1 489 ? -19.812 26.234 -11.844 1 97.31 489 ALA B CA 1
ATOM 8146 C C . ALA B 1 489 ? -20.766 25.844 -10.727 1 97.31 489 ALA B C 1
ATOM 8148 O O . ALA B 1 489 ? -21.953 25.578 -10.969 1 97.31 489 ALA B O 1
ATOM 8149 N N . TYR B 1 490 ? -20.297 25.828 -9.492 1 97.88 490 TYR B N 1
ATOM 8150 C CA . TYR B 1 490 ? -21.125 25.469 -8.344 1 97.88 490 TYR B CA 1
ATOM 8151 C C . TYR B 1 490 ? -21.844 26.703 -7.785 1 97.88 490 TYR B C 1
ATOM 8153 O O . TYR B 1 490 ? -22.953 26.594 -7.258 1 97.88 490 TYR B O 1
ATOM 8161 N N . ALA B 1 491 ? -21.188 27.797 -7.809 1 97.88 491 ALA B N 1
ATOM 8162 C CA . ALA B 1 491 ? -21.656 29.062 -7.23 1 97.88 491 ALA B CA 1
ATOM 8163 C C . ALA B 1 491 ? -21.438 30.219 -8.195 1 97.88 491 ALA B C 1
ATOM 8165 O O . ALA B 1 491 ? -20.547 31.047 -7.996 1 97.88 491 ALA B O 1
ATOM 8166 N N . PRO B 1 492 ? -22.359 30.328 -9.133 1 96.94 492 PRO B N 1
ATOM 8167 C CA . PRO B 1 492 ? -22.203 31.406 -10.117 1 96.94 492 PRO B CA 1
ATOM 8168 C C . PRO B 1 492 ? -22.078 32.781 -9.469 1 96.94 492 PRO B C 1
ATOM 8170 O O . PRO B 1 492 ? -22.812 33.094 -8.523 1 96.94 492 PRO B O 1
ATOM 8173 N N . GLY B 1 493 ? -21.141 33.594 -10.008 1 97.69 493 GLY B N 1
ATOM 8174 C CA . GLY B 1 493 ? -20.859 34.938 -9.453 1 97.69 493 GLY B CA 1
ATOM 8175 C C . GLY B 1 493 ? -19.625 34.969 -8.578 1 97.69 493 GLY B C 1
ATOM 8176 O O . GLY B 1 493 ? -19.141 36.031 -8.203 1 97.69 493 GLY B O 1
ATOM 8177 N N . PHE B 1 494 ? -19.094 33.844 -8.297 1 98.56 494 PHE B N 1
ATOM 8178 C CA . PHE B 1 494 ? -17.938 33.719 -7.41 1 98.56 494 PHE B CA 1
ATOM 8179 C C . PHE B 1 494 ? -16.766 34.531 -7.949 1 98.56 494 PHE B C 1
ATOM 8181 O O . PHE B 1 494 ? -16.156 35.312 -7.215 1 98.56 494 PHE B O 1
ATOM 8188 N N . LYS B 1 495 ? -16.438 34.312 -9.172 1 98.5 495 LYS B N 1
ATOM 8189 C CA . LYS B 1 495 ? -15.273 35 -9.75 1 98.5 495 LYS B CA 1
ATOM 8190 C C . LYS B 1 495 ? -15.398 36.5 -9.648 1 98.5 495 LYS B C 1
ATOM 8192 O O . LYS B 1 495 ? -14.414 37.188 -9.383 1 98.5 495 LYS B O 1
ATOM 8197 N N . GLY B 1 496 ? -16.562 36.969 -9.852 1 98.19 496 GLY B N 1
ATOM 8198 C CA . GLY B 1 496 ? -16.812 38.406 -9.758 1 98.19 496 GLY B CA 1
ATOM 8199 C C . GLY B 1 496 ? -16.656 38.938 -8.352 1 98.19 496 GLY B C 1
ATOM 8200 O O . GLY B 1 496 ? -16.438 40.156 -8.164 1 98.19 496 GLY B O 1
ATOM 8201 N N . SER B 1 497 ? -16.734 38.125 -7.352 1 98.38 497 SER B N 1
ATOM 8202 C CA . SER B 1 497 ? -16.688 38.562 -5.953 1 98.38 497 SER B CA 1
ATOM 8203 C C . SER B 1 497 ? -15.266 38.625 -5.434 1 98.38 497 SER B C 1
ATOM 8205 O O . SER B 1 497 ? -15.008 39.188 -4.363 1 98.38 497 SER B O 1
ATOM 8207 N N . VAL B 1 498 ? -14.281 38.094 -6.133 1 98.62 498 VAL B N 1
ATOM 8208 C CA . VAL B 1 498 ? -12.914 37.969 -5.66 1 98.62 498 VAL B CA 1
ATOM 8209 C C . VAL B 1 498 ? -12.234 39.344 -5.637 1 98.62 498 VAL B C 1
ATOM 8211 O O . VAL B 1 498 ? -12.203 40.031 -6.648 1 98.62 498 VAL B O 1
ATOM 8214 N N . VAL B 1 499 ? -11.641 39.75 -4.48 1 97.69 499 VAL B N 1
ATOM 8215 C CA . VAL B 1 499 ? -10.984 41.031 -4.336 1 97.69 499 VAL B CA 1
ATOM 8216 C C . VAL B 1 499 ? -9.484 40.844 -4.168 1 97.69 499 VAL B C 1
ATOM 8218 O O . VAL B 1 499 ? -8.703 41.781 -4.336 1 97.69 499 VAL B O 1
ATOM 8221 N N . GLY B 1 500 ? -9.039 39.656 -3.846 1 98.12 500 GLY B N 1
ATOM 8222 C CA . GLY B 1 500 ? -7.629 39.312 -3.709 1 98.12 500 GLY B CA 1
ATOM 8223 C C . GLY B 1 500 ? -7.379 37.844 -3.564 1 98.12 500 GLY B C 1
ATOM 8224 O O . GLY B 1 500 ? -8.273 37.094 -3.182 1 98.12 500 GLY B O 1
ATOM 8225 N N . ARG B 1 501 ? -6.176 37.375 -3.963 1 98.25 501 ARG B N 1
ATOM 8226 C CA . ARG B 1 501 ? -5.82 35.969 -3.861 1 98.25 501 ARG B CA 1
ATOM 8227 C C . ARG B 1 501 ? -4.344 35.812 -3.525 1 98.25 501 ARG B C 1
ATOM 8229 O O . ARG B 1 501 ? -3.521 36.656 -3.863 1 98.25 501 ARG B O 1
ATOM 8236 N N . ASP B 1 502 ? -4.008 34.875 -2.762 1 98.44 502 ASP B N 1
ATOM 8237 C CA . ASP B 1 502 ? -2.676 34.375 -2.418 1 98.44 502 ASP B CA 1
ATOM 8238 C C . ASP B 1 502 ? -2.531 32.875 -2.768 1 98.44 502 ASP B C 1
ATOM 8240 O O . ASP B 1 502 ? -3.254 32.031 -2.232 1 98.44 502 ASP B O 1
ATOM 8244 N N . ILE B 1 503 ? -1.609 32.594 -3.768 1 98.75 503 ILE B N 1
ATOM 8245 C CA . ILE B 1 503 ? -1.477 31.234 -4.305 1 98.75 503 ILE B CA 1
ATOM 8246 C C . ILE B 1 503 ? -0.167 30.625 -3.82 1 98.75 503 ILE B C 1
ATOM 8248 O O . ILE B 1 503 ? 0.917 31.094 -4.18 1 98.75 503 ILE B O 1
ATOM 8252 N N . LEU B 1 504 ? -0.253 29.547 -3.055 1 98.69 504 LEU B N 1
ATOM 8253 C CA . LEU B 1 504 ? 0.914 28.859 -2.521 1 98.69 504 LEU B CA 1
ATOM 8254 C C . LEU B 1 504 ? 1.028 27.453 -3.107 1 98.69 504 LEU B C 1
ATOM 8256 O O . LEU B 1 504 ? 0.452 26.5 -2.572 1 98.69 504 LEU B O 1
ATOM 8260 N N . THR B 1 505 ? 1.847 27.328 -4.164 1 98.5 505 THR B N 1
ATOM 8261 C CA . THR B 1 505 ? 2.154 26.047 -4.777 1 98.5 505 THR B CA 1
ATOM 8262 C C . THR B 1 505 ? 3.168 25.266 -3.934 1 98.5 505 THR B C 1
ATOM 8264 O O . THR B 1 505 ? 3.709 25.797 -2.963 1 98.5 505 THR B O 1
ATOM 8267 N N . PRO B 1 506 ? 3.434 24.016 -4.285 1 98 506 PRO B N 1
ATOM 8268 C CA . PRO B 1 506 ? 4.363 23.234 -3.475 1 98 506 PRO B CA 1
ATOM 8269 C C . PRO B 1 506 ? 5.715 23.906 -3.293 1 98 506 PRO B C 1
ATOM 8271 O O . PRO B 1 506 ? 6.219 24 -2.17 1 98 506 PRO B O 1
ATOM 8274 N N . PRO B 1 507 ? 6.285 24.5 -4.332 1 98 507 PRO B N 1
ATOM 8275 C CA . PRO B 1 507 ? 7.547 25.219 -4.105 1 98 507 PRO B CA 1
ATOM 8276 C C . PRO B 1 507 ? 7.391 26.406 -3.17 1 98 507 PRO B C 1
ATOM 8278 O O . PRO B 1 507 ? 8.312 26.734 -2.41 1 98 507 PRO B O 1
ATOM 8281 N N . ASP B 1 508 ? 6.281 27.094 -3.221 1 98.38 508 ASP B N 1
ATOM 8282 C CA . ASP B 1 508 ? 6.039 28.219 -2.312 1 98.38 508 ASP B CA 1
ATOM 8283 C C . ASP B 1 508 ? 5.945 27.734 -0.866 1 98.38 508 ASP B C 1
ATOM 8285 O O . ASP B 1 508 ? 6.492 28.359 0.04 1 98.38 508 ASP B O 1
ATOM 8289 N N . LEU B 1 509 ? 5.211 26.656 -0.69 1 98.38 509 LEU B N 1
ATOM 8290 C CA . LEU B 1 509 ? 5.082 26.094 0.65 1 98.38 509 LEU B CA 1
ATOM 8291 C C . LEU B 1 509 ? 6.449 25.719 1.211 1 98.38 509 LEU B C 1
ATOM 8293 O O . LEU B 1 509 ? 6.711 25.891 2.402 1 98.38 509 LEU B O 1
ATOM 8297 N N . GLU B 1 510 ? 7.25 25.141 0.354 1 98.06 510 GLU B N 1
ATOM 8298 C CA . GLU B 1 510 ? 8.602 24.797 0.768 1 98.06 510 GLU B CA 1
ATOM 8299 C C . GLU B 1 510 ? 9.414 26.031 1.112 1 98.06 510 GLU B C 1
ATOM 8301 O O . GLU B 1 510 ? 10.062 26.094 2.158 1 98.06 510 GLU B O 1
ATOM 8306 N N . ARG B 1 511 ? 9.367 27.016 0.282 1 97.12 511 ARG B N 1
ATOM 8307 C CA . ARG B 1 511 ? 10.172 28.219 0.443 1 97.12 511 ARG B CA 1
ATOM 8308 C C . ARG B 1 511 ? 9.734 29.016 1.673 1 97.12 511 ARG B C 1
ATOM 8310 O O . ARG B 1 511 ? 10.57 29.469 2.457 1 97.12 511 ARG B O 1
ATOM 8317 N N . ILE B 1 512 ? 8.492 29.141 1.88 1 97.12 512 ILE B N 1
ATOM 8318 C CA . ILE B 1 512 ? 7.969 30.047 2.896 1 97.12 512 ILE B CA 1
ATOM 8319 C C . ILE B 1 512 ? 7.926 29.344 4.246 1 97.12 512 ILE B C 1
ATOM 8321 O O . ILE B 1 512 ? 8.328 29.906 5.266 1 97.12 512 ILE B O 1
ATOM 8325 N N . PHE B 1 513 ? 7.523 28.078 4.297 1 97.38 513 PHE B N 1
ATOM 8326 C CA . PHE B 1 513 ? 7.25 27.438 5.574 1 97.38 513 PHE B CA 1
ATOM 8327 C C . PHE B 1 513 ? 8.273 26.344 5.863 1 97.38 513 PHE B C 1
ATOM 8329 O O . PHE B 1 513 ? 8.258 25.734 6.93 1 97.38 513 PHE B O 1
ATOM 8336 N N . GLY B 1 514 ? 9.188 26.094 4.949 1 96.62 514 GLY B N 1
ATOM 8337 C CA . GLY B 1 514 ? 10.211 25.094 5.172 1 96.62 514 GLY B CA 1
ATOM 8338 C C . GLY B 1 514 ? 9.68 23.672 5.074 1 96.62 514 GLY B C 1
ATOM 8339 O O . GLY B 1 514 ? 10.148 22.766 5.773 1 96.62 514 GLY B O 1
ATOM 8340 N N . LEU B 1 515 ? 8.656 23.438 4.219 1 97.88 515 LEU B N 1
ATOM 8341 C CA . LEU B 1 515 ? 8.047 22.141 4.016 1 97.88 515 LEU B CA 1
ATOM 8342 C C . LEU B 1 515 ? 8.617 21.453 2.775 1 97.88 515 LEU B C 1
ATOM 8344 O O . LEU B 1 515 ? 8.195 21.75 1.653 1 97.88 515 LEU B O 1
ATOM 8348 N N . PRO B 1 516 ? 9.523 20.453 2.941 1 97.31 516 PRO B N 1
ATOM 8349 C CA . PRO B 1 516 ? 10.164 19.844 1.773 1 97.31 516 PRO B CA 1
ATOM 8350 C C . PRO B 1 516 ? 9.148 19.297 0.771 1 97.31 516 PRO B C 1
ATOM 8352 O O . PRO B 1 516 ? 8.219 18.578 1.154 1 97.31 516 PRO B O 1
ATOM 8355 N N . GLY B 1 517 ? 9.328 19.672 -0.51 1 97.31 517 GLY B N 1
ATOM 8356 C CA . GLY B 1 517 ? 8.422 19.25 -1.559 1 97.31 517 GLY B CA 1
ATOM 8357 C C . GLY B 1 517 ? 7.047 19.875 -1.452 1 97.31 517 GLY B C 1
ATOM 8358 O O . GLY B 1 517 ? 6.188 19.656 -2.307 1 97.31 517 GLY B O 1
ATOM 8359 N N . GLY B 1 518 ? 6.848 20.625 -0.455 1 97.81 518 GLY B N 1
ATOM 8360 C CA . GLY B 1 518 ? 5.543 21.219 -0.18 1 97.81 518 GLY B CA 1
ATOM 8361 C C . GLY B 1 518 ? 4.664 20.328 0.684 1 97.81 518 GLY B C 1
ATOM 8362 O O . GLY B 1 518 ? 3.484 20.625 0.885 1 97.81 518 GLY B O 1
ATOM 8363 N N . ASN B 1 519 ? 5.234 19.266 1.165 1 97.81 519 ASN B N 1
ATOM 8364 C CA . ASN B 1 519 ? 4.461 18.297 1.928 1 97.81 519 ASN B CA 1
ATOM 8365 C C . ASN B 1 519 ? 4.07 18.828 3.301 1 97.81 519 ASN B C 1
ATOM 8367 O O . ASN B 1 519 ? 4.938 19.062 4.148 1 97.81 519 ASN B O 1
ATOM 8371 N N . ILE B 1 520 ? 2.842 18.922 3.57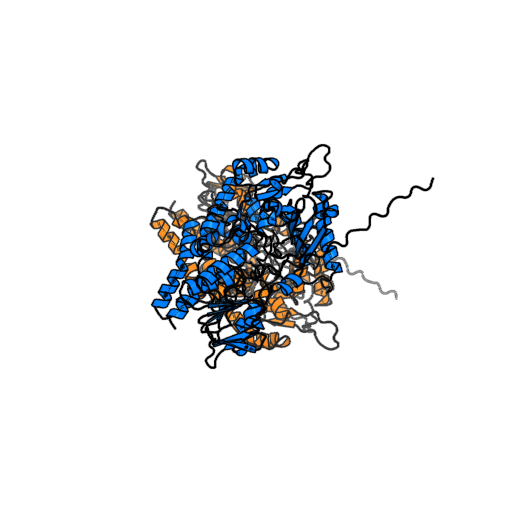8 1 96.44 520 ILE B N 1
ATOM 8372 C CA . ILE B 1 520 ? 2.332 19.594 4.766 1 96.44 520 ILE B CA 1
ATOM 8373 C C . ILE B 1 520 ? 2.539 18.703 5.992 1 96.44 520 ILE B C 1
ATOM 8375 O O . ILE B 1 520 ? 2.377 19.156 7.129 1 96.44 520 ILE B O 1
ATOM 8379 N N . PHE B 1 521 ? 2.947 17.453 5.797 1 96.5 521 PHE B N 1
ATOM 8380 C CA . PHE B 1 521 ? 3.217 16.531 6.887 1 96.5 521 PHE B CA 1
ATOM 8381 C C . PHE B 1 521 ? 4.715 16.312 7.059 1 96.5 521 PHE B C 1
ATOM 8383 O O . PHE B 1 521 ? 5.141 15.367 7.73 1 96.5 521 PHE B O 1
ATOM 8390 N N . HIS B 1 522 ? 5.613 17.109 6.457 1 97.44 522 HIS B N 1
ATOM 8391 C CA . HIS B 1 522 ? 7.066 17 6.406 1 97.44 522 HIS B CA 1
ATOM 8392 C C . HIS B 1 522 ? 7.512 15.867 5.492 1 97.44 522 HIS B C 1
ATOM 8394 O O . HIS B 1 522 ? 8.547 15.969 4.836 1 97.44 522 HIS B O 1
ATOM 8400 N N . CYS B 1 523 ? 6.824 14.805 5.445 1 96.31 523 CYS B N 1
ATOM 8401 C CA . CYS B 1 523 ? 7.02 13.664 4.551 1 96.31 523 CYS B CA 1
ATOM 8402 C C . CYS B 1 523 ? 5.734 12.867 4.398 1 96.31 523 CYS B C 1
ATOM 8404 O O . CYS B 1 523 ? 4.75 13.125 5.094 1 96.31 523 CYS B O 1
ATOM 8406 N N . ALA B 1 524 ? 5.73 11.922 3.5 1 96.31 524 ALA B N 1
ATOM 8407 C CA . ALA B 1 524 ? 4.52 11.203 3.111 1 96.31 524 ALA B CA 1
ATOM 8408 C C . ALA B 1 524 ? 3.926 10.445 4.293 1 96.31 524 ALA B C 1
ATOM 8410 O O . ALA B 1 524 ? 4.645 10.062 5.219 1 96.31 524 ALA B O 1
ATOM 8411 N N . MET B 1 525 ? 2.615 10.242 4.223 1 94.81 525 MET B N 1
ATOM 8412 C CA . MET B 1 525 ? 1.869 9.539 5.262 1 94.81 525 MET B CA 1
ATOM 8413 C C . MET B 1 525 ? 1.539 8.117 4.82 1 94.81 525 MET B C 1
ATOM 8415 O O . MET B 1 525 ? 0.478 7.586 5.16 1 94.81 525 MET B O 1
ATOM 8419 N N . SER B 1 526 ? 2.387 7.559 4.008 1 95 526 SER B N 1
ATOM 8420 C CA . SER B 1 526 ? 2.229 6.168 3.598 1 95 526 SER B CA 1
ATOM 8421 C C . SER B 1 526 ? 2.688 5.211 4.695 1 95 526 SER B C 1
ATOM 8423 O O . SER B 1 526 ? 3.436 5.605 5.594 1 95 526 SER B O 1
ATOM 8425 N N . LEU B 1 527 ? 2.262 3.984 4.629 1 95.69 527 LEU B N 1
ATOM 8426 C CA . LEU B 1 527 ? 2.5 3.014 5.691 1 95.69 527 LEU B CA 1
ATOM 8427 C C . LEU B 1 527 ? 3.994 2.85 5.953 1 95.69 527 LEU B C 1
ATOM 8429 O O . LEU B 1 527 ? 4.406 2.631 7.094 1 95.69 527 LEU B O 1
ATOM 8433 N N . ASP B 1 528 ? 4.777 2.986 4.914 1 96.25 528 ASP B N 1
ATOM 8434 C CA . ASP B 1 528 ? 6.207 2.75 5.055 1 96.25 528 ASP B CA 1
ATOM 8435 C C . ASP B 1 528 ? 6.895 3.92 5.758 1 96.25 528 ASP B C 1
ATOM 8437 O O . ASP B 1 528 ? 8.078 3.848 6.078 1 96.25 528 ASP B O 1
ATOM 8441 N N . GLN B 1 529 ? 6.188 4.984 6.043 1 96.94 529 GLN B N 1
ATOM 8442 C CA . GLN B 1 529 ? 6.738 6.156 6.715 1 96.94 529 GLN B CA 1
ATOM 8443 C C . GLN B 1 529 ? 5.855 6.586 7.883 1 96.94 529 GLN B C 1
ATOM 8445 O O . GLN B 1 529 ? 5.652 7.781 8.109 1 96.94 529 GLN B O 1
ATOM 8450 N N . LEU B 1 530 ? 5.215 5.613 8.555 1 96.06 530 LEU B N 1
ATOM 8451 C CA . LEU B 1 530 ? 4.391 5.871 9.727 1 96.06 530 LEU B CA 1
ATOM 8452 C C . LEU B 1 530 ? 4.887 5.074 10.922 1 96.06 530 LEU B C 1
ATOM 8454 O O . LEU B 1 530 ? 5.582 4.066 10.766 1 96.06 530 LEU B O 1
ATOM 8458 N N . TYR B 1 531 ? 4.582 5.535 12.102 1 95.06 531 TYR B N 1
ATOM 8459 C CA . TYR B 1 531 ? 4.789 4.855 13.375 1 95.06 531 TYR B CA 1
ATOM 8460 C C . TYR B 1 531 ? 6.266 4.547 13.594 1 95.06 531 TYR B C 1
ATOM 8462 O O . TYR B 1 531 ? 7.094 5.457 13.648 1 95.06 531 TYR B O 1
ATOM 8470 N N . PHE B 1 532 ? 6.676 3.256 13.578 1 94.38 532 PHE B N 1
ATOM 8471 C CA . PHE B 1 532 ? 8.047 2.904 13.914 1 94.38 532 PHE B CA 1
ATOM 8472 C C . PHE B 1 532 ? 8.953 3.039 12.695 1 94.38 532 PHE B C 1
ATOM 8474 O O . PHE B 1 532 ? 10.141 2.691 12.75 1 94.38 532 PHE B O 1
ATOM 8481 N N . ALA B 1 533 ? 8.375 3.6 11.625 1 95.25 533 ALA B N 1
ATOM 8482 C CA . ALA B 1 533 ? 9.156 3.857 10.414 1 95.25 533 ALA B CA 1
ATOM 8483 C C . ALA B 1 533 ? 9.188 5.348 10.094 1 95.25 533 ALA B C 1
ATOM 8485 O O . ALA B 1 533 ? 9.578 5.742 8.992 1 95.25 533 ALA B O 1
ATOM 8486 N N . ARG B 1 534 ? 8.781 6.199 11.039 1 96.31 534 ARG B N 1
ATOM 8487 C CA . ARG B 1 534 ? 8.789 7.648 10.852 1 96.31 534 ARG B CA 1
ATOM 8488 C C . ARG B 1 534 ? 9.766 8.312 11.812 1 96.31 534 ARG B C 1
ATOM 8490 O O . ARG B 1 534 ? 9.664 8.148 13.031 1 96.31 534 ARG B O 1
ATOM 8497 N N . PRO B 1 535 ? 10.742 9.148 11.32 1 96.62 535 PRO B N 1
ATOM 8498 C CA . PRO B 1 535 ? 10.938 9.422 9.898 1 96.62 535 PRO B CA 1
ATOM 8499 C C . PRO B 1 535 ? 11.547 8.25 9.141 1 96.62 535 PRO B C 1
ATOM 8501 O O . PRO B 1 535 ? 11.398 8.148 7.922 1 96.62 535 PRO B O 1
ATOM 8504 N N . VAL B 1 536 ? 12.383 7.434 9.867 1 95.81 536 VAL B N 1
ATOM 8505 C CA . VAL B 1 536 ? 12.992 6.258 9.258 1 95.81 536 VAL B CA 1
ATOM 8506 C C . VAL B 1 536 ? 13.062 5.125 10.281 1 95.81 536 VAL B C 1
ATOM 8508 O O . VAL B 1 536 ? 13.039 5.371 11.492 1 95.81 536 VAL B O 1
ATOM 8511 N N . PRO B 1 537 ? 13.133 3.9 9.812 1 93 537 PRO B N 1
ATOM 8512 C CA . PRO B 1 537 ? 13.258 2.773 10.742 1 93 537 PRO B CA 1
ATOM 8513 C C . PRO B 1 537 ? 14.453 2.904 11.672 1 93 537 PRO B C 1
ATOM 8515 O O . PRO B 1 537 ? 15.523 3.367 11.258 1 93 537 PRO B O 1
ATOM 8518 N N . LEU B 1 538 ? 14.312 2.473 12.922 1 89.62 538 LEU B N 1
ATOM 8519 C CA . LEU B 1 538 ? 15.336 2.441 13.961 1 89.62 538 LEU B CA 1
ATOM 8520 C C . LEU B 1 538 ? 15.531 3.826 14.57 1 89.62 538 LEU B C 1
ATOM 8522 O O . LEU B 1 538 ? 16.219 3.969 15.586 1 89.62 538 LEU B O 1
ATOM 8526 N N . HIS B 1 539 ? 14.961 4.863 13.977 1 93.56 539 HIS B N 1
ATOM 8527 C CA . HIS B 1 539 ? 15.07 6.219 14.5 1 93.56 539 HIS B CA 1
ATOM 8528 C C . HIS B 1 539 ? 13.711 6.898 14.555 1 93.56 539 HIS B C 1
ATOM 8530 O O . HIS B 1 539 ? 13.555 8.031 14.102 1 93.56 539 HIS B O 1
ATOM 8536 N N . SER B 1 540 ? 12.781 6.211 15.18 1 94.31 540 SER B N 1
ATOM 8537 C CA . SER B 1 540 ? 11.414 6.719 15.234 1 94.31 540 SER B CA 1
ATOM 8538 C C . SER B 1 540 ? 11.047 7.164 16.641 1 94.31 540 SER B C 1
ATOM 8540 O O . SER B 1 540 ? 9.945 7.668 16.875 1 94.31 540 SER B O 1
ATOM 8542 N N . GLY B 1 541 ? 11.938 7.059 17.594 1 93.69 541 GLY B N 1
ATOM 8543 C CA . GLY B 1 541 ? 11.695 7.391 19 1 93.69 541 GLY B CA 1
ATOM 8544 C C . GLY B 1 541 ? 12.078 8.812 19.344 1 93.69 541 GLY B C 1
ATOM 8545 O O . GLY B 1 541 ? 12.383 9.117 20.5 1 93.69 541 GLY B O 1
ATOM 8546 N N . TYR B 1 542 ? 12.211 9.688 18.359 1 97.69 542 TYR B N 1
ATOM 8547 C CA . TYR B 1 542 ? 12.469 11.117 18.484 1 97.69 542 TYR B CA 1
ATOM 8548 C C . TYR B 1 542 ? 13.961 11.398 18.641 1 97.69 542 TYR B C 1
ATOM 8550 O O . TYR B 1 542 ? 14.414 12.523 18.422 1 97.69 542 TYR B O 1
ATOM 8558 N N . ARG B 1 543 ? 14.695 10.383 19.031 1 96.5 543 ARG B N 1
ATOM 8559 C CA . ARG B 1 543 ? 16.156 10.492 19.109 1 96.5 543 ARG B CA 1
ATOM 8560 C C . ARG B 1 543 ? 16.781 10.359 17.734 1 96.5 543 ARG B C 1
ATOM 8562 O O . ARG B 1 543 ? 16.172 9.852 16.797 1 96.5 543 ARG B O 1
ATOM 8569 N N . SER B 1 544 ? 17.953 10.938 17.547 1 96.94 544 SER B N 1
ATOM 8570 C CA . SER B 1 544 ? 18.75 10.789 16.328 1 96.94 544 SER B CA 1
ATOM 8571 C C . SER B 1 544 ? 20.078 10.125 16.609 1 96.94 544 SER B C 1
ATOM 8573 O O . SER B 1 544 ? 20.422 9.852 17.766 1 96.94 544 SER B O 1
ATOM 8575 N N . PRO B 1 545 ? 20.812 9.82 15.547 1 96.12 545 PRO B N 1
ATOM 8576 C CA . PRO B 1 545 ? 22.141 9.227 15.773 1 96.12 545 PRO B CA 1
ATOM 8577 C C . PRO B 1 545 ? 23.078 10.164 16.516 1 96.12 545 PRO B C 1
ATOM 8579 O O . PRO B 1 545 ? 24.047 9.711 17.141 1 96.12 545 PRO B O 1
ATOM 8582 N N . LEU B 1 546 ? 22.891 11.422 16.406 1 97.75 546 LEU B N 1
ATOM 8583 C CA . LEU B 1 546 ? 23.688 12.398 17.141 1 97.75 546 LEU B CA 1
ATOM 8584 C C . LEU B 1 546 ? 23.141 12.594 18.562 1 97.75 546 LEU B C 1
ATOM 8586 O O . LEU B 1 546 ? 22.031 13.117 18.734 1 97.75 546 LEU B O 1
ATOM 8590 N N . SER B 1 547 ? 23.953 12.203 19.547 1 96.69 547 SER B N 1
ATOM 8591 C CA . SER B 1 547 ? 23.516 12.281 20.938 1 96.69 547 SER B CA 1
ATOM 8592 C C . SER B 1 547 ? 23.125 13.711 21.328 1 96.69 547 SER B C 1
ATOM 8594 O O . SER B 1 547 ? 23.891 14.648 21.094 1 96.69 547 SER B O 1
ATOM 8596 N N . GLY B 1 548 ? 21.891 13.844 21.766 1 98 548 GLY B N 1
ATOM 8597 C CA . GLY B 1 548 ? 21.438 15.141 22.219 1 98 548 GLY B CA 1
ATOM 8598 C C . GLY B 1 548 ? 20.578 15.859 21.203 1 98 548 GLY B C 1
ATOM 8599 O O . GLY B 1 548 ? 19.953 16.891 21.5 1 98 548 GLY B O 1
ATOM 8600 N N . LEU B 1 549 ? 20.531 15.352 19.984 1 98.75 549 LEU B N 1
ATOM 8601 C CA . LEU B 1 549 ? 19.688 15.938 18.953 1 98.75 549 LEU B CA 1
ATOM 8602 C C . LEU B 1 549 ? 18.391 15.141 18.797 1 98.75 549 LEU B C 1
ATOM 8604 O O . LEU B 1 549 ? 18.422 13.922 18.594 1 98.75 549 LEU B O 1
ATOM 8608 N N . TYR B 1 550 ? 17.25 15.82 18.906 1 98.81 550 TYR B N 1
ATOM 8609 C CA . TYR B 1 550 ? 15.945 15.188 18.844 1 98.81 550 TYR B CA 1
ATOM 8610 C C . TYR B 1 550 ? 15.086 15.82 17.75 1 98.81 550 TYR B C 1
ATOM 8612 O O . TYR B 1 550 ? 15.305 16.969 17.375 1 98.81 550 TYR B O 1
ATOM 8620 N N . LEU B 1 551 ? 14.18 15.039 17.203 1 98.75 551 LEU B N 1
ATOM 8621 C CA . LEU B 1 551 ? 13.156 15.531 16.297 1 98.75 551 LEU B CA 1
ATOM 8622 C C . LEU B 1 551 ? 11.812 15.68 17 1 98.75 551 LEU B C 1
ATOM 8624 O O . LEU B 1 551 ? 11.359 14.75 17.672 1 98.75 551 LEU B O 1
ATOM 8628 N N . CYS B 1 552 ? 11.148 16.859 16.828 1 98.69 552 CYS B N 1
ATOM 8629 C CA . CYS B 1 552 ? 9.891 17.047 17.547 1 98.69 552 CYS B CA 1
ATOM 8630 C C . CYS B 1 552 ? 8.828 17.672 16.641 1 98.69 552 CYS B C 1
ATOM 8632 O O . CYS B 1 552 ? 7.793 18.141 17.109 1 98.69 552 CYS B O 1
ATOM 8634 N N . GLY B 1 553 ? 9.109 17.797 15.344 1 98.12 553 GLY B N 1
ATOM 8635 C CA . GLY B 1 553 ? 8.156 18.312 14.367 1 98.12 553 GLY B CA 1
ATOM 8636 C C . GLY B 1 553 ? 7.305 17.234 13.734 1 98.12 553 GLY B C 1
ATOM 8637 O O . GLY B 1 553 ? 7.34 16.078 14.164 1 98.12 553 GLY B O 1
ATOM 8638 N N . SER B 1 554 ? 6.582 17.594 12.648 1 97.62 554 SER B N 1
ATOM 8639 C CA . SER B 1 554 ? 5.625 16.719 11.977 1 97.62 554 SER B CA 1
ATOM 8640 C C . SER B 1 554 ? 6.324 15.547 11.297 1 97.62 554 SER B C 1
ATOM 8642 O O . SER B 1 554 ? 5.688 14.555 10.945 1 97.62 554 SER B O 1
ATOM 8644 N N . GLY B 1 555 ? 7.621 15.711 11.109 1 98.12 555 GLY B N 1
ATOM 8645 C CA . GLY B 1 555 ? 8.383 14.617 10.523 1 98.12 555 GLY B CA 1
ATOM 8646 C C . GLY B 1 555 ? 8.586 13.453 11.469 1 98.12 555 GLY B C 1
ATOM 8647 O O . GLY B 1 555 ? 8.961 12.359 11.039 1 98.12 555 GLY B O 1
ATOM 8648 N N . ALA B 1 556 ? 8.336 13.656 12.727 1 98.12 556 ALA B N 1
ATOM 8649 C CA . ALA B 1 556 ? 8.414 12.594 13.734 1 98.12 556 ALA B CA 1
ATOM 8650 C C . ALA B 1 556 ? 7.043 11.969 13.969 1 98.12 556 ALA B C 1
ATOM 8652 O O . ALA B 1 556 ? 6.02 12.516 13.547 1 98.12 556 ALA B O 1
ATOM 8653 N N . HIS B 1 557 ? 7.09 10.836 14.531 1 96.88 557 HIS B N 1
ATOM 8654 C CA . HIS B 1 557 ? 5.84 10.219 14.953 1 96.88 557 HIS B CA 1
ATOM 8655 C C . HIS B 1 557 ? 5.043 11.141 15.867 1 96.88 557 HIS B C 1
ATOM 8657 O O . HIS B 1 557 ? 5.609 11.797 16.75 1 96.88 557 HIS B O 1
ATOM 8663 N N . PRO B 1 558 ? 3.756 11.211 15.594 1 96.06 558 PRO B N 1
ATOM 8664 C CA . PRO B 1 558 ? 2.91 10.391 14.719 1 96.06 558 PRO B CA 1
ATOM 8665 C C . PRO B 1 558 ? 2.725 11.008 13.336 1 96.06 558 PRO B C 1
ATOM 8667 O O . PRO B 1 558 ? 2.059 10.422 12.477 1 96.06 558 PRO B O 1
ATOM 8670 N N . GLY B 1 559 ? 3.266 12.125 13.094 1 92.75 559 GLY B N 1
ATOM 8671 C CA . GLY B 1 559 ? 3.141 12.727 11.781 1 92.75 559 GLY B CA 1
ATOM 8672 C C . GLY B 1 559 ? 2.439 14.07 11.805 1 92.75 559 GLY B C 1
ATOM 8673 O O . GLY B 1 559 ? 2.545 14.812 12.781 1 92.75 559 GLY B O 1
ATOM 8674 N N . GLY B 1 560 ? 1.827 14.281 10.648 1 86.19 560 GLY B N 1
ATOM 8675 C CA . GLY B 1 560 ? 1.311 15.625 10.461 1 86.19 560 GLY B CA 1
ATOM 8676 C C . GLY B 1 560 ? -0.113 15.797 10.961 1 86.19 560 GLY B C 1
ATOM 8677 O O . GLY B 1 560 ? -0.666 14.891 11.594 1 86.19 560 GLY B O 1
ATOM 8678 N N . GLY B 1 561 ? -0.511 16.984 10.82 1 88.69 561 GLY B N 1
ATOM 8679 C CA . GLY B 1 561 ? -1.752 17.469 11.406 1 88.69 561 GLY B CA 1
ATOM 8680 C C . GLY B 1 561 ? -1.536 18.297 12.656 1 88.69 561 GLY B C 1
ATOM 8681 O O . GLY B 1 561 ? -0.538 18.125 13.359 1 88.69 561 GLY B O 1
ATOM 8682 N N . VAL B 1 562 ? -2.209 19.375 12.82 1 95.06 562 VAL B N 1
ATOM 8683 C CA . VAL B 1 562 ? -2.059 20.219 13.992 1 95.06 562 VAL B CA 1
ATOM 8684 C C . VAL B 1 562 ? -2.445 19.438 15.25 1 95.06 562 VAL B C 1
ATOM 8686 O O . VAL B 1 562 ? -3.449 19.75 15.898 1 95.06 562 VAL B O 1
ATOM 8689 N N . MET B 1 563 ? -1.5 18.438 15.578 1 95.31 563 MET B N 1
ATOM 8690 C CA . MET B 1 563 ? -1.771 17.516 16.672 1 95.31 563 MET B CA 1
ATOM 8691 C C . MET B 1 563 ? -1.025 17.922 17.938 1 95.31 563 MET B C 1
ATOM 8693 O O . MET B 1 563 ? -1.524 17.734 19.047 1 95.31 563 MET B O 1
ATOM 8697 N N . GLY B 1 564 ? 0.151 18.391 17.812 1 97.5 564 GLY B N 1
ATOM 8698 C CA . GLY B 1 564 ? 1.011 18.703 18.938 1 97.5 564 GLY B CA 1
ATOM 8699 C C . GLY B 1 564 ? 1.659 17.484 19.578 1 97.5 564 GLY B C 1
ATOM 8700 O O . GLY B 1 564 ? 2.582 17.609 20.375 1 97.5 564 GLY B O 1
ATOM 8701 N N . ALA B 1 565 ? 1.298 16.25 19.125 1 97.5 565 ALA B N 1
ATOM 8702 C CA . ALA B 1 565 ? 1.733 15 19.734 1 97.5 565 ALA B CA 1
ATOM 8703 C C . ALA B 1 565 ? 3.236 14.797 19.562 1 97.5 565 ALA B C 1
ATOM 8705 O O . ALA B 1 565 ? 3.916 14.336 20.484 1 97.5 565 ALA B O 1
ATOM 8706 N N . ALA B 1 566 ? 3.738 15.094 18.422 1 98.31 566 ALA B N 1
ATOM 8707 C CA . ALA B 1 566 ? 5.172 14.945 18.188 1 98.31 566 ALA B CA 1
ATOM 8708 C C . ALA B 1 566 ? 5.98 15.766 19.188 1 98.31 566 ALA B C 1
ATOM 8710 O O . ALA B 1 566 ? 6.961 15.281 19.75 1 98.31 566 ALA B O 1
ATOM 8711 N N . GLY B 1 567 ? 5.539 17.016 19.406 1 98.69 567 GLY B N 1
ATOM 8712 C CA . GLY B 1 567 ? 6.207 17.875 20.375 1 98.69 567 GLY B CA 1
ATOM 8713 C C . GLY B 1 567 ? 6.113 17.375 21.797 1 98.69 567 GLY B C 1
ATOM 8714 O O . GLY B 1 567 ? 7.117 17.328 22.516 1 98.69 567 GLY B O 1
ATOM 8715 N N . ARG B 1 568 ? 4.938 16.984 22.188 1 98.62 568 ARG B N 1
ATOM 8716 C CA . ARG B 1 568 ? 4.703 16.5 23.547 1 98.62 568 ARG B CA 1
ATOM 8717 C C . ARG B 1 568 ? 5.5 15.234 23.812 1 98.62 568 ARG B C 1
ATOM 8719 O O . ARG B 1 568 ? 6.16 15.125 24.844 1 98.62 568 ARG B O 1
ATOM 8726 N N . ASN B 1 569 ? 5.387 14.25 22.891 1 97.88 569 ASN B N 1
ATOM 8727 C CA . ASN B 1 569 ? 6.086 12.977 23.062 1 97.88 569 ASN B CA 1
ATOM 8728 C C . ASN B 1 569 ? 7.598 13.172 23.125 1 97.88 569 ASN B C 1
ATOM 8730 O O . ASN B 1 569 ? 8.273 12.586 23.969 1 97.88 569 ASN B O 1
ATOM 8734 N N . ALA B 1 570 ? 8.109 13.992 22.25 1 98.56 570 ALA B N 1
ATOM 8735 C CA . ALA B 1 570 ? 9.547 14.266 22.219 1 98.56 570 ALA B CA 1
ATOM 8736 C C . ALA B 1 570 ? 10 14.906 23.531 1 98.56 570 ALA B C 1
ATOM 8738 O O . ALA B 1 570 ? 11.055 14.57 24.062 1 98.56 570 ALA B O 1
ATOM 8739 N N . ALA B 1 571 ? 9.227 15.852 24.078 1 98.75 571 ALA B N 1
ATOM 8740 C CA . ALA B 1 571 ? 9.562 16.531 25.328 1 98.75 571 ALA B CA 1
ATOM 8741 C C . ALA B 1 571 ? 9.703 15.523 26.469 1 98.75 571 ALA B C 1
ATOM 8743 O O . ALA B 1 571 ? 10.625 15.625 27.281 1 98.75 571 ALA B O 1
ATOM 8744 N N . HIS B 1 572 ? 8.828 14.562 26.516 1 97.31 572 HIS B N 1
ATOM 8745 C CA . HIS B 1 572 ? 8.875 13.562 27.578 1 97.31 572 HIS B CA 1
ATOM 8746 C C . HIS B 1 572 ? 10.109 12.672 27.438 1 97.31 572 HIS B C 1
ATOM 8748 O O . HIS B 1 572 ? 10.734 12.312 28.438 1 97.31 572 HIS B O 1
ATOM 8754 N N . VAL B 1 573 ? 10.414 12.32 26.203 1 96.06 573 VAL B N 1
ATOM 8755 C CA . VAL B 1 573 ? 11.602 11.5 25.969 1 96.06 573 VAL B CA 1
ATOM 8756 C C . VAL B 1 573 ? 12.852 12.281 26.359 1 96.06 573 VAL B C 1
ATOM 8758 O O . VAL B 1 573 ? 13.742 11.742 27.031 1 96.06 573 VAL B O 1
ATOM 8761 N N . VAL B 1 574 ? 12.93 13.508 26.016 1 98.19 574 VAL B N 1
ATOM 8762 C CA . VAL B 1 574 ? 14.078 14.367 26.297 1 98.19 574 VAL B CA 1
ATOM 8763 C C . VAL B 1 574 ? 14.219 14.539 27.812 1 98.19 574 VAL B C 1
ATOM 8765 O O . VAL B 1 574 ? 15.328 14.477 28.344 1 98.19 574 VAL B O 1
ATOM 8768 N N . PHE B 1 575 ? 13.133 14.789 28.484 1 97.88 575 PHE B N 1
ATOM 8769 C CA . PHE B 1 575 ? 13.164 14.977 29.938 1 97.88 575 PHE B CA 1
ATOM 8770 C C . PHE B 1 575 ? 13.742 13.75 30.625 1 97.88 575 PHE B C 1
ATOM 8772 O O . PHE B 1 575 ? 14.57 13.883 31.531 1 97.88 575 PHE B O 1
ATOM 8779 N N . ARG B 1 576 ? 13.297 12.555 30.156 1 94 576 ARG B N 1
ATOM 8780 C CA . ARG B 1 576 ? 13.82 11.32 30.734 1 94 576 ARG B CA 1
ATOM 8781 C C . ARG B 1 576 ? 15.32 11.195 30.484 1 94 576 ARG B C 1
ATOM 8783 O O . ARG B 1 576 ? 16.062 10.758 31.375 1 94 576 ARG B O 1
ATOM 8790 N N . ASP B 1 577 ? 15.703 11.578 29.312 1 94.94 577 ASP B N 1
ATOM 8791 C CA . ASP B 1 577 ? 17.125 11.508 28.969 1 94.94 577 ASP B CA 1
ATOM 8792 C C . ASP B 1 577 ? 17.938 12.5 29.797 1 94.94 577 ASP B C 1
ATOM 8794 O O . ASP B 1 577 ? 19.062 12.195 30.219 1 94.94 577 ASP B O 1
ATOM 8798 N N . LEU B 1 578 ? 17.422 13.695 30.031 1 96.25 578 LEU B N 1
ATOM 8799 C CA . LEU B 1 578 ? 18.109 14.734 30.797 1 96.25 578 LEU B CA 1
ATOM 8800 C C . LEU B 1 578 ? 18.266 14.328 32.25 1 96.25 578 LEU B C 1
ATOM 8802 O O . LEU B 1 578 ? 19.266 14.672 32.875 1 96.25 578 LEU B O 1
ATOM 8806 N N . LYS B 1 579 ? 17.406 13.562 32.781 1 92.12 579 LYS B N 1
ATOM 8807 C CA . LYS B 1 579 ? 17.484 13.086 34.156 1 92.12 579 LYS B CA 1
ATOM 8808 C C . LYS B 1 579 ? 18.578 12.031 34.312 1 92.12 579 LYS B C 1
ATOM 8810 O O . LYS B 1 579 ? 19.156 11.883 35.375 1 92.12 579 LYS B O 1
ATOM 8815 N N . SER B 1 580 ? 18.828 11.359 33.25 1 84.75 580 SER B N 1
ATOM 8816 C CA . SER B 1 580 ? 19.844 10.305 33.312 1 84.75 580 SER B CA 1
ATOM 8817 C C . SER B 1 580 ? 21.219 10.859 32.969 1 84.75 580 SER B C 1
ATOM 8819 O O . SER B 1 580 ? 22.234 10.156 33.125 1 84.75 580 SER B O 1
ATOM 8821 N N . MET B 1 581 ? 21.375 12.07 32.531 1 77.5 581 MET B N 1
ATOM 8822 C CA . MET B 1 581 ? 22.641 12.711 32.188 1 77.5 581 MET B CA 1
ATOM 8823 C C . MET B 1 581 ? 23.281 13.328 33.438 1 77.5 581 MET B C 1
ATOM 8825 O O . MET B 1 581 ? 24.5 13.328 33.594 1 77.5 581 MET B O 1
#

pLDDT: mean 91.78, std 15.65, range [16.75, 98.94]

Secondary structure (DSSP, 8-state):
--------------------------S-----SEEEEEEE--BHHHHHHHHHHHHTT--EEEE-SSSSSBTTS-EEEEETTEEEE-S---B--S-HHHHHHTTTTTTT--EEE-SS-EEEE------SS-PPPEEEE-S-HHHHHHHHHTT-HHHHHHHHHHHHHHHHHHHHHHHHHTSPPP-GGGGG-S-HHHHHHHHHTTHHHHHHHHHHGGGHHHHHHHHHS-HHHHHHHH---HHHHHHHHHHHHTTSS--TTSTTTTHHHHHHHH-EETTEET--EEETT-THHHHHHHHHHHHHHT-EEESS--EEEEEE-TTSBEEEEEETTS-EEEEEEEEE-S-HHIIIIIIS-GGGS-HHHHHHHHT-------EEEEEEESS---BTTBPPPTT-PPPGGGGSEEEES-SSHHHHHHHHHHHHTTS--SS-EEEEE-GGGT-GGGS-TT-EEEEEEEE---SS-GGG----HHHHHHHHHHHHHHHHHHSTTHHHHEEEEEEE-HHHHHHHH--GGG-TTSS--SGGGSGGGSSSTT--SSB-SSBTEEE-STTSTT-SSTT-HHHHHHHHHHHHHHHH-/--------------------------S-----SEEEEEEE--BHHHHHHHHHHHHTT--EEEE-SSSSSBTTS-EEEEETTEEEE-S---B--S-HHHHHHTTTTTTT--EEE-SS-EEEE------SS-PPPEEEE-S-HHHHHHHHHTT-HHHHHHHHHHHHHHHHHHHHHHHHHTSPPP-GGGGG-S-HHHHHHHHHTTHHHHHHHHHHGGGHHHHHHHHHS-HHHHHHHH---HHHHHHHHHHHHTTSS--TTSTTTTHHHHHHHH-EETTEET--EEETT-THHHHHHHHHHHHHHT-EEESS--EEEEEE-TTSBEEEEEETTS-EEEEEEEEE-S-HHIIIIIIS-GGGS-HHHHHHHHT---B---EEEEEEESS---BTTBPPPTT-PPPGGGGSEEEES-SSHHHHHHHHHHHHTTS--SS-EEEEE-GGGT-GGGS-TT-EEEEEEEE---SS-GGG----HHHHHHHHHHHHHHHHHHSTTHHHHEEEEEEE-HHHHHHHH--TTB-TTSS--SGGGSGGGSSSTT--SSB-SSBTEEE-STTSTT-SSTT-HHHHHHHHHHHHHHHH-

Organism: Cavia porcellus (NCBI:txid10141)

Nearest PDB structures (foldseek):
  5mog-assembly1_C  TM=7.398E-01  e=2.049E-17  Oryza sativa Indica Group
  1o5w-assembly2_D  TM=6.607E-01  e=1.731E-15  Rattus norvegicus
  2z5x-assembly1_A  TM=6.344E-01  e=1.236E-15  Homo sapiens
  2c72-assembly1_B  TM=6.645E-01  e=7.046E-14  Homo sapiens
  3hdq-assembly1_A  TM=5.796E-01  e=1.461E-06  Deinococcus radiodurans

Sequence (1162 aa):
MAASCRGLSRVVGVSPGPAVRRVHSGAGGHVKAEYDAVVIGAGHNGLVAAAYLQKLGVNTVVFERRHVIGGASVTEEIIPGFKFSRASYLLSLLRPQIYTELELKKHGLRLHPRNPYSFTPMLEGDTGNKVPRSLLLGTDMAENQKQIAQFSQKDAQAFPRYEEYMNRLVRAIDPLLDAAPVDMAAFQHDSLLQRLKALSTLKPLLRAGRILGARLPQYYQVLTAPITKVLDQWFESEPLKATLATDAVIGAMTSPHTPGSGYVLLHHVMGHLEGVQGAWGYVQGGMGALADAIASSASAYGTSIFTEKTVTRVQVNSEGRVQGVVLQDGLEVRSKVVLSSASPQVTFLKLTPQEWLPEAFTKRISQLDTQSPVTKINVAVDKLPNFLAAPNAPKGQPLPHHQCSIHLNCENTLLLHQAFEDAKGGLPSCRPMIELCIPSSLDSTLAPPGCHVISLFTQYTPYTLAGGKIWDKQEKNAYADKVFDCIEAYAPGFKGSVVGRDILTPPDLERIFGLPGGNIFHCAMSLDQLYFARPVPLHSGYRSPLSGLYLCGSGAHPGGGVMGAAGRNAAHVVFRDLKSMMAASCRGLSRVVGVSPGPAVRRVHSGAGGHVKAEYDAVVIGAGHNGLVAAAYLQKLGVNTVVFERRHVIGGASVTEEIIPGFKFSRASYLLSLLRPQIYTELELKKHGLRLHPRNPYSFTPMLEGDTGNKVPRSLLLGTDMAENQKQIAQFSQKDAQAFPRYEEYMNRLVRAIDPLLDAAPVDMAAFQHDSLLQRLKALSTLKPLLRAGRILGARLPQYYQVLTAPITKVLDQWFESEPLKATLATDAVIGAMTSPHTPGSGYVLLHHVMGHLEGVQGAWGYVQGGMGALADAIASSASAYGTSIFTEKTVTRVQVNSEGRVQGVVLQDGLEVRSKVVLSSASPQVTFLKLTPQEWLPEAFTKRISQLDTQSPVTKINVAVDKLPNFLAAPNAPKGQPLPHHQCSIHLNCENTLLLHQAFEDAKGGLPSCRPMIELCIPSSLDSTLAPPGCHVISLFTQYTPYTLAGGKIWDKQEKNAYADKVFDCIEAYAPGFKGSVVGRDILTPPDLERIFGLPGGNIFHCAMSLDQLYFARPVPLHSGYRSPLSGLYLCGSGAHPGGGVMGAAGRNAAHVVFRDLKSM